Protein AF-0000000079937013 (afdb_homodimer)

Secondary structure (DSSP, 8-state):
--------------------------------------------------------------------TTGGGTBPPP--S---PPP--TTSSEEEEEEGGGS-SSS-EEEEETTEEEEEEE-TTS-EEEEESS-TTT---GGGSEEETTEEE-TTT--EEETTTEEEE-TTS-TTPPPPTT-B--EEEEEEETTEEEEE--SSSPP-GGGS---HHHHSTT-EEEEEEEEESS-HHHHHHHHT-GGGHHHHTTTTSTT--GGG---EEEEEEEEETTEEEEEEEETT-SS--EEEEEETTTEEEEEEEEE-TTS-EEEEEEEEEEEE-STT-EEEEEEEEESSPPTTGGGS-HHHHHHHHHHHHHHHHHHHHHHHHHHHHH-S-GGGT---BTTT-HHHHHHHHHHHHHGGGSSSEE-SS-EE--SSPPTTTT-TT-HHHHHHT---SS-----SB---TTSHHHHTGGG-HHHHHHHHHHHHHHHHHHHHHHHHHHHHHH---HHHHHHHHHHHHHHHHHHHHHHHHHHHHHS----GGG--/--------------------------------------------------------------------TTGGGTB-----S---PPP--TTSSEEEEEEGGGS-SSS-EEEEETTEEEEEEE-TTS-EEEEESS-TTT---GGGSEEETTEEE-TTT--EEETTTEEEE-TTS-TTPPPPTT-B--EEEEEEETTEEEEE--SSSPP-GGGS---HHHHSTT-EEEEEEEEESS-HHHHHHHHT-GGGHHHHTTTTSTT--GGG---EEEEEEEEETTEEEEEEEETT-SS--EEEEEETTTEEEEEEEEE-TTS-EEEEEEEEEEEE-STT-EEEEEEEEESS--TGGGGS-HHHHHHHHHHHHHHHHHHHHHHHHHHHHH-S-GGGT---BTTT-HHHHHHHHHHHHHGGGSSSEE-SS-EE--SS--TTTS-TT-HHHHHHT---SS-----SSPB-TTSHHHHTGGG-HHHHHHHHHHHHHHHHHHHHHHHHHHHHHH---HHHHHHHHHHHHHHHHHHHHHHHHHHHHHS----GGG--

Sequence (1088 aa):
MALLQPFFSDTHFSKSLYFSHSPRRTNLSTKKTTALSLLHPRLEERSWAKCYAVAEVGDGVAVEDGGSGGDRSVLVGPSSERADMAEYDWTEEWYPLYLAQNVPDDAPLGLTVFDKQLVLYRDGQGVFRCYQDRCPHRLAKLSEGQLIDGRLECLYHGWQFEGEGKCVKIPQLPANAKIPQSACLKTYEVRDSQGVVWVWMSQKTPPNPSKLPWFENFARPGFQDISTTHELPYDHSILLENLMDPAHVPISHDRTDWSAKREDAQALLFDVTERTDRGFAGWWGKENDQPLLNFLRFEAPCVLQNNREIVDKSGVKHYFSGLFLCRPSGQGKSMLIVRFGSTKRSLFAKFFPEWYFHQNGSKVFEQDMGFLSSQNEVLLKEKVPTKELYLNLKSSDMWVAEYRKWMDKVGHGMPYHFGHNTISLPKEPAVVEHAPAGLVASISASLPAKGGIGTMHAPNLSNRYFRHVIHCNECKGVVKAFQAWKNALSVIALVSTAFAILVSGRQWKALLMVLTTLCLAGIYACSTAIGLNTTNFVRIHRRLMALLQPFFSDTHFSKSLYFSHSPRRTNLSTKKTTALSLLHPRLEERSWAKCYAVAEVGDGVAVEDGGSGGDRSVLVGPSSERADMAEYDWTEEWYPLYLAQNVPDDAPLGLTVFDKQLVLYRDGQGVFRCYQDRCPHRLAKLSEGQLIDGRLECLYHGWQFEGEGKCVKIPQLPANAKIPQSACLKTYEVRDSQGVVWVWMSQKTPPNPSKLPWFENFARPGFQDISTTHELPYDHSILLENLMDPAHVPISHDRTDWSAKREDAQALLFDVTERTDRGFAGWWGKENDQPLLNFLRFEAPCVLQNNREIVDKSGVKHYFSGLFLCRPSGQGKSMLIVRFGSTKRSLFAKFFPEWYFHQNGSKVFEQDMGFLSSQNEVLLKEKVPTKELYLNLKSSDMWVAEYRKWMDKVGHGMPYHFGHNTISLPKEPAVVEHAPAGLVASISASLPAKGGIGTMHAPNLSNRYFRHVIHCNECKGVVKAFQAWKNALSVIALVSTAFAILVSGRQWKALLMVLTTLCLAGIYACSTAIGLNTTNFVRIHRRL

InterPro domains:
  IPR013626 Pheophorbide a oxygenase [PF08417] (298-383)
  IPR017941 Rieske [2Fe-2S] iron-sulphur domain [PF00355] (93-175)
  IPR017941 Rieske [2Fe-2S] iron-sulphur domain [PS51296] (94-199)
  IPR036922 Rieske [2Fe-2S] iron-sulphur domain superfamily [G3DSA:2.102.10.10] (89-218)
  IPR036922 Rieske [2Fe-2S] iron-sulphur domain superfamily [SSF50022] (87-209)
  IPR050584 Cholesterol 7-desaturase [PTHR21266] (79-492)

Nearest PDB structures (foldseek):
  7v25-assembly1_F  TM=7.768E-01  e=3.827E-15  Comamonas testosteroni KF-1
  7v25-assembly1_E  TM=7.469E-01  e=1.401E-15  Comamonas testosteroni KF-1
  7fhr-assembly1_A  TM=7.708E-01  e=1.545E-14  Cupriavidus metallidurans CH34
  7v28-assembly1_F  TM=7.486E-01  e=3.423E-15  Comamonas testosteroni KF-1
  7v25-assembly1_B  TM=7.082E-01  e=3.237E-15  Comamonas testosteroni KF-1

Solvent-accessible surface area (backbone atoms only — not comparable to full-atom values): 60663 Å² total; per-residue (Å²): 141,84,88,79,87,89,77,88,79,91,80,90,86,74,88,87,82,90,81,90,78,87,84,77,77,73,90,70,88,75,84,82,90,82,80,82,73,82,80,78,83,82,80,82,76,81,76,77,75,76,78,71,79,62,74,68,79,66,85,65,77,76,62,78,69,70,68,58,85,68,56,69,74,48,35,59,70,84,74,81,63,78,64,72,72,45,94,48,54,64,38,77,38,55,42,66,71,43,53,51,89,44,57,47,79,63,30,28,34,67,48,48,53,37,88,45,53,29,22,39,34,44,32,71,86,67,47,74,44,36,29,50,33,44,36,54,49,68,38,31,38,37,30,76,25,39,54,54,95,39,24,47,24,30,41,60,54,45,40,26,30,43,90,83,25,42,53,79,42,55,47,35,50,51,92,90,56,74,78,43,79,76,46,45,44,58,62,40,57,62,46,78,54,96,58,30,30,28,33,34,63,39,87,80,55,78,81,59,73,87,62,50,83,79,61,68,67,77,70,39,85,72,42,45,69,56,72,50,50,37,51,41,75,25,32,28,70,58,51,50,40,56,74,57,32,70,57,50,45,18,58,72,33,48,69,71,45,101,78,26,37,52,86,68,55,64,62,31,38,74,45,80,74,43,80,56,96,49,36,37,29,31,36,29,36,49,59,84,47,81,72,58,55,36,36,41,39,41,39,65,83,41,38,37,35,41,34,34,74,44,67,46,96,86,64,51,77,34,47,37,37,42,37,38,39,39,26,41,40,24,58,49,19,17,36,35,40,39,35,41,32,25,49,65,78,60,76,68,61,70,75,50,61,69,60,60,54,52,41,52,53,48,41,54,53,48,63,44,41,67,60,49,34,51,48,46,51,48,51,64,70,64,72,58,25,42,59,83,74,56,86,48,35,49,42,51,29,50,58,43,52,52,51,21,45,48,32,46,22,34,28,87,30,39,84,44,38,71,7,33,80,35,56,41,73,66,85,62,64,30,61,58,78,48,22,80,29,12,33,63,14,35,54,45,41,58,66,56,47,36,49,53,77,41,49,51,48,47,83,60,67,86,29,41,34,64,20,23,30,52,58,29,60,64,45,42,48,48,44,52,48,34,51,52,49,29,52,51,29,50,52,50,27,52,52,30,48,53,47,32,61,69,52,85,55,66,69,59,31,50,51,27,47,52,49,27,51,52,25,52,51,46,32,50,51,26,51,49,54,41,42,58,54,54,48,68,69,69,59,74,90,73,51,134,144,83,79,86,77,90,73,86,75,84,76,84,81,81,83,76,85,74,89,76,88,81,90,84,83,85,80,77,82,78,80,80,80,77,77,78,77,76,80,76,75,79,75,79,78,74,77,74,75,76,76,70,75,63,69,68,77,66,87,60,75,73,62,74,70,70,62,55,83,65,37,65,77,47,34,59,70,84,74,79,64,78,66,72,71,46,94,46,53,64,38,77,38,56,42,67,73,44,53,51,89,44,57,48,78,69,37,27,35,66,46,49,54,37,87,46,54,29,23,40,34,43,32,70,86,66,47,74,43,36,31,50,33,44,37,75,86,79,59,46,52,38,32,76,25,38,55,55,94,39,21,49,24,28,69,88,72,51,39,25,30,43,90,83,26,42,53,78,41,54,77,85,54,60,91,90,56,78,78,60,81,75,48,43,44,58,63,39,57,62,46,77,54,96,59,31,29,28,35,33,60,39,87,82,55,77,81,59,74,88,63,51,85,78,62,68,67,79,69,38,85,71,43,46,69,56,72,49,48,36,49,41,50,25,31,28,70,59,52,50,40,55,73,58,30,72,53,26,45,16,43,48,34,47,68,68,46,100,79,25,38,51,87,68,40,41,28,31,38,75,45,80,75,44,80,56,97,49,36,38,30,30,35,29,36,50,58,85,48,82,72,58,58,36,35,41,38,40,38,62,84,40,39,38,37,41,37,34,74,45,66,47,96,87,65,51,77,35,47,37,38,42,37,39,38,36,29,41,39,23,51,24,18,17,37,34,40,40,35,41,34,26,49,65,77,59,76,68,58,69,75,50,61,69,59,59,55,51,43,51,53,49,41,54,53,47,63,43,37,37,36,48,16,34,26,42,33,48,52,60,70,68,70,59,26,45,60,81,56,43,55,47,34,49,31,49,30,50,57,41,52,52,51,22,46,48,33,47,22,34,29,86,30,38,86,44,36,70,7,34,82,33,52,39,72,65,82,64,66,15,58,62,39,54,19,92,81,29,55,69,51,29,56,70,71,60,66,59,72,49,77,71,78,90,59,97,59,58,73,20,67,82,15,43,34,64,17,24,28,50,58,30,60,65,46,41,49,48,45,52,49,35,52,50,49,28,54,51,31,50,52,49,26,53,52,30,48,54,48,24,66,68,51,82,53,64,69,57,27,51,52,26,47,51,49,26,51,51,25,51,52,47,32,50,51,26,50,49,54,42,42,60,53,38,39,39,70,70,62,77,72,22,36,111

Organism: Actinidia chinensis var. chinensis (NCBI:txid1590841)

Structure (mmCIF, N/CA/C/O backbone):
data_AF-0000000079937013-model_v1
#
loop_
_entity.id
_entity.type
_entity.pdbx_description
1 polymer 'Protein TIC 55 like'
#
loop_
_atom_site.group_PDB
_atom_site.id
_atom_site.type_symbol
_atom_site.label_atom_id
_atom_site.label_alt_id
_atom_site.label_comp_id
_atom_site.label_asym_id
_atom_site.label_entity_id
_atom_site.label_seq_id
_atom_site.pdbx_PDB_ins_code
_atom_site.Cartn_x
_atom_site.Cartn_y
_atom_site.Cartn_z
_atom_site.occupancy
_atom_site.B_iso_or_equiv
_atom_site.auth_seq_id
_atom_site.auth_comp_id
_atom_site.auth_asym_id
_atom_site.auth_atom_id
_atom_site.pdbx_PDB_model_num
ATOM 1 N N . MET A 1 1 ? 26.062 33.281 -24.359 1 14.19 1 MET A N 1
ATOM 2 C CA . MET A 1 1 ? 25.984 34.688 -23.938 1 14.19 1 MET A CA 1
ATOM 3 C C . MET A 1 1 ? 24.531 35.188 -23.953 1 14.19 1 MET A C 1
ATOM 5 O O . MET A 1 1 ? 23.641 34.5 -24.484 1 14.19 1 MET A O 1
ATOM 9 N N . ALA A 1 2 ? 24.281 36.312 -24.672 1 13.48 2 ALA A N 1
ATOM 10 C CA . ALA A 1 2 ? 23.734 37.594 -24.234 1 13.48 2 ALA A CA 1
ATOM 11 C C . ALA A 1 2 ? 22.203 37.562 -24.281 1 13.48 2 ALA A C 1
ATOM 13 O O . ALA A 1 2 ? 21.547 37.906 -23.297 1 13.48 2 ALA A O 1
ATOM 14 N N . LEU A 1 3 ? 21.688 38.406 -25.172 1 14.04 3 LEU A N 1
ATOM 15 C CA . LEU A 1 3 ? 20.938 39.656 -25.062 1 14.04 3 LEU A CA 1
ATOM 16 C C . LEU A 1 3 ? 19.438 39.375 -25.109 1 14.04 3 LEU A C 1
ATOM 18 O O . LEU A 1 3 ? 19 38.344 -25.641 1 14.04 3 LEU A O 1
ATOM 22 N N . LEU A 1 4 ? 18.594 40.375 -25.219 1 14.43 4 LEU A N 1
ATOM 23 C CA . LEU A 1 4 ? 17.609 41.25 -24.625 1 14.43 4 LEU A CA 1
ATOM 24 C C . LEU A 1 4 ? 16.25 41.094 -25.312 1 14.43 4 LEU A C 1
ATOM 26 O O . LEU A 1 4 ? 15.219 41 -24.656 1 14.43 4 LEU A O 1
ATOM 30 N N . GLN A 1 5 ? 16.031 41.25 -26.641 1 14.53 5 GLN A N 1
ATOM 31 C CA . GLN A 1 5 ? 15.266 42.469 -26.859 1 14.53 5 GLN A CA 1
ATOM 32 C C . GLN A 1 5 ? 13.766 42.219 -26.719 1 14.53 5 GLN A C 1
ATOM 34 O O . GLN A 1 5 ? 13.312 41.094 -26.844 1 14.53 5 GLN A O 1
ATOM 39 N N . PRO A 1 6 ? 12.781 42.969 -27.531 1 15.23 6 PRO A N 1
ATOM 40 C CA . PRO A 1 6 ? 11.906 44.125 -27.344 1 15.23 6 PRO A CA 1
ATOM 41 C C . PRO A 1 6 ? 10.422 43.75 -27.375 1 15.23 6 PRO A C 1
ATOM 43 O O . PRO A 1 6 ? 10.078 42.625 -27.75 1 15.23 6 PRO A O 1
ATOM 46 N N . PHE A 1 7 ? 9.656 44.312 -28.281 1 14.88 7 PHE A N 1
ATOM 47 C CA . PHE A 1 7 ? 8.734 45.469 -28.203 1 14.88 7 PHE A CA 1
ATOM 48 C C . PHE A 1 7 ? 7.289 44.969 -28.281 1 14.88 7 PHE A C 1
ATOM 50 O O . PHE A 1 7 ? 6.473 45.312 -27.422 1 14.88 7 PHE A O 1
ATOM 57 N N . PHE A 1 8 ? 6.664 44.844 -29.469 1 15.23 8 PHE A N 1
ATOM 58 C CA . PHE A 1 8 ? 5.734 45.938 -29.812 1 15.23 8 PHE A CA 1
ATOM 59 C C . PHE A 1 8 ? 4.32 45.594 -29.359 1 15.23 8 PHE A C 1
ATOM 61 O O . PHE A 1 8 ? 4.004 44.406 -29.125 1 15.23 8 PHE A O 1
ATOM 68 N N . SER A 1 9 ? 3.229 46.031 -30.062 1 14.59 9 SER A N 1
ATOM 69 C CA . SER A 1 9 ? 2.271 47.125 -29.938 1 14.59 9 SER A CA 1
ATOM 70 C C . SER A 1 9 ? 0.874 46.594 -29.625 1 14.59 9 SER A C 1
ATOM 72 O O . SER A 1 9 ? 0.224 47.062 -28.688 1 14.59 9 SER A O 1
ATOM 74 N N . ASP A 1 10 ? 0.027 46.219 -30.609 1 15.09 10 ASP A N 1
ATOM 75 C CA . ASP A 1 10 ? -1.077 47.125 -30.906 1 15.09 10 ASP A CA 1
ATOM 76 C C . ASP A 1 10 ? -2.305 46.812 -30.062 1 15.09 10 ASP A C 1
ATOM 78 O O . ASP A 1 10 ? -2.484 45.656 -29.641 1 15.09 10 ASP A O 1
ATOM 82 N N . THR A 1 11 ? -3.428 47.656 -30.016 1 15.39 11 THR A N 1
ATOM 83 C CA . THR A 1 11 ? -4.328 48.5 -29.219 1 15.39 11 THR A CA 1
ATOM 84 C C . THR A 1 11 ? -5.703 47.844 -29.094 1 15.39 11 THR A C 1
ATOM 86 O O . THR A 1 11 ? -6.297 47.844 -28.016 1 15.39 11 THR A O 1
ATOM 89 N N . HIS A 1 12 ? -6.516 47.531 -30.125 1 15.59 12 HIS A N 1
ATOM 90 C CA . HIS A 1 12 ? -7.719 48.344 -30.203 1 15.59 12 HIS A CA 1
ATOM 91 C C . HIS A 1 12 ? -8.797 47.844 -29.25 1 15.59 12 HIS A C 1
ATOM 93 O O . HIS A 1 12 ? -8.797 46.656 -28.875 1 15.59 12 HIS A O 1
ATOM 99 N N . PHE A 1 13 ? -10.039 48.594 -29.156 1 15.21 13 PHE A N 1
ATOM 100 C CA . PHE A 1 13 ? -10.961 49.281 -28.266 1 15.21 13 PHE A CA 1
ATOM 101 C C . PHE A 1 13 ? -12.141 48.406 -27.906 1 15.21 13 PHE A C 1
ATOM 103 O O . PHE A 1 13 ? -12.398 48.156 -26.719 1 15.21 13 PHE A O 1
ATOM 110 N N . SER A 1 14 ? -13.5 48.656 -28.406 1 14.66 14 SER A N 1
ATOM 111 C CA . SER A 1 14 ? -14.562 49.375 -27.719 1 14.66 14 SER A CA 1
ATOM 112 C C . SER A 1 14 ? -15.711 48.438 -27.344 1 14.66 14 SER A C 1
ATOM 114 O O . SER A 1 14 ? -16.719 48.875 -26.812 1 14.66 14 SER A O 1
ATOM 116 N N . LYS A 1 15 ? -15.906 47.281 -27.672 1 15.67 15 LYS A N 1
ATOM 117 C CA . LYS A 1 15 ? -17.297 46.969 -27.969 1 15.67 15 LYS A CA 1
ATOM 118 C C . LYS A 1 15 ? -18.188 47.094 -26.734 1 15.67 15 LYS A C 1
ATOM 120 O O . LYS A 1 15 ? -17.844 46.625 -25.656 1 15.67 15 LYS A O 1
ATOM 125 N N . SER A 1 16 ? -19.359 47.656 -26.891 1 15.1 16 SER A N 1
ATOM 126 C CA . SER A 1 16 ? -20.391 48.375 -26.141 1 15.1 16 SER A CA 1
ATOM 127 C C . SER A 1 16 ? -21.203 47.406 -25.266 1 15.1 16 SER A C 1
ATOM 129 O O . SER A 1 16 ? -21.219 46.188 -25.531 1 15.1 16 SER A O 1
ATOM 131 N N . LEU A 1 17 ? -22.234 47.969 -24.328 1 15.48 17 LEU A N 1
ATOM 132 C CA . LEU A 1 17 ? -22.734 47.938 -22.953 1 15.48 17 LEU A CA 1
ATOM 133 C C . LEU A 1 17 ? -24.031 47.125 -22.844 1 15.48 17 LEU A C 1
ATOM 135 O O . LEU A 1 17 ? -24.234 46.406 -21.891 1 15.48 17 LEU A O 1
ATOM 139 N N . TYR A 1 18 ? -25 46.969 -23.797 1 15.53 18 TYR A N 1
ATOM 140 C CA . TYR A 1 18 ? -26.266 47.469 -23.266 1 15.53 18 TYR A CA 1
ATOM 141 C C . TYR A 1 18 ? -26.922 46.406 -22.375 1 15.53 18 TYR A C 1
ATOM 143 O O . TYR A 1 18 ? -26.688 45.219 -22.547 1 15.53 18 TYR A O 1
ATOM 151 N N . PHE A 1 19 ? -28 46.844 -21.328 1 15.58 19 PHE A N 1
ATOM 152 C CA . PHE A 1 19 ? -28.484 46.656 -19.969 1 15.58 19 PHE A CA 1
ATOM 153 C C . PHE A 1 19 ? -29.688 45.719 -19.938 1 15.58 19 PHE A C 1
ATOM 155 O O . PHE A 1 19 ? -29.844 44.906 -19.031 1 15.58 19 PHE A O 1
ATOM 162 N N . SER A 1 20 ? -30.625 45.5 -20.875 1 15.63 20 SER A N 1
ATOM 163 C CA . SER A 1 20 ? -31.953 45.812 -20.344 1 15.63 20 SER A CA 1
ATOM 164 C C . SER A 1 20 ? -32.5 44.625 -19.562 1 15.63 20 SER A C 1
ATOM 166 O O . SER A 1 20 ? -32.219 43.469 -19.875 1 15.63 20 SER A O 1
ATOM 168 N N . HIS A 1 21 ? -33.438 44.844 -18.375 1 15.42 21 HIS A N 1
ATOM 169 C CA . HIS A 1 21 ? -33.844 44.406 -17.047 1 15.42 21 HIS A CA 1
ATOM 170 C C . HIS A 1 21 ? -35.062 43.469 -17.141 1 15.42 21 HIS A C 1
ATOM 172 O O . HIS A 1 21 ? -35.344 42.719 -16.203 1 15.42 21 HIS A O 1
ATOM 178 N N . SER A 1 22 ? -35.812 43.344 -18.156 1 16.02 22 SER A N 1
ATOM 179 C CA . SER A 1 22 ? -37.188 43.438 -17.688 1 16.02 22 SER A CA 1
ATOM 180 C C . SER A 1 22 ? -37.625 42.188 -16.906 1 16.02 22 SER A C 1
ATOM 182 O O . SER A 1 22 ? -37.094 41.094 -17.141 1 16.02 22 SER A O 1
ATOM 184 N N . PRO A 1 23 ? -38.812 42.312 -16.062 1 15.85 23 PRO A N 1
ATOM 185 C CA . PRO A 1 23 ? -39.406 41.875 -14.797 1 15.85 23 PRO A CA 1
ATOM 186 C C . PRO A 1 23 ? -40.156 40.562 -14.922 1 15.85 23 PRO A C 1
ATOM 188 O O . PRO A 1 23 ? -40.625 40.219 -16 1 15.85 23 PRO A O 1
ATOM 191 N N . ARG A 1 24 ? -40.062 39.688 -13.969 1 15.64 24 ARG A N 1
ATOM 192 C CA . ARG A 1 24 ? -40.219 38.25 -13.719 1 15.64 24 ARG A CA 1
ATOM 193 C C . ARG A 1 24 ? -41.656 37.906 -13.352 1 15.64 24 ARG A C 1
ATOM 195 O O . ARG A 1 24 ? -41.938 36.75 -12.992 1 15.64 24 ARG A O 1
ATOM 202 N N . ARG A 1 25 ? -42.594 38.75 -13.422 1 14.82 25 ARG A N 1
ATOM 203 C CA . ARG A 1 25 ? -43.5 38.531 -12.289 1 14.82 25 ARG A CA 1
ATOM 204 C C . ARG A 1 25 ? -44.062 37.125 -12.297 1 14.82 25 ARG A C 1
ATOM 206 O O . ARG A 1 25 ? -43.75 36.312 -13.188 1 14.82 25 ARG A O 1
ATOM 213 N N . THR A 1 26 ? -45.5 36.969 -12.312 1 15.03 26 THR A N 1
ATOM 214 C CA . THR A 1 26 ? -46.469 36.719 -11.266 1 15.03 26 THR A CA 1
ATOM 215 C C . THR A 1 26 ? -47.125 35.344 -11.469 1 15.03 26 THR A C 1
ATOM 217 O O . THR A 1 26 ? -47.969 34.938 -10.672 1 15.03 26 THR A O 1
ATOM 220 N N . ASN A 1 27 ? -46.531 34.312 -12.078 1 14.98 27 ASN A N 1
ATOM 221 C CA . ASN A 1 27 ? -47.562 33.406 -12.508 1 14.98 27 ASN A CA 1
ATOM 222 C C . ASN A 1 27 ? -48.125 32.625 -11.328 1 14.98 27 ASN A C 1
ATOM 224 O O . ASN A 1 27 ? -47.375 31.984 -10.578 1 14.98 27 ASN A O 1
ATOM 228 N N . LEU A 1 28 ? -49.438 32.844 -10.898 1 15.95 28 LEU A N 1
ATOM 229 C CA . LEU A 1 28 ? -50.312 32.531 -9.773 1 15.95 28 LEU A CA 1
ATOM 230 C C . LEU A 1 28 ? -50.719 31.047 -9.797 1 15.95 28 LEU A C 1
ATOM 232 O O . LEU A 1 28 ? -51.094 30.484 -8.766 1 15.95 28 LEU A O 1
ATOM 236 N N . SER A 1 29 ? -50.75 30.25 -10.859 1 15.79 29 SER A N 1
ATOM 237 C CA . SER A 1 29 ? -52 29.469 -10.844 1 15.79 29 SER A CA 1
ATOM 238 C C . SER A 1 29 ? -51.969 28.406 -9.758 1 15.79 29 SER A C 1
ATOM 240 O O . SER A 1 29 ? -50.875 27.922 -9.383 1 15.79 29 SER A O 1
ATOM 242 N N . THR A 1 30 ? -53.125 27.969 -9.117 1 15.63 30 THR A N 1
ATOM 243 C CA . THR A 1 30 ? -53.844 27.531 -7.926 1 15.63 30 THR A CA 1
ATOM 244 C C . THR A 1 30 ? -53.844 26.016 -7.828 1 15.63 30 THR A C 1
ATOM 246 O O . THR A 1 30 ? -54.094 25.453 -6.758 1 15.63 30 THR A O 1
ATOM 249 N N . LYS A 1 31 ? -53.531 25.219 -8.812 1 15.59 31 LYS A N 1
ATOM 250 C CA . LYS A 1 31 ? -54.406 24.078 -8.789 1 15.59 31 LYS A CA 1
ATOM 251 C C . LYS A 1 31 ? -54.281 23.281 -7.5 1 15.59 31 LYS A C 1
ATOM 253 O O . LYS A 1 31 ? -53.25 23.375 -6.824 1 15.59 31 LYS A O 1
ATOM 258 N N . LYS A 1 32 ? -54.625 21.938 -7.52 1 16.14 32 LYS A N 1
ATOM 259 C CA . LYS A 1 32 ? -55.688 21.109 -6.973 1 16.14 32 LYS A CA 1
ATOM 260 C C . LYS A 1 32 ? -55.156 20.203 -5.867 1 16.14 32 LYS A C 1
ATOM 262 O O . LYS A 1 32 ? -55.75 20.094 -4.797 1 16.14 32 LYS A O 1
ATOM 267 N N . THR A 1 33 ? -54.219 19.219 -6.164 1 17.19 33 THR A N 1
ATOM 268 C CA . THR A 1 33 ? -54.688 17.859 -5.93 1 17.19 33 THR A CA 1
ATOM 269 C C . THR A 1 33 ? -54.438 17.438 -4.488 1 17.19 33 THR A C 1
ATOM 271 O O . THR A 1 33 ? -53.438 17.844 -3.885 1 17.19 33 THR A O 1
ATOM 274 N N . THR A 1 34 ? -55.344 16.578 -3.895 1 17.58 34 THR A N 1
ATOM 275 C CA . THR A 1 34 ? -55.875 16.016 -2.662 1 17.58 34 THR A CA 1
ATOM 276 C C . THR A 1 34 ? -54.938 14.969 -2.092 1 17.58 34 THR A C 1
ATOM 278 O O . THR A 1 34 ? -54.438 14.102 -2.822 1 17.58 34 THR A O 1
ATOM 281 N N . ALA A 1 35 ? -54.438 15.07 -0.896 1 18.2 35 ALA A N 1
ATOM 282 C CA . ALA A 1 35 ? -53.438 14.5 0.003 1 18.2 35 ALA A CA 1
ATOM 283 C C . ALA A 1 35 ? -53.938 13.195 0.615 1 18.2 35 ALA A C 1
ATOM 285 O O . ALA A 1 35 ? -54.812 13.203 1.479 1 18.2 35 ALA A O 1
ATOM 286 N N . LEU A 1 36 ? -54.25 12.203 -0.161 1 18.48 36 LEU A N 1
ATOM 287 C CA . LEU A 1 36 ? -54.812 11.078 0.588 1 18.48 36 LEU A CA 1
ATOM 288 C C . LEU A 1 36 ? -53.812 10.578 1.625 1 18.48 36 LEU A C 1
ATOM 290 O O . LEU A 1 36 ? -52.625 10.43 1.328 1 18.48 36 LEU A O 1
ATOM 294 N N . SER A 1 37 ? -54.094 10.484 2.969 1 17.59 37 SER A N 1
ATOM 295 C CA . SER A 1 37 ? -53.594 10.328 4.324 1 17.59 37 SER A CA 1
ATOM 296 C C . SER A 1 37 ? -53.188 8.883 4.609 1 17.59 37 SER A C 1
ATOM 298 O O . SER A 1 37 ? -52.906 8.531 5.75 1 17.59 37 SER A O 1
ATOM 300 N N . LEU A 1 38 ? -52.656 8.023 3.721 1 19.45 38 LEU A N 1
ATOM 301 C CA . LEU A 1 38 ? -52.75 6.641 4.184 1 19.45 38 LEU A CA 1
ATOM 302 C C . LEU A 1 38 ? -51.906 6.434 5.441 1 19.45 38 LEU A C 1
ATOM 304 O O . LEU A 1 38 ? -50.781 6.941 5.543 1 19.45 38 LEU A O 1
ATOM 308 N N . LEU A 1 39 ? -52.438 5.859 6.559 1 18.84 39 LEU A N 1
ATOM 309 C CA . LEU A 1 39 ? -52.219 5.602 7.977 1 18.84 39 LEU A CA 1
ATOM 310 C C . LEU A 1 39 ? -51.188 4.492 8.18 1 18.84 39 LEU A C 1
ATOM 312 O O . LEU A 1 39 ? -51.438 3.334 7.84 1 18.84 39 LEU A O 1
ATOM 316 N N . HIS A 1 40 ? -50 4.402 7.574 1 20.05 40 HIS A N 1
ATOM 317 C CA . HIS A 1 40 ? -49.312 3.135 7.777 1 20.05 40 HIS A CA 1
ATOM 318 C C . HIS A 1 40 ? -48.906 2.965 9.234 1 20.05 40 HIS A C 1
ATOM 320 O O . HIS A 1 40 ? -48.469 3.926 9.875 1 20.05 40 HIS A O 1
ATOM 326 N N . PRO A 1 41 ? -49.156 1.803 9.953 1 21.19 41 PRO A N 1
ATOM 327 C CA . PRO A 1 41 ? -49.031 1.438 11.359 1 21.19 41 PRO A CA 1
ATOM 328 C C . PRO A 1 41 ? -47.562 1.401 11.805 1 21.19 41 PRO A C 1
ATOM 330 O O . PRO A 1 41 ? -46.656 1.194 10.984 1 21.19 41 PRO A O 1
ATOM 333 N N . ARG A 1 42 ? -47.188 1.807 13.086 1 21.36 42 ARG A N 1
ATOM 334 C CA . ARG A 1 42 ? -46.031 2.146 13.922 1 21.36 42 ARG A CA 1
ATOM 335 C C . ARG A 1 42 ? -45.312 0.89 14.391 1 21.36 42 ARG A C 1
ATOM 337 O O . ARG A 1 42 ? -45.812 0.135 15.219 1 21.36 42 ARG A O 1
ATOM 344 N N . LEU A 1 43 ? -44.75 0.068 13.555 1 21 43 LEU A N 1
ATOM 345 C CA . LEU A 1 43 ? -44.094 -1.073 14.195 1 21 43 LEU A CA 1
ATOM 346 C C . LEU A 1 43 ? -43.031 -0.611 15.156 1 21 43 LEU A C 1
ATOM 348 O O . LEU A 1 43 ? -42.219 0.26 14.828 1 21 43 LEU A O 1
ATOM 352 N N . GLU A 1 44 ? -43.125 -0.901 16.469 1 20.86 44 GLU A N 1
ATOM 353 C CA . GLU A 1 44 ? -42.344 -0.601 17.672 1 20.86 44 GLU A CA 1
ATOM 354 C C . GLU A 1 44 ? -40.938 -1.178 17.594 1 20.86 44 GLU A C 1
ATOM 356 O O . GLU A 1 44 ? -40.75 -2.369 17.328 1 20.86 44 GLU A O 1
ATOM 361 N N . GLU A 1 45 ? -39.938 -0.43 17.172 1 23.14 45 GLU A N 1
ATOM 362 C CA . GLU A 1 45 ? -38.5 -0.709 17.094 1 23.14 45 GLU A CA 1
ATOM 363 C C . GLU A 1 45 ? -37.906 -1.026 18.484 1 23.14 45 GLU A C 1
ATOM 365 O O . GLU A 1 45 ? -38 -0.202 19.391 1 23.14 45 GLU A O 1
ATOM 370 N N . ARG A 1 46 ? -37.812 -2.316 18.891 1 23.73 46 ARG A N 1
ATOM 371 C CA . ARG A 1 46 ? -37.125 -2.727 20.125 1 23.73 46 ARG A CA 1
ATOM 372 C C . ARG A 1 46 ? -35.688 -2.246 20.156 1 23.73 46 ARG A C 1
ATOM 374 O O . ARG A 1 46 ? -34.906 -2.537 19.234 1 23.73 46 ARG A O 1
ATOM 381 N N . SER A 1 47 ? -35.406 -1.062 20.75 1 21.66 47 SER A N 1
ATOM 382 C CA . SER A 1 47 ? -34.156 -0.378 21.031 1 21.66 47 SER A CA 1
ATOM 383 C C . SER A 1 47 ? -33.188 -1.275 21.812 1 21.66 47 SER A C 1
ATOM 385 O O . SER A 1 47 ? -33.469 -1.645 22.953 1 21.66 47 SER A O 1
ATOM 387 N N . TRP A 1 48 ? -32.688 -2.332 21.219 1 22.56 48 TRP A N 1
ATOM 388 C CA . TRP A 1 48 ? -31.672 -3.031 22.016 1 22.56 48 TRP A CA 1
ATOM 389 C C . TRP A 1 48 ? -30.547 -2.092 22.406 1 22.56 48 TRP A C 1
ATOM 391 O O . TRP A 1 48 ? -29.891 -1.489 21.547 1 22.56 48 TRP A O 1
ATOM 401 N N . ALA A 1 49 ? -30.562 -1.463 23.516 1 23.23 49 ALA A N 1
ATOM 402 C CA . ALA A 1 49 ? -29.531 -0.667 24.172 1 23.23 49 ALA A CA 1
ATOM 403 C C . ALA A 1 49 ? -28.234 -1.462 24.328 1 23.23 49 ALA A C 1
ATOM 405 O O . ALA A 1 49 ? -28.219 -2.521 24.953 1 23.23 49 ALA A O 1
ATOM 406 N N . LYS A 1 50 ? -27.406 -1.435 23.375 1 25.72 50 LYS A N 1
ATOM 407 C CA . LYS A 1 50 ? -26.031 -1.886 23.484 1 25.72 50 LYS A CA 1
ATOM 408 C C . LYS A 1 50 ? -25.375 -1.364 24.766 1 25.72 50 LYS A C 1
ATOM 410 O O . LYS A 1 50 ? -25.266 -0.153 24.953 1 25.72 50 LYS A O 1
ATOM 415 N N . CYS A 1 51 ? -25.484 -2.055 25.859 1 24.53 51 CYS A N 1
ATOM 416 C CA . CYS A 1 51 ? -24.844 -1.788 27.141 1 24.53 51 CYS A CA 1
ATOM 417 C C . CYS A 1 51 ? -23.328 -1.623 26.984 1 24.53 51 CYS A C 1
ATOM 419 O O . CYS A 1 51 ? -22.625 -2.59 26.688 1 24.53 51 CYS A O 1
ATOM 421 N N . TYR A 1 52 ? -22.906 -0.577 26.312 1 28.83 52 TYR A N 1
ATOM 422 C CA . TYR A 1 52 ? -21.484 -0.255 26.344 1 28.83 52 TYR A CA 1
ATOM 423 C C . TYR A 1 52 ? -20.984 -0.122 27.781 1 28.83 52 TYR A C 1
ATOM 425 O O . TYR A 1 52 ? -21.578 0.595 28.578 1 28.83 52 TYR A O 1
ATOM 433 N N . ALA A 1 53 ? -20.344 -1.087 28.281 1 27.66 53 ALA A N 1
ATOM 434 C CA . ALA A 1 53 ? -19.734 -1.023 29.594 1 27.66 53 ALA A CA 1
ATOM 435 C C . ALA A 1 53 ? -18.75 0.149 29.688 1 27.66 53 ALA A C 1
ATOM 437 O O . ALA A 1 53 ? -17.719 0.151 29.047 1 27.66 53 ALA A O 1
ATOM 438 N N . VAL A 1 54 ? -19.156 1.328 29.641 1 34.34 54 VAL A N 1
ATOM 439 C CA . VAL A 1 54 ? -18.312 2.408 30.141 1 34.34 54 VAL A CA 1
ATOM 440 C C . VAL A 1 54 ? -17.75 2.025 31.516 1 34.34 54 VAL A C 1
ATOM 442 O O . VAL A 1 54 ? -18.5 1.767 32.438 1 34.34 54 VAL A O 1
ATOM 445 N N . ALA A 1 55 ? -16.656 1.364 31.562 1 34.56 55 ALA A N 1
ATOM 446 C CA . ALA A 1 55 ? -16.094 1.11 32.875 1 34.56 55 ALA A CA 1
ATOM 447 C C . ALA A 1 55 ? -16.047 2.391 33.719 1 34.56 55 ALA A C 1
ATOM 449 O O . ALA A 1 55 ? -15.32 3.328 33.375 1 34.56 55 ALA A O 1
ATOM 450 N N . GLU A 1 56 ? -17.172 2.617 34.281 1 33.78 56 GLU A N 1
ATOM 451 C CA . GLU A 1 56 ? -17.062 3.588 35.375 1 33.78 56 GLU A CA 1
ATOM 452 C C . GLU A 1 56 ? -16.125 3.088 36.469 1 33.78 56 GLU A C 1
ATOM 454 O O . GLU A 1 56 ? -16.359 2.031 37.062 1 33.78 56 GLU A O 1
ATOM 459 N N . VAL A 1 57 ? -14.906 3.131 36.375 1 36.03 57 VAL A N 1
ATOM 460 C CA . VAL A 1 57 ? -14.094 2.809 37.531 1 36.03 57 VAL A CA 1
ATOM 461 C C . VAL A 1 57 ? -14.656 3.516 38.781 1 36.03 57 VAL A C 1
ATOM 463 O O . VAL A 1 57 ? -14.773 4.742 38.781 1 36.03 57 VAL A O 1
ATOM 466 N N . GLY A 1 58 ? -15.57 2.734 39.5 1 31.28 58 GLY A N 1
ATOM 467 C CA . GLY A 1 58 ? -16.109 3.16 40.781 1 31.28 58 GLY A CA 1
ATOM 468 C C . GLY A 1 58 ? -15.133 3.971 41.594 1 31.28 58 GLY A C 1
ATOM 469 O O . GLY A 1 58 ? -13.938 4.008 41.312 1 31.28 58 GLY A O 1
ATOM 470 N N . ASP A 1 59 ? -15.734 4.492 42.719 1 30.66 59 ASP A N 1
ATOM 471 C CA . ASP A 1 59 ? -15.117 5.309 43.781 1 30.66 59 ASP A CA 1
ATOM 472 C C . ASP A 1 59 ? -13.891 4.617 44.344 1 30.66 59 ASP A C 1
ATOM 474 O O . ASP A 1 59 ? -14.016 3.588 45.031 1 30.66 59 ASP A O 1
ATOM 478 N N . GLY A 1 60 ? -12.859 4.438 43.719 1 29.22 60 GLY A N 1
ATOM 479 C CA . GLY A 1 60 ? -11.695 3.996 44.469 1 29.22 60 GLY A CA 1
ATOM 480 C C . GLY A 1 60 ? -11.617 4.59 45.875 1 29.22 60 GLY A C 1
ATOM 481 O O . GLY A 1 60 ? -12.258 5.605 46.156 1 29.22 60 GLY A O 1
ATOM 482 N N . VAL A 1 61 ? -11.219 3.787 46.844 1 30.05 61 VAL A N 1
ATOM 483 C CA . VAL A 1 61 ? -10.891 4.223 48.188 1 30.05 61 VAL A CA 1
ATOM 484 C C . VAL A 1 61 ? -10.062 5.504 48.156 1 30.05 61 VAL A C 1
ATOM 486 O O . VAL A 1 61 ? -9.055 5.566 47.438 1 30.05 61 VAL A O 1
ATOM 489 N N . ALA A 1 62 ? -10.664 6.559 48.562 1 29.14 62 ALA A N 1
ATOM 490 C CA . ALA A 1 62 ? -9.867 7.727 48.906 1 29.14 62 ALA A CA 1
ATOM 491 C C . ALA A 1 62 ? -8.609 7.32 49.688 1 29.14 62 ALA A C 1
ATOM 493 O O . ALA A 1 62 ? -8.68 6.938 50.844 1 29.14 62 ALA A O 1
ATOM 494 N N . VAL A 1 63 ? -7.734 6.598 49.156 1 30.94 63 VAL A N 1
ATOM 495 C CA . VAL A 1 63 ? -6.496 6.715 49.906 1 30.94 63 VAL A CA 1
ATOM 496 C C . VAL A 1 63 ? -6.262 8.18 50.281 1 30.94 63 VAL A C 1
ATOM 498 O O . VAL A 1 63 ? -6.43 9.078 49.469 1 30.94 63 VAL A O 1
ATOM 501 N N . GLU A 1 64 ? -6.398 8.484 51.531 1 31.94 64 GLU A N 1
ATOM 502 C CA . GLU A 1 64 ? -5.828 9.711 52.094 1 31.94 64 GLU A CA 1
ATOM 503 C C . GLU A 1 64 ? -4.531 10.086 51.375 1 31.94 64 GLU A C 1
ATOM 505 O O . GLU A 1 64 ? -3.523 9.391 51.5 1 31.94 64 GLU A O 1
ATOM 510 N N . ASP A 1 65 ? -4.621 10.289 50.094 1 36.12 65 ASP A N 1
ATOM 511 C CA . ASP A 1 65 ? -3.432 10.883 49.5 1 36.12 65 ASP A CA 1
ATOM 512 C C . ASP A 1 65 ? -2.799 11.914 50.438 1 36.12 65 ASP A C 1
ATOM 514 O O . ASP A 1 65 ? -3.404 12.945 50.75 1 36.12 65 ASP A O 1
ATOM 518 N N . GLY A 1 66 ? -2.229 11.484 51.438 1 39 66 GLY A N 1
ATOM 519 C CA . GLY A 1 66 ? -1.277 12.25 52.219 1 39 66 GLY A CA 1
ATOM 520 C C . GLY A 1 66 ? -0.439 13.203 51.406 1 39 66 GLY A C 1
ATOM 521 O O . GLY A 1 66 ? 0.772 13.305 51.594 1 39 66 GLY A O 1
ATOM 522 N N . GLY A 1 67 ? -0.793 13.359 50.125 1 41.56 67 GLY A N 1
ATOM 523 C CA . GLY A 1 67 ? 0.08 14.406 49.594 1 41.56 67 GLY A CA 1
ATOM 524 C C . GLY A 1 67 ? 0.156 15.617 50.5 1 41.56 67 GLY A C 1
ATOM 525 O O . GLY A 1 67 ? -0.864 16.078 51.031 1 41.56 67 GLY A O 1
ATOM 526 N N . SER A 1 68 ? 1.281 15.867 51.031 1 46.66 68 SER A N 1
ATOM 527 C CA . SER A 1 68 ? 1.594 17.016 51.875 1 46.66 68 SER A CA 1
ATOM 528 C C . SER A 1 68 ? 0.986 18.297 51.344 1 46.66 68 SER A C 1
ATOM 530 O O . SER A 1 68 ? 0.69 18.391 50.156 1 46.66 68 SER A O 1
ATOM 532 N N . GLY A 1 69 ? 0.341 19.234 52.062 1 51.81 69 GLY A N 1
ATOM 533 C CA . GLY A 1 69 ? -0.098 20.609 51.875 1 51.81 69 GLY A CA 1
ATOM 534 C C . GLY A 1 69 ? 0.621 21.312 50.75 1 51.81 69 GLY A C 1
ATOM 535 O O . GLY A 1 69 ? 0.052 22.188 50.094 1 51.81 69 GLY A O 1
ATOM 536 N N . GLY A 1 70 ? 1.695 20.938 50.312 1 59.31 70 GLY A N 1
ATOM 537 C CA . GLY A 1 70 ? 2.535 21.625 49.344 1 59.31 70 GLY A CA 1
ATOM 538 C C . GLY A 1 70 ? 2.188 21.281 47.906 1 59.31 70 GLY A C 1
ATOM 539 O O . GLY A 1 70 ? 2.248 22.141 47.031 1 59.31 70 GLY A O 1
ATOM 540 N N . ASP A 1 71 ? 1.762 20.078 47.562 1 68.62 71 ASP A N 1
ATOM 541 C CA . ASP A 1 71 ? 1.503 19.688 46.188 1 68.62 71 ASP A CA 1
ATOM 542 C C . ASP A 1 71 ? 0.213 20.328 45.688 1 68.62 71 ASP A C 1
ATOM 544 O O . ASP A 1 71 ? 0.096 20.625 44.469 1 68.62 71 ASP A O 1
ATOM 548 N N . ARG A 1 72 ? -0.771 20.547 46.469 1 64.31 72 ARG A N 1
ATOM 549 C CA . ARG A 1 72 ? -2.074 21.078 46.094 1 64.31 72 ARG A CA 1
ATOM 550 C C . ARG A 1 72 ? -1.962 22.516 45.594 1 64.31 72 ARG A C 1
ATOM 552 O O . ARG A 1 72 ? -2.791 22.984 44.812 1 64.31 72 ARG A O 1
ATOM 559 N N . SER A 1 73 ? -0.917 23.062 45.969 1 73.56 73 SER A N 1
ATOM 560 C CA . SER A 1 73 ? -0.739 24.453 45.562 1 73.56 73 SER A CA 1
ATOM 561 C C . SER A 1 73 ? -0.185 24.562 44.156 1 73.56 73 SER A C 1
ATOM 563 O O . SER A 1 73 ? -0.388 25.578 43.469 1 73.56 73 SER A O 1
ATOM 565 N N . VAL A 1 74 ? 0.385 23.531 43.625 1 79.88 74 VAL A N 1
ATOM 566 C CA . VAL A 1 74 ? 1.092 23.625 42.344 1 79.88 74 VAL A CA 1
ATOM 567 C C . VAL A 1 74 ? 0.364 22.812 41.281 1 79.88 74 VAL A C 1
ATOM 569 O O . VAL A 1 74 ? 0.423 23.141 40.094 1 79.88 74 VAL A O 1
ATOM 572 N N . LEU A 1 75 ? -0.455 21.891 41.719 1 79.44 75 LEU A N 1
ATOM 573 C CA . LEU A 1 75 ? -1.107 20.984 40.781 1 79.44 75 LEU A CA 1
ATOM 574 C C . LEU A 1 75 ? -2.516 21.469 40.438 1 79.44 75 LEU A C 1
ATOM 576 O O . LEU A 1 75 ? -3.162 22.125 41.25 1 79.44 75 LEU A O 1
ATOM 580 N N . VAL A 1 76 ? -2.957 21.078 39.219 1 81.06 76 VAL A N 1
ATOM 581 C CA . VAL A 1 76 ? -4.344 21.344 38.844 1 81.06 76 VAL A CA 1
ATOM 582 C C . VAL A 1 76 ? -5.273 20.469 39.688 1 81.06 76 VAL A C 1
ATOM 584 O O . VAL A 1 76 ? -5.059 19.25 39.781 1 81.06 76 VAL A O 1
ATOM 587 N N . GLY A 1 77 ? -6.137 20.953 40.531 1 65.69 77 GLY A N 1
ATOM 588 C CA . GLY A 1 77 ? -6.957 20.25 41.5 1 65.69 77 GLY A CA 1
ATOM 589 C C . GLY A 1 77 ? -7.969 19.328 40.844 1 65.69 77 GLY A C 1
ATOM 590 O O . GLY A 1 77 ? -8.258 19.438 39.656 1 65.69 77 GLY A O 1
ATOM 591 N N . PRO A 1 78 ? -8.258 18.203 41.625 1 59.78 78 PRO A N 1
ATOM 592 C CA . PRO A 1 78 ? -9.328 17.328 41.125 1 59.78 78 PRO A CA 1
ATOM 593 C C . PRO A 1 78 ? -10.648 18.062 40.906 1 59.78 78 PRO A C 1
ATOM 595 O O . PRO A 1 78 ? -10.922 19.062 41.594 1 59.78 78 PRO A O 1
ATOM 598 N N . SER A 1 79 ? -11.18 18.141 39.75 1 56.19 79 SER A N 1
ATOM 599 C CA . SER A 1 79 ? -12.547 18.641 39.656 1 56.19 79 SER A CA 1
ATOM 600 C C . SER A 1 79 ? -13.547 17.594 40.125 1 56.19 79 SER A C 1
ATOM 602 O O . SER A 1 79 ? -13.586 16.484 39.594 1 56.19 79 SER A O 1
ATOM 604 N N . SER A 1 80 ? -13.781 17.531 41.375 1 49.91 80 SER A N 1
ATOM 605 C CA . SER A 1 80 ? -14.75 16.609 41.938 1 49.91 80 SER A CA 1
ATOM 606 C C . SER A 1 80 ? -16.031 16.547 41.094 1 49.91 80 SER A C 1
ATOM 608 O O . SER A 1 80 ? -16.906 15.719 41.344 1 49.91 80 SER A O 1
ATOM 610 N N . GLU A 1 81 ? -16.453 17.516 40.438 1 49.16 81 GLU A N 1
ATOM 611 C CA . GLU A 1 81 ? -17.812 17.531 39.906 1 49.16 81 GLU A CA 1
ATOM 612 C C . GLU A 1 81 ? -17.938 16.688 38.656 1 49.16 81 GLU A C 1
ATOM 614 O O . GLU A 1 81 ? -17.156 16.844 37.719 1 49.16 81 GLU A O 1
ATOM 619 N N . ARG A 1 82 ? -18.5 15.617 38.844 1 51.97 82 ARG A N 1
ATOM 620 C CA . ARG A 1 82 ? -18.953 14.867 37.688 1 51.97 82 ARG A CA 1
ATOM 621 C C . ARG A 1 82 ? -19.438 15.805 36.594 1 51.97 82 ARG A C 1
ATOM 623 O O . ARG A 1 82 ? -20.406 16.562 36.781 1 51.97 82 ARG A O 1
ATOM 630 N N . ALA A 1 83 ? -18.547 16.062 35.656 1 63.03 83 ALA A N 1
ATOM 631 C CA . ALA A 1 83 ? -18.906 16.938 34.531 1 63.03 83 ALA A CA 1
ATOM 632 C C . ALA A 1 83 ? -20.281 16.547 33.969 1 63.03 83 ALA A C 1
ATOM 634 O O . ALA A 1 83 ? -20.594 15.367 33.812 1 63.03 83 ALA A O 1
ATOM 635 N N . ASP A 1 84 ? -21.219 17.453 33.969 1 77.88 84 ASP A N 1
ATOM 636 C CA . ASP A 1 84 ? -22.516 17.25 33.312 1 77.88 84 ASP A CA 1
ATOM 637 C C . ASP A 1 84 ? -22.328 16.812 31.859 1 77.88 84 ASP A C 1
ATOM 639 O O . ASP A 1 84 ? -21.656 17.5 31.094 1 77.88 84 ASP A O 1
ATOM 643 N N . MET A 1 85 ? -22.672 15.555 31.625 1 87.75 85 MET A N 1
ATOM 644 C CA . MET A 1 85 ? -22.625 15.016 30.266 1 87.75 85 MET A CA 1
ATOM 645 C C . MET A 1 85 ? -23.438 15.859 29.297 1 87.75 85 MET A C 1
ATOM 647 O O . MET A 1 85 ? -24.531 16.312 29.641 1 87.75 85 MET A O 1
ATOM 651 N N . ALA A 1 86 ? -22.75 16.281 28.25 1 92.31 86 ALA A N 1
ATOM 652 C CA . ALA A 1 86 ? -23.453 17.016 27.188 1 92.31 86 ALA A CA 1
ATOM 653 C C . ALA A 1 86 ? -23.812 16.109 26.031 1 92.31 86 ALA A C 1
ATOM 655 O O . ALA A 1 86 ? -23.094 15.141 25.734 1 92.31 86 ALA A O 1
ATOM 656 N N . GLU A 1 87 ? -24.953 16.406 25.453 1 93.19 87 GLU A N 1
ATOM 657 C CA . GLU A 1 87 ? -25.297 15.68 24.219 1 93.19 87 GLU A CA 1
ATOM 658 C C . GLU A 1 87 ? -24.297 16 23.109 1 93.19 87 GLU A C 1
ATOM 660 O O . GLU A 1 87 ? -24 17.172 22.844 1 93.19 87 GLU A O 1
ATOM 665 N N . TYR A 1 88 ? -23.766 14.938 22.594 1 96.19 88 TYR A N 1
ATOM 666 C CA . TYR A 1 88 ? -22.75 15.117 21.547 1 96.19 88 TYR A CA 1
ATOM 667 C C . TYR A 1 88 ? -22.75 13.938 20.578 1 96.19 88 TYR A C 1
ATOM 669 O O . TYR A 1 88 ? -22.859 12.781 21 1 96.19 88 TYR A O 1
ATOM 677 N N . ASP A 1 89 ? -22.75 14.281 19.266 1 97.44 89 ASP A N 1
ATOM 678 C CA . ASP A 1 89 ? -22.609 13.312 18.188 1 97.44 89 ASP A CA 1
ATOM 679 C C . ASP A 1 89 ? -21.484 13.719 17.234 1 97.44 89 ASP A C 1
ATOM 681 O O . ASP A 1 89 ? -21.594 14.703 16.516 1 97.44 89 ASP A O 1
ATOM 685 N N . TRP A 1 90 ? -20.469 12.906 17.203 1 97.75 90 TRP A N 1
ATOM 686 C CA . TRP A 1 90 ? -19.297 13.242 16.406 1 97.75 90 TRP A CA 1
ATOM 687 C C . TRP A 1 90 ? -19.641 13.375 14.93 1 97.75 90 TRP A C 1
ATOM 689 O O . TRP A 1 90 ? -18.922 14.023 14.164 1 97.75 90 TRP A O 1
ATOM 699 N N . THR A 1 91 ? -20.703 12.75 14.484 1 98 91 THR A N 1
ATOM 700 C CA . THR A 1 91 ? -21.047 12.805 13.062 1 98 91 THR A CA 1
ATOM 701 C C . THR A 1 91 ? -21.719 14.133 12.727 1 98 91 THR A C 1
ATOM 703 O O . THR A 1 91 ? -21.797 14.516 11.555 1 98 91 THR A O 1
ATOM 706 N N . GLU A 1 92 ? -22.25 14.812 13.703 1 98.06 92 GLU A N 1
ATOM 707 C CA . GLU A 1 92 ? -22.906 16.094 13.469 1 98.06 92 GLU A CA 1
ATOM 708 C C . GLU A 1 92 ? -21.938 17.266 13.68 1 98.06 92 GLU A C 1
ATOM 710 O O . GLU A 1 92 ? -22.234 18.203 14.422 1 98.06 92 GLU A O 1
ATOM 715 N N . GLU A 1 93 ? -20.859 17.141 13.039 1 98.38 93 GLU A N 1
ATOM 716 C CA . GLU A 1 93 ? -19.797 18.125 13.07 1 98.38 93 GLU A CA 1
ATOM 717 C C . GLU A 1 93 ? -19.172 18.312 11.688 1 98.38 93 GLU A C 1
ATOM 719 O O . GLU A 1 93 ? -19.312 17.453 10.82 1 98.38 93 GLU A O 1
ATOM 724 N N . TRP A 1 94 ? -18.516 19.5 11.5 1 98.69 94 TRP A N 1
ATOM 725 C CA . TRP A 1 94 ? -17.672 19.75 10.336 1 98.69 94 TRP A CA 1
ATOM 726 C C . TRP A 1 94 ? -16.219 19.391 10.633 1 98.69 94 TRP A C 1
ATOM 728 O O . TRP A 1 94 ? -15.648 19.859 11.625 1 98.69 94 TRP A O 1
ATOM 738 N N . TYR A 1 95 ? -15.641 18.531 9.828 1 98.88 95 TYR A N 1
ATOM 739 C CA . TYR A 1 95 ? -14.242 18.172 9.969 1 98.88 95 TYR A CA 1
ATOM 740 C C . TYR A 1 95 ? -13.406 18.75 8.828 1 98.88 95 TYR A C 1
ATOM 742 O O . TYR A 1 95 ? -13.844 18.75 7.676 1 98.88 95 TYR A O 1
ATOM 750 N N . PRO A 1 96 ? -12.258 19.328 9.133 1 98.88 96 PRO A N 1
ATOM 751 C CA . PRO A 1 96 ? -11.359 19.781 8.062 1 98.88 96 PRO A CA 1
ATOM 752 C C . PRO A 1 96 ? -10.703 18.641 7.316 1 98.88 96 PRO A C 1
ATOM 754 O O . PRO A 1 96 ? -9.969 17.844 7.918 1 98.88 96 PRO A O 1
ATOM 757 N N . LEU A 1 97 ? -10.883 18.578 6.043 1 98.44 97 LEU A N 1
ATOM 758 C CA . LEU A 1 97 ? -10.367 17.453 5.266 1 98.44 97 LEU A CA 1
ATOM 759 C C . LEU A 1 97 ? -9 17.781 4.672 1 98.44 97 LEU A C 1
ATOM 761 O O . LEU A 1 97 ? -8.055 17 4.793 1 98.44 97 LEU A O 1
ATOM 765 N N . TYR A 1 98 ? -8.953 18.875 4.043 1 98.31 98 TYR A N 1
ATOM 766 C CA . TYR A 1 98 ? -7.77 19.156 3.238 1 98.31 98 TYR A CA 1
ATOM 767 C C . TYR A 1 98 ? -7.691 20.641 2.873 1 98.31 98 TYR A C 1
ATOM 769 O O . TYR A 1 98 ? -8.695 21.344 2.902 1 98.31 98 TYR A O 1
ATOM 777 N N . LEU A 1 99 ? -6.434 21.141 2.617 1 98.38 99 LEU A N 1
ATOM 778 C CA . LEU A 1 99 ? -6.312 22.469 2.004 1 98.38 99 LEU A CA 1
ATOM 779 C C . LEU A 1 99 ? -6.84 22.453 0.574 1 98.38 99 LEU A C 1
ATOM 781 O O . LEU A 1 99 ? -6.43 21.609 -0.236 1 98.38 99 LEU A O 1
ATOM 785 N N . ALA A 1 100 ? -7.715 23.344 0.32 1 98.06 100 ALA A N 1
ATOM 786 C CA . ALA A 1 100 ? -8.391 23.375 -0.975 1 98.06 100 ALA A CA 1
ATOM 787 C C . ALA A 1 100 ? -7.379 23.453 -2.117 1 98.06 100 ALA A C 1
ATOM 789 O O . ALA A 1 100 ? -7.535 22.781 -3.137 1 98.06 100 ALA A O 1
ATOM 790 N N . GLN A 1 101 ? -6.312 24.219 -1.978 1 96 101 GLN A N 1
ATOM 791 C CA . GLN A 1 101 ? -5.328 24.453 -3.029 1 96 101 GLN A CA 1
ATOM 792 C C . GLN A 1 101 ? -4.523 23.188 -3.324 1 96 101 GLN A C 1
ATOM 794 O O . GLN A 1 101 ? -3.873 23.078 -4.367 1 96 101 GLN A O 1
ATOM 799 N N . ASN A 1 102 ? -4.547 22.266 -2.4 1 96.88 102 ASN A N 1
ATOM 800 C CA . ASN A 1 102 ? -3.713 21.078 -2.559 1 96.88 102 ASN A CA 1
ATOM 801 C C . ASN A 1 102 ? -4.527 19.891 -3.029 1 96.88 102 ASN A C 1
ATOM 803 O O . ASN A 1 102 ? -3.975 18.812 -3.271 1 96.88 102 ASN A O 1
ATOM 807 N N . VAL A 1 103 ? -5.836 19.953 -3.123 1 96.56 103 VAL A N 1
ATOM 808 C CA . VAL A 1 103 ? -6.629 18.891 -3.721 1 96.56 103 VAL A CA 1
ATOM 809 C C . VAL A 1 103 ? -6.258 18.719 -5.195 1 96.56 103 VAL A C 1
ATOM 811 O O . VAL A 1 103 ? -6.312 19.688 -5.961 1 96.56 103 VAL A O 1
ATOM 814 N N . PRO A 1 104 ? -5.875 17.547 -5.559 1 94.19 104 PRO A N 1
ATOM 815 C CA . PRO A 1 104 ? -5.477 17.375 -6.957 1 94.19 104 PRO A CA 1
ATOM 816 C C . PRO A 1 104 ? -6.625 17.625 -7.934 1 94.19 104 PRO A C 1
ATOM 818 O O . PRO A 1 104 ? -7.77 17.266 -7.648 1 94.19 104 PRO A O 1
ATOM 821 N N . ASP A 1 105 ? -6.285 18.125 -9.086 1 92.25 105 ASP A N 1
ATOM 822 C CA . ASP A 1 105 ? -7.281 18.391 -10.117 1 92.25 105 ASP A CA 1
ATOM 823 C C . ASP A 1 105 ? -7.555 17.141 -10.953 1 92.25 105 ASP A C 1
ATOM 825 O O . ASP A 1 105 ? -8.617 17.016 -11.562 1 92.25 105 ASP A O 1
ATOM 829 N N . ASP A 1 106 ? -6.641 16.234 -10.922 1 92.88 106 ASP A N 1
ATOM 830 C CA . ASP A 1 106 ? -6.738 15.164 -11.898 1 92.88 106 ASP A CA 1
ATOM 831 C C . ASP A 1 106 ? -6.82 13.805 -11.203 1 92.88 106 ASP A C 1
ATOM 833 O O . ASP A 1 106 ? -6.672 12.766 -11.852 1 92.88 106 ASP A O 1
ATOM 837 N N . ALA A 1 107 ? -6.953 13.812 -9.938 1 94.31 107 ALA A N 1
ATOM 838 C CA . ALA A 1 107 ? -7 12.539 -9.219 1 94.31 107 ALA A CA 1
ATOM 839 C C . ALA A 1 107 ? -7.918 12.625 -8 1 94.31 107 ALA A C 1
ATOM 841 O O . ALA A 1 107 ? -8 13.672 -7.352 1 94.31 107 ALA A O 1
ATOM 842 N N . PRO A 1 108 ? -8.617 11.492 -7.73 1 96.31 108 PRO A N 1
ATOM 843 C CA . PRO A 1 108 ? -9.359 11.445 -6.469 1 96.31 108 PRO A CA 1
ATOM 844 C C . PRO A 1 108 ? -8.445 11.266 -5.258 1 96.31 108 PRO A C 1
ATOM 846 O O . PRO A 1 108 ? -7.406 10.609 -5.352 1 96.31 108 PRO A O 1
ATOM 849 N N . LEU A 1 109 ? -8.828 11.883 -4.168 1 96.88 109 LEU A N 1
ATOM 850 C CA . LEU A 1 109 ? -8.031 11.891 -2.945 1 96.88 109 LEU A CA 1
ATOM 851 C C . LEU A 1 109 ? -8.719 11.094 -1.845 1 96.88 109 LEU A C 1
ATOM 853 O O . LEU A 1 109 ? -9.844 11.414 -1.448 1 96.88 109 LEU A O 1
ATOM 857 N N . GLY A 1 110 ? -8.055 9.984 -1.387 1 95.81 110 GLY A N 1
ATOM 858 C CA . GLY A 1 110 ? -8.555 9.219 -0.26 1 95.81 110 GLY A CA 1
ATOM 859 C C . GLY A 1 110 ? -8.211 9.828 1.084 1 95.81 110 GLY A C 1
ATOM 860 O O . GLY A 1 110 ? -7.055 10.172 1.335 1 95.81 110 GLY A O 1
ATOM 861 N N . LEU A 1 111 ? -9.164 9.992 1.94 1 96.25 111 LEU A N 1
ATOM 862 C CA . LEU A 1 111 ? -9.023 10.547 3.283 1 96.25 111 LEU A CA 1
ATOM 863 C C . LEU A 1 111 ? -9.891 9.789 4.281 1 96.25 111 LEU A C 1
ATOM 865 O O . LEU A 1 111 ? -10.656 8.898 3.893 1 96.25 111 LEU A O 1
ATOM 869 N N . THR A 1 112 ? -9.664 10.109 5.582 1 94.62 112 THR A N 1
ATOM 870 C CA . THR A 1 112 ? -10.461 9.445 6.609 1 94.62 112 THR A CA 1
ATOM 871 C C . THR A 1 112 ? -10.875 10.438 7.691 1 94.62 112 THR A C 1
ATOM 873 O O . THR A 1 112 ? -10.203 11.445 7.914 1 94.62 112 THR A O 1
ATOM 876 N N . VAL A 1 113 ? -11.969 10.242 8.258 1 97.44 113 VAL A N 1
ATOM 877 C CA . VAL A 1 113 ? -12.391 10.773 9.547 1 97.44 113 VAL A CA 1
ATOM 878 C C . VAL A 1 113 ? -12.656 9.633 10.523 1 97.44 113 VAL A C 1
ATOM 880 O O . VAL A 1 113 ? -13.57 8.828 10.312 1 97.44 113 VAL A O 1
ATOM 883 N N . PHE A 1 114 ? -11.859 9.586 11.57 1 94.25 114 PHE A N 1
ATOM 884 C CA . PHE A 1 114 ? -11.828 8.367 12.375 1 94.25 114 PHE A CA 1
ATOM 885 C C . PHE A 1 114 ? -11.656 7.141 11.484 1 94.25 114 PHE A C 1
ATOM 887 O O . PHE A 1 114 ? -10.68 7.043 10.734 1 94.25 114 PHE A O 1
ATOM 894 N N . ASP A 1 115 ? -12.57 6.156 11.531 1 88.69 115 ASP A N 1
ATOM 895 C CA . ASP A 1 115 ? -12.414 4.926 10.758 1 88.69 115 ASP A CA 1
ATOM 896 C C . ASP A 1 115 ? -13.211 4.988 9.461 1 88.69 115 ASP A C 1
ATOM 898 O O . ASP A 1 115 ? -13.219 4.027 8.688 1 88.69 115 ASP A O 1
ATOM 902 N N . LYS A 1 116 ? -13.852 6.137 9.18 1 93.38 116 LYS A N 1
ATOM 903 C CA . LYS A 1 116 ? -14.633 6.273 7.957 1 93.38 116 LYS A CA 1
ATOM 904 C C . LYS A 1 116 ? -13.75 6.676 6.781 1 93.38 116 LYS A C 1
ATOM 906 O O . LYS A 1 116 ? -13.008 7.66 6.863 1 93.38 116 LYS A O 1
ATOM 911 N N . GLN A 1 117 ? -13.875 5.902 5.707 1 93.62 117 GLN A N 1
ATOM 912 C CA . GLN A 1 117 ? -13.078 6.172 4.512 1 93.62 117 GLN A CA 1
ATOM 913 C C . GLN A 1 117 ? -13.852 7.043 3.525 1 93.62 117 GLN A C 1
ATOM 915 O O . GLN A 1 117 ? -14.969 6.711 3.137 1 93.62 117 GLN A O 1
ATOM 920 N N . LEU A 1 118 ? -13.188 8.133 3.105 1 97.44 118 LEU A N 1
ATOM 921 C CA . LEU A 1 118 ? -13.805 9.102 2.205 1 97.44 118 LEU A CA 1
ATOM 922 C C . LEU A 1 118 ? -12.961 9.297 0.95 1 97.44 118 LEU A C 1
ATOM 924 O O . LEU A 1 118 ? -11.758 9.031 0.962 1 97.44 118 LEU A O 1
ATOM 928 N N . VAL A 1 119 ? -13.609 9.664 -0.129 1 98 119 VAL A N 1
ATOM 929 C CA . VAL A 1 119 ? -12.922 10.094 -1.341 1 98 119 VAL A CA 1
ATOM 930 C C . VAL A 1 119 ? -13.352 11.508 -1.711 1 98 119 VAL A C 1
ATOM 932 O O . VAL A 1 119 ? -14.547 11.805 -1.764 1 98 119 VAL A O 1
ATOM 935 N N . LEU A 1 120 ? -12.375 12.406 -1.812 1 98.38 120 LEU A N 1
ATOM 936 C CA . LEU A 1 120 ? -12.562 13.805 -2.17 1 98.38 120 LEU A CA 1
ATOM 937 C C . LEU A 1 120 ? -12 14.086 -3.561 1 98.38 120 LEU A C 1
ATOM 939 O O . LEU A 1 120 ? -10.906 13.625 -3.9 1 98.38 120 LEU A O 1
ATOM 943 N N . TYR A 1 121 ? -12.766 14.773 -4.426 1 97.5 121 TYR A N 1
ATOM 944 C CA . TYR A 1 121 ? -12.25 15.18 -5.727 1 97.5 121 TYR A CA 1
ATOM 945 C C . TYR A 1 121 ? -12.945 16.453 -6.219 1 97.5 121 TYR A C 1
ATOM 947 O O . TYR A 1 121 ? -13.922 16.891 -5.621 1 97.5 121 TYR A O 1
ATOM 955 N N . ARG A 1 122 ? -12.359 17.109 -7.184 1 96.44 122 ARG A N 1
ATOM 956 C CA . ARG A 1 122 ? -12.945 18.25 -7.875 1 96.44 122 ARG A CA 1
ATOM 957 C C . ARG A 1 122 ? -13.594 17.828 -9.188 1 96.44 122 ARG A C 1
ATOM 959 O O . ARG A 1 122 ? -12.938 17.25 -10.047 1 96.44 122 ARG A O 1
ATOM 966 N N . ASP A 1 123 ? -14.859 18.156 -9.305 1 95.94 123 ASP A N 1
ATOM 967 C CA . ASP A 1 123 ? -15.539 17.703 -10.516 1 95.94 123 ASP A CA 1
ATOM 968 C C . ASP A 1 123 ? -15.281 18.672 -11.672 1 95.94 123 ASP A C 1
ATOM 970 O O . ASP A 1 123 ? -14.477 19.609 -11.547 1 95.94 123 ASP A O 1
ATOM 974 N N . GLY A 1 124 ? -15.859 18.453 -12.844 1 93.94 124 GLY A N 1
ATOM 975 C CA . GLY A 1 124 ? -15.602 19.203 -14.062 1 93.94 124 GLY A CA 1
ATOM 976 C C . GLY A 1 124 ? -15.953 20.672 -13.945 1 93.94 124 GLY A C 1
ATOM 977 O O . GLY A 1 124 ? -15.445 21.5 -14.703 1 93.94 124 GLY A O 1
ATOM 978 N N . GLN A 1 125 ? -16.781 21 -13.07 1 94.44 125 GLN A N 1
ATOM 979 C CA . GLN A 1 125 ? -17.188 22.391 -12.875 1 94.44 125 GLN A CA 1
ATOM 980 C C . GLN A 1 125 ? -16.375 23.047 -11.758 1 94.44 125 GLN A C 1
ATOM 982 O O . GLN A 1 125 ? -16.672 24.172 -11.352 1 94.44 125 GLN A O 1
ATOM 987 N N . GLY A 1 126 ? -15.484 22.281 -11.219 1 94.75 126 GLY A N 1
ATOM 988 C CA . GLY A 1 126 ? -14.633 22.828 -10.172 1 94.75 126 GLY A CA 1
ATOM 989 C C . GLY A 1 126 ? -15.242 22.688 -8.789 1 94.75 126 GLY A C 1
ATOM 990 O O . GLY A 1 126 ? -14.727 23.266 -7.824 1 94.75 126 GLY A O 1
ATOM 991 N N . VAL A 1 127 ? -16.297 21.953 -8.68 1 96.19 127 VAL A N 1
ATOM 992 C CA . VAL A 1 127 ? -16.984 21.781 -7.402 1 96.19 127 VAL A CA 1
ATOM 993 C C . VAL A 1 127 ? -16.391 20.578 -6.66 1 96.19 127 VAL A C 1
ATOM 995 O O . VAL A 1 127 ? -16.172 19.516 -7.25 1 96.19 127 VAL A O 1
ATOM 998 N N . PHE A 1 128 ? -16.156 20.75 -5.355 1 97.88 128 PHE A N 1
ATOM 999 C CA . PHE A 1 128 ? -15.664 19.641 -4.531 1 97.88 128 PHE A CA 1
ATOM 1000 C C . PHE A 1 128 ? -16.781 18.641 -4.258 1 97.88 128 PHE A C 1
ATOM 1002 O O . PHE A 1 128 ? -17.891 19.031 -3.902 1 97.88 128 PHE A O 1
ATOM 1009 N N . ARG A 1 129 ? -16.484 17.359 -4.473 1 98 129 ARG A N 1
ATOM 1010 C CA . ARG A 1 129 ? -17.375 16.25 -4.16 1 98 129 ARG A CA 1
ATOM 1011 C C . ARG A 1 129 ? -16.719 15.289 -3.176 1 98 129 ARG A C 1
ATOM 1013 O O . ARG A 1 129 ? -15.508 15.047 -3.246 1 98 129 ARG A O 1
ATOM 1020 N N . CYS A 1 130 ? -17.516 14.773 -2.275 1 98.56 130 CYS A N 1
ATOM 1021 C CA . CYS A 1 130 ? -17.016 13.828 -1.282 1 98.56 130 CYS A CA 1
ATOM 1022 C C . CYS A 1 130 ? -17.984 12.664 -1.117 1 98.56 130 CYS A C 1
ATOM 1024 O O . CYS A 1 130 ? -19.188 12.867 -0.918 1 98.56 130 CYS A O 1
ATOM 1026 N N . TYR A 1 131 ? -17.453 11.43 -1.273 1 98.44 131 TYR A N 1
ATOM 1027 C CA . TYR A 1 131 ? -18.234 10.203 -1.139 1 98.44 131 TYR A CA 1
ATOM 1028 C C . TYR A 1 131 ? -17.562 9.234 -0.176 1 98.44 131 TYR A C 1
ATOM 1030 O O . TYR A 1 131 ? -16.422 9.445 0.222 1 98.44 131 TYR A O 1
ATOM 1038 N N . GLN A 1 132 ? -18.406 8.258 0.254 1 97.62 132 GLN A N 1
ATOM 1039 C CA . GLN A 1 132 ? -17.75 7.078 0.815 1 97.62 132 GLN A CA 1
ATOM 1040 C C . GLN A 1 132 ? -16.797 6.441 -0.195 1 97.62 132 GLN A C 1
ATOM 1042 O O . GLN A 1 132 ? -17.141 6.309 -1.374 1 97.62 132 GLN A O 1
ATOM 1047 N N . ASP A 1 133 ? -15.617 6.066 0.266 1 96.94 133 ASP A N 1
ATOM 1048 C CA . ASP A 1 133 ? -14.555 5.625 -0.63 1 96.94 133 ASP A CA 1
ATOM 1049 C C . ASP A 1 133 ? -14.703 4.145 -0.978 1 96.94 133 ASP A C 1
ATOM 1051 O O . ASP A 1 133 ? -13.758 3.369 -0.831 1 96.94 133 ASP A O 1
ATOM 1055 N N . ARG A 1 134 ? -15.836 3.791 -1.481 1 96.19 134 ARG A N 1
ATOM 1056 C CA . ARG A 1 134 ? -16.125 2.402 -1.831 1 96.19 134 ARG A CA 1
ATOM 1057 C C . ARG A 1 134 ? -17.094 2.318 -3.002 1 96.19 134 ARG A C 1
ATOM 1059 O O . ARG A 1 134 ? -18.172 2.918 -2.965 1 96.19 134 ARG A O 1
ATOM 1066 N N . CYS A 1 135 ? -16.703 1.627 -4.016 1 96.5 135 CYS A N 1
ATOM 1067 C CA . CYS A 1 135 ? -17.609 1.386 -5.133 1 96.5 135 CYS A CA 1
ATOM 1068 C C . CYS A 1 135 ? -18.688 0.38 -4.75 1 96.5 135 CYS A C 1
ATOM 1070 O O . CYS A 1 135 ? -18.391 -0.684 -4.203 1 96.5 135 CYS A O 1
ATOM 1072 N N . PRO A 1 136 ? -19.922 0.659 -4.98 1 94.88 136 PRO A N 1
ATOM 1073 C CA . PRO A 1 136 ? -21 -0.238 -4.586 1 94.88 136 PRO A CA 1
ATOM 1074 C C . PRO A 1 136 ? -20.984 -1.561 -5.352 1 94.88 136 PRO A C 1
ATOM 1076 O O . PRO A 1 136 ? -21.625 -2.527 -4.934 1 94.88 136 PRO A O 1
ATOM 1079 N N . HIS A 1 137 ? -20.266 -1.638 -6.508 1 95.38 137 HIS A N 1
ATOM 1080 C CA . HIS A 1 137 ? -20.25 -2.844 -7.328 1 95.38 137 HIS A CA 1
ATOM 1081 C C . HIS A 1 137 ? -19.562 -3.992 -6.594 1 95.38 137 HIS A C 1
ATOM 1083 O O . HIS A 1 137 ? -20.219 -4.969 -6.215 1 95.38 137 HIS A O 1
ATOM 1089 N N . ARG A 1 138 ? -18.344 -3.828 -6.242 1 94.75 138 ARG A N 1
ATOM 1090 C CA . ARG A 1 138 ? -17.578 -4.891 -5.602 1 94.75 138 ARG A CA 1
ATOM 1091 C C . ARG A 1 138 ? -16.547 -4.312 -4.648 1 94.75 138 ARG A C 1
ATOM 1093 O O . ARG A 1 138 ? -15.438 -4.848 -4.523 1 94.75 138 ARG A O 1
ATOM 1100 N N . LEU A 1 139 ? -16.75 -3.158 -4.086 1 93.31 139 LEU A N 1
ATOM 1101 C CA . LEU A 1 139 ? -16.109 -2.609 -2.898 1 93.31 139 LEU A CA 1
ATOM 1102 C C . LEU A 1 139 ? -14.727 -2.055 -3.234 1 93.31 139 LEU A C 1
ATOM 1104 O O . LEU A 1 139 ? -13.938 -1.757 -2.334 1 93.31 139 LEU A O 1
ATOM 1108 N N . ALA A 1 140 ? -14.406 -1.946 -4.508 1 93.38 140 ALA A N 1
ATOM 1109 C CA . ALA A 1 140 ? -13.125 -1.324 -4.848 1 93.38 140 ALA A CA 1
ATOM 1110 C C . ALA A 1 140 ? -13.047 0.097 -4.297 1 93.38 140 ALA A C 1
ATOM 1112 O O . ALA A 1 140 ? -14.047 0.819 -4.273 1 93.38 140 ALA A O 1
ATOM 1113 N N . LYS A 1 141 ? -11.875 0.455 -3.846 1 93.75 141 LYS A N 1
ATOM 1114 C CA . LYS A 1 141 ? -11.656 1.823 -3.387 1 93.75 141 LYS A CA 1
ATOM 1115 C C . LYS A 1 141 ? -11.742 2.812 -4.547 1 93.75 141 LYS A C 1
ATOM 1117 O O . LYS A 1 141 ? -10.992 2.693 -5.52 1 93.75 141 LYS A O 1
ATOM 1122 N N . LEU A 1 142 ? -12.539 3.742 -4.391 1 96.19 142 LEU A N 1
ATOM 1123 C CA . LEU A 1 142 ? -12.75 4.73 -5.441 1 96.19 142 LEU A CA 1
ATOM 1124 C C . LEU A 1 142 ? -11.547 5.668 -5.555 1 96.19 142 LEU A C 1
ATOM 1126 O O . LEU A 1 142 ? -11.234 6.152 -6.645 1 96.19 142 LEU A O 1
ATOM 1130 N N . SER A 1 143 ? -10.852 5.91 -4.441 1 95.81 143 SER A N 1
ATOM 1131 C CA . SER A 1 143 ? -9.688 6.793 -4.438 1 95.81 143 SER A CA 1
ATOM 1132 C C . SER A 1 143 ? -8.539 6.199 -5.25 1 95.81 143 SER A C 1
ATOM 1134 O O . SER A 1 143 ? -7.586 6.898 -5.586 1 95.81 143 SER A O 1
ATOM 1136 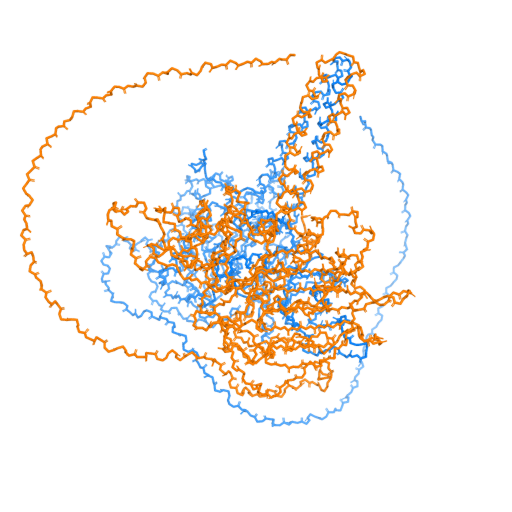N N . GLU A 1 144 ? -8.586 4.914 -5.547 1 92.25 144 GLU A N 1
ATOM 1137 C CA . GLU A 1 144 ? -7.625 4.266 -6.43 1 92.25 144 GLU A CA 1
ATOM 1138 C C . GLU A 1 144 ? -7.988 4.48 -7.895 1 92.25 144 GLU A C 1
ATOM 1140 O O . GLU A 1 144 ? -7.234 4.094 -8.789 1 92.25 144 GLU A O 1
ATOM 1145 N N . GLY A 1 145 ? -9.109 5.125 -8.141 1 94.75 145 GLY A N 1
ATOM 1146 C CA . GLY A 1 145 ? -9.594 5.352 -9.5 1 94.75 145 GLY A CA 1
ATOM 1147 C C . GLY A 1 145 ? -9.016 6.598 -10.141 1 94.75 145 GLY A C 1
ATOM 1148 O O . GLY A 1 145 ? -7.848 6.93 -9.922 1 94.75 145 GLY A O 1
ATOM 1149 N N . GLN A 1 146 ? -9.781 7.125 -11.039 1 95.19 146 GLN A N 1
ATOM 1150 C CA . GLN A 1 146 ? -9.344 8.312 -11.773 1 95.19 146 GLN A CA 1
ATOM 1151 C C . GLN A 1 146 ? -10.516 9.242 -12.062 1 95.19 146 GLN A C 1
ATOM 1153 O O . GLN A 1 146 ? -11.664 8.922 -11.734 1 95.19 146 GLN A O 1
ATOM 1158 N N . LEU A 1 147 ? -10.18 10.375 -12.523 1 95.69 147 LEU A N 1
ATOM 1159 C CA . LEU A 1 147 ? -11.18 11.336 -12.977 1 95.69 147 LEU A CA 1
ATOM 1160 C C . LEU A 1 147 ? -11.234 11.383 -14.5 1 95.69 147 LEU A C 1
ATOM 1162 O O . LEU A 1 147 ? -10.195 11.477 -15.164 1 95.69 147 LEU A O 1
ATOM 1166 N N . ILE A 1 148 ? -12.383 11.234 -15.031 1 93.56 148 ILE A N 1
ATOM 1167 C CA . ILE A 1 148 ? -12.594 11.336 -16.469 1 93.56 148 ILE A CA 1
ATOM 1168 C C . ILE A 1 148 ? -13.734 12.305 -16.75 1 93.56 148 ILE A C 1
ATOM 1170 O O . ILE A 1 148 ? -14.867 12.086 -16.312 1 93.56 148 ILE A O 1
ATOM 1174 N N . ASP A 1 149 ? -13.5 13.312 -17.484 1 92.19 149 ASP A N 1
ATOM 1175 C CA . ASP A 1 149 ? -14.492 14.312 -17.875 1 92.19 149 ASP A CA 1
ATOM 1176 C C . ASP A 1 149 ? -15.25 14.828 -16.641 1 92.19 149 ASP A C 1
ATOM 1178 O O . ASP A 1 149 ? -16.484 14.883 -16.641 1 92.19 149 ASP A O 1
ATOM 1182 N N . GLY A 1 150 ? -14.578 15.008 -15.648 1 93.12 150 GLY A N 1
ATOM 1183 C CA . GLY A 1 150 ? -15.148 15.578 -14.438 1 93.12 150 GLY A CA 1
ATOM 1184 C C . GLY A 1 150 ? -15.875 14.562 -13.586 1 93.12 150 GLY A C 1
ATOM 1185 O O . GLY A 1 150 ? -16.484 14.914 -12.57 1 93.12 150 GLY A O 1
ATOM 1186 N N . ARG A 1 151 ? -15.844 13.289 -13.969 1 96.25 151 ARG A N 1
ATOM 1187 C CA . ARG A 1 151 ? -16.516 12.227 -13.234 1 96.25 151 ARG A CA 1
ATOM 1188 C C . ARG A 1 151 ? -15.508 11.344 -12.508 1 96.25 151 ARG A C 1
ATOM 1190 O O . ARG A 1 151 ? -14.367 11.195 -12.953 1 96.25 151 ARG A O 1
ATOM 1197 N N . LEU A 1 152 ? -16 10.836 -11.359 1 97.75 152 LEU A N 1
ATOM 1198 C CA . LEU A 1 152 ? -15.211 9.844 -10.633 1 97.75 152 LEU A CA 1
ATOM 1199 C C . LEU A 1 152 ? -15.406 8.453 -11.227 1 97.75 152 LEU A C 1
ATOM 1201 O O . LEU A 1 152 ? -16.531 7.969 -11.328 1 97.75 152 LEU A O 1
ATOM 1205 N N . GLU A 1 153 ? -14.32 7.836 -11.648 1 97.69 153 GLU A N 1
ATOM 1206 C CA . GLU A 1 153 ? -14.406 6.516 -12.258 1 97.69 153 GLU A CA 1
ATOM 1207 C C . GLU A 1 153 ? -13.68 5.469 -11.422 1 97.69 153 GLU A C 1
ATOM 1209 O O . GLU A 1 153 ? -12.516 5.66 -11.062 1 97.69 153 GLU A O 1
ATOM 1214 N N . CYS A 1 154 ? -14.398 4.441 -11.086 1 96.62 154 CYS A N 1
ATOM 1215 C CA . CYS A 1 154 ? -13.742 3.262 -10.523 1 96.62 154 CYS A CA 1
ATOM 1216 C C . CYS A 1 154 ? -12.953 2.516 -11.586 1 96.62 154 CYS A C 1
ATOM 1218 O O . CYS A 1 154 ? -13.523 2.025 -12.562 1 96.62 154 CYS A O 1
ATOM 1220 N N . LEU A 1 155 ? -11.688 2.332 -11.406 1 94.44 155 LEU A N 1
ATOM 1221 C CA . LEU A 1 155 ? -10.812 1.784 -12.445 1 94.44 155 LEU A CA 1
ATOM 1222 C C . LEU A 1 155 ? -10.891 0.262 -12.469 1 94.44 155 LEU A C 1
ATOM 1224 O O . LEU A 1 155 ? -10.273 -0.381 -13.32 1 94.44 155 LEU A O 1
ATOM 1228 N N . TYR A 1 156 ? -11.609 -0.316 -11.547 1 94.56 156 TYR A N 1
ATOM 1229 C CA . TYR A 1 156 ? -11.797 -1.76 -11.609 1 94.56 156 TYR A CA 1
ATOM 1230 C C . TYR A 1 156 ? -12.648 -2.146 -12.812 1 94.56 156 TYR A C 1
ATOM 1232 O O . TYR A 1 156 ? -12.188 -2.873 -13.695 1 94.56 156 TYR A O 1
ATOM 1240 N N . HIS A 1 157 ? -13.953 -1.507 -12.961 1 96.69 157 HIS A N 1
ATOM 1241 C CA . HIS A 1 157 ? -14.844 -1.866 -14.055 1 96.69 157 HIS A CA 1
ATOM 1242 C C . HIS A 1 157 ? -15.281 -0.633 -14.836 1 96.69 157 HIS A C 1
ATOM 1244 O O . HIS A 1 157 ? -16.109 -0.73 -15.742 1 96.69 157 HIS A O 1
ATOM 1250 N N . GLY A 1 158 ? -14.867 0.479 -14.453 1 96.88 158 GLY A N 1
ATOM 1251 C CA . GLY A 1 158 ? -15.133 1.678 -15.234 1 96.88 158 GLY A CA 1
ATOM 1252 C C . GLY A 1 158 ? -16.438 2.352 -14.859 1 96.88 158 GLY A C 1
ATOM 1253 O O . GLY A 1 158 ? -16.953 3.182 -15.609 1 96.88 158 GLY A O 1
ATOM 1254 N N . TRP A 1 159 ? -17.031 1.96 -13.719 1 97.56 159 TRP A N 1
ATOM 1255 C CA . TRP A 1 159 ? -18.234 2.656 -13.281 1 97.56 159 TRP A CA 1
ATOM 1256 C C . TRP A 1 159 ? -17.938 4.121 -12.977 1 97.56 159 TRP A C 1
ATOM 1258 O O . TRP A 1 159 ? -16.953 4.438 -12.32 1 97.56 159 TRP A O 1
ATOM 1268 N N . GLN A 1 160 ? -18.812 5.004 -13.5 1 97.94 160 GLN A N 1
ATOM 1269 C CA . GLN A 1 160 ? -18.594 6.434 -13.312 1 97.94 160 GLN A CA 1
ATOM 1270 C C . GLN A 1 160 ? -19.703 7.051 -12.469 1 97.94 160 GLN A C 1
ATOM 1272 O O . GLN A 1 160 ? -20.875 6.699 -12.625 1 97.94 160 GLN A O 1
ATOM 1277 N N . PHE A 1 161 ? -19.297 7.934 -11.617 1 98.12 161 PHE A N 1
ATOM 1278 C CA . PHE A 1 161 ? -20.219 8.578 -10.688 1 98.12 161 PHE A CA 1
ATOM 1279 C C . PHE A 1 161 ? -20.109 10.094 -10.773 1 98.12 161 PHE A C 1
ATOM 1281 O O . PHE A 1 161 ? -19.031 10.625 -11.047 1 98.12 161 PHE A O 1
ATOM 1288 N N . GLU A 1 162 ? -21.25 10.82 -10.539 1 96.12 162 GLU A N 1
ATOM 1289 C CA . GLU A 1 162 ? -21.234 12.281 -10.539 1 96.12 162 GLU A CA 1
ATOM 1290 C C . GLU A 1 162 ? -22.297 12.844 -9.609 1 96.12 162 GLU A C 1
ATOM 1292 O O . GLU A 1 162 ? -23.109 12.094 -9.055 1 96.12 162 GLU A O 1
ATOM 1297 N N . GLY A 1 163 ? -22.219 14.117 -9.305 1 93.75 163 GLY A N 1
ATOM 1298 C CA . GLY A 1 163 ? -23.234 14.82 -8.547 1 93.75 163 GLY A CA 1
ATOM 1299 C C . GLY A 1 163 ? -23.453 14.258 -7.16 1 93.75 163 GLY A C 1
ATOM 1300 O O . GLY A 1 163 ? -22.5 14.117 -6.387 1 93.75 163 GLY A O 1
ATOM 1301 N N . GLU A 1 164 ? -24.672 13.828 -6.977 1 93.12 164 GLU A N 1
ATOM 1302 C CA . GLU A 1 164 ? -25.047 13.328 -5.656 1 93.12 164 GLU A CA 1
ATOM 1303 C C . GLU A 1 164 ? -24.781 11.828 -5.547 1 93.12 164 GLU A C 1
ATOM 1305 O O . GLU A 1 164 ? -25.547 11.109 -4.895 1 93.12 164 GLU A O 1
ATOM 1310 N N . GLY A 1 165 ? -23.781 11.359 -6.25 1 95.75 165 GLY A N 1
ATOM 1311 C CA . GLY A 1 165 ? -23.344 9.984 -6.094 1 95.75 165 GLY A CA 1
ATOM 1312 C C . GLY A 1 165 ? -23.984 9.031 -7.086 1 95.75 165 GLY A C 1
ATOM 1313 O O . GLY A 1 165 ? -23.812 7.816 -7 1 95.75 165 GLY A O 1
ATOM 1314 N N . LYS A 1 166 ? -24.719 9.531 -8.016 1 95.5 166 LYS A N 1
ATOM 1315 C CA . LYS A 1 166 ? -25.406 8.688 -8.992 1 95.5 166 LYS A CA 1
ATOM 1316 C C . LYS A 1 166 ? -24.422 8.039 -9.953 1 95.5 166 LYS A C 1
ATOM 1318 O O . LYS A 1 166 ? -23.469 8.688 -10.406 1 95.5 166 LYS A O 1
ATOM 1323 N N . CYS A 1 167 ? -24.656 6.777 -10.234 1 97.25 167 CYS A N 1
ATOM 1324 C CA . CYS A 1 167 ? -23.891 6.117 -11.289 1 97.25 167 CYS A CA 1
ATOM 1325 C C . CYS A 1 167 ? -24.422 6.492 -12.664 1 97.25 167 CYS A C 1
ATOM 1327 O O . CYS A 1 167 ? -25.625 6.391 -12.914 1 97.25 167 CYS A O 1
ATOM 1329 N N . VAL A 1 168 ? -23.562 6.898 -13.555 1 96.56 168 VAL A N 1
ATOM 1330 C CA . VAL A 1 168 ? -24.062 7.422 -14.828 1 96.56 168 VAL A CA 1
ATOM 1331 C C . VAL A 1 168 ? -23.547 6.562 -15.977 1 96.56 168 VAL A C 1
ATOM 1333 O O . VAL A 1 168 ? -24 6.703 -17.109 1 96.56 168 VAL A O 1
ATOM 1336 N N . LYS A 1 169 ? -22.609 5.723 -15.664 1 95.88 169 LYS A N 1
ATOM 1337 C CA . LYS A 1 169 ? -22.078 4.867 -16.719 1 95.88 169 LYS A CA 1
ATOM 1338 C C . LYS A 1 169 ? -21.641 3.512 -16.156 1 95.88 169 LYS A C 1
ATOM 1340 O O . LYS A 1 169 ? -20.969 3.447 -15.125 1 95.88 169 LYS A O 1
ATOM 1345 N N . ILE A 1 170 ? -22.062 2.521 -16.719 1 96.56 170 ILE A N 1
ATOM 1346 C CA . ILE A 1 170 ? -21.609 1.146 -16.547 1 96.56 170 ILE A CA 1
ATOM 1347 C C . ILE A 1 170 ? -21.297 0.531 -17.906 1 96.56 170 ILE A C 1
ATOM 1349 O O . ILE A 1 170 ? -22.203 0.152 -18.641 1 96.56 170 ILE A O 1
ATOM 1353 N N . PRO A 1 171 ? -19.984 0.416 -18.203 1 95.44 171 PRO A N 1
ATOM 1354 C CA . PRO A 1 171 ? -19.609 -0.042 -19.547 1 95.44 171 PRO A CA 1
ATOM 1355 C C . PRO A 1 171 ? -20.188 -1.422 -19.875 1 95.44 171 PRO A C 1
ATOM 1357 O O . PRO A 1 171 ? -20.453 -1.723 -21.031 1 95.44 171 PRO A O 1
ATOM 1360 N N . GLN A 1 172 ? -20.406 -2.24 -18.891 1 94.88 172 GLN A N 1
ATOM 1361 C CA . GLN A 1 172 ? -20.781 -3.637 -19.094 1 94.88 172 GLN A CA 1
ATOM 1362 C C . GLN A 1 172 ? -22.297 -3.814 -19.094 1 94.88 172 GLN A C 1
ATOM 1364 O O . GLN A 1 172 ? -22.781 -4.941 -19.078 1 94.88 172 GLN A O 1
ATOM 1369 N N . LEU A 1 173 ? -22.984 -2.783 -19.016 1 93.75 173 LEU A N 1
ATOM 1370 C CA . LEU A 1 173 ? -24.438 -2.854 -19.062 1 93.75 173 LEU A CA 1
ATOM 1371 C C . LEU A 1 173 ? -24.922 -2.98 -20.516 1 93.75 173 LEU A C 1
ATOM 1373 O O . LEU A 1 173 ? -24.422 -2.287 -21.406 1 93.75 173 LEU A O 1
ATOM 1377 N N . PRO A 1 174 ? -25.875 -3.857 -20.719 1 91.88 174 PRO A N 1
ATOM 1378 C CA . PRO A 1 174 ? -26.453 -3.941 -22.062 1 91.88 174 PRO A CA 1
ATOM 1379 C C . PRO A 1 174 ? -27.047 -2.617 -22.531 1 91.88 174 PRO A C 1
ATOM 1381 O O . PRO A 1 174 ? -27.484 -1.811 -21.719 1 91.88 174 PRO A O 1
ATOM 1384 N N . ALA A 1 175 ? -27 -2.352 -23.875 1 85.62 175 ALA A N 1
ATOM 1385 C CA . ALA A 1 175 ? -27.391 -1.076 -24.469 1 85.62 175 ALA A CA 1
ATOM 1386 C C . ALA A 1 175 ? -28.797 -0.668 -24.016 1 85.62 175 ALA A C 1
ATOM 1388 O O . ALA A 1 175 ? -29.047 0.509 -23.734 1 85.62 175 ALA A O 1
ATOM 1389 N N . ASN A 1 176 ? -29.766 -1.511 -23.812 1 86 176 ASN A N 1
ATOM 1390 C CA . ASN A 1 176 ? -31.125 -1.134 -23.484 1 86 176 ASN A CA 1
ATOM 1391 C C . ASN A 1 176 ? -31.438 -1.344 -22.016 1 86 176 ASN A C 1
ATOM 1393 O O . ASN A 1 176 ? -32.562 -1.182 -21.578 1 86 176 ASN A O 1
ATOM 1397 N N . ALA A 1 177 ? -30.406 -1.485 -21.25 1 91 177 ALA A N 1
ATOM 1398 C CA . ALA A 1 177 ? -30.641 -1.72 -19.828 1 91 177 ALA A CA 1
ATOM 1399 C C . ALA A 1 177 ? -30.438 -0.438 -19.031 1 91 177 ALA A C 1
ATOM 1401 O O . ALA A 1 177 ? -29.625 0.416 -19.391 1 91 177 ALA A O 1
ATOM 1402 N N . LYS A 1 178 ? -31.203 -0.311 -18 1 92.06 178 LYS A N 1
ATOM 1403 C CA . LYS A 1 178 ? -31.094 0.84 -17.109 1 92.06 178 LYS A CA 1
ATOM 1404 C C . LYS A 1 178 ? -30.109 0.563 -15.984 1 92.06 178 LYS A C 1
ATOM 1406 O O . LYS A 1 178 ? -30.016 -0.565 -15.492 1 92.06 178 LYS A O 1
ATOM 1411 N N . ILE A 1 179 ? -29.438 1.551 -15.578 1 94.62 179 ILE A N 1
ATOM 1412 C CA . ILE A 1 179 ? -28.547 1.464 -14.43 1 94.62 179 ILE A CA 1
ATOM 1413 C C . ILE A 1 179 ? -29.359 1.228 -13.156 1 94.62 179 ILE A C 1
ATOM 1415 O O . ILE A 1 179 ? -30.328 1.937 -12.898 1 94.62 179 ILE A O 1
ATOM 1419 N N . PRO A 1 180 ? -28.922 0.295 -12.398 1 92.38 180 PRO A N 1
ATOM 1420 C CA . PRO A 1 180 ? -29.656 0.029 -11.156 1 92.38 180 PRO A CA 1
ATOM 1421 C C . PRO A 1 180 ? -29.656 1.223 -10.203 1 92.38 180 PRO A C 1
ATOM 1423 O O . PRO A 1 180 ? -28.656 1.933 -10.094 1 92.38 180 PRO A O 1
ATOM 1426 N N . GLN A 1 181 ? -30.719 1.388 -9.477 1 90.25 181 GLN A N 1
ATOM 1427 C CA . GLN A 1 181 ? -30.844 2.482 -8.516 1 90.25 181 GLN A CA 1
ATOM 1428 C C . GLN A 1 181 ? -29.875 2.295 -7.352 1 90.25 181 GLN A C 1
ATOM 1430 O O . GLN A 1 181 ? -29.406 3.273 -6.766 1 90.25 181 GLN A O 1
ATOM 1435 N N . SER A 1 182 ? -29.594 1.068 -7.062 1 91.56 182 SER A N 1
ATOM 1436 C CA . SER A 1 182 ? -28.703 0.755 -5.953 1 91.56 182 SER A CA 1
ATOM 1437 C C . SER A 1 182 ? -27.25 1.126 -6.277 1 91.56 182 SER A C 1
ATOM 1439 O O . SER A 1 182 ? -26.406 1.16 -5.387 1 91.56 182 SER A O 1
ATOM 1441 N N . ALA A 1 183 ? -27.109 1.335 -7.543 1 93.94 183 ALA A N 1
ATOM 1442 C CA . ALA A 1 183 ? -25.781 1.792 -7.941 1 93.94 183 ALA A CA 1
ATOM 1443 C C . ALA A 1 183 ? -25.594 3.277 -7.641 1 93.94 183 ALA A C 1
ATOM 1445 O O . ALA A 1 183 ? -25.562 4.102 -8.555 1 93.94 183 ALA A O 1
ATOM 1446 N N . CYS A 1 184 ? -25.5 3.586 -6.383 1 95.12 184 CYS A N 1
ATOM 1447 C CA . CYS A 1 184 ? -25.391 4.965 -5.914 1 95.12 184 CYS A CA 1
ATOM 1448 C C . CYS A 1 184 ? -24.438 5.059 -4.73 1 95.12 184 CYS A C 1
ATOM 1450 O O . CYS A 1 184 ? -24.438 4.195 -3.852 1 95.12 184 CYS A O 1
ATOM 1452 N N . LEU A 1 185 ? -23.688 6.094 -4.746 1 96.88 185 LEU A N 1
ATOM 1453 C CA . LEU A 1 185 ? -22.703 6.285 -3.686 1 96.88 185 LEU A CA 1
ATOM 1454 C C . LEU A 1 185 ? -23.312 7.047 -2.514 1 96.88 185 LEU A C 1
ATOM 1456 O O . LEU A 1 185 ? -24.219 7.867 -2.703 1 96.88 185 LEU A O 1
ATOM 1460 N N . LYS A 1 186 ? -22.797 6.73 -1.309 1 95.81 186 LYS A N 1
ATOM 1461 C CA . LYS A 1 186 ? -23.094 7.578 -0.155 1 95.81 186 LYS A CA 1
ATOM 1462 C C . LYS A 1 186 ? -22.328 8.898 -0.234 1 95.81 186 LYS A C 1
ATOM 1464 O O . LYS A 1 186 ? -21.094 8.906 -0.363 1 95.81 186 LYS A O 1
ATOM 1469 N N . THR A 1 187 ? -23.062 9.977 -0.101 1 97.31 187 THR A N 1
ATOM 1470 C CA . THR A 1 187 ? -22.453 11.281 -0.302 1 97.31 187 THR A CA 1
ATOM 1471 C C . THR A 1 187 ? -22.328 12.031 1.022 1 97.31 187 THR A C 1
ATOM 1473 O O . THR A 1 187 ? -23.156 11.859 1.92 1 97.31 187 THR A O 1
ATOM 1476 N N . TYR A 1 188 ? -21.328 12.844 1.14 1 98.31 188 TYR A N 1
ATOM 1477 C CA . TYR A 1 188 ? -21.125 13.766 2.254 1 98.31 188 TYR A CA 1
ATOM 1478 C C . TYR A 1 188 ? -21.078 15.203 1.771 1 98.31 188 TYR A C 1
ATOM 1480 O O . TYR A 1 188 ? -20.5 15.5 0.725 1 98.31 188 TYR A O 1
ATOM 1488 N N . GLU A 1 189 ? -21.672 16.109 2.549 1 97.88 189 GLU A N 1
ATOM 1489 C CA . GLU A 1 189 ? -21.625 17.516 2.217 1 97.88 189 GLU A CA 1
ATOM 1490 C C . GLU A 1 189 ? -20.234 18.109 2.512 1 97.88 189 GLU A C 1
ATOM 1492 O O . GLU A 1 189 ? -19.672 17.844 3.574 1 97.88 189 GLU A O 1
ATOM 1497 N N . VAL A 1 190 ? -19.734 18.828 1.526 1 98.19 190 VAL A N 1
ATOM 1498 C CA . VAL A 1 190 ? -18.453 19.484 1.728 1 98.19 190 VAL A CA 1
ATOM 1499 C C . VAL A 1 190 ? -18.594 20.984 1.451 1 98.19 190 VAL A C 1
ATOM 1501 O O . VAL A 1 190 ? -19.469 21.391 0.677 1 98.19 190 VAL A O 1
ATOM 1504 N N . ARG A 1 191 ? -17.781 21.797 2.105 1 98.12 191 ARG A N 1
ATOM 1505 C CA . ARG A 1 191 ? -17.734 23.25 1.914 1 98.12 191 ARG A CA 1
ATOM 1506 C C . ARG A 1 191 ? -16.297 23.75 1.95 1 98.12 191 ARG A C 1
ATOM 1508 O O . ARG A 1 191 ? -15.492 23.312 2.775 1 98.12 191 ARG A O 1
ATOM 1515 N N . ASP A 1 192 ? -15.992 24.562 0.985 1 97.94 192 ASP A N 1
ATOM 1516 C CA . ASP A 1 192 ? -14.734 25.297 1.037 1 97.94 192 ASP A CA 1
ATOM 1517 C C . ASP A 1 192 ? -14.883 26.578 1.846 1 97.94 192 ASP A C 1
ATOM 1519 O O . ASP A 1 192 ? -15.539 27.531 1.404 1 97.94 192 ASP A O 1
ATOM 1523 N N . SER A 1 193 ? -14.398 26.562 2.982 1 98.19 193 SER A N 1
ATOM 1524 C CA . SER A 1 193 ? -14.43 27.75 3.84 1 98.19 193 SER A CA 1
ATOM 1525 C C . SER A 1 193 ? -13.023 28.25 4.137 1 98.19 193 SER A C 1
ATOM 1527 O O . SER A 1 193 ? -12.234 27.562 4.781 1 98.19 193 SER A O 1
ATOM 1529 N N . GLN A 1 194 ? -12.727 29.438 3.615 1 97.81 194 GLN A N 1
ATOM 1530 C CA . GLN A 1 194 ? -11.469 30.141 3.848 1 97.81 194 GLN A CA 1
ATOM 1531 C C . GLN A 1 194 ? -10.273 29.266 3.463 1 97.81 194 GLN A C 1
ATOM 1533 O O . GLN A 1 194 ? -9.281 29.219 4.188 1 97.81 194 GLN A O 1
ATOM 1538 N N . GLY A 1 195 ? -10.398 28.469 2.422 1 97.88 195 GLY A N 1
ATOM 1539 C CA . GLY A 1 195 ? -9.281 27.734 1.85 1 97.88 195 GLY A CA 1
ATOM 1540 C C . GLY A 1 195 ? -9.164 26.328 2.391 1 97.88 195 GLY A C 1
ATOM 1541 O O . GLY A 1 195 ? -8.211 25.609 2.062 1 97.88 195 GLY A O 1
ATOM 1542 N N . VAL A 1 196 ? -10.07 25.906 3.23 1 98.69 196 VAL A N 1
ATOM 1543 C CA . VAL A 1 196 ? -10.094 24.562 3.77 1 98.69 196 VAL A CA 1
ATOM 1544 C C . VAL A 1 196 ? -11.398 23.859 3.367 1 98.69 196 VAL A C 1
ATOM 1546 O O . VAL A 1 196 ? -12.477 24.453 3.459 1 98.69 196 VAL A O 1
ATOM 1549 N N . VAL A 1 197 ? -11.25 22.641 2.85 1 98.75 197 VAL A N 1
ATOM 1550 C CA . VAL A 1 197 ? -12.422 21.828 2.549 1 98.75 197 VAL A CA 1
ATOM 1551 C C . VAL A 1 197 ? -12.898 21.109 3.812 1 98.75 197 VAL A C 1
ATOM 1553 O O . VAL A 1 197 ? -12.133 20.375 4.441 1 98.75 197 VAL A O 1
ATOM 1556 N N . TRP A 1 198 ? -14.125 21.391 4.184 1 98.88 198 TRP A N 1
ATOM 1557 C CA . TRP A 1 198 ? -14.75 20.797 5.359 1 98.88 198 TRP A CA 1
ATOM 1558 C C . TRP A 1 198 ? -15.805 19.766 4.949 1 98.88 198 TRP A C 1
ATOM 1560 O O . TRP A 1 198 ? -16.484 19.953 3.939 1 98.88 198 TRP A O 1
ATOM 1570 N N . VAL A 1 199 ? -15.969 18.719 5.793 1 98.81 199 VAL A N 1
ATOM 1571 C CA . VAL A 1 199 ? -16.984 17.719 5.492 1 98.81 199 VAL A CA 1
ATOM 1572 C C . VAL A 1 199 ? -17.922 17.562 6.684 1 98.81 199 VAL A C 1
ATOM 1574 O O . VAL A 1 199 ? -17.5 17.578 7.836 1 98.81 199 VAL A O 1
ATOM 1577 N N . TRP A 1 200 ? -19.203 17.547 6.438 1 98.81 200 TRP A N 1
ATOM 1578 C CA . TRP A 1 200 ? -20.219 17.156 7.406 1 98.81 200 TRP A CA 1
ATOM 1579 C C . TRP A 1 200 ? -20.406 15.641 7.43 1 98.81 200 TRP A C 1
ATOM 1581 O O . TRP A 1 200 ? -20.719 15.031 6.402 1 98.81 200 TRP A O 1
ATOM 1591 N N . MET A 1 201 ? -20.359 14.984 8.594 1 98.31 201 MET A N 1
ATOM 1592 C CA . MET A 1 201 ? -20.203 13.531 8.602 1 98.31 201 MET A CA 1
ATOM 1593 C C . MET A 1 201 ? -21.547 12.836 8.781 1 98.31 201 MET A C 1
ATOM 1595 O O . MET A 1 201 ? -21.672 11.633 8.547 1 98.31 201 MET A O 1
ATOM 1599 N N . SER A 1 202 ? -22.578 13.555 9.164 1 98.06 202 SER A N 1
ATOM 1600 C CA . SER A 1 202 ? -23.859 12.875 9.414 1 98.06 202 SER A CA 1
ATOM 1601 C C . SER A 1 202 ? -24.578 12.547 8.109 1 98.06 202 SER A C 1
ATOM 1603 O O . SER A 1 202 ? -24.625 13.375 7.195 1 98.06 202 SER A O 1
ATOM 1605 N N . GLN A 1 203 ? -25.047 11.344 8.055 1 94.31 203 GLN A N 1
ATOM 1606 C CA . GLN A 1 203 ? -25.891 10.906 6.941 1 94.31 203 GLN A CA 1
ATOM 1607 C C . GLN A 1 203 ? -27.359 11.062 7.277 1 94.31 203 GLN A C 1
ATOM 1609 O O . GLN A 1 203 ? -28.219 10.906 6.406 1 94.31 203 GLN A O 1
ATOM 1614 N N . LYS A 1 204 ? -27.609 11.414 8.43 1 95.38 204 LYS A N 1
ATOM 1615 C CA . LYS A 1 204 ? -28.984 11.43 8.922 1 95.38 204 LYS A CA 1
ATOM 1616 C C . LYS A 1 204 ? -29.5 12.867 9.078 1 95.38 204 LYS A C 1
ATOM 1618 O O . LYS A 1 204 ? -30.641 13.172 8.727 1 95.38 204 LYS A O 1
ATOM 1623 N N . THR A 1 205 ? -28.641 13.688 9.633 1 96.94 205 THR A N 1
ATOM 1624 C CA . THR A 1 205 ? -29.016 15.078 9.875 1 96.94 205 THR A CA 1
ATOM 1625 C C . THR A 1 205 ? -28.391 16 8.828 1 96.94 205 THR A C 1
ATOM 1627 O O . THR A 1 205 ? -27.234 15.805 8.43 1 96.94 205 THR A O 1
ATOM 1630 N N . PRO A 1 206 ? -29.141 16.938 8.422 1 96.5 206 PRO A N 1
ATOM 1631 C CA . PRO A 1 206 ? -28.594 17.891 7.445 1 96.5 206 PRO A CA 1
ATOM 1632 C C . PRO A 1 206 ? -27.438 18.719 8.008 1 96.5 206 PRO A C 1
ATOM 1634 O O . PRO A 1 206 ? -27.344 18.906 9.227 1 96.5 206 PRO A O 1
ATOM 1637 N N . PRO A 1 207 ? -26.656 19.172 7.098 1 97.44 207 PRO A N 1
ATOM 1638 C CA . PRO A 1 207 ? -25.547 20 7.559 1 97.44 207 PRO A CA 1
ATOM 1639 C C . PRO A 1 207 ? -26.016 21.25 8.305 1 97.44 207 PRO A C 1
ATOM 1641 O O . PRO A 1 207 ? -27 21.875 7.91 1 97.44 207 PRO A O 1
ATOM 1644 N N . ASN A 1 208 ? -25.312 21.547 9.312 1 97.25 208 ASN A N 1
ATOM 1645 C CA . ASN A 1 208 ? -25.578 22.75 10.102 1 97.25 208 ASN A CA 1
ATOM 1646 C C . ASN A 1 208 ? -24.547 23.844 9.82 1 97.25 208 ASN A C 1
ATOM 1648 O O . ASN A 1 208 ? -23.406 23.766 10.297 1 97.25 208 ASN A O 1
ATOM 1652 N N . PRO A 1 209 ? -24.891 24.859 9.109 1 96.12 209 PRO A N 1
ATOM 1653 C CA . PRO A 1 209 ? -23.922 25.891 8.742 1 96.12 209 PRO A CA 1
ATOM 1654 C C . PRO A 1 209 ? -23.391 26.656 9.953 1 96.12 209 PRO A C 1
ATOM 1656 O O . PRO A 1 209 ? -22.281 27.203 9.914 1 96.12 209 PRO A O 1
ATOM 1659 N N . SER A 1 210 ? -24.141 26.719 10.969 1 95.75 210 SER A N 1
ATOM 1660 C CA . SER A 1 210 ? -23.719 27.484 12.148 1 95.75 210 SER A CA 1
ATOM 1661 C C . SER A 1 210 ? -22.531 26.828 12.844 1 95.75 210 SER A C 1
ATOM 1663 O O . SER A 1 210 ? -21.828 27.469 13.617 1 95.75 210 SER A O 1
ATOM 1665 N N . LYS A 1 211 ? -22.328 25.547 12.578 1 96.88 211 LYS A N 1
ATOM 1666 C CA . LYS A 1 211 ? -21.234 24.828 13.203 1 96.88 211 LYS A CA 1
ATOM 1667 C C . LYS A 1 211 ? -19.953 24.922 12.359 1 96.88 211 LYS A C 1
ATOM 1669 O O . LYS A 1 211 ? -18.891 24.484 12.789 1 96.88 211 LYS A O 1
ATOM 1674 N N . LEU A 1 212 ? -20.078 25.438 11.164 1 97.94 212 LEU A N 1
ATOM 1675 C CA . LEU A 1 212 ? -18.891 25.625 10.32 1 97.94 212 LEU A CA 1
ATOM 1676 C C . LEU A 1 212 ? -18 26.734 10.859 1 97.94 212 LEU A C 1
ATOM 1678 O O . LEU A 1 212 ? -18.438 27.891 10.961 1 97.94 212 LEU A O 1
ATOM 1682 N N . PRO A 1 213 ? -16.812 26.422 11.203 1 97.5 213 PRO A N 1
ATOM 1683 C CA . PRO A 1 213 ? -15.945 27.438 11.812 1 97.5 213 PRO A CA 1
ATOM 1684 C C . PRO A 1 213 ? -15.641 28.594 10.875 1 97.5 213 PRO A C 1
ATOM 1686 O O . PRO A 1 213 ? -15.531 28.406 9.664 1 97.5 213 PRO A O 1
ATOM 1689 N N . TRP A 1 214 ? -15.578 29.75 11.469 1 97.25 214 TRP A N 1
ATOM 1690 C CA . TRP A 1 214 ? -15.148 30.969 10.789 1 97.25 214 TRP A CA 1
ATOM 1691 C C . TRP A 1 214 ? -14.039 31.672 11.57 1 97.25 214 TRP A C 1
ATOM 1693 O O . TRP A 1 214 ? -14.172 31.906 12.773 1 97.25 214 TRP A O 1
ATOM 1703 N N . PHE A 1 215 ? -13 31.984 10.875 1 98.12 215 PHE A N 1
ATOM 1704 C CA . PHE A 1 215 ? -11.844 32.594 11.531 1 98.12 215 PHE A CA 1
ATOM 1705 C C . PHE A 1 215 ? -11.688 34.031 11.109 1 98.12 215 PHE A C 1
ATOM 1707 O O . PHE A 1 215 ? -11.164 34.312 10.023 1 98.12 215 PHE A O 1
ATOM 1714 N N . GLU A 1 216 ? -11.961 34.906 11.953 1 96.81 216 GLU A N 1
ATOM 1715 C CA . GLU A 1 216 ? -12.039 36.344 11.656 1 96.81 216 GLU A CA 1
ATOM 1716 C C . GLU A 1 216 ? -10.719 36.875 11.102 1 96.81 216 GLU A C 1
ATOM 1718 O O . GLU A 1 216 ? -10.711 37.625 10.133 1 96.81 216 GLU A O 1
ATOM 1723 N N . ASN A 1 217 ? -9.664 36.469 11.703 1 96.94 217 ASN A N 1
ATOM 1724 C CA . ASN A 1 217 ? -8.375 37 11.266 1 96.94 217 ASN A CA 1
ATOM 1725 C C . ASN A 1 217 ? -8.078 36.625 9.82 1 96.94 217 ASN A C 1
ATOM 1727 O O . ASN A 1 217 ? -7.484 37.406 9.078 1 96.94 217 ASN A O 1
ATOM 1731 N N . PHE A 1 218 ? -8.445 35.469 9.422 1 96.88 218 PHE A N 1
ATOM 1732 C CA . PHE A 1 218 ? -8.172 35 8.07 1 96.88 218 PHE A CA 1
ATOM 1733 C C . PHE A 1 218 ? -9.031 35.719 7.047 1 96.88 218 PHE A C 1
ATOM 1735 O O . PHE A 1 218 ? -8.781 35.656 5.844 1 96.88 218 PHE A O 1
ATOM 1742 N N . ALA A 1 219 ? -10 36.438 7.512 1 96.44 219 ALA A N 1
ATOM 1743 C CA . ALA A 1 219 ? -10.859 37.219 6.633 1 96.44 219 ALA A CA 1
ATOM 1744 C C . ALA A 1 219 ? -10.406 38.688 6.598 1 96.44 219 ALA A C 1
ATOM 1746 O O . ALA A 1 219 ? -10.906 39.469 5.789 1 96.44 219 ALA A O 1
ATOM 1747 N N . ARG A 1 220 ? -9.508 39.062 7.387 1 95.44 220 ARG A N 1
ATOM 1748 C CA . ARG A 1 220 ? -9.055 40.438 7.469 1 95.44 220 ARG A CA 1
ATOM 1749 C C . ARG A 1 220 ? -8.266 40.844 6.223 1 95.44 220 ARG A C 1
ATOM 1751 O O . ARG A 1 220 ? -7.484 40.031 5.699 1 95.44 220 ARG A O 1
ATOM 1758 N N . PRO A 1 221 ? -8.453 42.094 5.816 1 93.44 221 PRO A N 1
ATOM 1759 C CA . PRO A 1 221 ? -7.652 42.562 4.684 1 93.44 221 PRO A CA 1
ATOM 1760 C C . PRO A 1 221 ? -6.152 42.562 4.969 1 93.44 221 PRO A C 1
ATOM 1762 O O . PRO A 1 221 ? -5.723 42.969 6.047 1 93.44 221 PRO A O 1
ATOM 1765 N N . GLY A 1 222 ? -5.469 42.062 4 1 91.69 222 GLY A N 1
ATOM 1766 C CA . GLY A 1 222 ? -4.02 42.062 4.113 1 91.69 222 GLY A CA 1
ATOM 1767 C C . GLY A 1 222 ? -3.475 40.875 4.883 1 91.69 222 GLY A C 1
ATOM 1768 O O . GLY A 1 222 ? -2.26 40.688 4.988 1 91.69 222 GLY A O 1
ATOM 1769 N N . PHE A 1 223 ? -4.309 40.062 5.441 1 94.5 223 PHE A N 1
ATOM 1770 C CA . PHE A 1 223 ? -3.877 38.875 6.191 1 94.5 223 PHE A CA 1
ATOM 1771 C C . PHE A 1 223 ? -3.303 37.812 5.258 1 94.5 223 PHE A C 1
ATOM 1773 O O . PHE A 1 223 ? -3.947 37.438 4.281 1 94.5 223 PHE A O 1
ATOM 1780 N N . GLN A 1 224 ? -2.041 37.469 5.508 1 92.12 224 GLN A N 1
ATOM 1781 C CA . GLN A 1 224 ? -1.373 36.438 4.73 1 92.12 224 GLN A CA 1
ATOM 1782 C C . GLN A 1 224 ? -0.969 35.25 5.617 1 92.12 224 GLN A C 1
ATOM 1784 O O . GLN A 1 224 ? -0.553 35.438 6.762 1 92.12 224 GLN A O 1
ATOM 1789 N N . ASP A 1 225 ? -1.125 34.094 5.062 1 93 225 ASP A N 1
ATOM 1790 C CA . ASP A 1 225 ? -0.813 32.938 5.898 1 93 225 ASP A CA 1
ATOM 1791 C C . ASP A 1 225 ? 0.044 31.922 5.137 1 93 225 ASP A C 1
ATOM 1793 O O . ASP A 1 225 ? 0.079 31.938 3.902 1 93 225 ASP A O 1
ATOM 1797 N N . ILE A 1 226 ? 0.816 31.109 5.848 1 92.5 226 ILE A N 1
ATOM 1798 C CA . ILE A 1 226 ? 1.498 29.891 5.398 1 92.5 226 ILE A CA 1
ATOM 1799 C C . ILE A 1 226 ? 0.792 28.656 5.961 1 92.5 226 ILE A C 1
ATOM 1801 O O . ILE A 1 226 ? 0.668 28.516 7.18 1 92.5 226 ILE A O 1
ATOM 1805 N N . SER A 1 227 ? 0.285 27.875 5.039 1 96.44 227 SER A N 1
ATOM 1806 C CA . SER A 1 227 ? -0.512 26.719 5.434 1 96.44 227 SER A CA 1
ATOM 1807 C C . SER A 1 227 ? 0.148 25.422 4.992 1 96.44 227 SER A C 1
ATOM 1809 O O . SER A 1 227 ? 0.709 25.344 3.896 1 96.44 227 SER A O 1
ATOM 1811 N N . THR A 1 228 ? 0.115 24.422 5.867 1 96.5 228 THR A N 1
ATOM 1812 C CA . THR A 1 228 ? 0.687 23.109 5.566 1 96.5 228 THR A CA 1
ATOM 1813 C C . THR A 1 228 ? -0.225 21.984 6.062 1 96.5 228 THR A C 1
ATOM 1815 O O . THR A 1 228 ? -1.081 22.219 6.922 1 96.5 228 THR A O 1
ATOM 1818 N N . THR A 1 229 ? -0.103 20.859 5.445 1 97.25 229 THR A N 1
ATOM 1819 C CA . THR A 1 229 ? -0.775 19.641 5.867 1 97.25 229 THR A CA 1
ATOM 1820 C C . THR A 1 229 ? 0.241 18.594 6.301 1 97.25 229 THR A C 1
ATOM 1822 O O . THR A 1 229 ? 1.258 18.391 5.633 1 97.25 229 THR A O 1
ATOM 1825 N N . HIS A 1 230 ? -0.028 17.938 7.473 1 97.12 230 HIS A N 1
ATOM 1826 C CA . HIS A 1 230 ? 0.831 16.875 7.988 1 97.12 230 HIS A CA 1
ATOM 1827 C C . HIS A 1 230 ? 0.008 15.68 8.445 1 97.12 230 HIS A C 1
ATOM 1829 O O . HIS A 1 230 ? -0.947 15.836 9.211 1 97.12 230 HIS A O 1
ATOM 1835 N N . GLU A 1 231 ? 0.371 14.492 7.941 1 94.44 231 GLU A N 1
ATOM 1836 C CA . GLU A 1 231 ? -0.074 13.258 8.586 1 94.44 231 GLU A CA 1
ATOM 1837 C C . GLU A 1 231 ? 0.836 12.883 9.75 1 94.44 231 GLU A C 1
ATOM 1839 O O . GLU A 1 231 ? 2.061 12.859 9.602 1 94.44 231 GLU A O 1
ATOM 1844 N N . LEU A 1 232 ? 0.244 12.641 10.891 1 95.62 232 LEU A N 1
ATOM 1845 C CA . LEU A 1 232 ? 1.045 12.383 12.086 1 95.62 232 LEU A CA 1
ATOM 1846 C C . LEU A 1 232 ? 0.657 11.055 12.719 1 95.62 232 LEU A C 1
ATOM 1848 O O . LEU A 1 232 ? -0.525 10.703 12.766 1 95.62 232 LEU A O 1
ATOM 1852 N N . PRO A 1 233 ? 1.642 10.234 13.25 1 92.06 233 PRO A N 1
ATOM 1853 C CA . PRO A 1 233 ? 1.433 8.867 13.734 1 92.06 233 PRO A CA 1
ATOM 1854 C C . PRO A 1 233 ? 1.002 8.82 15.195 1 92.06 233 PRO A C 1
ATOM 1856 O O . PRO A 1 233 ? 1.527 8.016 15.969 1 92.06 233 PRO A O 1
ATOM 1859 N N . TYR A 1 234 ? 0.129 9.609 15.68 1 92.56 234 TYR A N 1
ATOM 1860 C CA . TYR A 1 234 ? -0.5 9.594 17 1 92.56 234 TYR A CA 1
ATOM 1861 C C . TYR A 1 234 ? -1.887 10.219 16.938 1 92.56 234 TYR A C 1
ATOM 1863 O O . TYR A 1 234 ? -2.219 10.93 15.992 1 92.56 234 TYR A O 1
ATOM 1871 N N . ASP A 1 235 ? -2.68 9.938 17.938 1 94.25 235 ASP A N 1
ATOM 1872 C CA . ASP A 1 235 ? -4.094 10.297 18 1 94.25 235 ASP A CA 1
ATOM 1873 C C . ASP A 1 235 ? -4.273 11.812 18.016 1 94.25 235 ASP A C 1
ATOM 1875 O O . ASP A 1 235 ? -3.459 12.531 18.594 1 94.25 235 ASP A O 1
ATOM 1879 N N . HIS A 1 236 ? -5.371 12.258 17.438 1 96.69 236 HIS A N 1
ATOM 1880 C CA . HIS A 1 236 ? -5.68 13.68 17.344 1 96.69 236 HIS A CA 1
ATOM 1881 C C . HIS A 1 236 ? -5.73 14.328 18.734 1 96.69 236 HIS A C 1
ATOM 1883 O O . HIS A 1 236 ? -5.383 15.5 18.891 1 96.69 236 HIS A O 1
ATOM 1889 N N . SER A 1 237 ? -6.207 13.586 19.75 1 97.06 237 SER A N 1
ATOM 1890 C CA . SER A 1 237 ? -6.324 14.172 21.078 1 97.06 237 SER A CA 1
ATOM 1891 C C . SER A 1 237 ? -4.949 14.484 21.672 1 97.06 237 SER A C 1
ATOM 1893 O O . SER A 1 237 ? -4.789 15.477 22.391 1 97.06 237 SER A O 1
ATOM 1895 N N . ILE A 1 238 ? -4 13.664 21.328 1 96.88 238 ILE A N 1
ATOM 1896 C CA . ILE A 1 238 ? -2.637 13.883 21.797 1 96.88 238 ILE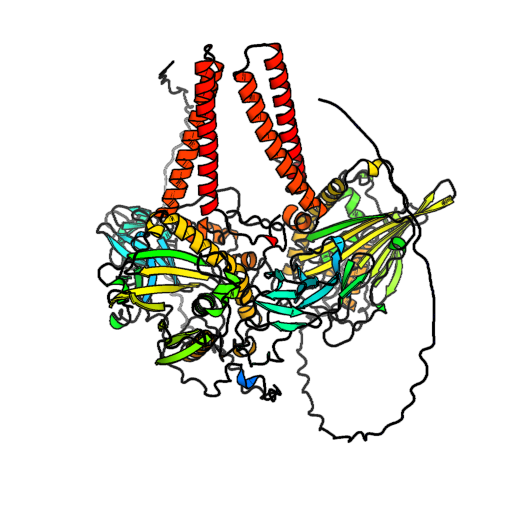 A CA 1
ATOM 1897 C C . ILE A 1 238 ? -2.021 15.062 21.047 1 96.88 238 ILE A C 1
ATOM 1899 O O . ILE A 1 238 ? -1.299 15.875 21.641 1 96.88 238 ILE A O 1
ATOM 1903 N N . LEU A 1 239 ? -2.326 15.133 19.797 1 97.94 239 LEU A N 1
ATOM 1904 C CA . LEU A 1 239 ? -1.892 16.266 18.984 1 97.94 239 LEU A CA 1
ATOM 1905 C C . LEU A 1 239 ? -2.439 17.578 19.547 1 97.94 239 LEU A C 1
ATOM 1907 O O . LEU A 1 239 ? -1.689 18.547 19.734 1 97.94 239 LEU A O 1
ATOM 1911 N N . LEU A 1 240 ? -3.678 17.594 19.859 1 98.31 240 LEU A N 1
ATOM 1912 C CA . LEU A 1 240 ? -4.324 18.781 20.391 1 98.31 240 LEU A CA 1
ATOM 1913 C C . LEU A 1 240 ? -3.709 19.188 21.734 1 98.31 240 LEU A C 1
ATOM 1915 O O . LEU A 1 240 ? -3.428 20.359 21.953 1 98.31 240 LEU A O 1
ATOM 1919 N N . GLU A 1 241 ? -3.498 18.219 22.516 1 97.12 241 GLU A N 1
ATOM 1920 C CA . GLU A 1 241 ? -2.859 18.484 23.812 1 97.12 241 GLU A CA 1
ATOM 1921 C C . GLU A 1 241 ? -1.497 19.141 23.625 1 97.12 241 GLU A C 1
ATOM 1923 O O . GLU A 1 241 ? -1.172 20.109 24.328 1 97.12 241 GLU A O 1
ATOM 1928 N N . ASN A 1 242 ? -0.799 18.578 22.734 1 97.31 242 ASN A N 1
ATOM 1929 C CA . ASN A 1 242 ? 0.534 19.094 22.453 1 97.31 242 ASN A CA 1
ATOM 1930 C C . ASN A 1 242 ? 0.477 20.531 21.953 1 97.31 242 ASN A C 1
ATOM 1932 O O . ASN A 1 242 ? 1.271 21.375 22.391 1 97.31 242 ASN A O 1
ATOM 1936 N N . LEU A 1 243 ? -0.468 20.828 21.109 1 97.75 243 LEU A N 1
ATOM 1937 C CA . LEU A 1 243 ? -0.552 22.141 20.453 1 97.75 243 LEU A CA 1
ATOM 1938 C C . LEU A 1 243 ? -1.117 23.188 21.422 1 97.75 243 LEU A C 1
ATOM 1940 O O . LEU A 1 243 ? -0.915 24.391 21.219 1 97.75 243 LEU A O 1
ATOM 1944 N N . MET A 1 244 ? -1.804 22.812 22.453 1 97.38 244 MET A N 1
ATOM 1945 C CA . MET A 1 244 ? -2.352 23.766 23.422 1 97.38 244 MET A CA 1
ATOM 1946 C C . MET A 1 244 ? -1.404 23.938 24.609 1 97.38 244 MET A C 1
ATOM 1948 O O . MET A 1 244 ? -1.731 24.641 25.562 1 97.38 244 MET A O 1
ATOM 1952 N N . ASP A 1 245 ? -0.216 23.359 24.562 1 96.44 245 ASP A N 1
ATOM 1953 C CA . ASP A 1 245 ? 0.794 23.422 25.625 1 96.44 245 ASP A CA 1
ATOM 1954 C C . ASP A 1 245 ? 1.973 24.297 25.188 1 96.44 245 ASP A C 1
ATOM 1956 O O . ASP A 1 245 ? 3.004 23.781 24.75 1 96.44 245 ASP A O 1
ATOM 1960 N N . PRO A 1 246 ? 1.872 25.547 25.422 1 94.62 246 PRO A N 1
ATOM 1961 C CA . PRO A 1 246 ? 2.979 26.422 25.016 1 94.62 246 PRO A CA 1
ATOM 1962 C C . PRO A 1 246 ? 4.234 26.203 25.875 1 94.62 246 PRO A C 1
ATOM 1964 O O . PRO A 1 246 ? 5.328 26.609 25.469 1 94.62 246 PRO A O 1
ATOM 1967 N N . ALA A 1 247 ? 4.129 25.562 26.969 1 94.69 247 ALA A N 1
ATOM 1968 C CA . ALA A 1 247 ? 5.242 25.438 27.906 1 94.69 247 ALA A CA 1
ATOM 1969 C C . ALA A 1 247 ? 6.355 24.578 27.312 1 94.69 247 ALA A C 1
ATOM 1971 O O . ALA A 1 247 ? 7.531 24.75 27.656 1 94.69 247 ALA A O 1
ATOM 1972 N N . HIS A 1 248 ? 6.02 23.641 26.422 1 95.38 248 HIS A N 1
ATOM 1973 C CA . HIS A 1 248 ? 7.051 22.734 25.922 1 95.38 248 HIS A CA 1
ATOM 1974 C C . HIS A 1 248 ? 7.855 23.359 24.797 1 95.38 248 HIS A C 1
ATOM 1976 O O . HIS A 1 248 ? 8.938 22.891 24.453 1 95.38 248 HIS A O 1
ATOM 1982 N N . VAL A 1 249 ? 7.41 24.438 24.188 1 94.31 249 VAL A N 1
ATOM 1983 C CA . VAL A 1 249 ? 7.926 24.984 22.922 1 94.31 249 VAL A CA 1
ATOM 1984 C C . VAL A 1 249 ? 9.367 25.453 23.125 1 94.31 249 VAL A C 1
ATOM 1986 O O . VAL A 1 249 ? 10.25 25.062 22.344 1 94.31 249 VAL A O 1
ATOM 1989 N N . PRO A 1 250 ? 9.664 26.219 24.188 1 94.44 250 PRO A N 1
ATOM 1990 C CA . PRO A 1 250 ? 11.047 26.688 24.328 1 94.44 250 PRO A CA 1
ATOM 1991 C C . PRO A 1 250 ? 12.031 25.531 24.516 1 94.44 250 PRO A C 1
ATOM 1993 O O . PRO A 1 250 ? 13.203 25.656 24.141 1 94.44 250 PRO A O 1
ATOM 1996 N N . ILE A 1 251 ? 11.602 24.391 24.969 1 94.5 251 ILE A N 1
ATOM 1997 C CA . ILE A 1 251 ? 12.492 23.281 25.297 1 94.5 251 ILE A CA 1
ATOM 1998 C C . ILE A 1 251 ? 12.586 22.328 24.109 1 94.5 251 ILE A C 1
ATOM 2000 O O . ILE A 1 251 ? 13.664 22.125 23.547 1 94.5 251 ILE A O 1
ATOM 2004 N N . SER A 1 252 ? 11.445 21.797 23.656 1 93.5 252 SER A N 1
ATOM 2005 C CA . SER A 1 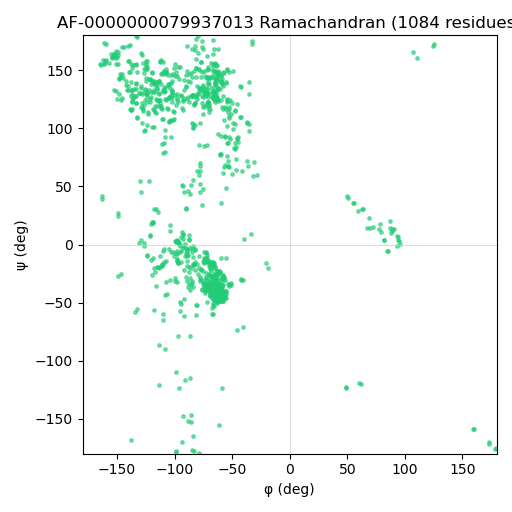252 ? 11.406 20.781 22.625 1 93.5 252 SER A CA 1
ATOM 2006 C C . SER A 1 252 ? 11.914 21.328 21.297 1 93.5 252 SER A C 1
ATOM 2008 O O . SER A 1 252 ? 12.453 20.578 20.469 1 93.5 252 SER A O 1
ATOM 2010 N N . HIS A 1 253 ? 11.711 22.625 21.125 1 94.31 253 HIS A N 1
ATOM 2011 C CA . HIS A 1 253 ? 12.023 23.219 19.828 1 94.31 253 HIS A CA 1
ATOM 2012 C C . HIS A 1 253 ? 13.125 24.266 19.969 1 94.31 253 HIS A C 1
ATOM 2014 O O . HIS A 1 253 ? 13.164 25.234 19.203 1 94.31 253 HIS A O 1
ATOM 2020 N N . ASP A 1 254 ? 13.969 24.047 20.906 1 92.81 254 ASP A N 1
ATOM 2021 C CA . ASP A 1 254 ? 15.078 24.969 21.156 1 92.81 254 ASP A CA 1
ATOM 2022 C C . ASP A 1 254 ? 15.875 25.219 19.875 1 92.81 254 ASP A C 1
ATOM 2024 O O . ASP A 1 254 ? 16.391 24.281 19.266 1 92.81 254 ASP A O 1
ATOM 2028 N N . ARG A 1 255 ? 15.875 26.516 19.469 1 88.12 255 ARG A N 1
ATOM 2029 C CA . ARG A 1 255 ? 16.688 27.031 18.359 1 88.12 255 ARG A CA 1
ATOM 2030 C C . ARG A 1 255 ? 16.219 26.453 17.031 1 88.12 255 ARG A C 1
ATOM 2032 O O . ARG A 1 255 ? 16.984 26.406 16.062 1 88.12 255 ARG A O 1
ATOM 2039 N N . THR A 1 256 ? 15.055 25.844 16.969 1 86.31 256 THR A N 1
ATOM 2040 C CA . THR A 1 256 ? 14.516 25.375 15.695 1 86.31 256 THR A CA 1
ATOM 2041 C C . THR A 1 256 ? 13.852 26.531 14.938 1 86.31 256 THR A C 1
ATOM 2043 O O . THR A 1 256 ? 14.102 26.719 13.75 1 86.31 256 THR A O 1
ATOM 2046 N N . ASP A 1 257 ? 12.953 27.188 15.68 1 74.38 257 ASP A N 1
ATOM 2047 C CA . ASP A 1 257 ? 12.484 28.453 15.117 1 74.38 257 ASP A CA 1
ATOM 2048 C C . ASP A 1 257 ? 13.211 29.641 15.75 1 74.38 257 ASP A C 1
ATOM 2050 O O . ASP A 1 257 ? 13.844 29.5 16.797 1 74.38 257 ASP A O 1
ATOM 2054 N N . TRP A 1 258 ? 13.297 30.781 15.047 1 72.5 258 TRP A N 1
ATOM 2055 C CA . TRP A 1 258 ? 14.07 31.938 15.492 1 72.5 258 TRP A CA 1
ATOM 2056 C C . TRP A 1 258 ? 13.562 32.438 16.828 1 72.5 258 TRP A C 1
ATOM 2058 O O . TRP A 1 258 ? 14.328 33.031 17.609 1 72.5 258 TRP A O 1
ATOM 2068 N N . SER A 1 259 ? 12.398 31.906 17.188 1 75.94 259 SER A N 1
ATOM 2069 C CA . SER A 1 259 ? 11.797 32.5 18.375 1 75.94 259 SER A CA 1
ATOM 2070 C C . SER A 1 259 ? 11.875 31.578 19.578 1 75.94 259 SER A C 1
ATOM 2072 O O . SER A 1 259 ? 11.711 32 20.719 1 75.94 259 SER A O 1
ATOM 2074 N N . ALA A 1 260 ? 12.172 30.344 19.422 1 85.5 260 ALA A N 1
ATOM 2075 C CA . ALA A 1 260 ? 12.172 29.391 20.516 1 85.5 260 ALA A CA 1
ATOM 2076 C C . ALA A 1 260 ? 13.562 29.25 21.141 1 85.5 260 ALA A C 1
ATOM 2078 O O . ALA A 1 260 ? 14.5 28.828 20.469 1 85.5 260 ALA A O 1
ATOM 2079 N N . LYS A 1 261 ? 13.648 29.625 22.453 1 91.88 261 LYS A N 1
ATOM 2080 C CA . LYS A 1 261 ? 14.883 29.516 23.219 1 91.88 261 LYS A CA 1
ATOM 2081 C C . LYS A 1 261 ? 14.633 28.828 24.562 1 91.88 261 LYS A C 1
ATOM 2083 O O . LYS A 1 261 ? 13.703 29.188 25.297 1 91.88 261 LYS A O 1
ATOM 2088 N N . ARG A 1 262 ? 15.445 27.875 24.828 1 93.31 262 ARG A N 1
ATOM 2089 C CA . ARG A 1 262 ? 15.289 27.078 26.047 1 93.31 262 ARG A CA 1
ATOM 2090 C C . ARG A 1 262 ? 15.305 27.969 27.281 1 93.31 262 ARG A C 1
ATOM 2092 O O . ARG A 1 262 ? 14.648 27.672 28.281 1 93.31 262 ARG A O 1
ATOM 2099 N N . GLU A 1 263 ? 16.062 29.125 27.188 1 92.81 263 GLU A N 1
ATOM 2100 C CA . GLU A 1 263 ? 16.172 30.062 28.297 1 92.81 263 GLU A CA 1
ATOM 2101 C C . GLU A 1 263 ? 14.844 30.75 28.578 1 92.81 263 GLU A C 1
ATOM 2103 O O . GLU A 1 263 ? 14.648 31.312 29.656 1 92.81 263 GLU A O 1
ATOM 2108 N N . ASP A 1 264 ? 13.945 30.656 27.672 1 91.75 264 ASP A N 1
ATOM 2109 C CA . ASP A 1 264 ? 12.664 31.344 27.812 1 91.75 264 ASP A CA 1
ATOM 2110 C C . ASP A 1 264 ? 11.648 30.453 28.547 1 91.75 264 ASP A C 1
ATOM 2112 O O . ASP A 1 264 ? 10.531 30.891 28.844 1 91.75 264 ASP A O 1
ATOM 2116 N N . ALA A 1 265 ? 11.992 29.234 28.875 1 94.69 265 ALA A N 1
ATOM 2117 C CA . ALA A 1 265 ? 11.094 28.359 29.641 1 94.69 265 ALA A CA 1
ATOM 2118 C C . ALA A 1 265 ? 10.852 28.922 31.031 1 94.69 265 ALA A C 1
ATOM 2120 O O . ALA A 1 265 ? 11.797 29.234 31.766 1 94.69 265 ALA A O 1
ATOM 2121 N N . GLN A 1 266 ? 9.633 29.125 31.391 1 94.94 266 GLN A N 1
ATOM 2122 C CA . GLN A 1 266 ? 9.25 29.703 32.656 1 94.94 266 GLN A CA 1
ATOM 2123 C C . GLN A 1 266 ? 7.793 29.406 33 1 94.94 266 GLN A C 1
ATOM 2125 O O . GLN A 1 266 ? 7.066 28.859 32.156 1 94.94 266 GLN A O 1
ATOM 2130 N N . ALA A 1 267 ? 7.441 29.797 34.219 1 95.5 267 ALA A N 1
ATOM 2131 C CA . ALA A 1 267 ? 6.047 29.641 34.625 1 95.5 267 ALA A CA 1
ATOM 2132 C C . ALA A 1 267 ? 5.133 30.516 33.781 1 95.5 267 ALA A C 1
ATOM 2134 O O . ALA A 1 267 ? 5.477 31.672 33.469 1 95.5 267 ALA A O 1
ATOM 2135 N N . LEU A 1 268 ? 4.023 29.953 33.438 1 96.19 268 LEU A N 1
ATOM 2136 C CA . LEU A 1 268 ? 3.025 30.672 32.656 1 96.19 268 LEU A CA 1
ATOM 2137 C C . LEU A 1 268 ? 1.766 30.922 33.5 1 96.19 268 LEU A C 1
ATOM 2139 O O . LEU A 1 268 ? 1.582 30.312 34.531 1 96.19 268 LEU A O 1
ATOM 2143 N N . LEU A 1 269 ? 1.053 31.922 33.062 1 95.88 269 LEU A N 1
ATOM 2144 C CA . LEU A 1 269 ? -0.248 32.219 33.656 1 95.88 269 LEU A CA 1
ATOM 2145 C C . LEU A 1 269 ? -1.369 31.969 32.625 1 95.88 269 LEU A C 1
ATOM 2147 O O . LEU A 1 269 ? -1.221 32.281 31.453 1 95.88 269 LEU A O 1
ATOM 2151 N N . PHE A 1 270 ? -2.453 31.406 33.156 1 95.88 270 PHE A N 1
ATOM 2152 C CA . PHE A 1 270 ? -3.623 31.109 32.312 1 95.88 270 PHE A CA 1
ATOM 2153 C C . PHE A 1 270 ? -4.887 31.672 32.969 1 95.88 270 PHE A C 1
ATOM 2155 O O . PHE A 1 270 ? -5.062 31.609 34.188 1 95.88 270 PHE A O 1
ATOM 2162 N N . ASP A 1 271 ? -5.695 32.281 32.125 1 96.5 271 ASP A N 1
ATOM 2163 C CA . ASP A 1 271 ? -7.004 32.781 32.531 1 96.5 271 ASP A CA 1
ATOM 2164 C C . ASP A 1 271 ? -8.109 32.219 31.625 1 96.5 271 ASP A C 1
ATOM 2166 O O . ASP A 1 271 ? -8.359 32.781 30.562 1 96.5 271 ASP A O 1
ATOM 2170 N N . VAL A 1 272 ? -8.773 31.156 32.125 1 96.75 272 VAL A N 1
ATOM 2171 C CA . VAL A 1 272 ? -9.859 30.562 31.359 1 96.75 272 VAL A CA 1
ATOM 2172 C C . VAL A 1 272 ? -11.102 31.438 31.438 1 96.75 272 VAL A C 1
ATOM 2174 O O . VAL A 1 272 ? -11.711 31.562 32.5 1 96.75 272 VAL A O 1
ATOM 2177 N N . THR A 1 273 ? -11.586 31.953 30.344 1 97.56 273 THR A N 1
ATOM 2178 C CA . THR A 1 273 ? -12.648 32.938 30.359 1 97.56 273 THR A CA 1
ATOM 2179 C C . THR A 1 273 ? -13.945 32.344 29.797 1 97.56 273 THR A C 1
ATOM 2181 O O . THR A 1 273 ? -15.023 32.938 29.984 1 97.56 273 THR A O 1
ATOM 2184 N N . GLU A 1 274 ? -13.812 31.281 29.094 1 96.62 274 GLU A N 1
ATOM 2185 C CA . GLU A 1 274 ? -14.984 30.656 28.484 1 96.62 274 GLU A CA 1
ATOM 2186 C C . GLU A 1 274 ? -14.938 29.141 28.609 1 96.62 274 GLU A C 1
ATOM 2188 O O . GLU A 1 274 ? -13.891 28.531 28.438 1 96.62 274 GLU A O 1
ATOM 2193 N N . ARG A 1 275 ? -16.062 28.484 29.031 1 96.12 275 ARG A N 1
ATOM 2194 C CA . ARG A 1 275 ? -16.297 27.047 28.984 1 96.12 275 ARG A CA 1
ATOM 2195 C C . ARG A 1 275 ? -17.672 26.734 28.422 1 96.12 275 ARG A C 1
ATOM 2197 O O . ARG A 1 275 ? -18.688 27.25 28.906 1 96.12 275 ARG A O 1
ATOM 2204 N N . THR A 1 276 ? -17.719 26.016 27.406 1 95.31 276 THR A N 1
ATOM 2205 C CA . THR A 1 276 ? -18.969 25.609 26.781 1 95.31 276 THR A CA 1
ATOM 2206 C C . THR A 1 276 ? -18.969 24.109 26.484 1 95.31 276 THR A C 1
ATOM 2208 O O . THR A 1 276 ? -17.969 23.438 26.719 1 95.31 276 THR A O 1
ATOM 2211 N N . ASP A 1 277 ? -20.078 23.656 25.938 1 95.19 277 ASP A N 1
ATOM 2212 C CA . ASP A 1 277 ? -20.156 22.266 25.531 1 95.19 277 ASP A CA 1
ATOM 2213 C C . ASP A 1 277 ? -19.328 22 24.266 1 95.19 277 ASP A C 1
ATOM 2215 O O . ASP A 1 277 ? -19.062 20.859 23.922 1 95.19 277 ASP A O 1
ATOM 2219 N N . ARG A 1 278 ? -18.938 23.047 23.672 1 96.44 278 ARG A N 1
ATOM 2220 C CA . ARG A 1 278 ? -18.219 22.875 22.422 1 96.44 278 ARG A CA 1
ATOM 2221 C C . ARG A 1 278 ? -16.75 23.234 22.562 1 96.44 278 ARG A C 1
ATOM 2223 O O . ARG A 1 278 ? -15.992 23.203 21.594 1 96.44 278 ARG A O 1
ATOM 2230 N N . GLY A 1 279 ? -16.406 23.734 23.734 1 97.38 279 GLY A N 1
ATOM 2231 C CA . GLY A 1 279 ? -14.992 24.047 23.906 1 97.38 279 GLY A CA 1
ATOM 2232 C C . GLY A 1 279 ? -14.727 25.031 25.031 1 97.38 279 GLY A C 1
ATOM 2233 O O . GLY A 1 279 ? -15.445 25.062 26.031 1 97.38 279 GLY A O 1
ATOM 2234 N N . PHE A 1 280 ? -13.578 25.688 24.969 1 98.12 280 PHE A N 1
ATOM 2235 C CA . PHE A 1 280 ? -13.141 26.656 25.969 1 98.12 280 PHE A CA 1
ATOM 2236 C C . PHE A 1 280 ? -12.188 27.672 25.359 1 98.12 280 PHE A C 1
ATOM 2238 O O . PHE A 1 280 ? -11.719 27.484 24.234 1 98.12 280 PHE A O 1
ATOM 2245 N N . ALA A 1 281 ? -12.023 28.797 26.047 1 98.44 281 ALA A N 1
ATOM 2246 C CA . ALA A 1 281 ? -11.117 29.844 25.578 1 98.44 281 ALA A CA 1
ATOM 2247 C C . ALA A 1 281 ? -10.617 30.688 26.734 1 98.44 281 ALA A C 1
ATOM 2249 O O . ALA A 1 281 ? -11.188 30.656 27.828 1 98.44 281 ALA A O 1
ATOM 2250 N N . GLY A 1 282 ? -9.523 31.391 26.469 1 98.19 282 GLY A N 1
ATOM 2251 C CA . GLY A 1 282 ? -8.984 32.281 27.484 1 98.19 282 GLY A CA 1
ATOM 2252 C C . GLY A 1 282 ? -7.641 32.875 27.094 1 98.19 282 GLY A C 1
ATOM 2253 O O . GLY A 1 282 ? -7.223 32.781 25.938 1 98.19 282 GLY A O 1
ATOM 2254 N N . TRP A 1 283 ? -7.09 33.531 28.062 1 97.5 283 TRP A N 1
ATOM 2255 C CA . TRP A 1 283 ? -5.836 34.25 27.859 1 97.5 283 TRP A CA 1
ATOM 2256 C C . TRP A 1 283 ? -4.68 33.531 28.547 1 97.5 283 TRP A C 1
ATOM 2258 O O . TRP A 1 283 ? -4.875 32.844 29.547 1 97.5 283 TRP A O 1
ATOM 2268 N N . TRP A 1 284 ? -3.496 33.688 27.984 1 96.75 284 TRP A N 1
ATOM 2269 C CA . TRP A 1 284 ? -2.318 33.125 28.625 1 96.75 284 TRP A CA 1
ATOM 2270 C C . TRP A 1 284 ? -1.072 33.938 28.297 1 96.75 284 TRP A C 1
ATOM 2272 O O . TRP A 1 284 ? -1.087 34.781 27.391 1 96.75 284 TRP A O 1
ATOM 2282 N N . GLY A 1 285 ? -0.05 33.812 29.078 1 95.31 285 GLY A N 1
ATOM 2283 C CA . GLY A 1 285 ? 1.237 34.469 28.922 1 95.31 285 GLY A CA 1
ATOM 2284 C C . GLY A 1 285 ? 2.219 34.125 30.016 1 95.31 285 GLY A C 1
ATOM 2285 O O . GLY A 1 285 ? 1.984 33.188 30.812 1 95.31 285 GLY A O 1
ATOM 2286 N N . LYS A 1 286 ? 3.355 34.844 29.875 1 93.5 286 LYS A N 1
ATOM 2287 C CA . LYS A 1 286 ? 4.328 34.688 30.953 1 93.5 286 LYS A CA 1
ATOM 2288 C C . LYS A 1 286 ? 3.758 35.156 32.281 1 93.5 286 LYS A C 1
ATOM 2290 O O . LYS A 1 286 ? 2.943 36.094 32.312 1 93.5 286 LYS A O 1
ATOM 2295 N N . GLU A 1 287 ? 4.18 34.531 33.25 1 90.81 287 GLU A N 1
ATOM 2296 C CA . GLU A 1 287 ? 3.646 34.781 34.594 1 90.81 287 GLU A CA 1
ATOM 2297 C C . GLU A 1 287 ? 3.74 36.281 34.938 1 90.81 287 GLU A C 1
ATOM 2299 O O . GLU A 1 287 ? 2.846 36.844 35.594 1 90.81 287 GLU A O 1
ATOM 2304 N N . ASN A 1 288 ? 4.801 36.906 34.438 1 88.88 288 ASN A N 1
ATOM 2305 C CA . ASN A 1 288 ? 5.027 38.281 34.781 1 88.88 288 ASN A CA 1
ATOM 2306 C C . ASN A 1 288 ? 4.492 39.25 33.719 1 88.88 288 ASN A C 1
ATOM 2308 O O . ASN A 1 288 ? 4.605 40.469 33.875 1 88.88 288 ASN A O 1
ATOM 2312 N N . ASP A 1 289 ? 3.957 38.625 32.781 1 86.38 289 ASP A N 1
ATOM 2313 C CA . ASP A 1 289 ? 3.391 39.469 31.719 1 86.38 289 ASP A CA 1
ATOM 2314 C C . ASP A 1 289 ? 2.025 40 32.125 1 86.38 289 ASP A C 1
ATOM 2316 O O . ASP A 1 289 ? 1.165 39.25 32.594 1 86.38 289 ASP A O 1
ATOM 2320 N N . GLN A 1 290 ? 1.87 41.406 32.062 1 83 290 GLN A N 1
ATOM 2321 C CA . GLN A 1 290 ? 0.585 42.062 32.25 1 83 290 GLN A CA 1
ATOM 2322 C C . GLN A 1 290 ? 0.393 43.188 31.234 1 83 290 GLN A C 1
ATOM 2324 O O . GLN A 1 290 ? 1.159 44.156 31.203 1 83 290 GLN A O 1
ATOM 2329 N N . PRO A 1 291 ? -0.562 43 30.422 1 86.5 291 PRO A N 1
ATOM 2330 C CA . PRO A 1 291 ? -1.612 41.969 30.312 1 86.5 291 PRO A CA 1
ATOM 2331 C C . PRO A 1 291 ? -1.148 40.719 29.562 1 86.5 291 PRO A C 1
ATOM 2333 O O . PRO A 1 291 ? -0.084 40.719 28.953 1 86.5 291 PRO A O 1
ATOM 2336 N N . LEU A 1 292 ? -2.021 39.688 29.688 1 87.19 292 LEU A N 1
ATOM 2337 C CA . LEU A 1 292 ? -1.802 38.5 28.891 1 87.19 292 LEU A CA 1
ATOM 2338 C C . LEU A 1 292 ? -2.141 38.75 27.422 1 87.19 292 LEU A C 1
ATOM 2340 O O . LEU A 1 292 ? -3.217 39.25 27.109 1 87.19 292 LEU A O 1
ATOM 2344 N N . LEU A 1 293 ? -1.283 38.312 26.562 1 90.19 293 LEU A N 1
ATOM 2345 C CA . LEU A 1 293 ? -1.392 38.812 25.188 1 90.19 293 LEU A CA 1
ATOM 2346 C C . LEU A 1 293 ? -1.849 37.688 24.25 1 90.19 293 LEU A C 1
ATOM 2348 O O . LEU A 1 293 ? -2.266 37.938 23.125 1 90.19 293 LEU A O 1
ATOM 2352 N N . ASN A 1 294 ? -1.755 36.5 24.641 1 95.88 294 ASN A N 1
ATOM 2353 C CA . ASN A 1 294 ? -2.15 35.375 23.781 1 95.88 294 ASN A CA 1
ATOM 2354 C C . ASN A 1 294 ? -3.555 34.875 24.109 1 95.88 294 ASN A C 1
ATOM 2356 O O . ASN A 1 294 ? -3.885 34.688 25.281 1 95.88 294 ASN A O 1
ATOM 2360 N N . PHE A 1 295 ? -4.348 34.75 23.172 1 97.75 295 PHE A N 1
ATOM 2361 C CA . PHE A 1 295 ? -5.703 34.219 23.359 1 97.75 295 PHE A CA 1
ATOM 2362 C C . PHE A 1 295 ? -5.863 32.875 22.672 1 97.75 295 PHE A C 1
ATOM 2364 O O . PHE A 1 295 ? -5.73 32.75 21.453 1 97.75 295 PHE A O 1
ATOM 2371 N N . LEU A 1 296 ? -6.168 31.859 23.453 1 98.44 296 LEU A N 1
ATOM 2372 C CA . LEU A 1 296 ? -6.359 30.5 22.938 1 98.44 296 LEU A CA 1
ATOM 2373 C C . LEU A 1 296 ? -7.84 30.141 22.922 1 98.44 296 LEU A C 1
ATOM 2375 O O . LEU A 1 296 ? -8.57 30.438 23.875 1 98.44 296 LEU A O 1
ATOM 2379 N N . ARG A 1 297 ? -8.281 29.5 21.875 1 98.38 297 ARG A N 1
ATOM 2380 C CA . ARG A 1 297 ? -9.641 28.984 21.766 1 98.38 297 ARG A CA 1
ATOM 2381 C C . ARG A 1 297 ? -9.656 27.578 21.172 1 98.38 297 ARG A C 1
ATOM 2383 O O . ARG A 1 297 ? -9.062 27.344 20.109 1 98.38 297 ARG A O 1
ATOM 2390 N N . PHE A 1 298 ? -10.219 26.688 21.922 1 98.62 298 PHE A N 1
ATOM 2391 C CA . PHE A 1 298 ? -10.547 25.359 21.391 1 98.62 298 PHE A CA 1
ATOM 2392 C C . PHE A 1 298 ? -12.039 25.266 21.078 1 98.62 298 PHE A C 1
ATOM 2394 O O . PHE A 1 298 ? -12.875 25.609 21.922 1 98.62 298 PHE A O 1
ATOM 2401 N N . GLU A 1 299 ? -12.312 24.734 19.875 1 98.25 299 GLU A N 1
ATOM 2402 C CA . GLU A 1 299 ? -13.688 24.5 19.453 1 98.25 299 GLU A CA 1
ATOM 2403 C C . GLU A 1 299 ? -13.852 23.109 18.844 1 98.25 299 GLU A C 1
ATOM 2405 O O . GLU A 1 299 ? -13.023 22.688 18.031 1 98.25 299 GLU A O 1
ATOM 2410 N N . ALA A 1 300 ? -14.93 22.406 19.281 1 97.69 300 ALA A N 1
ATOM 2411 C CA . ALA A 1 300 ? -15.242 21.109 18.719 1 97.69 300 ALA A CA 1
ATOM 2412 C C . ALA A 1 300 ? -15.367 21.188 17.203 1 97.69 300 ALA A C 1
ATOM 2414 O O . ALA A 1 300 ? -15.82 22.188 16.656 1 97.69 300 ALA A O 1
ATOM 2415 N N . PRO A 1 301 ? -15.062 20.156 16.453 1 97.94 301 PRO A N 1
ATOM 2416 C CA . PRO A 1 301 ? -14.586 18.891 17.016 1 97.94 301 PRO A CA 1
ATOM 2417 C C . PRO A 1 301 ? -13.062 18.844 17.172 1 97.94 301 PRO A C 1
ATOM 2419 O O . PRO A 1 301 ? -12.539 18.047 17.953 1 97.94 301 PRO A O 1
ATOM 2422 N N . CYS A 1 302 ? -12.32 19.703 16.484 1 98.5 302 CYS A N 1
ATOM 2423 C CA . CYS A 1 302 ? -10.875 19.547 16.469 1 98.5 302 CYS A CA 1
ATOM 2424 C C . CYS A 1 302 ? -10.18 20.828 16 1 98.5 302 CYS A C 1
ATOM 2426 O O . CYS A 1 302 ? -9.219 20.766 15.234 1 98.5 302 CYS A O 1
ATOM 2428 N N . VAL A 1 303 ? -10.625 21.984 16.438 1 98.69 303 VAL A N 1
ATOM 2429 C CA . VAL A 1 303 ? -10.125 23.297 16 1 98.69 303 VAL A CA 1
ATOM 2430 C C . VAL A 1 303 ? -9.445 24 17.172 1 98.69 303 VAL A C 1
ATOM 2432 O O . VAL A 1 303 ? -10.047 24.172 18.234 1 98.69 303 VAL A O 1
ATOM 2435 N N . LEU A 1 304 ? -8.227 24.359 16.984 1 98.75 304 LEU A N 1
ATOM 2436 C CA . LEU A 1 304 ? -7.465 25.125 17.969 1 98.75 304 LEU A CA 1
ATOM 2437 C C . LEU A 1 304 ? -6.867 26.375 17.328 1 98.75 304 LEU A C 1
ATOM 2439 O O . LEU A 1 304 ? -6.301 26.312 16.234 1 98.75 304 LEU A O 1
ATOM 2443 N N . GLN A 1 305 ? -7.062 27.516 17.984 1 98.06 305 GLN A N 1
ATOM 2444 C CA . GLN A 1 305 ? -6.449 28.734 17.484 1 98.06 305 GLN A CA 1
ATOM 2445 C C . GLN A 1 305 ? -5.762 29.516 18.609 1 98.06 305 GLN A C 1
ATOM 2447 O O . GLN A 1 305 ? -6.254 29.547 19.734 1 98.06 305 GLN A O 1
ATOM 2452 N N . ASN A 1 306 ? -4.703 30.016 18.359 1 97.62 306 ASN A N 1
ATOM 2453 C CA . ASN A 1 306 ? -3.982 30.984 19.188 1 97.62 306 ASN A CA 1
ATOM 2454 C C . ASN A 1 306 ? -3.818 32.312 18.469 1 97.62 306 ASN A C 1
ATOM 2456 O O . ASN A 1 306 ? -3.184 32.406 17.406 1 97.62 306 ASN A O 1
ATOM 2460 N N . ASN A 1 307 ? -4.371 33.375 19.047 1 97.25 307 ASN A N 1
ATOM 2461 C CA . ASN A 1 307 ? -4.371 34.688 18.422 1 97.25 307 ASN A CA 1
ATOM 2462 C C . ASN A 1 307 ? -3.639 35.719 19.297 1 97.25 307 ASN A C 1
ATOM 2464 O O . ASN A 1 307 ? -3.619 35.594 20.516 1 97.25 307 ASN A O 1
ATOM 2468 N N . ARG A 1 308 ? -3.07 36.625 18.594 1 95.44 308 ARG A N 1
ATOM 2469 C CA . ARG A 1 308 ? -2.4 37.719 19.266 1 95.44 308 ARG A CA 1
ATOM 2470 C C . ARG A 1 308 ? -2.615 39.031 18.5 1 95.44 308 ARG A C 1
ATOM 2472 O O . ARG A 1 308 ? -2.602 39.062 17.266 1 95.44 308 ARG A O 1
ATOM 2479 N N . GLU A 1 309 ? -2.891 40.062 19.281 1 93.19 309 GLU A N 1
ATOM 2480 C CA . GLU A 1 309 ? -2.965 41.406 18.75 1 93.19 309 GLU A CA 1
ATOM 2481 C C . GLU A 1 309 ? -1.765 42.25 19.188 1 93.19 309 GLU A C 1
ATOM 2483 O O . GLU A 1 309 ? -1.409 42.25 20.359 1 93.19 309 GLU A O 1
ATOM 2488 N N . ILE A 1 310 ? -1.146 42.781 18.156 1 89.81 310 ILE A N 1
ATOM 2489 C CA . ILE A 1 310 ? 0.033 43.594 18.438 1 89.81 310 ILE A CA 1
ATOM 2490 C C . ILE A 1 310 ? -0.18 45.031 17.891 1 89.81 310 ILE A C 1
ATOM 2492 O O . ILE A 1 310 ? -0.512 45.188 16.719 1 89.81 310 ILE A O 1
ATOM 2496 N N . VAL A 1 311 ? -0.013 45.969 18.766 1 90.5 311 VAL A N 1
ATOM 2497 C CA . VAL A 1 311 ? -0.111 47.344 18.328 1 90.5 311 VAL A CA 1
ATOM 2498 C C . VAL A 1 311 ? 1.285 47.906 18.062 1 90.5 311 VAL A C 1
ATOM 2500 O O . VAL A 1 311 ? 2.148 47.875 18.953 1 90.5 311 VAL A O 1
ATOM 2503 N N . ASP A 1 312 ? 1.464 48.344 16.922 1 87.69 312 ASP A N 1
ATOM 2504 C CA . ASP A 1 312 ? 2.787 48.875 16.578 1 87.69 312 ASP A CA 1
ATOM 2505 C C . ASP A 1 312 ? 2.977 50.281 17.109 1 87.69 312 ASP A C 1
ATOM 2507 O O . ASP A 1 312 ? 2.094 50.844 17.781 1 87.69 312 ASP A O 1
ATOM 2511 N N . LYS A 1 313 ? 4.203 50.875 16.844 1 88.94 313 LYS A N 1
ATOM 2512 C CA . LYS A 1 313 ? 4.582 52.188 17.359 1 88.94 313 LYS A CA 1
ATOM 2513 C C . LYS A 1 313 ? 3.684 53.281 16.797 1 88.94 313 LYS A C 1
ATOM 2515 O O . LYS A 1 313 ? 3.475 54.312 17.438 1 88.94 313 LYS A O 1
ATOM 2520 N N . SER A 1 314 ? 3.178 53.062 15.648 1 91.38 314 SER A N 1
ATOM 2521 C CA . SER A 1 314 ? 2.322 54.031 15.008 1 91.38 314 SER A CA 1
ATOM 2522 C C . SER A 1 314 ? 0.871 53.906 15.453 1 91.38 314 SER A C 1
ATOM 2524 O O . SER A 1 314 ? -0.001 54.656 15 1 91.38 314 SER A O 1
ATOM 2526 N N . GLY A 1 315 ? 0.583 52.875 16.234 1 90.69 315 GLY A N 1
ATOM 2527 C CA . GLY A 1 315 ? -0.757 52.688 16.766 1 90.69 315 GLY A CA 1
ATOM 2528 C C . GLY A 1 315 ? -1.596 51.75 15.922 1 90.69 315 GLY A C 1
ATOM 2529 O O . GLY A 1 315 ? -2.768 51.5 16.219 1 90.69 315 GLY A O 1
ATOM 2530 N N . VAL A 1 316 ? -0.969 51.312 14.922 1 91.44 316 VAL A N 1
ATOM 2531 C CA . VAL A 1 316 ? -1.694 50.375 14.055 1 91.44 316 VAL A CA 1
ATOM 2532 C C . VAL A 1 316 ? -1.729 49 14.695 1 91.44 316 VAL A C 1
ATOM 2534 O O . VAL A 1 316 ? -0.7 48.5 15.141 1 91.44 316 VAL A O 1
ATOM 2537 N N . LYS A 1 317 ? -2.926 48.406 14.664 1 92.81 317 LYS A N 1
ATOM 2538 C CA . LYS A 1 317 ? -3.109 47.094 15.234 1 92.81 317 LYS A CA 1
ATOM 2539 C C . LYS A 1 317 ? -2.832 46 14.203 1 92.81 317 LYS A C 1
ATOM 2541 O O . LYS A 1 317 ? -3.387 46.031 13.102 1 92.81 317 LYS A O 1
ATOM 2546 N N . HIS A 1 318 ? -1.951 45.125 14.578 1 93.12 318 HIS A N 1
ATOM 2547 C CA . HIS A 1 318 ? -1.646 43.969 13.75 1 93.12 318 HIS A CA 1
ATOM 2548 C C . HIS A 1 318 ? -2.137 42.688 14.398 1 93.12 318 HIS A C 1
ATOM 2550 O O . HIS A 1 318 ? -2.174 42.562 15.625 1 93.12 318 HIS A O 1
ATOM 2556 N N . TYR A 1 319 ? -2.529 41.75 13.539 1 95.38 319 TYR A N 1
ATOM 2557 C CA . TYR A 1 319 ? -3.131 40.5 14.008 1 95.38 319 TYR A CA 1
ATOM 2558 C C . TYR A 1 319 ? -2.285 39.312 13.602 1 95.38 319 TYR A C 1
ATOM 2560 O O . TYR A 1 319 ? -1.821 39.219 12.461 1 95.38 319 TYR A O 1
ATOM 2568 N N . PHE A 1 320 ? -2.057 38.438 14.562 1 94.75 320 PHE A N 1
ATOM 2569 C CA . PHE A 1 320 ? -1.385 37.156 14.328 1 94.75 320 PHE A CA 1
ATOM 2570 C C . PHE A 1 320 ? -2.279 36 14.727 1 94.75 320 PHE A C 1
ATOM 2572 O O . PHE A 1 320 ? -3.004 36.062 15.727 1 94.75 320 PHE A O 1
ATOM 2579 N N . SER A 1 321 ? -2.285 34.938 13.891 1 97.06 321 SER A N 1
ATOM 2580 C CA . SER A 1 321 ? -3.057 33.75 14.227 1 97.06 321 SER A CA 1
ATOM 2581 C C . SER A 1 321 ? -2.266 32.469 13.938 1 97.06 321 SER A C 1
ATOM 2583 O O . SER A 1 321 ? -1.642 32.344 12.883 1 97.06 321 SER A O 1
ATOM 2585 N N . GLY A 1 322 ? -2.189 31.562 14.922 1 97.31 322 GLY A N 1
ATOM 2586 C CA . GLY A 1 322 ? -1.887 30.156 14.703 1 97.31 322 GLY A CA 1
ATOM 2587 C C . GLY A 1 322 ? -3.115 29.266 14.75 1 97.31 322 GLY A C 1
ATOM 2588 O O . GLY A 1 322 ? -3.74 29.109 15.797 1 97.31 322 GLY A O 1
ATOM 2589 N N . LEU A 1 323 ? -3.49 28.812 13.594 1 98.56 323 LEU A N 1
ATOM 2590 C CA . LEU A 1 323 ? -4.672 27.969 13.461 1 98.56 323 LEU A CA 1
ATOM 2591 C C . LEU A 1 323 ? -4.277 26.5 13.242 1 98.56 323 LEU A C 1
ATOM 2593 O O . LEU A 1 323 ? -3.49 26.203 12.336 1 98.56 323 LEU A O 1
ATOM 2597 N N . PHE A 1 324 ? -4.797 25.609 14.078 1 98.75 324 PHE A N 1
ATOM 2598 C CA . PHE A 1 324 ? -4.5 24.188 14.023 1 98.75 324 PHE A CA 1
ATOM 2599 C C . PHE A 1 324 ? -5.781 23.375 13.859 1 98.75 324 PHE A C 1
ATOM 2601 O O . PHE A 1 324 ? -6.629 23.359 14.75 1 98.75 324 PHE A O 1
ATOM 2608 N N . LEU A 1 325 ? -5.922 22.766 12.75 1 98.81 325 LEU A N 1
ATOM 2609 C CA . LEU A 1 325 ? -7.039 21.875 12.453 1 98.81 325 LEU A CA 1
ATOM 2610 C C . LEU A 1 325 ? -6.613 20.422 12.547 1 98.81 325 LEU A C 1
ATOM 2612 O O . LEU A 1 325 ? -5.922 19.922 11.656 1 98.81 325 LEU A O 1
ATOM 2616 N N . CYS A 1 326 ? -7.043 19.719 13.578 1 98.69 326 CYS A N 1
ATOM 2617 C CA . CYS A 1 326 ? -6.5 18.422 13.961 1 98.69 326 CYS A CA 1
ATOM 2618 C C . CYS A 1 326 ? -7.508 17.297 13.695 1 98.69 326 CYS A C 1
ATOM 2620 O O . CYS A 1 326 ? -8.031 16.703 14.633 1 98.69 326 CYS A O 1
ATOM 2622 N N . ARG A 1 327 ? -7.625 16.891 12.531 1 98.5 327 ARG A N 1
ATOM 2623 C CA . ARG A 1 327 ? -8.641 15.914 12.156 1 98.5 327 ARG A CA 1
ATOM 2624 C C . ARG A 1 327 ? -8.25 14.516 12.625 1 98.5 327 ARG A C 1
ATOM 2626 O O . ARG A 1 327 ? -7.145 14.047 12.352 1 98.5 327 ARG A O 1
ATOM 2633 N N . PRO A 1 328 ? -9.203 13.852 13.383 1 97.06 328 PRO A N 1
ATOM 2634 C CA . PRO A 1 328 ? -8.977 12.422 13.617 1 97.06 328 PRO A CA 1
ATOM 2635 C C . PRO A 1 328 ? -9 11.602 12.336 1 97.06 328 PRO A C 1
ATOM 2637 O O . PRO A 1 328 ? -9.977 11.656 11.578 1 97.06 328 PRO A O 1
ATOM 2640 N N . SER A 1 329 ? -7.973 10.867 12.086 1 93.69 329 SER A N 1
ATOM 2641 C CA . SER A 1 329 ? -7.891 10.102 10.852 1 93.69 329 SER A CA 1
ATOM 2642 C C . SER A 1 329 ? -7.789 8.602 11.133 1 93.69 329 SER A C 1
ATOM 2644 O O . SER A 1 329 ? -7.363 7.828 10.273 1 93.69 329 SER A O 1
ATOM 2646 N N . GLY A 1 330 ? -8.164 8.18 12.273 1 88.81 330 GLY A N 1
ATOM 2647 C CA . GLY A 1 330 ? -8.086 6.801 12.734 1 88.81 330 GLY A CA 1
ATOM 2648 C C . GLY A 1 330 ? -7.32 6.648 14.039 1 88.81 330 GLY A C 1
ATOM 2649 O O . GLY A 1 330 ? -6.68 7.594 14.5 1 88.81 330 GLY A O 1
ATOM 2650 N N . GLN A 1 331 ? -7.402 5.422 14.586 1 85.75 331 GLN A N 1
ATOM 2651 C CA . GLN A 1 331 ? -6.668 5.172 15.82 1 85.75 331 GLN A CA 1
ATOM 2652 C C . GLN A 1 331 ? -5.164 5.312 15.609 1 85.75 331 GLN A C 1
ATOM 2654 O O . GLN A 1 331 ? -4.609 4.75 14.664 1 85.75 331 GLN A O 1
ATOM 2659 N N . GLY A 1 332 ? -4.551 6.184 16.438 1 87.31 332 GLY A N 1
ATOM 2660 C CA . GLY A 1 332 ? -3.107 6.367 16.391 1 87.31 332 GLY A CA 1
ATOM 2661 C C . GLY A 1 332 ? -2.65 7.227 15.227 1 87.31 332 GLY A C 1
ATOM 2662 O O . GLY A 1 332 ? -1.475 7.211 14.859 1 87.31 332 GLY A O 1
ATOM 2663 N N . LYS A 1 333 ? -3.508 7.875 14.625 1 91.69 333 LYS A N 1
ATOM 2664 C CA . LYS A 1 333 ? -3.188 8.695 13.461 1 91.69 333 LYS A CA 1
ATOM 2665 C C . LYS A 1 333 ? -4.051 9.953 13.414 1 91.69 333 LYS A C 1
ATOM 2667 O O . LYS A 1 333 ? -5.215 9.922 13.812 1 91.69 333 LYS A O 1
ATOM 2672 N N . SER A 1 334 ? -3.492 11.031 12.914 1 95.75 334 SER A N 1
ATOM 2673 C CA . SER A 1 334 ? -4.219 12.273 12.711 1 95.75 334 SER A CA 1
ATOM 2674 C C . SER A 1 334 ? -3.66 13.055 11.523 1 95.75 334 SER A C 1
ATOM 2676 O O . SER A 1 334 ? -2.543 12.797 11.07 1 95.75 334 SER A O 1
ATOM 2678 N N . MET A 1 335 ? -4.484 13.852 10.977 1 97.31 335 MET A N 1
ATOM 2679 C CA . MET A 1 335 ? -4.027 14.805 9.977 1 97.31 335 MET A CA 1
ATOM 2680 C C . MET A 1 335 ? -4.156 16.234 10.484 1 97.31 335 MET A C 1
ATOM 2682 O O . MET A 1 335 ? -5.211 16.625 10.992 1 97.31 335 MET A O 1
ATOM 2686 N N . LEU A 1 336 ? -3.1 16.984 10.344 1 98.5 336 LEU A N 1
ATOM 2687 C CA . LEU A 1 336 ? -3.041 18.359 10.828 1 98.5 336 LEU A CA 1
ATOM 2688 C C . LEU A 1 336 ? -2.939 19.344 9.664 1 98.5 336 LEU A C 1
ATOM 2690 O O . LEU A 1 336 ? -2.09 19.188 8.789 1 98.5 336 LEU A O 1
ATOM 2694 N N . ILE A 1 337 ? -3.838 20.25 9.617 1 98.5 337 ILE A N 1
ATOM 2695 C CA . ILE A 1 337 ? -3.666 21.453 8.812 1 98.5 337 ILE A CA 1
ATOM 2696 C C . ILE A 1 337 ? -3.256 22.625 9.711 1 98.5 337 ILE A C 1
ATOM 2698 O O . ILE A 1 337 ? -3.994 23 10.625 1 98.5 337 ILE A O 1
ATOM 2702 N N . VAL A 1 338 ? -2.092 23.078 9.492 1 97.88 338 VAL A N 1
ATOM 2703 C CA . VAL A 1 338 ? -1.575 24.203 10.281 1 97.88 338 VAL A CA 1
ATOM 2704 C C . VAL A 1 338 ? -1.502 25.453 9.414 1 97.88 338 VAL A C 1
ATOM 2706 O O . VAL A 1 338 ? -0.992 25.406 8.289 1 97.88 338 VAL A O 1
ATOM 2709 N N . ARG A 1 339 ? -2.029 26.562 9.945 1 97.31 339 ARG A N 1
ATOM 2710 C CA . ARG A 1 339 ? -2.031 27.828 9.234 1 97.31 339 ARG A CA 1
ATOM 2711 C C . ARG A 1 339 ? -1.546 28.969 10.133 1 97.31 339 ARG A C 1
ATOM 2713 O O . ARG A 1 339 ? -2.205 29.312 11.117 1 97.31 339 ARG A O 1
ATOM 2720 N N . PHE A 1 340 ? -0.412 29.469 9.859 1 94.38 340 PHE A N 1
ATOM 2721 C CA . PHE A 1 340 ? 0.115 30.656 10.539 1 94.38 340 PHE A CA 1
ATOM 2722 C C . PHE A 1 340 ? -0.024 31.891 9.664 1 94.38 340 PHE A C 1
ATOM 2724 O O . PHE A 1 340 ? 0.31 31.859 8.477 1 94.38 340 PHE A O 1
ATOM 2731 N N . GLY A 1 341 ? -0.564 32.938 10.266 1 94.19 341 GLY A N 1
ATOM 2732 C CA . GLY A 1 341 ? -0.734 34.125 9.461 1 94.19 341 GLY A CA 1
ATOM 2733 C C . GLY A 1 341 ? -0.627 35.406 10.273 1 94.19 341 GLY A C 1
ATOM 2734 O O . GLY A 1 341 ? -0.585 35.375 11.5 1 94.19 341 GLY A O 1
ATOM 2735 N N . SER A 1 342 ? -0.485 36.5 9.539 1 93.88 342 SER A N 1
ATOM 2736 C CA . SER A 1 342 ? -0.386 37.812 10.148 1 93.88 342 SER A CA 1
ATOM 2737 C C . SER A 1 342 ? -0.714 38.906 9.133 1 93.88 342 SER A C 1
ATOM 2739 O O . SER A 1 342 ? -0.708 38.656 7.926 1 93.88 342 SER A O 1
ATOM 2741 N N . THR A 1 343 ? -1.09 40.031 9.664 1 93.31 343 THR A N 1
ATOM 2742 C CA . THR A 1 343 ? -1.285 41.219 8.812 1 93.31 343 THR A CA 1
ATOM 2743 C C . THR A 1 343 ? 0.038 41.938 8.57 1 93.31 343 THR A C 1
ATOM 2745 O O . THR A 1 343 ? 0.145 42.75 7.664 1 93.31 343 THR A O 1
ATOM 2748 N N . LYS A 1 344 ? 0.984 41.656 9.359 1 86.06 344 LYS A N 1
ATOM 2749 C CA . LYS A 1 344 ? 2.309 42.25 9.195 1 86.06 344 LYS A CA 1
ATOM 2750 C C . LYS A 1 344 ? 3.287 41.25 8.586 1 86.06 344 LYS A C 1
ATOM 2752 O O . LYS A 1 344 ? 3.326 40.094 8.984 1 86.06 344 LYS A O 1
ATOM 2757 N N . ARG A 1 345 ? 3.971 41.594 7.496 1 75.06 345 ARG A N 1
ATOM 2758 C CA . ARG A 1 345 ? 4.953 40.719 6.895 1 75.06 345 ARG A CA 1
ATOM 2759 C C . ARG A 1 345 ? 6.375 41.156 7.242 1 75.06 345 ARG A C 1
ATOM 2761 O O . ARG A 1 345 ? 6.699 42.312 7.172 1 75.06 345 ARG A O 1
ATOM 2768 N N . SER A 1 346 ? 6.977 40.156 7.816 1 73.88 346 SER A N 1
ATOM 2769 C CA . SER A 1 346 ? 8.391 40.438 8.016 1 73.88 346 SER A CA 1
ATOM 2770 C C . SER A 1 346 ? 9.133 40.531 6.688 1 73.88 346 SER A C 1
ATOM 2772 O O . SER A 1 346 ? 8.906 39.719 5.785 1 73.88 346 SER A O 1
ATOM 2774 N N . LEU A 1 347 ? 9.914 41.562 6.508 1 72.75 347 LEU A N 1
ATOM 2775 C CA . LEU A 1 347 ? 10.727 41.75 5.316 1 72.75 347 LEU A CA 1
ATOM 2776 C C . LEU A 1 347 ? 11.672 40.562 5.105 1 72.75 347 LEU A C 1
ATOM 2778 O O . LEU A 1 347 ? 11.945 40.188 3.967 1 72.75 347 LEU A O 1
ATOM 2782 N N . PHE A 1 348 ? 12.031 39.969 6.199 1 74.06 348 PHE A N 1
ATOM 2783 C CA . PHE A 1 348 ? 12.992 38.875 6.102 1 74.06 348 PHE A CA 1
ATOM 2784 C C . PHE A 1 348 ? 12.328 37.594 5.555 1 74.06 348 PHE A C 1
ATOM 2786 O O . PHE A 1 348 ? 12.945 36.844 4.789 1 74.06 348 PHE A O 1
ATOM 2793 N N . ALA A 1 349 ? 11.102 37.438 5.906 1 76.31 349 ALA A N 1
ATOM 2794 C CA . ALA A 1 349 ? 10.383 36.25 5.457 1 76.31 349 ALA A CA 1
ATOM 2795 C C . ALA A 1 349 ? 10.227 36.25 3.938 1 76.31 349 ALA A C 1
ATOM 2797 O O . ALA A 1 349 ? 10.125 35.188 3.32 1 76.31 349 ALA A O 1
ATOM 2798 N N . LYS A 1 350 ? 10.367 37.344 3.428 1 77.88 350 LYS A N 1
ATOM 2799 C CA . LYS A 1 350 ? 10.18 37.469 1.984 1 77.88 350 LYS A CA 1
ATOM 2800 C C . LYS A 1 350 ? 11.367 36.875 1.226 1 77.88 350 LYS A C 1
ATOM 2802 O O . LYS A 1 350 ? 11.258 36.562 0.04 1 77.88 350 LYS A O 1
ATOM 2807 N N . PHE A 1 351 ? 12.422 36.688 1.975 1 83.81 351 PHE A N 1
ATOM 2808 C CA . PHE A 1 351 ? 13.641 36.219 1.312 1 83.81 351 PHE A CA 1
ATOM 2809 C C . PHE A 1 351 ? 13.695 34.719 1.246 1 83.81 351 PHE A C 1
ATOM 2811 O O . PHE A 1 351 ? 14.531 34.125 0.539 1 83.81 351 PHE A O 1
ATOM 2818 N N . PHE A 1 352 ? 12.82 34.062 1.903 1 86 352 PHE A N 1
ATOM 2819 C CA . PHE A 1 352 ? 12.844 32.594 1.898 1 86 352 PHE A CA 1
ATOM 2820 C C . PHE A 1 352 ? 11.633 32.062 1.157 1 86 352 PHE A C 1
ATOM 2822 O O . PHE A 1 352 ? 10.523 32.562 1.303 1 86 352 PHE A O 1
ATOM 2829 N N . PRO A 1 353 ? 11.961 31.047 0.37 1 90 353 PRO A N 1
ATOM 2830 C CA . PRO A 1 353 ? 10.812 30.422 -0.295 1 90 353 PRO A CA 1
ATOM 2831 C C . PRO A 1 353 ? 9.875 29.719 0.682 1 90 353 PRO A C 1
ATOM 2833 O O . PRO A 1 353 ? 10.305 29.297 1.763 1 90 353 PRO A O 1
ATOM 2836 N N . GLU A 1 354 ? 8.664 29.609 0.327 1 90.75 354 GLU A N 1
ATOM 2837 C CA . GLU A 1 354 ? 7.629 29.062 1.188 1 90.75 354 GLU A CA 1
ATOM 2838 C C . GLU A 1 354 ? 7.965 27.625 1.606 1 90.75 354 GLU A C 1
ATOM 2840 O O . GLU A 1 354 ? 7.676 27.219 2.734 1 90.75 354 GLU A O 1
ATOM 2845 N N . TRP A 1 355 ? 8.555 26.844 0.672 1 93 355 TRP A N 1
ATOM 2846 C CA . TRP A 1 355 ? 8.859 25.453 0.979 1 93 355 TRP A CA 1
ATOM 2847 C C . TRP A 1 355 ? 9.867 25.359 2.115 1 93 355 TRP A C 1
ATOM 2849 O O . TRP A 1 355 ? 9.914 24.344 2.83 1 93 355 TRP A O 1
ATOM 2859 N N . TYR A 1 356 ? 10.703 26.344 2.283 1 91 356 TYR A N 1
ATOM 2860 C CA . TYR A 1 356 ? 11.648 26.359 3.396 1 91 356 TYR A CA 1
ATOM 2861 C C . TYR A 1 356 ? 10.914 26.391 4.73 1 91 356 TYR A C 1
ATOM 2863 O O . TYR A 1 356 ? 11.281 25.688 5.676 1 91 356 TYR A O 1
ATOM 2871 N N . PHE A 1 357 ? 9.875 27.188 4.797 1 89.81 357 PHE A N 1
ATOM 2872 C CA . PHE A 1 357 ? 9.07 27.281 6.012 1 89.81 357 PHE A CA 1
ATOM 2873 C C . PHE A 1 357 ? 8.32 25.984 6.27 1 89.81 357 PHE A C 1
ATOM 2875 O O . PHE A 1 357 ? 8.125 25.578 7.422 1 89.81 357 PHE A O 1
ATOM 2882 N N . HIS A 1 358 ? 7.922 25.312 5.203 1 94.69 358 HIS A N 1
ATOM 2883 C CA . HIS A 1 358 ? 7.266 24.031 5.352 1 94.69 358 HIS A CA 1
ATOM 2884 C C . HIS A 1 358 ? 8.188 23 6.004 1 94.69 358 HIS A C 1
ATOM 2886 O O . HIS A 1 358 ? 7.766 22.25 6.879 1 94.69 358 HIS A O 1
ATOM 2892 N N . GLN A 1 359 ? 9.43 23.062 5.59 1 92.31 359 GLN A N 1
ATOM 2893 C CA . GLN A 1 359 ? 10.383 22.094 6.117 1 92.31 359 GLN A CA 1
ATOM 2894 C C . GLN A 1 359 ? 10.703 22.375 7.582 1 92.31 359 GLN A C 1
ATOM 2896 O O . GLN A 1 359 ? 10.914 21.453 8.367 1 92.31 359 GLN A O 1
ATOM 2901 N N . ASN A 1 360 ? 10.734 23.609 7.883 1 89.94 360 ASN A N 1
ATOM 2902 C CA . ASN A 1 360 ? 10.93 23.953 9.289 1 89.94 360 ASN A CA 1
ATOM 2903 C C . ASN A 1 360 ? 9.758 23.484 10.148 1 89.94 360 ASN A C 1
ATOM 2905 O O . ASN A 1 360 ? 9.953 23.016 11.273 1 89.94 360 ASN A O 1
ATOM 2909 N N . GLY A 1 361 ? 8.609 23.703 9.625 1 91.56 361 GLY A N 1
ATOM 2910 C CA . GLY A 1 361 ? 7.441 23.156 10.297 1 91.56 361 GLY A CA 1
ATOM 2911 C C . GLY A 1 361 ? 7.504 21.641 10.477 1 91.56 361 GLY A C 1
ATOM 2912 O O . GLY A 1 361 ? 7.16 21.125 11.539 1 91.56 361 GLY A O 1
ATOM 2913 N N . SER A 1 362 ? 7.949 20.984 9.469 1 94.88 362 SER A N 1
ATOM 2914 C CA . SER A 1 362 ? 8.109 19.547 9.555 1 94.88 362 SER A CA 1
ATOM 2915 C C . SER A 1 362 ? 9.086 19.156 10.656 1 94.88 362 SER A C 1
ATOM 2917 O O . SER A 1 362 ? 8.859 18.188 11.383 1 94.88 362 SER A O 1
ATOM 2919 N N . LYS A 1 363 ? 10.148 19.906 10.758 1 93.5 363 LYS A N 1
ATOM 2920 C CA . LYS A 1 363 ? 11.156 19.656 11.781 1 93.5 363 LYS A CA 1
ATOM 2921 C C . LYS A 1 363 ? 10.555 19.734 13.18 1 93.5 363 LYS A C 1
ATOM 2923 O O . LYS A 1 363 ? 10.852 18.891 14.039 1 93.5 363 LYS A O 1
ATOM 2928 N N . VAL A 1 364 ? 9.75 20.656 13.383 1 93.5 364 VAL A N 1
ATOM 2929 C CA . VAL A 1 364 ? 9.102 20.844 14.68 1 93.5 364 VAL A CA 1
ATOM 2930 C C . VAL A 1 364 ? 8.281 19.609 15.039 1 93.5 364 VAL A C 1
ATOM 2932 O O . VAL A 1 364 ? 8.398 19.078 16.141 1 93.5 364 VAL A O 1
ATOM 2935 N N . PHE A 1 365 ? 7.523 19.125 14.117 1 94.56 365 PHE A N 1
ATOM 2936 C CA . PHE A 1 365 ? 6.676 17.969 14.383 1 94.56 365 PHE A CA 1
ATOM 2937 C C . PHE A 1 365 ? 7.516 16.719 14.547 1 94.56 365 PHE A C 1
ATOM 2939 O O . PHE A 1 365 ? 7.156 15.82 15.32 1 94.56 365 PHE A O 1
ATOM 2946 N N . GLU A 1 366 ? 8.609 16.641 13.859 1 94.19 366 GLU A N 1
ATOM 2947 C CA . GLU A 1 366 ? 9.516 15.508 13.992 1 94.19 366 GLU A CA 1
ATOM 2948 C C . GLU A 1 366 ? 10.172 15.484 15.375 1 94.19 366 GLU A C 1
ATOM 2950 O O . GLU A 1 366 ? 10.422 14.422 15.93 1 94.19 366 GLU A O 1
ATOM 2955 N N . GLN A 1 367 ? 10.43 16.641 15.93 1 92.5 367 GLN A N 1
ATOM 2956 C CA . GLN A 1 367 ? 11.031 16.75 17.25 1 92.5 367 GLN A CA 1
ATOM 2957 C C . GLN A 1 367 ? 10.086 16.219 18.328 1 92.5 367 GLN A C 1
ATOM 2959 O O . GLN A 1 367 ? 10.539 15.688 19.344 1 92.5 367 GLN A O 1
ATOM 2964 N N . ASP A 1 368 ? 8.836 16.312 18.094 1 94.31 368 ASP A N 1
ATOM 2965 C CA . ASP A 1 368 ? 7.855 15.906 19.094 1 94.31 368 ASP A CA 1
ATOM 2966 C C . ASP A 1 368 ? 7.359 14.492 18.828 1 94.31 368 ASP A C 1
ATOM 2968 O O . ASP A 1 368 ? 6.727 13.875 19.688 1 94.31 368 ASP A O 1
ATOM 2972 N N . MET A 1 369 ? 7.598 13.977 17.703 1 93.88 369 MET A N 1
ATOM 2973 C CA . MET A 1 369 ? 6.938 12.773 17.203 1 93.88 369 MET A CA 1
ATOM 2974 C C . MET A 1 369 ? 7.203 11.586 18.141 1 93.88 369 MET A C 1
ATOM 2976 O O . MET A 1 369 ? 6.285 10.836 18.469 1 93.88 369 MET A O 1
ATOM 2980 N N . GLY A 1 370 ? 8.484 11.414 18.578 1 88.38 370 GLY A N 1
ATOM 2981 C CA . GLY A 1 370 ? 8.82 10.312 19.469 1 88.38 370 GLY A CA 1
ATOM 2982 C C . GLY A 1 370 ? 8.109 10.383 20.797 1 88.38 370 GLY A C 1
ATOM 2983 O O . GLY A 1 370 ? 7.637 9.367 21.312 1 88.38 370 GLY A O 1
ATOM 2984 N N . PHE A 1 371 ? 7.957 11.602 21.328 1 90.81 371 PHE A N 1
ATOM 2985 C CA . PHE A 1 371 ? 7.273 11.805 22.609 1 90.81 371 PHE A CA 1
ATOM 2986 C C . PHE A 1 371 ? 5.789 11.477 22.469 1 90.81 371 PHE A C 1
ATOM 2988 O O . PHE A 1 371 ? 5.25 10.695 23.266 1 90.81 371 PHE A O 1
ATOM 2995 N N . LEU A 1 372 ? 5.195 11.961 21.453 1 95.12 372 LEU A N 1
ATOM 2996 C CA . LEU A 1 372 ? 3.744 11.898 21.328 1 95.12 372 LEU A CA 1
ATOM 2997 C C . LEU A 1 372 ? 3.289 10.5 20.938 1 95.12 372 LEU A C 1
ATOM 2999 O O . LEU A 1 372 ? 2.275 10.008 21.438 1 95.12 372 LEU A O 1
ATOM 3003 N N . SER A 1 373 ? 4.031 9.867 20.094 1 92.25 373 SER A N 1
ATOM 3004 C CA . SER A 1 373 ? 3.701 8.492 19.734 1 92.25 373 SER A CA 1
ATOM 3005 C C . SER A 1 373 ? 3.84 7.559 20.922 1 92.25 373 SER A C 1
ATOM 3007 O O . SER A 1 373 ? 3.023 6.652 21.109 1 92.25 373 SER A O 1
ATOM 3009 N N . SER A 1 374 ? 4.879 7.777 21.734 1 88.88 374 SER A N 1
ATOM 3010 C CA . SER A 1 374 ? 5.078 6.949 22.922 1 88.88 374 SER A CA 1
ATOM 3011 C C . SER A 1 374 ? 4 7.211 23.969 1 88.88 374 SER A C 1
ATOM 3013 O O . SER A 1 374 ? 3.559 6.289 24.656 1 88.88 374 SER A O 1
ATOM 3015 N N . GLN A 1 375 ? 3.635 8.43 24.047 1 91.81 375 GLN A N 1
ATOM 3016 C CA . GLN A 1 375 ? 2.518 8.773 24.922 1 91.81 375 GLN A CA 1
ATOM 3017 C C . GLN A 1 375 ? 1.242 8.055 24.484 1 91.81 375 GLN A C 1
ATOM 3019 O O . GLN A 1 375 ? 0.514 7.512 25.312 1 91.81 375 GLN A O 1
ATOM 3024 N N . ASN A 1 376 ? 0.983 8.094 23.234 1 91.94 376 ASN A N 1
ATOM 3025 C CA . ASN A 1 376 ? -0.168 7.391 22.688 1 91.94 376 ASN A CA 1
ATOM 3026 C C . ASN A 1 376 ? -0.154 5.91 23.047 1 91.94 376 ASN A C 1
ATOM 3028 O O . ASN A 1 376 ? -1.176 5.359 23.469 1 91.94 376 ASN A O 1
ATOM 3032 N N . GLU A 1 377 ? 0.995 5.32 22.984 1 85.5 377 GLU A N 1
ATOM 3033 C CA . GLU A 1 377 ? 1.157 3.908 23.312 1 85.5 377 GLU A CA 1
ATOM 3034 C C . GLU A 1 377 ? 0.78 3.639 24.766 1 85.5 377 GLU A C 1
ATOM 3036 O O . GLU A 1 377 ? 0.042 2.695 25.062 1 85.5 377 GLU A O 1
ATOM 3041 N N . VAL A 1 378 ? 1.217 4.445 25.625 1 88.25 378 VAL A N 1
ATOM 3042 C CA . VAL A 1 378 ? 1.002 4.242 27.047 1 88.25 378 VAL A CA 1
ATOM 3043 C C . VAL A 1 378 ? -0.47 4.469 27.391 1 88.25 378 VAL A C 1
ATOM 3045 O O . VAL A 1 378 ? -1.051 3.727 28.188 1 88.25 378 VAL A O 1
ATOM 3048 N N . LEU A 1 379 ? -1.066 5.477 26.781 1 90.94 379 LEU A N 1
ATOM 3049 C CA . LEU A 1 379 ? -2.479 5.738 27.031 1 90.94 379 LEU A CA 1
ATOM 3050 C C . LEU A 1 379 ? -3.334 4.539 26.641 1 90.94 379 LEU A C 1
ATOM 3052 O O . LEU A 1 379 ? -4.305 4.211 27.328 1 90.94 379 LEU A O 1
ATOM 3056 N N . LEU A 1 380 ? -2.984 3.881 25.547 1 89.19 380 LEU A N 1
ATOM 3057 C CA . LEU A 1 380 ? -3.723 2.709 25.094 1 89.19 380 LEU A CA 1
ATOM 3058 C C . LEU A 1 380 ? -3.449 1.508 25.984 1 89.19 380 LEU A C 1
ATOM 3060 O O . LEU A 1 380 ? -4.359 0.736 26.297 1 89.19 380 LEU A O 1
ATOM 3064 N N . LYS A 1 381 ? -2.242 1.381 26.438 1 87.62 381 LYS A N 1
ATOM 3065 C CA . LYS A 1 381 ? -1.812 0.193 27.172 1 87.62 381 LYS A CA 1
ATOM 3066 C C . LYS A 1 381 ? -2.348 0.205 28.594 1 87.62 381 LYS A C 1
ATOM 3068 O O . LYS A 1 381 ? -2.752 -0.834 29.125 1 87.62 381 LYS A O 1
ATOM 3073 N N . GLU A 1 382 ? -2.361 1.387 29.219 1 90.75 382 GLU A N 1
ATOM 3074 C CA . GLU A 1 382 ? -2.711 1.485 30.641 1 90.75 382 GLU A CA 1
ATOM 3075 C C . GLU A 1 382 ? -4.219 1.386 30.844 1 90.75 382 GLU A C 1
ATOM 3077 O O . GLU A 1 382 ? -4.68 0.935 31.891 1 90.75 382 GLU A O 1
ATOM 3082 N N . LYS A 1 383 ? -5.004 1.79 29.875 1 92.69 383 LYS A N 1
ATOM 3083 C CA . LYS A 1 383 ? -6.457 1.65 29.844 1 92.69 383 LYS A CA 1
ATOM 3084 C C . LYS A 1 383 ? -7.102 2.359 31.031 1 92.69 383 LYS A C 1
ATOM 3086 O O . LYS A 1 383 ? -8.055 1.851 31.625 1 92.69 383 LYS A O 1
ATOM 3091 N N . VAL A 1 384 ? -6.484 3.422 31.547 1 94.06 384 VAL A N 1
ATOM 3092 C CA . VAL A 1 384 ? -7.047 4.273 32.594 1 94.06 384 VAL A CA 1
ATOM 3093 C C . VAL A 1 384 ? -7.062 5.727 32.125 1 94.06 384 VAL A C 1
ATOM 3095 O O . VAL A 1 384 ? -6.312 6.098 31.203 1 94.06 384 VAL A O 1
ATOM 3098 N N . PRO A 1 385 ? -7.988 6.555 32.656 1 95.06 385 PRO A N 1
ATOM 3099 C CA . PRO A 1 385 ? -8.062 7.961 32.25 1 95.06 385 PRO A CA 1
ATOM 3100 C C . PRO A 1 385 ? -6.797 8.742 32.594 1 95.06 385 PRO A C 1
ATOM 3102 O O . PRO A 1 385 ? -5.949 8.25 33.344 1 95.06 385 PRO A O 1
ATOM 3105 N N . THR A 1 386 ? -6.695 9.922 32.062 1 95.06 386 THR A N 1
ATOM 3106 C CA . THR A 1 386 ? -5.449 10.68 32.156 1 95.06 386 THR A CA 1
ATOM 3107 C C . THR A 1 386 ? -5.203 11.164 33.594 1 95.06 386 THR A C 1
ATOM 3109 O O . THR A 1 386 ? -4.059 11.398 33.969 1 95.06 386 THR A O 1
ATOM 3112 N N . LYS A 1 387 ? -6.227 11.336 34.344 1 94.19 387 LYS A N 1
ATOM 3113 C CA . LYS A 1 387 ? -6.066 11.805 35.719 1 94.19 387 LYS A CA 1
ATOM 3114 C C . LYS A 1 387 ? -5.152 10.875 36.531 1 94.19 387 LYS A C 1
ATOM 3116 O O . LYS A 1 387 ? -4.434 11.32 37.406 1 94.19 387 LYS A O 1
ATOM 3121 N N . GLU A 1 388 ? -5.145 9.617 36.125 1 93.62 388 GLU A N 1
ATOM 3122 C CA . GLU A 1 388 ? -4.348 8.617 36.844 1 93.62 388 GLU A CA 1
ATOM 3123 C C . GLU A 1 388 ? -2.928 8.547 36.281 1 93.62 388 GLU A C 1
ATOM 3125 O O . GLU A 1 388 ? -2.059 7.902 36.875 1 93.62 388 GLU A O 1
ATOM 3130 N N . LEU A 1 389 ? -2.744 9.211 35.219 1 92.75 389 LEU A N 1
ATOM 3131 C CA . LEU A 1 389 ? -1.475 9.023 34.531 1 92.75 389 LEU A CA 1
ATOM 3132 C C . LEU A 1 389 ? -0.667 10.32 34.5 1 92.75 389 LEU A C 1
ATOM 3134 O O . LEU A 1 389 ? 0.563 10.289 34.438 1 92.75 389 LEU A O 1
ATOM 3138 N N . TYR A 1 390 ? -1.402 11.492 34.625 1 93.44 390 TYR A N 1
ATOM 3139 C CA . TYR A 1 390 ? -0.756 12.781 34.438 1 93.44 390 TYR A CA 1
ATOM 3140 C C . TYR A 1 390 ? -0.548 13.492 35.75 1 93.44 390 TYR A C 1
ATOM 3142 O O . TYR A 1 390 ? -1.338 13.312 36.688 1 93.44 390 TYR A O 1
ATOM 3150 N N . LEU A 1 391 ? 0.547 14.219 35.812 1 92.75 391 LEU A N 1
ATOM 3151 C CA . LEU A 1 391 ? 0.753 15.281 36.812 1 92.75 391 LEU A CA 1
ATOM 3152 C C . LEU A 1 391 ? 0.679 16.656 36.156 1 92.75 391 LEU A C 1
ATOM 3154 O O . LEU A 1 391 ? 1.663 17.125 35.562 1 92.75 391 LEU A O 1
ATOM 3158 N N . ASN A 1 392 ? -0.503 17.297 36.281 1 93.12 392 ASN A N 1
ATOM 3159 C CA . ASN A 1 392 ? -0.75 18.578 35.625 1 93.12 392 ASN A CA 1
ATOM 3160 C C . ASN A 1 392 ? -0.407 19.75 36.531 1 93.12 392 ASN A C 1
ATOM 3162 O O . ASN A 1 392 ? -0.968 19.891 37.625 1 93.12 392 ASN A O 1
ATOM 3166 N N . LEU A 1 393 ? 0.44 20.625 36 1 93.44 393 LEU A N 1
ATOM 3167 C CA . LEU A 1 393 ? 0.802 21.844 36.719 1 93.44 393 LEU A CA 1
ATOM 3168 C C . LEU A 1 393 ? -0.108 23 36.344 1 93.44 393 LEU A C 1
ATOM 3170 O O . LEU A 1 393 ? -0.416 23.188 35.156 1 93.44 393 LEU A O 1
ATOM 3174 N N . LYS A 1 394 ? -0.454 23.812 37.281 1 92.69 394 LYS A N 1
ATOM 3175 C CA . LYS A 1 394 ? -1.279 24.984 37.031 1 92.69 394 LYS A CA 1
ATOM 3176 C C . LYS A 1 394 ? -0.539 25.984 36.156 1 92.69 394 LYS A C 1
ATOM 3178 O O . LYS A 1 394 ? -1.153 26.688 35.344 1 92.69 394 LYS A O 1
ATOM 3183 N N . SER A 1 395 ? 0.711 26.016 36.281 1 94.38 395 SER A N 1
ATOM 3184 C CA . SER A 1 395 ? 1.536 27.016 35.625 1 94.38 395 SER A CA 1
ATOM 3185 C C . SER A 1 395 ? 1.923 26.547 34.219 1 94.38 395 SER A C 1
ATOM 3187 O O . SER A 1 395 ? 2.674 27.234 33.531 1 94.38 395 SER A O 1
ATOM 3189 N N . SER A 1 396 ? 1.423 25.422 33.75 1 93.94 396 SER A N 1
ATOM 3190 C CA . SER A 1 396 ? 1.848 25 32.438 1 93.94 396 SER A CA 1
ATOM 3191 C C . SER A 1 396 ? 0.751 24.219 31.734 1 93.94 396 SER A C 1
ATOM 3193 O O . SER A 1 396 ? 0.666 24.234 30.5 1 93.94 396 SER A O 1
ATOM 3195 N N . ASP A 1 397 ? -0.147 23.562 32.5 1 95.56 397 ASP A N 1
ATOM 3196 C CA . ASP A 1 397 ? -0.947 22.5 31.891 1 95.56 397 ASP A CA 1
ATOM 3197 C C . ASP A 1 397 ? -2.436 22.828 31.953 1 95.56 397 ASP A C 1
ATOM 3199 O O . ASP A 1 397 ? -3.281 21.953 31.812 1 95.56 397 ASP A O 1
ATOM 3203 N N . MET A 1 398 ? -2.736 24.031 32.156 1 95.62 398 MET A N 1
ATOM 3204 C CA . MET A 1 398 ? -4.133 24.406 32.344 1 95.62 398 MET A CA 1
ATOM 3205 C C . MET A 1 398 ? -4.973 24.031 31.125 1 95.62 398 MET A C 1
ATOM 3207 O O . MET A 1 398 ? -6.055 23.469 31.25 1 95.62 398 MET A O 1
ATOM 3211 N N . TRP A 1 399 ? -4.531 24.375 29.953 1 97.5 399 TRP A N 1
ATOM 3212 C CA . TRP A 1 399 ? -5.289 24.094 28.734 1 97.5 399 TRP A CA 1
ATOM 3213 C C . TRP A 1 399 ? -5.441 22.594 28.531 1 97.5 399 TRP A C 1
ATOM 3215 O O . TRP A 1 399 ? -6.488 22.109 28.078 1 97.5 399 TRP A O 1
ATOM 3225 N N . VAL A 1 400 ? -4.422 21.797 28.812 1 97 400 VAL A N 1
ATOM 3226 C CA . VAL A 1 400 ? -4.457 20.344 28.688 1 97 400 VAL A CA 1
ATOM 3227 C C . VAL A 1 400 ? -5.535 19.781 29.609 1 97 400 VAL A C 1
ATOM 3229 O O . VAL A 1 400 ? -6.332 18.922 29.188 1 97 400 VAL A O 1
ATOM 3232 N N . ALA A 1 401 ? -5.547 20.266 30.812 1 95.62 401 ALA A N 1
ATOM 3233 C CA . ALA A 1 401 ? -6.555 19.812 31.781 1 95.62 401 ALA A CA 1
ATOM 3234 C C . ALA A 1 401 ? -7.961 20.141 31.281 1 95.62 401 ALA A C 1
ATOM 3236 O O . ALA A 1 401 ? -8.867 19.312 31.359 1 95.62 401 ALA A O 1
ATOM 3237 N N . GLU A 1 402 ? -8.148 21.375 30.797 1 97.06 402 GLU A N 1
ATOM 3238 C CA . GLU A 1 402 ? -9.445 21.781 30.281 1 97.06 402 GLU A CA 1
ATOM 3239 C C . GLU A 1 402 ? -9.898 20.875 29.141 1 97.06 402 GLU A C 1
ATOM 3241 O O . GLU A 1 402 ? -11.07 20.516 29.062 1 97.06 402 GLU A O 1
ATOM 3246 N N . TYR A 1 403 ? -9.047 20.547 28.281 1 97.69 403 TYR A N 1
ATOM 3247 C CA . TYR A 1 403 ? -9.367 19.703 27.125 1 97.69 403 TYR A CA 1
ATOM 3248 C C . TYR A 1 403 ? -9.812 18.328 27.562 1 97.69 403 TYR A C 1
ATOM 3250 O O . TYR A 1 403 ? -10.805 17.797 27.047 1 97.69 403 TYR A O 1
ATOM 3258 N N . ARG A 1 404 ? -9.016 17.703 28.453 1 97.38 404 ARG A N 1
ATOM 3259 C CA . ARG A 1 404 ? -9.352 16.359 28.922 1 97.38 404 ARG A CA 1
ATOM 3260 C C . ARG A 1 404 ? -10.68 16.359 29.672 1 97.38 404 ARG A C 1
ATOM 3262 O O . ARG A 1 404 ? -11.461 15.414 29.578 1 97.38 404 ARG A O 1
ATOM 3269 N N . LYS A 1 405 ? -10.945 17.406 30.406 1 96 405 LYS A N 1
ATOM 3270 C CA . LYS A 1 405 ? -12.234 17.547 31.078 1 96 405 LYS A CA 1
ATOM 3271 C C . LYS A 1 405 ? -13.359 17.719 30.062 1 96 405 LYS A C 1
ATOM 3273 O O . LYS A 1 405 ? -14.469 17.219 30.266 1 96 405 LYS A O 1
ATOM 3278 N N . TRP A 1 406 ? -13.062 18.469 29.031 1 97.31 406 TRP A N 1
ATOM 3279 C CA . TRP A 1 406 ? -14.055 18.609 27.969 1 97.31 406 TRP A CA 1
ATOM 3280 C C . TRP A 1 406 ? -14.383 17.25 27.359 1 97.31 406 TRP A C 1
ATOM 3282 O O . TRP A 1 406 ? -15.547 16.953 27.062 1 97.31 406 TRP A O 1
ATOM 3292 N N . MET A 1 407 ? -13.406 16.438 27.188 1 96.94 407 MET A N 1
ATOM 3293 C CA . MET A 1 407 ? -13.609 15.086 26.641 1 96.94 407 MET A CA 1
ATOM 3294 C C . MET A 1 407 ? -14.508 14.266 27.562 1 96.94 407 MET A C 1
ATOM 3296 O O . MET A 1 407 ? -15.281 13.422 27.094 1 96.94 407 MET A O 1
ATOM 3300 N N . ASP A 1 408 ? -14.43 14.5 28.859 1 96.25 408 ASP A N 1
ATOM 3301 C CA . ASP A 1 408 ? -15.328 13.828 29.797 1 96.25 408 ASP A CA 1
ATOM 3302 C C . ASP A 1 408 ? -16.781 14.18 29.5 1 96.25 408 ASP A C 1
ATOM 3304 O O . ASP A 1 408 ? -17.672 13.344 29.656 1 96.25 408 ASP A O 1
ATOM 3308 N N . LYS A 1 409 ? -16.891 15.383 29.109 1 95.69 409 LYS A N 1
ATOM 3309 C CA . LYS A 1 409 ? -18.234 15.906 28.891 1 95.69 409 LYS A CA 1
ATOM 3310 C C . LYS A 1 409 ? -18.844 15.336 27.625 1 95.69 409 LYS A C 1
ATOM 3312 O O . LYS A 1 409 ? -20.047 15.062 27.578 1 95.69 409 LYS A O 1
ATOM 3317 N N . VAL A 1 410 ? -18.062 15.094 26.641 1 96.88 410 VAL A N 1
ATOM 3318 C CA . VAL A 1 410 ? -18.641 14.844 25.328 1 96.88 410 VAL A CA 1
ATOM 3319 C C . VAL A 1 410 ? -18.172 13.492 24.797 1 96.88 410 VAL A C 1
ATOM 3321 O O . VAL A 1 410 ? -18.672 13.008 23.781 1 96.88 410 VAL A O 1
ATOM 3324 N N . GLY A 1 411 ? -17.281 12.844 25.375 1 95.94 411 GLY A N 1
ATOM 3325 C CA . GLY A 1 411 ? -16.594 11.68 24.859 1 95.94 411 GLY A CA 1
ATOM 3326 C C . GLY A 1 411 ? -17.531 10.531 24.531 1 95.94 411 GLY A C 1
ATOM 3327 O O . GLY A 1 411 ? -17.25 9.734 23.625 1 95.94 411 GLY A O 1
ATOM 3328 N N . HIS A 1 412 ? -18.609 10.422 25.219 1 95 412 HIS A N 1
ATOM 3329 C CA . HIS A 1 412 ? -19.578 9.359 25 1 95 412 HIS A CA 1
ATOM 3330 C C . HIS A 1 412 ? -20.156 9.414 23.594 1 95 412 HIS A C 1
ATOM 3332 O O . HIS A 1 412 ? -20.688 8.414 23.078 1 95 412 HIS A O 1
ATOM 3338 N N . GLY A 1 413 ? -20.078 10.586 23.031 1 96.62 413 GLY A N 1
ATOM 3339 C CA . GLY A 1 413 ? -20.578 10.758 21.672 1 96.62 413 GLY A CA 1
ATOM 3340 C C . GLY A 1 413 ? -19.516 10.586 20.609 1 96.62 413 GLY A C 1
ATOM 3341 O O . GLY A 1 413 ? -19.75 10.891 19.438 1 96.62 413 GLY A O 1
ATOM 3342 N N . MET A 1 414 ? -18.359 10.102 20.984 1 96.19 414 MET A N 1
ATOM 3343 C CA . MET A 1 414 ? -17.234 9.898 20.078 1 96.19 414 MET A CA 1
ATOM 3344 C C . MET A 1 414 ? -16.938 8.414 19.906 1 96.19 414 MET A C 1
ATOM 3346 O O . MET A 1 414 ? -17.297 7.602 20.75 1 96.19 414 MET A O 1
ATOM 3350 N N . PRO A 1 415 ? -16.234 8.047 18.75 1 94.75 415 PRO A N 1
ATOM 3351 C CA . PRO A 1 415 ? -15.867 6.641 18.578 1 94.75 415 PRO A CA 1
ATOM 3352 C C . PRO A 1 415 ? -14.953 6.137 19.703 1 94.75 415 PRO A C 1
ATOM 3354 O O . PRO A 1 415 ? -15.008 4.957 20.047 1 94.75 415 PRO A O 1
ATOM 3357 N N . TYR A 1 416 ? -14.141 6.906 20.172 1 95.19 416 TYR A N 1
ATOM 3358 C CA . TYR A 1 416 ? -13.258 6.68 21.312 1 95.19 416 TYR A CA 1
ATOM 3359 C C . TYR A 1 416 ? -12.758 7.996 21.891 1 95.19 416 TYR A C 1
ATOM 3361 O O . TYR A 1 416 ? -12.836 9.039 21.234 1 95.19 416 TYR A O 1
ATOM 3369 N N . HIS A 1 417 ? -12.32 7.961 23.188 1 96.19 417 HIS A N 1
ATOM 3370 C CA . HIS A 1 417 ? -11.797 9.188 23.797 1 96.19 417 HIS A CA 1
ATOM 3371 C C . HIS A 1 417 ? -10.945 8.875 25.016 1 96.19 417 HIS A C 1
ATOM 3373 O O . HIS A 1 417 ? -11.062 7.793 25.609 1 96.19 417 HIS A O 1
ATOM 3379 N N . PHE A 1 418 ? -10.086 9.773 25.328 1 95.69 418 PHE A N 1
ATOM 3380 C CA . PHE A 1 418 ? -9.281 9.789 26.547 1 95.69 418 PHE A CA 1
ATOM 3381 C C . PHE A 1 418 ? -9.57 11.039 27.359 1 95.69 418 PHE A C 1
ATOM 3383 O O . PHE A 1 418 ? -9 12.102 27.109 1 95.69 418 PHE A O 1
ATOM 3390 N N . GLY A 1 419 ? -10.359 10.93 28.375 1 96.12 419 GLY A N 1
ATOM 3391 C CA . GLY A 1 419 ? -10.727 12.062 29.219 1 96.12 419 GLY A CA 1
ATOM 3392 C C . GLY A 1 419 ? -9.914 12.141 30.484 1 96.12 419 GLY A C 1
ATOM 3393 O O . GLY A 1 419 ? -8.93 11.414 30.656 1 96.12 419 GLY A O 1
ATOM 3394 N N . HIS A 1 420 ? -10.289 13.172 31.266 1 95.94 420 HIS A N 1
ATOM 3395 C CA . HIS A 1 420 ? -9.672 13.328 32.562 1 95.94 420 HIS A CA 1
ATOM 3396 C C . HIS A 1 420 ? -10.125 12.227 33.531 1 95.94 420 HIS A C 1
ATOM 3398 O O . HIS A 1 420 ? -9.305 11.625 34.219 1 95.94 420 HIS A O 1
ATOM 3404 N N . ASN A 1 421 ? -11.406 11.93 33.438 1 95.25 421 ASN A N 1
ATOM 3405 C CA . ASN A 1 421 ? -11.984 10.953 34.344 1 95.25 421 ASN A CA 1
ATOM 3406 C C . ASN A 1 421 ? -12.469 9.711 33.594 1 95.25 421 ASN A C 1
ATOM 3408 O O . ASN A 1 421 ? -12.711 8.664 34.219 1 95.25 421 ASN A O 1
ATOM 3412 N N . THR A 1 422 ? -12.664 9.891 32.312 1 95.44 422 THR A N 1
ATOM 3413 C CA . THR A 1 422 ? -13.289 8.812 31.562 1 95.44 422 THR A CA 1
ATOM 3414 C C . THR A 1 422 ? -12.398 8.391 30.391 1 95.44 422 THR A C 1
ATOM 3416 O O . THR A 1 422 ? -11.547 9.156 29.953 1 95.44 422 THR A O 1
ATOM 3419 N N . ILE A 1 423 ? -12.641 7.148 29.938 1 95.5 423 ILE A N 1
ATOM 3420 C CA . ILE A 1 423 ? -11.914 6.621 28.781 1 95.5 423 ILE A CA 1
ATOM 3421 C C . ILE A 1 423 ? -12.805 5.66 28 1 95.5 423 ILE A C 1
ATOM 3423 O O . ILE A 1 423 ? -13.648 4.977 28.594 1 95.5 423 ILE A O 1
ATOM 3427 N N . SER A 1 424 ? -12.68 5.703 26.781 1 95.56 424 SER A N 1
ATOM 3428 C CA . SER A 1 424 ? -13.273 4.723 25.875 1 95.56 424 SER A CA 1
ATOM 3429 C C . SER A 1 424 ? -12.305 4.34 24.766 1 95.56 424 SER A C 1
ATOM 3431 O O . SER A 1 424 ? -11.93 5.184 23.938 1 95.56 424 SER A O 1
ATOM 3433 N N . LEU A 1 425 ? -11.922 3.09 24.734 1 92.25 425 LEU A N 1
ATOM 3434 C CA . LEU A 1 425 ? -10.93 2.619 23.766 1 92.25 425 LEU A CA 1
ATOM 3435 C C . LEU A 1 425 ? -11.578 2.35 22.422 1 92.25 425 LEU A C 1
ATOM 3437 O O . LEU A 1 425 ? -12.773 2.037 22.344 1 92.25 425 LEU A O 1
ATOM 3441 N N . PRO A 1 426 ? -10.766 2.496 21.391 1 86.69 426 PRO A N 1
ATOM 3442 C CA . PRO A 1 426 ? -11.312 2.219 20.047 1 86.69 426 PRO A CA 1
ATOM 3443 C C . PRO A 1 426 ? -11.695 0.752 19.875 1 86.69 426 PRO A C 1
ATOM 3445 O O . PRO A 1 426 ? -10.992 -0.14 20.359 1 86.69 426 PRO A O 1
ATOM 3448 N N . LYS A 1 427 ? -12.773 0.576 19.172 1 81.5 427 LYS A N 1
ATOM 3449 C CA . LYS A 1 427 ? -13.211 -0.778 18.844 1 81.5 427 LYS A CA 1
ATOM 3450 C C . LYS A 1 427 ? -12.508 -1.295 17.594 1 81.5 427 LYS A C 1
ATOM 3452 O O . LYS A 1 427 ? -12.25 -2.494 17.469 1 81.5 427 LYS A O 1
ATOM 3457 N N . GLU A 1 428 ? -12.25 -0.33 16.734 1 76.81 428 GLU A N 1
ATOM 3458 C CA . GLU A 1 428 ? -11.562 -0.674 15.492 1 76.81 428 GLU A CA 1
ATOM 3459 C C . GLU A 1 428 ? -10.047 -0.532 15.641 1 76.81 428 GLU A C 1
ATOM 3461 O O . GLU A 1 428 ? -9.57 0.411 16.281 1 76.81 428 GLU A O 1
ATOM 3466 N N . PRO A 1 429 ? -9.406 -1.608 15.141 1 70.88 429 PRO A N 1
ATOM 3467 C CA . PRO A 1 429 ? -7.945 -1.506 15.227 1 70.88 429 PRO A CA 1
ATOM 3468 C C . PRO A 1 429 ? -7.375 -0.4 14.344 1 70.88 429 PRO A C 1
ATOM 3470 O O . PRO A 1 429 ? -8.078 0.133 13.484 1 70.88 429 PRO A O 1
ATOM 3473 N N . ALA A 1 430 ? -6.105 -0.108 14.695 1 65.38 430 ALA A N 1
ATOM 3474 C CA . ALA A 1 430 ? -5.398 0.911 13.93 1 65.38 430 ALA A CA 1
ATOM 3475 C C . ALA A 1 430 ? -5.285 0.511 12.461 1 65.38 430 ALA A C 1
ATOM 3477 O O . ALA A 1 430 ? -5.113 -0.668 12.141 1 65.38 430 ALA A O 1
ATOM 3478 N N . VAL A 1 431 ? -5.562 1.391 11.578 1 55.16 431 VAL A N 1
ATOM 3479 C CA . VAL A 1 431 ? -5.742 1.225 10.141 1 55.16 431 VAL A CA 1
ATOM 3480 C C . VAL A 1 431 ? -4.477 0.628 9.531 1 55.16 431 VAL A C 1
ATOM 3482 O O . VAL A 1 431 ? -4.555 -0.25 8.664 1 55.16 431 VAL A O 1
ATOM 3485 N N . VAL A 1 432 ? -3.324 1.132 9.875 1 55.28 432 VAL A N 1
ATOM 3486 C CA . VAL A 1 432 ? -2.158 0.733 9.094 1 55.28 432 VAL A CA 1
ATOM 3487 C C . VAL A 1 432 ? -1.5 -0.487 9.734 1 55.28 432 VAL A C 1
ATOM 3489 O O . VAL A 1 432 ? -1.292 -1.507 9.07 1 55.28 432 VAL A O 1
ATOM 3492 N N . GLU A 1 433 ? -1.298 -0.442 11.047 1 56.88 433 GLU A N 1
ATOM 3493 C CA . GLU A 1 433 ? -0.429 -1.469 11.617 1 56.88 433 GLU A CA 1
ATOM 3494 C C . GLU A 1 433 ? -1.222 -2.719 11.984 1 56.88 433 GLU A C 1
ATOM 3496 O O . GLU A 1 433 ? -0.686 -3.828 11.969 1 56.88 433 GLU A O 1
ATOM 3501 N N . HIS A 1 434 ? -2.539 -2.34 12.172 1 62.06 434 HIS A N 1
ATOM 3502 C CA . HIS A 1 434 ? -3.354 -3.486 12.562 1 62.06 434 HIS A CA 1
ATOM 3503 C C . HIS A 1 434 ? -4.5 -3.705 11.586 1 62.06 434 HIS A C 1
ATOM 3505 O O . HIS A 1 434 ? -5.664 -3.736 11.984 1 62.06 434 HIS A O 1
ATOM 3511 N N . ALA A 1 435 ? -4.012 -3.812 10.297 1 69.06 435 ALA A N 1
ATOM 3512 C CA . ALA A 1 435 ? -5.016 -3.973 9.25 1 69.06 435 ALA A CA 1
ATOM 3513 C C . ALA A 1 435 ? -5.586 -5.391 9.242 1 69.06 435 ALA A C 1
ATOM 3515 O O . ALA A 1 435 ? -4.867 -6.355 9.523 1 69.06 435 ALA A O 1
ATOM 3516 N N . PRO A 1 436 ? -6.879 -5.461 9.117 1 68.75 436 PRO A N 1
ATOM 3517 C CA . PRO A 1 436 ? -7.535 -6.77 9.188 1 68.75 436 PRO A CA 1
ATOM 3518 C C . PRO A 1 436 ? -6.906 -7.793 8.25 1 68.75 436 PRO A C 1
ATOM 3520 O O . PRO A 1 436 ? -6.816 -8.977 8.586 1 68.75 436 PRO A O 1
ATOM 3523 N N . ALA A 1 437 ? -6.43 -7.309 7.125 1 74.31 437 ALA A N 1
ATOM 3524 C CA . ALA A 1 437 ? -5.891 -8.242 6.145 1 74.31 437 ALA A CA 1
ATOM 3525 C C . ALA A 1 437 ? -4.371 -8.32 6.234 1 74.31 437 ALA A C 1
ATOM 3527 O O . ALA A 1 437 ? -3.727 -8.992 5.422 1 74.31 437 ALA A O 1
ATOM 3528 N N . GLY A 1 438 ? -3.785 -7.574 7.191 1 74.94 438 GLY A N 1
ATOM 3529 C CA . GLY A 1 438 ? -2.34 -7.598 7.344 1 74.94 438 GLY A CA 1
ATOM 3530 C C . GLY A 1 438 ? -1.667 -6.328 6.859 1 74.94 438 GLY A C 1
ATOM 3531 O O . GLY A 1 438 ? -2.268 -5.543 6.121 1 74.94 438 GLY A O 1
ATOM 3532 N N . LEU A 1 439 ? -0.438 -6.156 7.211 1 76.69 439 LEU A N 1
ATOM 3533 C CA . LEU A 1 439 ? 0.309 -4.93 6.957 1 76.69 439 LEU A CA 1
ATOM 3534 C C . LEU A 1 439 ? 0.592 -4.762 5.469 1 76.69 439 LEU A C 1
ATOM 3536 O O . LEU A 1 439 ? 0.455 -3.664 4.926 1 76.69 439 LEU A O 1
ATOM 3540 N N . VAL A 1 440 ? 1.003 -5.836 4.801 1 76.5 440 VAL A N 1
ATOM 3541 C CA . VAL A 1 440 ? 1.36 -5.75 3.389 1 76.5 440 VAL A CA 1
ATOM 3542 C C . VAL A 1 440 ? 0.124 -5.402 2.562 1 76.5 440 VAL A C 1
ATOM 3544 O O . VAL A 1 440 ? 0.185 -4.555 1.668 1 76.5 440 VAL A O 1
ATOM 3547 N N . ALA A 1 441 ? -0.932 -6.016 2.93 1 78 441 ALA A N 1
ATOM 3548 C CA . ALA A 1 441 ? -2.191 -5.703 2.262 1 78 441 ALA A CA 1
ATOM 3549 C C . ALA A 1 441 ? -2.596 -4.25 2.502 1 78 441 ALA A C 1
ATOM 3551 O O . ALA A 1 441 ? -3.078 -3.574 1.59 1 78 441 ALA A O 1
ATOM 3552 N N . SER A 1 442 ? -2.389 -3.795 3.666 1 79.19 442 SER A N 1
ATOM 3553 C CA . SER A 1 442 ? -2.746 -2.426 4.016 1 79.19 442 SER A CA 1
ATOM 3554 C C . SER A 1 442 ? -1.924 -1.417 3.223 1 79.19 442 SER A C 1
ATOM 3556 O O . SER A 1 442 ? -2.459 -0.422 2.729 1 79.19 442 SER A O 1
ATOM 3558 N N . ILE A 1 443 ? -0.684 -1.665 3.092 1 79.12 443 ILE A N 1
ATOM 3559 C CA . ILE A 1 443 ? 0.2 -0.789 2.33 1 79.12 443 ILE A CA 1
ATOM 3560 C C . ILE A 1 443 ? -0.238 -0.759 0.868 1 79.12 443 ILE A C 1
ATOM 3562 O O . ILE A 1 443 ? -0.309 0.31 0.256 1 79.12 443 ILE A O 1
ATOM 3566 N N . SER A 1 444 ? -0.567 -1.879 0.412 1 79.06 444 SER A N 1
ATOM 3567 C CA . SER A 1 444 ? -0.978 -1.982 -0.985 1 79.06 444 SER A CA 1
ATOM 3568 C C . SER A 1 444 ? -2.312 -1.282 -1.223 1 79.06 444 SER A C 1
ATOM 3570 O O . SER A 1 444 ? -2.576 -0.797 -2.324 1 79.06 444 SER A O 1
ATOM 3572 N N . ALA A 1 445 ? -3.086 -1.223 -0.196 1 75.5 445 ALA A N 1
ATOM 3573 C CA . ALA A 1 445 ? -4.422 -0.643 -0.294 1 75.5 445 ALA A CA 1
ATOM 3574 C C . ALA A 1 445 ? -4.383 0.867 -0.081 1 75.5 445 ALA A C 1
ATOM 3576 O O . ALA A 1 445 ? -5.414 1.538 -0.155 1 75.5 445 ALA A O 1
ATOM 3577 N N . SER A 1 446 ? -3.211 1.395 0.217 1 78.5 446 SER A N 1
ATOM 3578 C CA . SER A 1 446 ? -3.146 2.795 0.624 1 78.5 446 SER A CA 1
ATOM 3579 C C . SER A 1 446 ? -2.078 3.549 -0.159 1 78.5 446 SER A C 1
ATOM 3581 O O . SER A 1 446 ? -1.254 4.254 0.427 1 78.5 446 SER A O 1
ATOM 3583 N N . LEU A 1 447 ? -2.215 3.467 -1.406 1 78.19 447 LEU A N 1
ATOM 3584 C CA . LEU A 1 447 ? -1.285 4.234 -2.229 1 78.19 447 LEU A CA 1
ATOM 3585 C C . LEU A 1 447 ? -1.661 5.711 -2.242 1 78.19 447 LEU A C 1
ATOM 3587 O O . LEU A 1 447 ? -2.846 6.055 -2.238 1 78.19 447 LEU A O 1
ATOM 3591 N N . PRO A 1 448 ? -0.689 6.531 -2.275 1 86 448 PRO A N 1
ATOM 3592 C CA . PRO A 1 448 ? -1.01 7.961 -2.268 1 86 448 PRO A CA 1
ATOM 3593 C C . PRO A 1 448 ? -1.636 8.43 -3.578 1 86 448 PRO A C 1
ATOM 3595 O O . PRO A 1 448 ? -1.383 7.844 -4.633 1 86 448 PRO A O 1
ATOM 3598 N N . ALA A 1 449 ? -2.408 9.438 -3.482 1 87.94 449 ALA A N 1
ATOM 3599 C CA . ALA A 1 449 ? -3.029 10.031 -4.664 1 87.94 449 ALA A CA 1
ATOM 3600 C C . ALA A 1 449 ? -1.975 10.602 -5.605 1 87.94 449 ALA A C 1
ATOM 3602 O O . ALA A 1 449 ? -2.154 10.594 -6.828 1 87.94 449 ALA A O 1
ATOM 3603 N N . LYS A 1 450 ? -0.927 11.156 -5.074 1 87.25 450 LYS A N 1
ATOM 3604 C CA . LYS A 1 450 ? 0.23 11.68 -5.801 1 87.25 450 LYS A CA 1
ATOM 3605 C C . LYS A 1 450 ? 1.533 11.281 -5.109 1 87.25 450 LYS A C 1
ATOM 3607 O O . LYS A 1 450 ? 1.568 11.109 -3.889 1 87.25 450 LYS A O 1
ATOM 3612 N N . GLY A 1 451 ? 2.619 11.172 -5.914 1 88.81 451 GLY A N 1
ATOM 3613 C CA . GLY A 1 451 ? 3.943 10.977 -5.34 1 88.81 451 GLY A CA 1
ATOM 3614 C C . GLY A 1 451 ? 4.281 9.523 -5.086 1 88.81 451 GLY A C 1
ATOM 3615 O O . GLY A 1 451 ? 5.152 9.219 -4.27 1 88.81 451 GLY A O 1
ATOM 3616 N N . GLY A 1 452 ? 3.658 8.617 -5.691 1 88.12 452 GLY A N 1
ATOM 3617 C CA . GLY A 1 452 ? 3.99 7.207 -5.562 1 88.12 452 GLY A CA 1
ATOM 3618 C C . GLY A 1 452 ? 5.383 6.871 -6.059 1 88.12 452 GLY A C 1
ATOM 3619 O O . GLY A 1 452 ? 5.844 7.438 -7.055 1 88.12 452 GLY A O 1
ATOM 3620 N N . ILE A 1 453 ? 6.203 5.961 -5.402 1 83.62 453 ILE A N 1
ATOM 3621 C CA . ILE A 1 453 ? 7.59 5.699 -5.762 1 83.62 453 ILE A CA 1
ATOM 3622 C C . ILE A 1 453 ? 7.738 4.254 -6.23 1 83.62 453 ILE A C 1
ATOM 3624 O O . ILE A 1 453 ? 8.609 3.945 -7.047 1 83.62 453 ILE A O 1
ATOM 3628 N N . GLY A 1 454 ? 7.066 3.24 -5.727 1 85 454 GLY A N 1
ATOM 3629 C CA . GLY A 1 454 ? 7.074 1.849 -6.148 1 85 454 GLY A CA 1
ATOM 3630 C C . GLY A 1 454 ? 8.391 1.146 -5.852 1 85 454 GLY A C 1
ATOM 3631 O O . GLY A 1 454 ? 8.734 0.167 -6.516 1 85 454 GLY A O 1
ATOM 3632 N N . THR A 1 455 ? 9.25 1.525 -4.949 1 89.31 455 THR A N 1
ATOM 3633 C CA . THR A 1 455 ? 10.594 1.026 -4.672 1 89.31 455 THR A CA 1
ATOM 3634 C C . THR A 1 455 ? 10.531 -0.31 -3.938 1 89.31 455 THR A C 1
ATOM 3636 O O . THR A 1 455 ? 9.461 -0.742 -3.51 1 89.31 455 THR A O 1
ATOM 3639 N N . MET A 1 456 ? 11.68 -0.995 -3.805 1 90.5 456 MET A N 1
ATOM 3640 C CA . MET A 1 456 ? 11.812 -2.293 -3.15 1 90.5 456 MET A CA 1
ATOM 3641 C C . MET A 1 456 ? 11.719 -2.15 -1.635 1 90.5 456 MET A C 1
ATOM 3643 O O . MET A 1 456 ? 11.562 -3.145 -0.922 1 90.5 456 MET A O 1
ATOM 3647 N N . HIS A 1 457 ? 11.773 -0.958 -1.183 1 90.12 457 HIS A N 1
ATOM 3648 C CA . HIS A 1 457 ? 11.742 -0.722 0.256 1 90.12 457 HIS A CA 1
ATOM 3649 C C . HIS A 1 457 ? 10.383 -0.176 0.692 1 90.12 457 HIS A C 1
ATOM 3651 O O . HIS A 1 457 ? 9.805 0.668 0.007 1 90.12 457 HIS A O 1
ATOM 3657 N N . ALA A 1 458 ? 9.93 -0.732 1.786 1 87.19 458 ALA A N 1
ATOM 3658 C CA . ALA A 1 458 ? 8.656 -0.28 2.336 1 87.19 458 ALA A CA 1
ATOM 3659 C C . ALA A 1 458 ? 8.703 1.206 2.682 1 87.19 458 ALA A C 1
ATOM 3661 O O . ALA A 1 458 ? 9.703 1.695 3.209 1 87.19 458 ALA A O 1
ATOM 3662 N N . PRO A 1 459 ? 7.605 1.89 2.395 1 87.75 459 PRO A N 1
ATOM 3663 C CA . PRO A 1 459 ? 7.586 3.305 2.773 1 87.75 459 PRO A CA 1
ATOM 3664 C C . PRO A 1 459 ? 7.609 3.512 4.285 1 87.75 459 PRO A C 1
ATOM 3666 O O . PRO A 1 459 ? 6.988 2.748 5.027 1 87.75 459 PRO A O 1
ATOM 3669 N N . ASN A 1 460 ? 8.445 4.461 4.742 1 87.88 460 ASN A N 1
ATOM 3670 C CA . ASN A 1 460 ? 8.359 4.965 6.109 1 87.88 460 ASN A CA 1
ATOM 3671 C C . ASN A 1 460 ? 7.309 6.066 6.234 1 87.88 460 ASN A C 1
ATOM 3673 O O . ASN A 1 460 ? 7.594 7.234 5.973 1 87.88 460 ASN A O 1
ATOM 3677 N N . LEU A 1 461 ? 6.184 5.75 6.719 1 86.88 461 LEU A N 1
ATOM 3678 C CA . LEU A 1 461 ? 5.043 6.66 6.719 1 86.88 461 LEU A CA 1
ATOM 3679 C C . LEU A 1 461 ? 5.242 7.781 7.73 1 86.88 461 LEU A C 1
ATOM 3681 O O . LEU A 1 461 ? 4.512 8.773 7.715 1 86.88 461 LEU A O 1
ATOM 3685 N N . SER A 1 462 ? 6.312 7.688 8.555 1 90 462 SER A N 1
ATOM 3686 C CA . SER A 1 462 ? 6.633 8.758 9.492 1 90 462 SER A CA 1
ATOM 3687 C C . SER A 1 462 ? 7.625 9.75 8.883 1 90 462 SER A C 1
ATOM 3689 O O . SER A 1 462 ? 7.98 10.742 9.508 1 90 462 SER A O 1
ATOM 3691 N N . ASN A 1 463 ? 8.047 9.406 7.664 1 93.62 463 ASN A N 1
ATOM 3692 C CA . ASN A 1 463 ? 8.953 10.32 6.973 1 93.62 463 ASN A CA 1
ATOM 3693 C C . ASN A 1 463 ? 8.203 11.531 6.414 1 93.62 463 ASN A C 1
ATOM 3695 O O . ASN A 1 463 ? 7.074 11.406 5.945 1 93.62 463 ASN A O 1
ATOM 3699 N N . ARG A 1 464 ? 8.93 12.703 6.371 1 95.5 464 ARG A N 1
ATOM 3700 C CA . ARG A 1 464 ? 8.297 13.953 5.969 1 95.5 464 ARG A CA 1
ATOM 3701 C C . ARG A 1 464 ? 7.82 13.891 4.52 1 95.5 464 ARG A C 1
ATOM 3703 O O . ARG A 1 464 ? 6.887 14.602 4.137 1 95.5 464 ARG A O 1
ATOM 3710 N N . TYR A 1 465 ? 8.461 13.117 3.684 1 95.12 465 TYR A N 1
ATOM 3711 C CA . TYR A 1 465 ? 7.977 12.953 2.316 1 95.12 465 TYR A CA 1
ATOM 3712 C C . TYR A 1 465 ? 6.527 12.484 2.307 1 95.12 465 TYR A C 1
ATOM 3714 O O . TYR A 1 465 ? 5.684 13.078 1.62 1 95.12 465 TYR A O 1
ATOM 3722 N N . PHE A 1 466 ? 6.156 11.523 3.078 1 92.94 466 PHE A N 1
ATOM 3723 C CA . PHE A 1 466 ? 4.828 10.93 3.082 1 92.94 466 PHE A CA 1
ATOM 3724 C C . PHE A 1 466 ? 3.887 11.711 3.994 1 92.94 466 PHE A C 1
ATOM 3726 O O . PHE A 1 466 ? 2.678 11.75 3.762 1 92.94 466 PHE A O 1
ATOM 3733 N N . ARG A 1 467 ? 4.395 12.344 5.02 1 94.5 467 ARG A N 1
ATOM 3734 C CA . ARG A 1 467 ? 3.559 13.07 5.969 1 94.5 467 ARG A CA 1
ATOM 3735 C C . ARG A 1 467 ? 3.123 14.414 5.395 1 94.5 467 ARG A C 1
ATOM 3737 O O . ARG A 1 467 ? 2.047 14.922 5.73 1 94.5 467 ARG A O 1
ATOM 3744 N N . HIS A 1 468 ? 4.027 14.891 4.543 1 96.31 468 HIS A N 1
ATOM 3745 C CA . HIS A 1 468 ? 3.76 16.266 4.129 1 96.31 468 HIS A CA 1
ATOM 3746 C C . HIS A 1 468 ? 3.926 16.422 2.623 1 96.31 468 HIS A C 1
ATOM 3748 O O . HIS A 1 468 ? 2.996 16.859 1.936 1 96.31 468 HIS A O 1
ATOM 3754 N N . VAL A 1 469 ? 5.051 16.141 2.006 1 95.75 469 VAL A N 1
ATOM 3755 C CA . VAL A 1 469 ? 5.414 16.516 0.644 1 95.75 469 VAL A CA 1
ATOM 3756 C C . VAL A 1 469 ? 4.348 16.016 -0.333 1 95.75 469 VAL A C 1
ATOM 3758 O O . VAL A 1 469 ? 3.902 16.766 -1.207 1 95.75 469 VAL A O 1
ATOM 3761 N N . ILE A 1 470 ? 3.861 14.828 -0.172 1 94.06 470 ILE A N 1
ATOM 3762 C CA . ILE A 1 470 ? 2.908 14.281 -1.131 1 94.06 470 ILE A CA 1
ATOM 3763 C C . ILE A 1 470 ? 1.562 14.984 -0.979 1 94.06 470 ILE A C 1
ATOM 3765 O O . ILE A 1 470 ? 0.69 14.867 -1.844 1 94.06 470 ILE A O 1
ATOM 3769 N N . HIS A 1 471 ? 1.356 15.703 0.096 1 95.31 471 HIS A N 1
ATOM 3770 C CA . HIS A 1 471 ? 0.104 16.406 0.363 1 95.31 471 HIS A CA 1
ATOM 3771 C C . HIS A 1 471 ? 0.211 17.875 0.004 1 95.31 471 HIS A C 1
ATOM 3773 O O . HIS A 1 471 ? -0.703 18.656 0.285 1 95.31 471 HIS A O 1
ATOM 3779 N N . CYS A 1 472 ? 1.314 18.328 -0.529 1 95.88 472 CYS A N 1
ATOM 3780 C CA . CYS A 1 472 ? 1.571 19.734 -0.819 1 95.88 472 CYS A CA 1
ATOM 3781 C C . CYS A 1 472 ? 2.031 19.906 -2.26 1 95.88 472 CYS A C 1
ATOM 3783 O O . CYS A 1 472 ? 3.115 19.469 -2.633 1 95.88 472 CYS A O 1
ATOM 3785 N N . ASN A 1 473 ? 1.269 20.625 -3.029 1 93.88 473 ASN A N 1
ATOM 3786 C CA . ASN A 1 473 ? 1.595 20.859 -4.43 1 93.88 473 ASN A CA 1
ATOM 3787 C C . ASN A 1 473 ? 2.922 21.594 -4.582 1 93.88 473 ASN A C 1
ATOM 3789 O O . ASN A 1 473 ? 3.723 21.266 -5.461 1 93.88 473 ASN A O 1
ATOM 3793 N N . GLU A 1 474 ? 3.125 22.5 -3.727 1 94.31 474 GLU A N 1
ATOM 3794 C CA . GLU A 1 474 ? 4.344 23.297 -3.797 1 94.31 474 GLU A CA 1
ATOM 3795 C C . GLU A 1 474 ? 5.578 22.453 -3.535 1 94.31 474 GLU A C 1
ATOM 3797 O O . GLU A 1 474 ? 6.512 22.438 -4.344 1 94.31 474 GLU A O 1
ATOM 3802 N N . CYS A 1 475 ? 5.57 21.766 -2.48 1 96 475 CYS A N 1
ATOM 3803 C CA . CYS A 1 475 ? 6.754 21 -2.1 1 96 475 CYS A CA 1
ATOM 3804 C C . CYS A 1 475 ? 6.984 19.828 -3.061 1 96 475 CYS A C 1
ATOM 3806 O O . CYS A 1 475 ? 8.133 19.469 -3.344 1 96 475 CYS A O 1
ATOM 3808 N N . LYS A 1 476 ? 5.895 19.188 -3.564 1 94.81 476 LYS A N 1
ATOM 3809 C CA . LYS A 1 476 ? 6.055 18.188 -4.617 1 94.81 476 LYS A CA 1
ATOM 3810 C C . LYS A 1 476 ? 6.746 18.781 -5.84 1 94.81 476 LYS A C 1
ATOM 3812 O O . LYS A 1 476 ? 7.656 18.172 -6.402 1 94.81 476 LYS A O 1
ATOM 3817 N N . GLY A 1 477 ? 6.285 19.984 -6.176 1 95 477 GLY A N 1
ATOM 3818 C CA . GLY A 1 477 ? 6.895 20.672 -7.301 1 95 477 GLY A CA 1
ATOM 3819 C C . GLY A 1 477 ? 8.367 20.984 -7.09 1 95 477 GLY A C 1
ATOM 3820 O O . GLY A 1 477 ? 9.164 20.875 -8.016 1 95 477 GLY A O 1
ATOM 3821 N N . VAL A 1 478 ? 8.68 21.328 -5.902 1 95.31 478 VAL A N 1
ATOM 3822 C CA . VAL A 1 478 ? 10.055 21.656 -5.551 1 95.31 478 VAL A CA 1
ATOM 3823 C C . VAL A 1 478 ? 10.945 20.438 -5.691 1 95.31 478 VAL A C 1
ATOM 3825 O O . VAL A 1 478 ? 12.016 20.5 -6.297 1 95.31 478 VAL A O 1
ATOM 3828 N N . VAL A 1 479 ? 10.531 19.312 -5.172 1 96 479 VAL A N 1
ATOM 3829 C CA . VAL A 1 479 ? 11.312 18.094 -5.27 1 96 479 VAL A CA 1
ATOM 3830 C C . VAL A 1 479 ? 11.492 17.703 -6.738 1 96 479 VAL A C 1
ATOM 3832 O O . VAL A 1 479 ? 12.594 17.375 -7.172 1 96 479 VAL A O 1
ATOM 3835 N N . LYS A 1 480 ? 10.414 17.797 -7.512 1 95 480 LYS A N 1
ATOM 3836 C CA . LYS A 1 480 ? 10.469 17.469 -8.938 1 95 480 LYS A CA 1
ATOM 3837 C C . LYS A 1 480 ? 11.43 18.391 -9.672 1 95 480 LYS A C 1
ATOM 3839 O O . LYS A 1 480 ? 12.242 17.938 -10.484 1 95 480 LYS A O 1
ATOM 3844 N N . ALA A 1 481 ? 11.367 19.656 -9.367 1 96.31 481 ALA A N 1
ATOM 3845 C CA . ALA A 1 481 ? 12.211 20.641 -10.031 1 96.31 481 ALA A CA 1
ATOM 3846 C C . ALA A 1 481 ? 13.688 20.406 -9.719 1 96.31 481 ALA A C 1
ATOM 3848 O O . ALA A 1 481 ? 14.523 20.406 -10.625 1 96.31 481 ALA A O 1
ATOM 3849 N N . PHE A 1 482 ? 13.984 20.219 -8.461 1 96.94 482 PHE A N 1
ATOM 3850 C CA . PHE A 1 482 ? 15.383 20.031 -8.086 1 96.94 482 PHE A CA 1
ATOM 3851 C C . PHE A 1 482 ? 15.93 18.734 -8.656 1 96.94 482 PHE A C 1
ATOM 3853 O O . PHE A 1 482 ? 17.109 18.641 -9 1 96.94 482 PHE A O 1
ATOM 3860 N N . GLN A 1 483 ? 15.086 17.719 -8.742 1 96.12 483 GLN A N 1
ATOM 3861 C CA . GLN A 1 483 ? 15.5 16.484 -9.398 1 96.12 483 GLN A CA 1
ATOM 3862 C C . GLN A 1 483 ? 15.82 16.734 -10.875 1 96.12 483 GLN A C 1
ATOM 3864 O O . GLN A 1 483 ? 16.828 16.234 -11.391 1 96.12 483 GLN A O 1
ATOM 3869 N N . ALA A 1 484 ? 15 17.484 -11.57 1 96.44 484 ALA A N 1
ATOM 3870 C CA . ALA A 1 484 ? 15.219 17.812 -12.977 1 96.44 484 ALA A CA 1
ATOM 3871 C C . ALA A 1 484 ? 16.5 18.625 -13.156 1 96.44 484 ALA A C 1
ATOM 3873 O O . ALA A 1 484 ? 17.281 18.344 -14.062 1 96.44 484 ALA A O 1
ATOM 3874 N N . TRP A 1 485 ? 16.703 19.578 -12.25 1 97.44 485 TRP A N 1
ATOM 3875 C CA . TRP A 1 485 ? 17.906 20.391 -12.305 1 97.44 485 TRP A CA 1
ATOM 3876 C C . TRP A 1 485 ? 19.156 19.547 -12.055 1 97.44 485 TRP A C 1
ATOM 3878 O O . TRP A 1 485 ? 20.172 19.719 -12.719 1 97.44 485 TRP A O 1
ATOM 3888 N N . LYS A 1 486 ? 19.031 18.719 -11.094 1 97.5 486 LYS A N 1
ATOM 3889 C CA . LYS A 1 486 ? 20.141 17.828 -10.797 1 97.5 486 LYS A CA 1
ATOM 3890 C C . LYS A 1 486 ? 20.531 17 -12.016 1 97.5 486 LYS A C 1
ATOM 3892 O O . LYS A 1 486 ? 21.703 16.891 -12.352 1 97.5 486 LYS A O 1
ATOM 3897 N N . ASN A 1 487 ? 19.547 16.484 -12.688 1 96.19 487 ASN A N 1
ATOM 3898 C CA . ASN A 1 487 ? 19.781 15.68 -13.875 1 96.19 487 ASN A CA 1
ATOM 3899 C C . ASN A 1 487 ? 20.391 16.516 -15.008 1 96.19 487 ASN A C 1
ATOM 3901 O O . ASN A 1 487 ? 21.344 16.078 -15.656 1 96.19 487 ASN A O 1
ATOM 3905 N N . ALA A 1 488 ? 19.859 17.672 -15.219 1 97.38 488 ALA A N 1
ATOM 3906 C CA . ALA A 1 488 ? 20.359 18.547 -16.266 1 97.38 488 ALA A CA 1
ATOM 3907 C C . ALA A 1 488 ? 21.812 18.953 -16.016 1 97.38 488 ALA A C 1
ATOM 3909 O O . ALA A 1 488 ? 22.641 18.891 -16.906 1 97.38 488 ALA A O 1
ATOM 3910 N N . LEU A 1 489 ? 22.047 19.266 -14.766 1 97.81 489 LEU A N 1
ATOM 3911 C CA . LEU A 1 489 ? 23.406 19.672 -14.398 1 97.81 489 LEU A CA 1
ATOM 3912 C C . LEU A 1 489 ? 24.375 18.516 -14.531 1 97.81 489 LEU A C 1
ATOM 3914 O O . LEU A 1 489 ? 25.531 18.703 -14.891 1 97.81 489 LEU A O 1
ATOM 3918 N N . SER A 1 490 ? 23.906 17.359 -14.266 1 96.69 490 SER A N 1
ATOM 3919 C CA . SER A 1 490 ? 24.734 16.172 -14.422 1 96.69 490 SER A CA 1
ATOM 3920 C C . SER A 1 490 ? 25.109 15.945 -15.883 1 96.69 490 SER A C 1
ATOM 3922 O O . SER A 1 490 ? 26.266 15.648 -16.188 1 96.69 490 SER A O 1
ATOM 3924 N N . VAL A 1 491 ? 24.219 16.172 -16.797 1 96.06 491 VAL A N 1
ATOM 3925 C CA . VAL A 1 491 ? 24.484 16.016 -18.219 1 96.06 491 VAL A CA 1
ATOM 3926 C C . VAL A 1 491 ? 25.453 17.094 -18.688 1 96.06 491 VAL A C 1
ATOM 3928 O O . VAL A 1 491 ? 26.391 16.812 -19.422 1 96.06 491 VAL A O 1
ATOM 3931 N N . ILE A 1 492 ? 25.297 18.266 -18.203 1 97.12 492 ILE A N 1
ATOM 3932 C CA . ILE A 1 492 ? 26.172 19.359 -18.609 1 97.12 492 ILE A CA 1
ATOM 3933 C C . ILE A 1 492 ? 27.578 19.125 -18.078 1 97.12 492 ILE A C 1
ATOM 3935 O O . ILE A 1 492 ? 28.562 19.375 -18.781 1 97.12 492 ILE A O 1
ATOM 3939 N N . ALA A 1 493 ? 27.609 18.625 -16.875 1 96.62 493 ALA A N 1
ATOM 3940 C CA . ALA A 1 493 ? 28.922 18.312 -16.312 1 96.62 493 ALA A CA 1
ATOM 3941 C C . ALA A 1 493 ? 29.641 17.25 -17.156 1 96.62 493 ALA A C 1
ATOM 3943 O O . ALA A 1 493 ? 30.844 17.375 -17.406 1 96.62 493 ALA A O 1
ATOM 3944 N N . LEU A 1 494 ? 28.922 16.281 -17.578 1 94.62 494 LEU A N 1
ATOM 3945 C CA . LEU A 1 494 ? 29.5 15.211 -18.375 1 94.62 494 LEU A CA 1
ATOM 3946 C C . LEU A 1 494 ? 29.969 15.742 -19.734 1 94.62 494 LEU A C 1
ATOM 3948 O O . LEU A 1 494 ? 31.078 15.43 -20.172 1 94.62 494 LEU A O 1
ATOM 3952 N N . VAL A 1 495 ? 29.234 16.578 -20.359 1 95.56 495 VAL A N 1
ATOM 3953 C CA . VAL A 1 495 ? 29.531 17.141 -21.672 1 95.56 495 VAL A CA 1
ATOM 3954 C C . VAL A 1 495 ? 30.734 18.078 -21.562 1 95.56 495 VAL A C 1
ATOM 3956 O O . VAL A 1 495 ? 31.641 18.047 -22.391 1 95.56 495 VAL A O 1
ATOM 3959 N N . SER A 1 496 ? 30.688 18.859 -20.5 1 96.06 496 SER A N 1
ATOM 3960 C CA . SER A 1 496 ? 31.781 19.797 -20.312 1 96.06 496 SER A CA 1
ATOM 3961 C C . SER A 1 496 ? 33.094 19.078 -20.047 1 96.06 496 SER A C 1
ATOM 3963 O O . SER A 1 496 ? 34.156 19.484 -20.547 1 96.06 496 SER A O 1
ATOM 3965 N N . THR A 1 497 ? 33.031 18.031 -19.312 1 94.19 497 THR A N 1
ATOM 3966 C CA . THR A 1 497 ? 34.219 17.234 -19.062 1 94.19 497 THR A CA 1
ATOM 3967 C C . THR A 1 497 ? 34.719 16.609 -20.359 1 94.19 497 THR A C 1
ATOM 3969 O O . THR A 1 497 ? 35.938 16.609 -20.625 1 94.19 497 THR A O 1
ATOM 3972 N N . ALA A 1 498 ? 33.812 16.109 -21.141 1 93.38 498 ALA A N 1
ATOM 3973 C CA . ALA A 1 498 ? 34.188 15.492 -22.422 1 93.38 498 ALA A CA 1
ATOM 3974 C C . ALA A 1 498 ? 34.875 16.5 -23.344 1 93.38 498 ALA A C 1
ATOM 3976 O O . ALA A 1 498 ? 35.906 16.219 -23.938 1 93.38 498 ALA A O 1
ATOM 3977 N N . PHE A 1 499 ? 34.438 17.703 -23.359 1 94.44 499 PHE A N 1
ATOM 3978 C CA . PHE A 1 499 ? 35 18.75 -24.203 1 94.44 499 PHE A CA 1
ATOM 3979 C C . PHE A 1 499 ? 36.344 19.188 -23.672 1 94.44 499 PHE A C 1
ATOM 3981 O O . PHE A 1 499 ? 37.25 19.516 -24.453 1 94.44 499 PHE A O 1
ATOM 3988 N N . ALA A 1 500 ? 36.438 19.188 -22.359 1 94.19 500 ALA A N 1
ATOM 3989 C CA . ALA A 1 500 ? 37.719 19.562 -21.781 1 94.19 500 ALA A CA 1
ATOM 3990 C C . ALA A 1 500 ? 38.812 18.578 -22.172 1 94.19 500 ALA A C 1
ATOM 3992 O O . ALA A 1 500 ? 39.969 18.953 -22.328 1 94.19 500 ALA A O 1
ATOM 3993 N N . ILE A 1 501 ? 38.406 17.359 -22.266 1 92.25 501 ILE A N 1
ATOM 3994 C CA . ILE A 1 501 ? 39.375 16.328 -22.641 1 92.25 501 ILE A CA 1
ATOM 3995 C C . ILE A 1 501 ? 39.75 16.469 -24.109 1 92.25 501 ILE A C 1
ATOM 3997 O O . ILE A 1 501 ? 40.906 16.281 -24.5 1 92.25 501 ILE A O 1
ATOM 4001 N N . LEU A 1 502 ? 38.844 16.875 -24.953 1 91.06 502 LEU A N 1
ATOM 4002 C CA . LEU A 1 502 ? 39 16.875 -26.406 1 91.06 502 LEU A CA 1
ATOM 4003 C C . LEU A 1 502 ? 39.719 18.141 -26.875 1 91.06 502 LEU A C 1
ATOM 4005 O O . LEU A 1 502 ? 40.469 18.109 -27.875 1 91.06 502 LEU A O 1
ATOM 4009 N N . VAL A 1 503 ? 39.5 19.25 -26.125 1 89.62 503 VAL A N 1
ATOM 4010 C CA . VAL A 1 503 ? 40.031 20.516 -26.594 1 89.62 503 VAL A CA 1
ATOM 4011 C C . VAL A 1 503 ? 41.531 20.594 -26.281 1 89.62 503 VAL A C 1
ATOM 4013 O O . VAL A 1 503 ? 42 19.953 -25.328 1 89.62 503 VAL A O 1
ATOM 4016 N N . SER A 1 504 ? 42.312 21.328 -27.078 1 86.44 504 SER A N 1
ATOM 4017 C CA . SER A 1 504 ? 43.781 21.422 -26.922 1 86.44 504 SER A CA 1
ATOM 4018 C C . SER A 1 504 ? 44.156 22.703 -26.188 1 86.44 504 SER A C 1
ATOM 4020 O O . SER A 1 504 ? 45.156 22.734 -25.453 1 86.44 504 SER A O 1
ATOM 4022 N N . GLY A 1 505 ? 43.438 23.875 -26.266 1 89.88 505 GLY A N 1
ATOM 4023 C CA . GLY A 1 505 ? 43.812 25.141 -25.641 1 89.88 505 GLY A CA 1
ATOM 4024 C C . GLY A 1 505 ? 43.656 25.141 -24.141 1 89.88 505 GLY A C 1
ATOM 4025 O O . GLY A 1 505 ? 42.594 24.75 -23.625 1 89.88 505 GLY A O 1
ATOM 4026 N N . ARG A 1 506 ? 44.625 25.531 -23.422 1 91.69 506 ARG A N 1
ATOM 4027 C CA . ARG A 1 506 ? 44.656 25.516 -21.953 1 91.69 506 ARG A CA 1
ATOM 4028 C C . ARG A 1 506 ? 43.562 26.422 -21.391 1 91.69 506 ARG A C 1
ATOM 4030 O O . ARG A 1 506 ? 42.938 26.094 -20.375 1 91.69 506 ARG A O 1
ATOM 4037 N N . GLN A 1 507 ? 43.375 27.531 -22.094 1 95.19 507 GLN A N 1
ATOM 4038 C CA . GLN A 1 507 ? 42.344 28.453 -21.609 1 95.19 507 GLN A CA 1
ATOM 4039 C C . GLN A 1 507 ? 40.969 27.844 -21.703 1 95.19 507 GLN A C 1
ATOM 4041 O O . GLN A 1 507 ? 40.125 28.016 -20.797 1 95.19 507 GLN A O 1
ATOM 4046 N N . TRP A 1 508 ? 40.75 27.172 -22.766 1 94.19 508 TRP A N 1
ATOM 4047 C CA . TRP A 1 508 ? 39.438 26.547 -22.969 1 94.19 508 TRP A CA 1
ATOM 4048 C C . TRP A 1 508 ? 39.25 25.375 -22 1 94.19 508 TRP A C 1
ATOM 4050 O O . TRP A 1 508 ? 38.156 25.172 -21.469 1 94.19 508 TRP A O 1
ATOM 4060 N N . LYS A 1 509 ? 40.312 24.672 -21.703 1 94.12 509 LYS A N 1
ATOM 4061 C CA . LYS A 1 509 ? 40.25 23.578 -20.734 1 94.12 509 LYS A CA 1
ATOM 4062 C C . LYS A 1 509 ? 39.906 24.094 -19.344 1 94.12 509 LYS A C 1
ATOM 4064 O O . LYS A 1 509 ? 39.062 23.516 -18.641 1 94.12 509 LYS A O 1
ATOM 4069 N N . ALA A 1 510 ? 40.531 25.172 -19.047 1 96.12 510 ALA A N 1
ATOM 4070 C CA . ALA A 1 510 ? 40.312 25.766 -17.719 1 96.12 510 ALA A CA 1
ATOM 4071 C C . ALA A 1 510 ? 38.875 26.234 -17.578 1 96.12 510 ALA A C 1
ATOM 4073 O O . ALA A 1 510 ? 38.25 26.016 -16.547 1 96.12 510 ALA A O 1
ATOM 4074 N N . LEU A 1 511 ? 38.406 26.844 -18.625 1 96.88 511 LEU A N 1
ATOM 4075 C CA . LEU A 1 511 ? 37.062 27.344 -18.594 1 96.88 511 LEU A CA 1
ATOM 4076 C C . LEU A 1 511 ? 36.031 26.203 -18.469 1 96.88 511 LEU A C 1
ATOM 4078 O O . LEU A 1 511 ? 35.062 26.312 -17.719 1 96.88 511 LEU A O 1
ATOM 4082 N N . LEU A 1 512 ? 36.281 25.172 -19.188 1 96.94 512 LEU A N 1
ATOM 4083 C CA . LEU A 1 512 ? 35.406 24.031 -19.156 1 96.94 512 LEU A CA 1
ATOM 4084 C C . LEU A 1 512 ? 35.469 23.328 -17.797 1 96.94 512 LEU A C 1
ATOM 4086 O O . LEU A 1 512 ? 34.438 22.828 -17.312 1 96.94 512 LEU A O 1
ATOM 4090 N N . MET A 1 513 ? 36.562 23.359 -17.203 1 96.06 513 MET A N 1
ATOM 4091 C CA . MET A 1 513 ? 36.688 22.734 -15.891 1 96.06 513 MET A CA 1
ATOM 4092 C C . MET A 1 513 ? 35.969 23.578 -14.828 1 96.06 513 MET A C 1
ATOM 4094 O O . MET A 1 513 ? 35.438 23.031 -13.867 1 96.06 513 MET A O 1
ATOM 4098 N N . VAL A 1 514 ? 36.094 24.844 -14.992 1 97.25 514 VAL A N 1
ATOM 4099 C CA . VAL A 1 514 ? 35.344 25.719 -14.078 1 97.25 514 VAL A CA 1
ATOM 4100 C C . VAL A 1 514 ? 33.844 25.469 -14.219 1 97.25 514 VAL A C 1
ATOM 4102 O O . VAL A 1 514 ? 33.156 25.391 -13.219 1 97.25 514 VAL A O 1
ATOM 4105 N N . LEU A 1 515 ? 33.438 25.266 -15.422 1 96.94 515 LEU A N 1
ATOM 4106 C CA . LEU A 1 515 ? 32.031 24.953 -15.664 1 96.94 515 LEU A CA 1
ATOM 4107 C C . LEU A 1 515 ? 31.641 23.625 -15.016 1 96.94 515 LEU A C 1
ATOM 4109 O O . LEU A 1 515 ? 30.578 23.531 -14.398 1 96.94 515 LEU A O 1
ATOM 4113 N N . THR A 1 516 ? 32.469 22.766 -15.141 1 97.19 516 THR A N 1
ATOM 4114 C CA . THR A 1 516 ? 32.219 21.469 -14.523 1 97.19 516 THR A CA 1
ATOM 4115 C C . THR A 1 516 ? 32.125 21.594 -13 1 97.19 516 THR A C 1
ATOM 4117 O O . THR A 1 516 ? 31.219 21.016 -12.383 1 97.19 516 THR A O 1
ATOM 4120 N N . THR A 1 517 ? 32.969 22.344 -12.445 1 97.62 517 THR A N 1
ATOM 4121 C CA . THR A 1 517 ? 32.969 22.531 -11 1 97.62 517 THR A CA 1
ATOM 4122 C C . THR A 1 517 ? 31.703 23.219 -10.531 1 97.62 517 THR A C 1
ATOM 4124 O O . THR A 1 517 ? 31.125 22.859 -9.5 1 97.62 517 THR A O 1
ATOM 4127 N N . LEU A 1 518 ? 31.281 24.141 -11.289 1 97.75 518 LEU A N 1
ATOM 4128 C CA . LEU A 1 518 ? 30.047 24.844 -10.953 1 97.75 518 LEU A CA 1
ATOM 4129 C C . LEU A 1 518 ? 28.844 23.906 -11.047 1 97.75 518 LEU A C 1
ATOM 4131 O O . LEU A 1 518 ? 27.953 23.953 -10.203 1 97.75 518 LEU A O 1
ATOM 4135 N N . CYS A 1 519 ? 28.859 23.062 -12.008 1 98 519 CYS A N 1
ATOM 4136 C CA . CYS A 1 519 ? 27.797 22.094 -12.148 1 98 519 CYS A CA 1
ATOM 4137 C C . CYS A 1 519 ? 27.781 21.109 -10.992 1 98 519 CYS A C 1
ATOM 4139 O O . CYS A 1 519 ? 26.734 20.75 -10.477 1 98 519 CYS A O 1
ATOM 4141 N N . LEU A 1 520 ? 28.938 20.719 -10.586 1 97.5 520 LEU A N 1
ATOM 4142 C CA . LEU A 1 520 ? 29.031 19.812 -9.453 1 97.5 520 LEU A CA 1
ATOM 4143 C C . LEU A 1 520 ? 28.516 20.469 -8.18 1 97.5 520 LEU A C 1
ATOM 4145 O O . LEU A 1 520 ? 27.844 19.828 -7.363 1 97.5 520 LEU A O 1
ATOM 4149 N N . ALA A 1 521 ? 28.859 21.672 -8.008 1 97.75 521 ALA A N 1
ATOM 4150 C CA . ALA A 1 521 ? 28.328 22.422 -6.871 1 97.75 521 ALA A CA 1
ATOM 4151 C C . ALA A 1 521 ? 26.812 22.531 -6.938 1 97.75 521 ALA A C 1
ATOM 4153 O O . ALA A 1 521 ? 26.125 22.406 -5.914 1 97.75 521 ALA A O 1
ATOM 4154 N N . GLY A 1 522 ? 26.344 22.734 -8.117 1 98.06 522 GLY A N 1
ATOM 4155 C CA . GLY A 1 522 ? 24.906 22.781 -8.312 1 98.06 522 GLY A CA 1
ATOM 4156 C C . GLY A 1 522 ? 24.219 21.469 -8.016 1 98.06 522 GLY A C 1
ATOM 4157 O O . GLY A 1 522 ? 23.141 21.438 -7.418 1 98.06 522 GLY A O 1
ATOM 4158 N N . ILE A 1 523 ? 24.828 20.453 -8.461 1 97.88 523 ILE A N 1
ATOM 4159 C CA . ILE A 1 523 ? 24.312 19.125 -8.18 1 97.88 523 ILE A CA 1
ATOM 4160 C C . ILE A 1 523 ? 24.234 18.906 -6.672 1 97.88 523 ILE A C 1
ATOM 4162 O O . ILE A 1 523 ? 23.219 18.406 -6.164 1 97.88 523 ILE A O 1
ATOM 4166 N N . TYR A 1 524 ? 25.188 19.25 -6.012 1 97.25 524 TYR A N 1
ATOM 4167 C CA . TYR A 1 524 ? 25.219 19.125 -4.559 1 97.25 524 TYR A CA 1
ATOM 4168 C C . TYR A 1 524 ? 24.109 19.953 -3.918 1 97.25 524 TYR A C 1
ATOM 4170 O O . TYR A 1 524 ? 23.438 19.484 -3.004 1 97.25 524 TYR A O 1
ATOM 4178 N N . ALA A 1 525 ? 23.984 21.141 -4.391 1 97.19 525 ALA A N 1
ATOM 4179 C CA . ALA A 1 525 ? 22.938 22.016 -3.875 1 97.19 525 ALA A CA 1
ATOM 4180 C C . ALA A 1 525 ? 21.547 21.406 -4.105 1 97.19 525 ALA A C 1
ATOM 4182 O O . ALA A 1 525 ? 20.703 21.422 -3.213 1 97.19 525 ALA A O 1
ATOM 4183 N N . CYS A 1 526 ? 21.359 20.844 -5.305 1 97.69 526 CYS A N 1
ATOM 4184 C CA . CYS A 1 526 ? 20.094 20.203 -5.617 1 97.69 526 CYS A CA 1
ATOM 4185 C C . CYS A 1 526 ? 19.859 18.984 -4.719 1 97.69 526 CYS A C 1
ATOM 4187 O O . CYS A 1 526 ? 18.75 18.812 -4.195 1 97.69 526 CYS A O 1
ATOM 4189 N N . SER A 1 527 ? 20.844 18.25 -4.492 1 97.31 527 SER A N 1
ATOM 4190 C CA . SER A 1 527 ? 20.734 17.078 -3.623 1 97.31 527 SER A CA 1
ATOM 4191 C C . SER A 1 527 ? 20.406 17.484 -2.191 1 97.31 527 SER A C 1
ATOM 4193 O O . SER A 1 527 ? 19.609 16.812 -1.521 1 97.31 527 SER A O 1
ATOM 4195 N N . THR A 1 528 ? 21 18.531 -1.786 1 95.5 528 THR A N 1
ATOM 4196 C CA . THR A 1 528 ? 20.75 19.031 -0.442 1 95.5 528 THR A CA 1
ATOM 4197 C C . THR A 1 528 ? 19.312 19.5 -0.305 1 95.5 528 THR A C 1
ATOM 4199 O O . THR A 1 528 ? 18.641 19.203 0.689 1 95.5 528 THR A O 1
ATOM 4202 N N . ALA A 1 529 ? 18.859 20.203 -1.279 1 95.44 529 ALA A N 1
ATOM 4203 C CA . ALA A 1 529 ? 17.469 20.672 -1.263 1 95.44 529 ALA A CA 1
ATOM 4204 C C . ALA A 1 529 ? 16.484 19.516 -1.267 1 95.44 529 ALA A C 1
ATOM 4206 O O . ALA A 1 529 ? 15.5 19.516 -0.532 1 95.44 529 ALA A O 1
ATOM 4207 N N . ILE A 1 530 ? 16.781 18.531 -2.096 1 96.38 530 ILE A N 1
ATOM 4208 C CA . ILE A 1 530 ? 15.961 17.328 -2.117 1 96.38 530 ILE A CA 1
ATOM 4209 C C . ILE A 1 530 ? 15.984 16.656 -0.745 1 96.38 530 ILE A C 1
ATOM 4211 O O . ILE A 1 530 ? 14.938 16.281 -0.214 1 96.38 530 ILE A O 1
ATOM 4215 N N . GLY A 1 531 ? 17.125 16.562 -0.164 1 94.88 531 GLY A N 1
ATOM 4216 C CA . GLY A 1 531 ? 17.281 15.969 1.156 1 94.88 531 GLY A CA 1
ATOM 4217 C C . GLY A 1 531 ? 16.516 16.719 2.232 1 94.88 531 GLY A C 1
ATOM 4218 O O . GLY A 1 531 ? 15.906 16.094 3.115 1 94.88 531 GLY A O 1
ATOM 4219 N N . LEU A 1 532 ? 16.531 18 2.131 1 93.81 532 LEU A N 1
ATOM 4220 C CA . LEU A 1 532 ? 15.805 18.812 3.098 1 93.81 532 LEU A CA 1
ATOM 4221 C C . LEU A 1 532 ? 14.312 18.516 3.053 1 93.81 532 LEU A C 1
ATOM 4223 O O . LEU A 1 532 ? 13.617 18.625 4.066 1 93.81 532 LEU A O 1
ATOM 4227 N N . ASN A 1 533 ? 13.859 18.047 1.922 1 95.12 533 ASN A N 1
ATOM 4228 C CA . ASN A 1 533 ? 12.43 17.812 1.743 1 95.12 533 ASN A CA 1
ATOM 4229 C C . ASN A 1 533 ? 12.078 16.344 1.977 1 95.12 533 ASN A C 1
ATOM 4231 O O . ASN A 1 533 ? 10.906 16 2.125 1 95.12 533 ASN A O 1
ATOM 4235 N N . THR A 1 534 ? 13.07 15.484 2.035 1 94.81 534 THR A N 1
ATOM 4236 C CA . THR A 1 534 ? 12.727 14.062 2.016 1 94.81 534 THR A CA 1
ATOM 4237 C C . THR A 1 534 ? 13.359 13.336 3.199 1 94.81 534 THR A C 1
ATOM 4239 O O . THR A 1 534 ? 13.195 12.125 3.344 1 94.81 534 THR A O 1
ATOM 4242 N N . THR A 1 535 ? 14.07 14.055 4.055 1 94.06 535 THR A N 1
ATOM 4243 C CA . THR A 1 535 ? 14.758 13.414 5.172 1 94.06 535 THR A CA 1
ATOM 4244 C C . THR A 1 535 ? 14.297 14 6.5 1 94.06 535 THR A C 1
ATOM 4246 O O . THR A 1 535 ? 14.242 15.227 6.656 1 94.06 535 THR A O 1
ATOM 4249 N N . ASN A 1 536 ? 13.992 13.172 7.453 1 93.44 536 ASN A N 1
ATOM 4250 C CA . ASN A 1 536 ? 13.555 13.617 8.773 1 93.44 536 ASN A CA 1
ATOM 4251 C C . ASN A 1 536 ? 14.688 14.289 9.539 1 93.44 536 ASN A C 1
ATOM 4253 O O . ASN A 1 536 ? 15.859 13.969 9.344 1 93.44 536 ASN A O 1
ATOM 4257 N N . PHE A 1 537 ? 14.305 15.094 10.445 1 91.75 537 PHE A N 1
ATOM 4258 C CA . PHE A 1 537 ? 15.219 15.672 11.43 1 91.75 537 PHE A CA 1
ATOM 4259 C C . PHE A 1 537 ? 15.594 14.633 12.484 1 91.75 537 PHE A C 1
ATOM 4261 O O . PHE A 1 537 ? 14.75 13.852 12.922 1 91.75 537 PHE A O 1
ATOM 4268 N N . VAL A 1 538 ? 16.859 14.602 12.844 1 89.31 538 VAL A N 1
ATOM 4269 C CA . VAL A 1 538 ? 17.391 13.812 13.953 1 89.31 538 VAL A CA 1
ATOM 4270 C C . VAL A 1 538 ? 18.172 14.711 14.906 1 89.31 538 VAL A C 1
ATOM 4272 O O . VAL A 1 538 ? 19.016 15.5 14.469 1 89.31 538 VAL A O 1
ATOM 4275 N N . ARG A 1 539 ? 17.766 14.656 16.125 1 89.69 539 ARG A N 1
ATOM 4276 C CA . ARG A 1 539 ? 18.5 15.453 17.094 1 89.69 539 ARG A CA 1
ATOM 4277 C C . ARG A 1 539 ? 20 15.234 16.984 1 89.69 539 ARG A C 1
ATOM 4279 O O . ARG A 1 539 ? 20.453 14.117 16.703 1 89.69 539 ARG A O 1
ATOM 4286 N N . ILE A 1 540 ? 20.734 16.281 17.312 1 82.69 540 ILE A N 1
ATOM 4287 C CA . ILE A 1 540 ? 22.156 16.312 17.047 1 82.69 540 ILE A CA 1
ATOM 4288 C C . ILE A 1 540 ? 22.859 15.18 17.812 1 82.69 540 ILE A C 1
ATOM 4290 O O . ILE A 1 540 ? 23.703 14.477 17.25 1 82.69 540 ILE A O 1
ATOM 4294 N N . HIS A 1 541 ? 22.484 15.039 19.094 1 86.12 541 HIS A N 1
ATOM 4295 C CA . HIS A 1 541 ? 23.188 14.07 19.922 1 86.12 541 HIS A CA 1
ATOM 4296 C C . HIS A 1 541 ? 22.828 12.641 19.531 1 86.12 541 HIS A C 1
ATOM 4298 O O . HIS A 1 541 ? 23.453 11.688 19.984 1 86.12 541 HIS A O 1
ATOM 4304 N N . ARG A 1 542 ? 21.828 12.43 18.672 1 86.88 542 ARG A N 1
ATOM 4305 C CA . ARG A 1 542 ? 21.406 11.094 18.234 1 86.88 542 ARG A CA 1
ATOM 4306 C C . ARG A 1 542 ? 22.016 10.734 16.891 1 86.88 542 ARG A C 1
ATOM 4308 O O . ARG A 1 542 ? 21.812 9.625 16.391 1 86.88 542 ARG A O 1
ATOM 4315 N N . ARG A 1 543 ? 22.703 11.641 16.281 1 86.38 543 ARG A N 1
ATOM 4316 C CA . ARG A 1 543 ? 23.312 11.414 14.977 1 86.38 543 ARG A CA 1
ATOM 4317 C C . ARG A 1 543 ? 24.578 10.57 15.094 1 86.38 543 ARG A C 1
ATOM 4319 O O . ARG A 1 543 ? 25.125 10.422 16.188 1 86.38 543 ARG A O 1
ATOM 4326 N N . LEU A 1 544 ? 24.922 9.922 13.984 1 83.5 544 LEU A N 1
ATOM 4327 C CA . LEU A 1 544 ? 26.156 9.156 13.938 1 83.5 544 LEU A CA 1
ATOM 4328 C C . LEU A 1 544 ? 27.359 10.047 14.234 1 83.5 544 LEU A C 1
ATOM 4330 O O . LEU A 1 544 ? 27.422 11.188 13.773 1 83.5 544 LEU A O 1
ATOM 4334 N N . MET B 1 1 ? 51.125 -1.361 -18.938 1 16.81 1 MET B N 1
ATOM 4335 C CA . MET B 1 1 ? 51.219 -0.651 -17.672 1 16.81 1 MET B CA 1
ATOM 4336 C C . MET B 1 1 ? 50.25 -1.233 -16.641 1 16.81 1 MET B C 1
ATOM 4338 O O . MET B 1 1 ? 49.031 -1.178 -16.828 1 16.81 1 MET B O 1
ATOM 4342 N N . ALA B 1 2 ? 50.594 -2.014 -15.664 1 16.78 2 ALA B N 1
ATOM 4343 C CA . ALA B 1 2 ? 51.031 -3.402 -15.508 1 16.78 2 ALA B CA 1
ATOM 4344 C C . ALA B 1 2 ? 50.344 -4.055 -14.305 1 16.78 2 ALA B C 1
ATOM 4346 O O . ALA B 1 2 ? 49.844 -3.363 -13.422 1 16.78 2 ALA B O 1
ATOM 4347 N N . LEU B 1 3 ? 50.844 -5.176 -13.953 1 17.48 3 LEU B N 1
ATOM 4348 C CA . LEU B 1 3 ? 50.688 -6.523 -13.414 1 17.48 3 LEU B CA 1
ATOM 4349 C C . LEU B 1 3 ? 50.812 -6.512 -11.891 1 17.48 3 LEU B C 1
ATOM 4351 O O . LEU B 1 3 ? 50.594 -7.539 -11.242 1 17.48 3 LEU B O 1
ATOM 4355 N N . LEU B 1 4 ? 51.344 -5.348 -11.266 1 17.69 4 LEU B N 1
ATOM 4356 C CA . LEU B 1 4 ? 52.281 -5.766 -10.219 1 17.69 4 LEU B CA 1
ATOM 4357 C C . LEU B 1 4 ? 51.531 -6.422 -9.062 1 17.69 4 LEU B C 1
ATOM 4359 O O . LEU B 1 4 ? 50.406 -6.02 -8.734 1 17.69 4 LEU B O 1
ATOM 4363 N N . GLN B 1 5 ? 52.094 -7.477 -8.422 1 18.73 5 GLN B N 1
ATOM 4364 C CA . GLN B 1 5 ? 51.969 -8.766 -7.758 1 18.73 5 GLN B CA 1
ATOM 4365 C C . GLN B 1 5 ? 51.656 -8.602 -6.273 1 18.73 5 GLN B C 1
ATOM 4367 O O . GLN B 1 5 ? 50.906 -9.383 -5.703 1 18.73 5 GLN B O 1
ATOM 4372 N N . PRO B 1 6 ? 52.219 -7.609 -5.422 1 19.42 6 PRO B N 1
ATOM 4373 C CA . PRO B 1 6 ? 53.062 -8.078 -4.301 1 19.42 6 PRO B CA 1
ATOM 4374 C C . PRO B 1 6 ? 52.219 -8.531 -3.107 1 19.42 6 PRO B C 1
ATOM 4376 O O . PRO B 1 6 ? 51.062 -8.094 -2.947 1 19.42 6 PRO B O 1
ATOM 4379 N N . PHE B 1 7 ? 52.625 -9.609 -2.33 1 19.73 7 PHE B N 1
ATOM 4380 C CA . PHE B 1 7 ? 52.438 -10.703 -1.377 1 19.73 7 PHE B CA 1
ATOM 4381 C C . PHE B 1 7 ? 52.219 -10.156 0.029 1 19.73 7 PHE B C 1
ATOM 4383 O O . PHE B 1 7 ? 51.406 -10.695 0.782 1 19.73 7 PHE B O 1
ATOM 4390 N N . PHE B 1 8 ? 53.062 -9.242 0.516 1 19.53 8 PHE B N 1
ATOM 4391 C CA . PHE B 1 8 ? 53.688 -9.594 1.772 1 19.53 8 PHE B CA 1
ATOM 4392 C C . PHE B 1 8 ? 52.75 -9.375 2.949 1 19.53 8 PHE B C 1
ATOM 4394 O O . PHE B 1 8 ? 52.344 -8.242 3.215 1 19.53 8 PHE B O 1
ATOM 4401 N N . SER B 1 9 ? 51.969 -10.461 3.119 1 19.16 9 SER B N 1
ATOM 4402 C CA . SER B 1 9 ? 51.062 -10.617 4.242 1 19.16 9 SER B CA 1
ATOM 4403 C C . SER B 1 9 ? 51.75 -10.352 5.57 1 19.16 9 SER B C 1
ATOM 4405 O O . SER B 1 9 ? 52.906 -10.766 5.77 1 19.16 9 SER B O 1
ATOM 4407 N N . ASP B 1 10 ? 51.25 -9.43 6.281 1 17.89 10 ASP B N 1
ATOM 4408 C CA . ASP B 1 10 ? 51.625 -8.719 7.5 1 17.89 10 ASP B CA 1
ATOM 4409 C C . ASP B 1 10 ? 51.688 -9.672 8.695 1 17.89 10 ASP B C 1
ATOM 4411 O O . ASP B 1 10 ? 50.875 -10.57 8.82 1 17.89 10 ASP B O 1
ATOM 4415 N N . THR B 1 11 ? 52.812 -9.734 9.477 1 17.7 11 THR B N 1
ATOM 4416 C CA . THR B 1 11 ? 53.625 -10.336 10.539 1 17.7 11 THR B CA 1
ATOM 4417 C C . THR B 1 11 ? 52.844 -10.344 11.859 1 17.7 11 THR B C 1
ATOM 4419 O O . THR B 1 11 ? 52.969 -11.297 12.641 1 17.7 11 THR B O 1
ATOM 4422 N N . HIS B 1 12 ? 52.219 -9.312 12.344 1 18.73 12 HIS B N 1
ATOM 4423 C CA . HIS B 1 12 ? 52.75 -9.047 13.68 1 18.73 12 HIS B CA 1
ATOM 4424 C C . HIS B 1 12 ? 52.188 -10.047 14.695 1 18.73 12 HIS B C 1
ATOM 4426 O O . HIS B 1 12 ? 51.125 -10.641 14.477 1 18.73 12 HIS B O 1
ATOM 4432 N N . PHE B 1 13 ? 52.938 -10.234 15.852 1 18.28 13 PHE B N 1
ATOM 4433 C CA . PHE B 1 13 ? 53.375 -11.016 17 1 18.28 13 PHE B CA 1
ATOM 4434 C C . PHE B 1 13 ? 52.344 -10.945 18.125 1 18.28 13 PHE B C 1
ATOM 4436 O O . PHE B 1 13 ? 52.188 -9.914 18.781 1 18.28 13 PHE B O 1
ATOM 4443 N N . SER B 1 14 ? 51.156 -11.469 17.828 1 16.62 14 SER B N 1
ATOM 4444 C CA . SER B 1 14 ? 50.25 -11.406 18.953 1 16.62 14 SER B CA 1
ATOM 4445 C C . SER B 1 14 ? 50.812 -12.062 20.203 1 16.62 14 SER B C 1
ATOM 4447 O O . SER B 1 14 ? 51.562 -13.039 20.094 1 16.62 14 SER B O 1
ATOM 4449 N N . LYS B 1 15 ? 50.562 -11.414 21.422 1 17.41 15 LYS B N 1
ATOM 4450 C CA . LYS B 1 15 ? 50.969 -11.406 22.812 1 17.41 15 LYS B CA 1
ATOM 4451 C C . LYS B 1 15 ? 50.562 -12.711 23.516 1 17.41 15 LYS B C 1
ATOM 4453 O O . LYS B 1 15 ? 49.5 -13.273 23.219 1 17.41 15 LYS B O 1
ATOM 4458 N N . SER B 1 16 ? 51.312 -13.258 24.469 1 16.58 16 SER B N 1
ATOM 4459 C CA . SER B 1 16 ? 51.719 -14.469 25.172 1 16.58 16 SER B CA 1
ATOM 4460 C C . SER B 1 16 ? 50.75 -14.828 26.281 1 16.58 16 SER B C 1
ATOM 4462 O O . SER B 1 16 ? 50.781 -15.945 26.797 1 16.58 16 SER B O 1
ATOM 4464 N N . LEU B 1 17 ? 49.781 -13.938 26.672 1 17.78 17 LEU B N 1
ATOM 4465 C CA . LEU B 1 17 ? 49.781 -14.055 28.125 1 17.78 17 LEU B CA 1
ATOM 4466 C C . LEU B 1 17 ? 49.344 -15.445 28.562 1 17.78 17 LEU B C 1
ATOM 4468 O O . LEU B 1 17 ? 48.531 -16.078 27.875 1 17.78 17 LEU B O 1
ATOM 4472 N N . TYR B 1 18 ? 49.812 -15.891 29.812 1 16.28 18 TYR B N 1
ATOM 4473 C CA . TYR B 1 18 ? 50.25 -17.094 30.516 1 16.28 18 TYR B CA 1
ATOM 4474 C C . TYR B 1 18 ? 49.094 -17.766 31.219 1 16.28 18 TYR B C 1
ATOM 4476 O O . TYR B 1 18 ? 49.125 -18.984 31.453 1 16.28 18 TYR B O 1
ATOM 4484 N N . PHE B 1 19 ? 47.969 -17.109 31.547 1 18.2 19 PHE B N 1
ATOM 4485 C CA . PHE B 1 19 ? 47.719 -17.422 32.938 1 18.2 19 PHE B CA 1
ATOM 4486 C C . PHE B 1 19 ? 47.25 -18.875 33.094 1 18.2 19 PHE B C 1
ATOM 4488 O O . PHE B 1 19 ? 46.531 -19.391 32.281 1 18.2 19 PHE B O 1
ATOM 4495 N N . SER B 1 20 ? 47.719 -19.516 34.219 1 15.76 20 SER B N 1
ATOM 4496 C CA . SER B 1 20 ? 48.031 -20.875 34.656 1 15.76 20 SER B CA 1
ATOM 4497 C C . SER B 1 20 ? 46.781 -21.625 35.094 1 15.76 20 SER B C 1
ATOM 4499 O O . SER B 1 20 ? 46.594 -22.781 34.719 1 15.76 20 SER B O 1
ATOM 4501 N N . HIS B 1 21 ? 46.031 -21.172 36.125 1 17.83 21 HIS B N 1
ATOM 4502 C CA . HIS B 1 21 ? 46.031 -22.016 37.312 1 17.83 21 HIS B CA 1
ATOM 4503 C C . HIS B 1 21 ? 45.094 -23.203 37.156 1 17.83 21 HIS B C 1
ATOM 4505 O O . HIS B 1 21 ? 44.156 -23.156 36.406 1 17.83 21 HIS B O 1
ATOM 4511 N N . SER B 1 22 ? 45.312 -24.188 38.094 1 15.88 22 SER B N 1
ATOM 4512 C CA . SER B 1 22 ? 45.281 -25.656 38.156 1 15.88 22 SER B CA 1
ATOM 4513 C C . SER B 1 22 ? 43.875 -26.172 38.469 1 15.88 22 SER B C 1
ATOM 4515 O O . SER B 1 22 ? 43.375 -27.047 37.75 1 15.88 22 SER B O 1
ATOM 4517 N N . PRO B 1 23 ? 43.438 -26.125 39.812 1 17.16 23 PRO B N 1
ATOM 4518 C CA . PRO B 1 23 ? 43.375 -27.422 40.5 1 17.16 23 PRO B CA 1
ATOM 4519 C C . PRO B 1 23 ? 42.062 -28.172 40.219 1 17.16 23 PRO B C 1
ATOM 4521 O O . PRO B 1 23 ? 41.094 -27.578 39.719 1 17.16 23 PRO B O 1
ATOM 4524 N N . ARG B 1 24 ? 41.812 -29.312 41.188 1 16.83 24 ARG B N 1
ATOM 4525 C CA . ARG B 1 24 ? 41.469 -30.719 41.125 1 16.83 24 ARG B CA 1
ATOM 4526 C C . ARG B 1 24 ? 39.969 -30.938 41.312 1 16.83 24 ARG B C 1
ATOM 4528 O O . ARG B 1 24 ? 39.344 -31.641 40.5 1 16.83 24 ARG B O 1
ATOM 4535 N N . ARG B 1 25 ? 39.438 -30.891 42.625 1 16.06 25 ARG B N 1
ATOM 4536 C CA . ARG B 1 25 ? 39.125 -32.188 43.219 1 16.06 25 ARG B CA 1
ATOM 4537 C C . ARG B 1 25 ? 37.656 -32.562 42.906 1 16.06 25 ARG B C 1
ATOM 4539 O O . ARG B 1 25 ? 36.969 -31.875 42.156 1 16.06 25 ARG B O 1
ATOM 4546 N N . THR B 1 26 ? 36.844 -32.656 44.062 1 16.2 26 THR B N 1
ATOM 4547 C CA . THR B 1 26 ? 36.344 -33.844 44.719 1 16.2 26 THR B CA 1
ATOM 4548 C C . THR B 1 26 ? 34.938 -34.188 44.281 1 16.2 26 THR B C 1
ATOM 4550 O O . THR B 1 26 ? 34.469 -33.688 43.281 1 16.2 26 THR B O 1
ATOM 4553 N N . ASN B 1 27 ? 34 -34.281 45.281 1 16.64 27 ASN B N 1
ATOM 4554 C CA . ASN B 1 27 ? 33.25 -35.375 45.875 1 16.64 27 ASN B CA 1
ATOM 4555 C C . ASN B 1 27 ? 31.812 -35.406 45.375 1 16.64 27 ASN B C 1
ATOM 4557 O O . ASN B 1 27 ? 31.062 -34.469 45.594 1 16.64 27 ASN B O 1
ATOM 4561 N N . LEU B 1 28 ? 31.484 -36.062 44.438 1 17.56 28 LEU B N 1
ATOM 4562 C CA . LEU B 1 28 ? 30.203 -36.062 43.719 1 17.56 28 LEU B CA 1
ATOM 4563 C C . LEU B 1 28 ? 29.156 -36.844 44.531 1 17.56 28 LEU B C 1
ATOM 4565 O O . LEU B 1 28 ? 28.953 -38.031 44.344 1 17.56 28 LEU B O 1
ATOM 4569 N N . SER B 1 29 ? 29.016 -36.469 45.812 1 17.45 29 SER B N 1
ATOM 4570 C CA . SER B 1 29 ? 28.188 -37.5 46.438 1 17.45 29 SER B CA 1
ATOM 4571 C C . SER B 1 29 ? 26.828 -37.625 45.781 1 17.45 29 SER B C 1
ATOM 4573 O O . SER B 1 29 ? 26.328 -36.656 45.188 1 17.45 29 SER B O 1
ATOM 4575 N N . THR B 1 30 ? 26.266 -38.906 45.719 1 17.12 30 THR B N 1
ATOM 4576 C CA . THR B 1 30 ? 25.359 -39.719 44.938 1 17.12 30 THR B CA 1
ATOM 4577 C C . THR B 1 30 ? 23.906 -39.406 45.281 1 17.12 30 THR B C 1
ATOM 4579 O O . THR B 1 30 ? 23.016 -39.562 44.438 1 17.12 30 THR B O 1
ATOM 4582 N N . LYS B 1 31 ? 23.578 -38.875 46.562 1 18.05 31 LYS B N 1
ATOM 4583 C CA . LYS B 1 31 ? 22.516 -39.688 47.125 1 18.05 31 LYS B CA 1
ATOM 4584 C C . LYS B 1 31 ? 21.219 -39.531 46.312 1 18.05 31 LYS B C 1
ATOM 4586 O O . LYS B 1 31 ? 21.047 -38.531 45.625 1 18.05 31 LYS B O 1
ATOM 4591 N N . LYS B 1 32 ? 20.219 -40.344 46.75 1 19.17 32 LYS B N 1
ATOM 4592 C CA . LYS B 1 32 ? 19.125 -41.25 46.438 1 19.17 32 LYS B CA 1
ATOM 4593 C C . LYS B 1 32 ? 17.797 -40.469 46.344 1 19.17 32 LYS B C 1
ATOM 4595 O O . LYS B 1 32 ? 17.188 -40.156 47.375 1 19.17 32 LYS B O 1
ATOM 4600 N N . THR B 1 33 ? 17.812 -39.312 45.656 1 17.53 33 THR B N 1
ATOM 4601 C CA . THR B 1 33 ? 16.578 -38.562 45.875 1 17.53 33 THR B CA 1
ATOM 4602 C C . THR B 1 33 ? 15.359 -39.438 45.562 1 17.53 33 THR B C 1
ATOM 4604 O O . THR B 1 33 ? 15.32 -40.156 44.562 1 17.53 33 THR B O 1
ATOM 4607 N N . THR B 1 34 ? 14.516 -39.531 46.625 1 18.61 34 THR B N 1
ATOM 4608 C CA . THR B 1 34 ? 13.25 -40.188 46.938 1 18.61 34 THR B CA 1
ATOM 4609 C C . THR B 1 34 ? 12.188 -39.812 45.906 1 18.61 34 THR B C 1
ATOM 4611 O O . THR B 1 34 ? 12.125 -38.656 45.438 1 18.61 34 THR B O 1
ATOM 4614 N N . ALA B 1 35 ? 11.602 -40.781 45.25 1 19.02 35 ALA B N 1
ATOM 4615 C CA . ALA B 1 35 ? 10.664 -41.062 44.156 1 19.02 35 ALA B CA 1
ATOM 4616 C C . ALA B 1 35 ? 9.297 -40.438 44.438 1 19.02 35 ALA B C 1
ATOM 4618 O O . ALA B 1 35 ? 8.367 -41.156 44.875 1 19.02 35 ALA B O 1
ATOM 4619 N N . LEU B 1 36 ? 9.266 -39.219 45.094 1 18.77 36 LEU B N 1
ATOM 4620 C CA . LEU B 1 36 ? 7.898 -38.969 45.531 1 18.77 36 LEU B CA 1
ATOM 4621 C C . LEU B 1 36 ? 6.918 -39.094 44.375 1 18.77 36 LEU B C 1
ATOM 4623 O O . LEU B 1 36 ? 7.137 -38.5 43.281 1 18.77 36 LEU B O 1
ATOM 4627 N N . SER B 1 37 ? 6.094 -40.156 44.344 1 19.11 37 SER B N 1
ATOM 4628 C CA . SER B 1 37 ? 5.043 -40.719 43.5 1 19.11 37 SER B CA 1
ATOM 4629 C C . SER B 1 37 ? 3.932 -39.688 43.281 1 19.11 37 SER B C 1
ATOM 4631 O O . SER B 1 37 ? 3.152 -39.406 44.188 1 19.11 37 SER B O 1
ATOM 4633 N N . LEU B 1 38 ? 4.242 -38.406 42.906 1 19.03 38 LEU B N 1
ATOM 4634 C CA . LEU B 1 38 ? 3.115 -37.5 42.938 1 19.03 38 LEU B CA 1
ATOM 4635 C C . LEU B 1 38 ? 1.982 -38 42.031 1 19.03 38 LEU B C 1
ATOM 4637 O O . LEU B 1 38 ? 2.223 -38.438 40.906 1 19.03 38 LEU B O 1
ATOM 4641 N N . LEU B 1 39 ? 0.823 -38.312 42.656 1 20.06 39 LEU B N 1
ATOM 4642 C CA . LEU B 1 39 ? -0.516 -38.75 42.281 1 20.06 39 LEU B CA 1
ATOM 4643 C C . LEU B 1 39 ? -1.116 -37.812 41.219 1 20.06 39 LEU B C 1
ATOM 4645 O O . LEU B 1 39 ? -1.154 -36.594 41.406 1 20.06 39 LEU B O 1
ATOM 4649 N N . HIS B 1 40 ? -0.958 -38.125 39.906 1 20.8 40 HIS B N 1
ATOM 4650 C CA . HIS B 1 40 ? -1.443 -37.438 38.719 1 20.8 40 HIS B CA 1
ATOM 4651 C C . HIS B 1 40 ? -2.965 -37.344 38.719 1 20.8 40 HIS B C 1
ATOM 4653 O O . HIS B 1 40 ? -3.658 -38.344 38.719 1 20.8 40 HIS B O 1
ATOM 4659 N N . PRO B 1 41 ? -3.564 -36.406 39.5 1 22 41 PRO B N 1
ATOM 4660 C CA . PRO B 1 41 ? -5.023 -36.438 39.375 1 22 41 PRO B CA 1
ATOM 4661 C C . PRO B 1 41 ? -5.5 -36.312 37.938 1 22 41 PRO B C 1
ATOM 4663 O O . PRO B 1 41 ? -4.828 -35.688 37.125 1 22 41 PRO B O 1
ATOM 4666 N N . ARG B 1 42 ? -6.301 -37.25 37.406 1 22.58 42 ARG B N 1
ATOM 4667 C CA . ARG B 1 42 ? -6.953 -37.438 36.125 1 22.58 42 ARG B CA 1
ATOM 4668 C C . ARG B 1 42 ? -7.871 -36.25 35.812 1 22.58 42 ARG B C 1
ATOM 4670 O O . ARG B 1 42 ? -8.898 -36.062 36.469 1 22.58 42 ARG B O 1
ATOM 4677 N N . LEU B 1 43 ? -7.359 -35.031 35.688 1 21.75 43 LEU B N 1
ATOM 4678 C CA . LEU B 1 43 ? -8.344 -34 35.406 1 21.75 43 LEU B CA 1
ATOM 4679 C C . LEU B 1 43 ? -9.133 -34.344 34.125 1 21.75 43 LEU B C 1
ATOM 4681 O O . LEU B 1 43 ? -8.547 -34.719 33.125 1 21.75 43 LEU B O 1
ATOM 4685 N N . GLU B 1 44 ? -10.414 -34.75 34.25 1 22.3 44 GLU B N 1
ATOM 4686 C CA . GLU B 1 44 ? -11.461 -35.031 33.281 1 22.3 44 GLU B CA 1
ATOM 4687 C C . GLU B 1 44 ? -11.562 -33.906 32.25 1 22.3 44 GLU B C 1
ATOM 4689 O O . GLU B 1 44 ? -11.602 -32.719 32.594 1 22.3 44 GLU B O 1
ATOM 4694 N N . GLU B 1 45 ? -11.047 -34.156 31.062 1 23.08 45 GLU B N 1
ATOM 4695 C CA . GLU B 1 45 ? -11.047 -33.312 29.875 1 23.08 45 GLU B CA 1
ATOM 4696 C C . GLU B 1 45 ? -12.461 -32.875 29.5 1 23.08 45 GLU B C 1
ATOM 4698 O O . GLU B 1 45 ? -13.297 -33.688 29.141 1 23.08 45 GLU B O 1
ATOM 4703 N N . ARG B 1 46 ? -13.094 -31.875 30.234 1 25.97 46 ARG B N 1
ATOM 4704 C CA . ARG B 1 46 ? -14.352 -31.312 29.734 1 25.97 46 ARG B CA 1
ATOM 4705 C C . ARG B 1 46 ? -14.227 -30.922 28.266 1 25.97 46 ARG B C 1
ATOM 4707 O O . ARG B 1 46 ? -13.281 -30.234 27.875 1 25.97 46 ARG B O 1
ATOM 4714 N N . SER B 1 47 ? -14.719 -31.781 27.391 1 21.69 47 SER B N 1
ATOM 4715 C CA . SER B 1 47 ? -14.875 -31.641 25.953 1 21.69 47 SER B CA 1
ATOM 4716 C C . SER B 1 47 ? -15.492 -30.281 25.594 1 21.69 47 SER B C 1
ATOM 4718 O O . SER B 1 47 ? -16.641 -30.016 25.953 1 21.69 47 SER B O 1
ATOM 4720 N N . TRP B 1 48 ? -14.82 -29.172 25.875 1 22.56 48 TRP B N 1
ATOM 4721 C CA . TRP B 1 48 ? -15.43 -27.938 25.406 1 22.56 48 TRP B CA 1
ATOM 4722 C C . TRP B 1 48 ? -15.727 -28 23.922 1 22.56 48 TRP B C 1
ATOM 4724 O O . TRP B 1 48 ? -14.82 -28.203 23.109 1 22.56 48 TRP B O 1
ATOM 4734 N N . ALA B 1 49 ? -16.875 -28.5 23.5 1 25.11 49 ALA B N 1
ATOM 4735 C CA . ALA B 1 49 ? -17.438 -28.391 22.156 1 25.11 49 ALA B CA 1
ATOM 4736 C C . ALA B 1 49 ? -17.328 -26.969 21.625 1 25.11 49 ALA B C 1
ATOM 4738 O O . ALA B 1 49 ? -17.797 -26.016 22.266 1 25.11 49 ALA B O 1
ATOM 4739 N N . LYS B 1 50 ? -16.281 -26.719 20.953 1 27.8 50 LYS B N 1
ATOM 4740 C CA . LYS B 1 50 ? -16.016 -25.484 20.234 1 27.8 50 LYS B CA 1
ATOM 4741 C C . LYS B 1 50 ? -17.219 -25.047 19.406 1 27.8 50 LYS B C 1
ATOM 4743 O O . LYS B 1 50 ? -17.562 -25.703 18.422 1 27.8 50 LYS B O 1
ATOM 4748 N N . CYS B 1 51 ? -18.281 -24.547 20.016 1 25.78 51 CYS B N 1
ATOM 4749 C CA . CYS B 1 51 ? -19.422 -23.969 19.312 1 25.78 51 CYS B CA 1
ATOM 4750 C C . CYS B 1 51 ? -18.984 -22.891 18.344 1 25.78 51 CYS B C 1
ATOM 4752 O O . CYS B 1 51 ? -18.469 -21.844 18.766 1 25.78 51 CYS B O 1
ATOM 4754 N N . TYR B 1 52 ? -18.375 -23.328 17.297 1 29.09 52 TYR B N 1
ATOM 4755 C CA . TYR B 1 52 ? -18.109 -22.406 16.203 1 29.09 52 TYR B CA 1
ATOM 4756 C C . TYR B 1 52 ? -19.375 -21.672 15.781 1 29.09 52 TYR B C 1
ATOM 4758 O O . TYR B 1 52 ? -20.391 -22.312 15.469 1 29.09 52 TYR B O 1
ATOM 4766 N N . ALA B 1 53 ? -19.672 -20.594 16.297 1 28.53 53 ALA B N 1
ATOM 4767 C CA . ALA B 1 53 ? -20.828 -19.797 15.883 1 28.53 53 ALA B CA 1
ATOM 4768 C C . ALA B 1 53 ? -20.766 -19.484 14.391 1 28.53 53 ALA B C 1
ATOM 4770 O O . ALA B 1 53 ? -19.891 -18.75 13.938 1 28.53 53 ALA B O 1
ATOM 4771 N N . VAL B 1 54 ? -20.906 -20.375 13.562 1 34.81 54 VAL B N 1
ATOM 4772 C CA . VAL B 1 54 ? -21.297 -20 12.203 1 34.81 54 VAL B CA 1
ATOM 4773 C C . VAL B 1 54 ? -22.453 -19 12.258 1 34.81 54 VAL B C 1
ATOM 4775 O O . VAL B 1 54 ? -23.516 -19.312 12.789 1 34.81 54 VAL B O 1
ATOM 4778 N N . ALA B 1 55 ? -22.234 -17.797 12.414 1 36.25 55 ALA B N 1
ATOM 4779 C CA . ALA B 1 55 ? -23.359 -16.875 12.367 1 36.25 55 ALA B CA 1
ATOM 4780 C C . ALA B 1 55 ? -24.25 -17.156 11.156 1 36.25 55 ALA B C 1
ATOM 4782 O O . ALA B 1 55 ? -23.812 -16.984 10.008 1 36.25 55 ALA B O 1
ATOM 4783 N N . GLU B 1 56 ? -25.078 -18.094 11.328 1 34.03 56 GLU B N 1
ATOM 4784 C CA . GLU B 1 56 ? -26.188 -18.109 10.367 1 34.03 56 GLU B CA 1
ATOM 4785 C C . GLU B 1 56 ? -27 -16.828 10.461 1 34.03 56 GLU B C 1
ATOM 4787 O O . GLU B 1 56 ? -27.562 -16.5 11.516 1 34.03 56 GLU B O 1
ATOM 4792 N N . VAL B 1 57 ? -26.656 -15.773 10 1 35.28 57 VAL B N 1
ATOM 4793 C CA . VAL B 1 57 ? -27.594 -14.656 9.984 1 35.28 57 VAL B CA 1
ATOM 4794 C C . VAL B 1 57 ? -28.953 -15.125 9.477 1 35.28 57 VAL B C 1
ATOM 4796 O O . VAL B 1 57 ? -29.062 -15.633 8.352 1 35.28 57 VAL B O 1
ATOM 4799 N N . GLY B 1 58 ? -29.844 -15.562 10.484 1 30.33 58 GLY B N 1
ATOM 4800 C CA . GLY B 1 58 ? -31.25 -15.883 10.219 1 30.33 58 GLY B CA 1
ATOM 4801 C C . GLY B 1 58 ? -31.844 -15.031 9.117 1 30.33 58 GLY B C 1
ATOM 4802 O O . GLY B 1 58 ? -31.25 -14.031 8.695 1 30.33 58 GLY B O 1
ATOM 4803 N N . ASP B 1 59 ? -33.156 -15.461 8.844 1 29.53 59 ASP B N 1
ATOM 4804 C CA . ASP B 1 59 ? -34.062 -14.875 7.852 1 29.53 59 ASP B CA 1
ATOM 4805 C C . ASP B 1 59 ? -34.125 -13.359 8.016 1 29.53 59 ASP B C 1
ATOM 4807 O O . ASP B 1 59 ? -34.719 -12.867 8.992 1 29.53 59 ASP B O 1
ATOM 4811 N N . GLY B 1 60 ? -33.188 -12.703 7.906 1 28.39 60 GLY B N 1
ATOM 4812 C CA . GLY B 1 60 ? -33.438 -11.266 7.891 1 28.39 60 GLY B CA 1
ATOM 4813 C C . GLY B 1 60 ? -34.719 -10.867 7.195 1 28.39 60 GLY B C 1
ATOM 4814 O O . GLY B 1 60 ? -35.25 -11.633 6.391 1 28.39 60 GLY B O 1
ATOM 4815 N N . VAL B 1 61 ? -35.531 -10.055 7.852 1 28.36 61 VAL B N 1
ATOM 4816 C CA . VAL B 1 61 ? -36.719 -9.477 7.223 1 28.36 61 VAL B CA 1
ATOM 4817 C C . VAL B 1 61 ? -36.406 -9.133 5.766 1 28.36 61 VAL B C 1
ATOM 4819 O O . VAL B 1 61 ? -35.438 -8.43 5.477 1 28.36 61 VAL B O 1
ATOM 4822 N N . ALA B 1 62 ? -36.875 -9.883 4.922 1 26.86 62 ALA B N 1
ATOM 4823 C CA . ALA B 1 62 ? -36.969 -9.406 3.545 1 26.86 62 ALA B CA 1
ATOM 4824 C C . ALA B 1 62 ? -37.312 -7.922 3.5 1 26.86 62 ALA B C 1
ATOM 4826 O O . ALA B 1 62 ? -38.438 -7.52 3.83 1 26.86 62 ALA B O 1
ATOM 4827 N N . VAL B 1 63 ? -36.5 -7.094 3.896 1 29.53 63 VAL B N 1
ATOM 4828 C CA . VAL B 1 63 ? -36.844 -5.785 3.361 1 29.53 63 VAL B CA 1
ATOM 4829 C C . VAL B 1 63 ? -37.375 -5.934 1.938 1 29.53 63 VAL B C 1
ATOM 4831 O O . VAL B 1 63 ? -36.781 -6.625 1.113 1 29.53 63 VAL B O 1
ATOM 4834 N N . GLU B 1 64 ? -38.562 -5.832 1.765 1 29.89 64 GLU B N 1
ATOM 4835 C CA . GLU B 1 64 ? -39.125 -5.609 0.436 1 29.89 64 GLU B CA 1
ATOM 4836 C C . GLU B 1 64 ? -38.188 -4.805 -0.441 1 29.89 64 GLU B C 1
ATOM 4838 O O . GLU B 1 64 ? -37.844 -3.668 -0.111 1 29.89 64 GLU B O 1
ATOM 4843 N N . ASP B 1 65 ? -37.062 -5.445 -0.858 1 36.53 65 ASP B N 1
ATOM 4844 C CA . ASP B 1 65 ? -36.281 -4.859 -1.948 1 36.53 65 ASP B CA 1
ATOM 4845 C C . ASP B 1 65 ? -37.188 -4.035 -2.875 1 36.53 65 ASP B C 1
ATOM 4847 O O . ASP B 1 65 ? -37.969 -4.594 -3.639 1 36.53 65 ASP B O 1
ATOM 4851 N N . GLY B 1 66 ? -37.75 -3.133 -2.322 1 36.88 66 GLY B N 1
ATOM 4852 C CA . GLY B 1 66 ? -38.406 -2.156 -3.182 1 36.88 66 GLY B CA 1
ATOM 4853 C C . GLY B 1 66 ? -37.594 -1.828 -4.426 1 36.88 66 GLY B C 1
ATOM 4854 O O . GLY B 1 66 ? -37.625 -0.691 -4.902 1 36.88 66 GLY B O 1
ATOM 4855 N N . GLY B 1 67 ? -36.469 -2.553 -4.59 1 41.84 67 GLY B N 1
ATOM 4856 C CA . GLY B 1 67 ? -35.969 -2.207 -5.914 1 41.84 67 GLY B CA 1
ATOM 4857 C C . GLY B 1 67 ? -37.031 -2.238 -6.977 1 41.84 67 GLY B C 1
ATOM 4858 O O . GLY B 1 67 ? -37.875 -3.139 -6.992 1 41.84 67 GLY B O 1
ATOM 4859 N N . SER B 1 68 ? -37.25 -1.188 -7.465 1 47.56 68 SER B N 1
ATOM 4860 C CA . SER B 1 68 ? -38.188 -1.122 -8.586 1 47.56 68 SER B CA 1
ATOM 4861 C C . SER B 1 68 ? -37.938 -2.256 -9.57 1 47.56 68 SER B C 1
ATOM 4863 O O . SER B 1 68 ? -36.844 -2.816 -9.625 1 47.56 68 SER B O 1
ATOM 4865 N N . GLY B 1 69 ? -38.969 -2.955 -10.102 1 53 69 GLY B N 1
ATOM 4866 C CA . GLY B 1 69 ? -39.031 -3.906 -11.203 1 53 69 GLY B CA 1
ATOM 4867 C C . GLY B 1 69 ? -37.875 -3.793 -12.164 1 53 69 GLY B C 1
ATOM 4868 O O . GLY B 1 69 ? -37.438 -4.793 -12.742 1 53 69 GLY B O 1
ATOM 4869 N N . GLY B 1 70 ? -37.156 -2.754 -12.148 1 61.91 70 GLY B N 1
ATOM 4870 C CA . GLY B 1 70 ? -36.125 -2.5 -13.125 1 61.91 70 GLY B CA 1
ATOM 4871 C C . GLY B 1 70 ? -34.781 -3.072 -12.727 1 61.91 70 GLY B C 1
ATOM 4872 O O . GLY B 1 70 ? -34.031 -3.564 -13.578 1 61.91 70 GLY B O 1
ATOM 4873 N N . ASP B 1 71 ? -34.375 -3.178 -11.43 1 74.81 71 ASP B N 1
ATOM 4874 C CA . ASP B 1 71 ? -33.062 -3.701 -11.016 1 74.81 71 ASP B CA 1
ATOM 4875 C C . ASP B 1 71 ? -33 -5.215 -11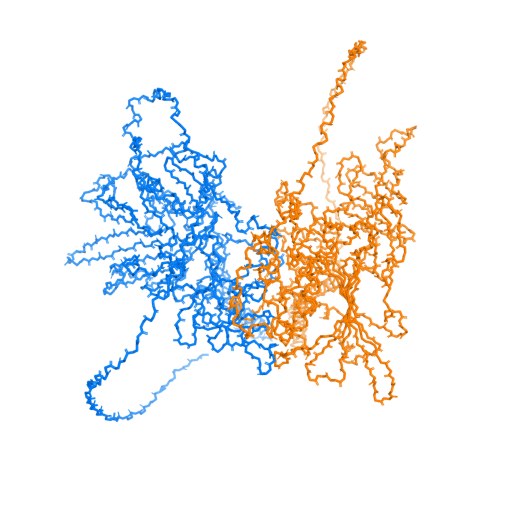.211 1 74.81 71 ASP B C 1
ATOM 4877 O O . ASP B 1 71 ? -31.938 -5.758 -11.539 1 74.81 71 ASP B O 1
ATOM 4881 N N . ARG B 1 72 ? -34.062 -5.93 -11.148 1 73.38 72 ARG B N 1
ATOM 4882 C CA . ARG B 1 72 ? -34.125 -7.387 -11.219 1 73.38 72 ARG B CA 1
ATOM 4883 C C . ARG B 1 72 ? -33.75 -7.883 -12.617 1 73.38 72 ARG B C 1
ATOM 4885 O O . ARG B 1 72 ? -33.281 -9 -12.781 1 73.38 72 ARG B O 1
ATOM 4892 N N . SER B 1 73 ? -33.906 -7.031 -13.531 1 80.12 73 SER B N 1
ATOM 4893 C CA . SER B 1 73 ? -33.656 -7.457 -14.906 1 80.12 73 SER B CA 1
ATOM 4894 C C . SER B 1 73 ? -32.156 -7.449 -15.203 1 80.12 73 SER B C 1
ATOM 4896 O O . SER B 1 73 ? -31.688 -8.203 -16.062 1 80.12 73 SER B O 1
ATOM 4898 N N . VAL B 1 74 ? -31.406 -6.75 -14.352 1 86.81 74 VAL B N 1
ATOM 4899 C CA . VAL B 1 74 ? -30.016 -6.559 -14.734 1 86.81 74 VAL B CA 1
ATOM 4900 C C . VAL B 1 74 ? -29.094 -7.223 -13.695 1 86.81 74 VAL B C 1
ATOM 4902 O O . VAL B 1 74 ? -27.969 -7.598 -14.008 1 86.81 74 VAL B O 1
ATOM 4905 N N . LEU B 1 75 ? -29.594 -7.438 -12.555 1 87.06 75 LEU B N 1
ATOM 4906 C CA . LEU B 1 75 ? -28.797 -7.984 -11.469 1 87.06 75 LEU B CA 1
ATOM 4907 C C . LEU B 1 75 ? -28.953 -9.5 -11.391 1 87.06 75 LEU B C 1
ATOM 4909 O O . LEU B 1 75 ? -29.984 -10.047 -11.781 1 87.06 75 LEU B O 1
ATOM 4913 N N . VAL B 1 76 ? -27.875 -10.109 -10.867 1 85.38 76 VAL B N 1
ATOM 4914 C CA . VAL B 1 76 ? -27.938 -11.547 -10.617 1 85.38 76 VAL B CA 1
ATOM 4915 C C . VAL B 1 76 ? -28.891 -11.828 -9.461 1 85.38 76 VAL B C 1
ATOM 4917 O O . VAL B 1 76 ? -28.797 -11.211 -8.391 1 85.38 76 VAL B O 1
ATOM 4920 N N . GLY B 1 77 ? -30.031 -12.477 -9.617 1 68.88 77 GLY B N 1
ATOM 4921 C CA . GLY B 1 77 ? -31.109 -12.688 -8.656 1 68.88 77 GLY B CA 1
ATOM 4922 C C . GLY B 1 77 ? -30.688 -13.477 -7.441 1 68.88 77 GLY B C 1
ATOM 4923 O O . GLY B 1 77 ? -29.641 -14.117 -7.445 1 68.88 77 GLY B O 1
ATOM 4924 N N . PRO B 1 78 ? -31.406 -13.109 -6.32 1 61.59 78 PRO B N 1
ATOM 4925 C CA . PRO B 1 78 ? -31.141 -13.922 -5.125 1 61.59 78 PRO B CA 1
ATOM 4926 C C . PRO B 1 78 ? -31.359 -15.414 -5.367 1 61.59 78 PRO B C 1
ATOM 4928 O O . PRO B 1 78 ? -32.188 -15.789 -6.203 1 61.59 78 PRO B O 1
ATOM 4931 N N . SER B 1 79 ? -30.359 -16.234 -5.27 1 57.34 79 SER B N 1
ATOM 4932 C CA . SER B 1 79 ? -30.672 -17.656 -5.297 1 57.34 79 SER B CA 1
ATOM 4933 C C . SER B 1 79 ? -31.344 -18.094 -3.996 1 57.34 79 SER B C 1
ATOM 4935 O O . SER B 1 79 ? -30.797 -17.922 -2.912 1 57.34 79 SER B O 1
ATOM 4937 N N . SER B 1 80 ? -32.625 -17.953 -3.891 1 50.53 80 SER B N 1
ATOM 4938 C CA . SER B 1 80 ? -33.406 -18.375 -2.723 1 50.53 80 SER B CA 1
ATOM 4939 C C . SER B 1 80 ? -32.938 -19.734 -2.227 1 50.53 80 SER B C 1
ATOM 4941 O O . SER B 1 80 ? -33.312 -20.172 -1.135 1 50.53 80 SER B O 1
ATOM 4943 N N . GLU B 1 81 ? -32.438 -20.625 -2.992 1 51.41 81 GLU B N 1
ATOM 4944 C CA . GLU B 1 81 ? -32.312 -22 -2.545 1 51.41 81 GLU B CA 1
ATOM 4945 C C . GLU B 1 81 ? -31.062 -22.188 -1.692 1 51.41 81 GLU B C 1
ATOM 4947 O O . GLU B 1 81 ? -29.969 -21.828 -2.111 1 51.41 81 GLU B O 1
ATOM 4952 N N . ARG B 1 82 ? -31.281 -22.25 -0.437 1 53.47 82 ARG B N 1
ATOM 4953 C CA . ARG B 1 82 ? -30.203 -22.734 0.409 1 53.47 82 ARG B CA 1
ATOM 4954 C C . ARG B 1 82 ? -29.406 -23.828 -0.292 1 53.47 82 ARG B C 1
ATOM 4956 O O . ARG B 1 82 ? -29.969 -24.875 -0.648 1 53.47 82 ARG B O 1
ATOM 4963 N N . ALA B 1 83 ? -28.188 -23.453 -0.788 1 63.84 83 ALA B N 1
ATOM 4964 C CA . ALA B 1 83 ? -27.344 -24.422 -1.465 1 63.84 83 ALA B CA 1
ATOM 4965 C C . ALA B 1 83 ? -27.156 -25.688 -0.617 1 63.84 83 ALA B C 1
ATOM 4967 O O . ALA B 1 83 ? -26.984 -25.594 0.602 1 63.84 83 ALA B O 1
ATOM 4968 N N . ASP B 1 84 ? -27.469 -26.859 -1.113 1 78.25 84 ASP B N 1
ATOM 4969 C CA . ASP B 1 84 ? -27.172 -28.125 -0.443 1 78.25 84 ASP B CA 1
ATOM 4970 C C . ASP B 1 84 ? -25.688 -28.219 -0.094 1 78.25 84 ASP B C 1
ATOM 4972 O O . ASP B 1 84 ? -24.828 -28.078 -0.967 1 78.25 84 ASP B O 1
ATOM 4976 N N . MET B 1 85 ? -25.406 -28.219 1.22 1 88.44 85 MET B N 1
ATOM 4977 C CA . MET B 1 85 ? -24.047 -28.359 1.716 1 88.44 85 MET B CA 1
ATOM 4978 C C . MET B 1 85 ? -23.422 -29.656 1.221 1 88.44 85 MET B C 1
ATOM 4980 O O . MET B 1 85 ? -24.078 -30.703 1.186 1 88.44 85 MET B O 1
ATOM 4984 N N . ALA B 1 86 ? -22.25 -29.516 0.631 1 92.44 86 ALA B N 1
ATOM 4985 C CA . ALA B 1 86 ? -21.484 -30.688 0.193 1 92.44 86 ALA B CA 1
ATOM 4986 C C . ALA B 1 86 ? -20.391 -31.031 1.188 1 92.44 86 ALA B C 1
ATOM 4988 O O . ALA B 1 86 ? -19.812 -30.156 1.819 1 92.44 86 ALA B O 1
ATOM 4989 N N . GLU B 1 87 ? -20.172 -32.312 1.304 1 93.19 87 GLU B N 1
ATOM 4990 C CA . GLU B 1 87 ? -19.016 -32.719 2.104 1 93.19 87 GLU B CA 1
ATOM 4991 C C . GLU B 1 87 ? -17.703 -32.25 1.46 1 93.19 87 GLU B C 1
ATOM 4993 O O . GLU B 1 87 ? -17.5 -32.469 0.265 1 93.19 87 GLU B O 1
ATOM 4998 N N . TYR B 1 88 ? -16.938 -31.578 2.285 1 95.94 88 TYR B N 1
ATOM 4999 C CA . TYR B 1 88 ? -15.695 -31.031 1.77 1 95.94 88 TYR B CA 1
ATOM 5000 C C . TYR B 1 88 ? -14.656 -30.906 2.877 1 95.94 88 TYR B C 1
ATOM 5002 O O . TYR B 1 88 ? -14.977 -30.484 3.996 1 95.94 88 TYR B O 1
ATOM 5010 N N . ASP B 1 89 ? -13.453 -31.375 2.566 1 97.25 89 ASP B N 1
ATOM 5011 C CA . ASP B 1 89 ? -12.289 -31.219 3.432 1 97.25 89 ASP B CA 1
ATOM 5012 C C . ASP B 1 89 ? -11.109 -30.609 2.668 1 97.25 89 ASP B C 1
ATOM 5014 O O . ASP B 1 89 ? -10.539 -31.266 1.791 1 97.25 89 ASP B O 1
ATOM 5018 N N . TRP B 1 90 ? -10.711 -29.453 3.074 1 97.62 90 TRP B N 1
ATOM 5019 C CA . TRP B 1 90 ? -9.672 -28.734 2.344 1 97.62 90 TRP B CA 1
ATOM 5020 C C . TRP B 1 90 ? -8.359 -29.5 2.365 1 97.62 90 TRP B C 1
ATOM 5022 O O . TRP B 1 90 ? -7.496 -29.281 1.508 1 97.62 90 TRP B O 1
ATOM 5032 N N . THR B 1 91 ? -8.156 -30.359 3.32 1 97.94 91 THR B N 1
ATOM 5033 C CA . THR B 1 91 ? -6.898 -31.094 3.402 1 97.94 91 THR B CA 1
ATOM 5034 C C . THR B 1 91 ? -6.863 -32.219 2.393 1 97.94 91 THR B C 1
ATOM 5036 O O . THR B 1 91 ? -5.793 -32.75 2.07 1 97.94 91 THR B O 1
ATOM 5039 N N . GLU B 1 92 ? -7.988 -32.688 1.928 1 98 92 GLU B N 1
ATOM 5040 C CA . GLU B 1 92 ? -8.055 -33.781 0.963 1 98 92 GLU B CA 1
ATOM 5041 C C . GLU B 1 92 ? -8.094 -33.25 -0.468 1 98 92 GLU B C 1
ATOM 5043 O O . GLU B 1 92 ? -8.969 -33.625 -1.25 1 98 92 GLU B O 1
ATOM 5048 N N . GLU B 1 93 ? -7.188 -32.406 -0.711 1 98.31 93 GLU B N 1
ATOM 5049 C CA . GLU B 1 93 ? -7.023 -31.781 -2.018 1 98.31 93 GLU B CA 1
ATOM 5050 C C . GLU B 1 93 ? -5.547 -31.672 -2.395 1 98.31 93 GLU B C 1
ATOM 5052 O O . GLU B 1 93 ? -4.672 -31.75 -1.529 1 98.31 93 GLU B O 1
ATOM 5057 N N . TRP B 1 94 ? -5.285 -31.547 -3.715 1 98.69 94 TRP B N 1
ATOM 5058 C CA . TRP B 1 94 ? -3.969 -31.203 -4.238 1 98.69 94 TRP B CA 1
ATOM 5059 C C . TRP B 1 94 ? -3.838 -29.688 -4.426 1 98.69 94 TRP B C 1
ATOM 5061 O O . TRP B 1 94 ? -4.68 -29.062 -5.074 1 98.69 94 TRP B O 1
ATOM 5071 N N . TYR B 1 95 ? -2.85 -29.094 -3.809 1 98.88 95 TYR B N 1
ATOM 5072 C CA . TYR B 1 95 ? -2.584 -27.672 -3.965 1 98.88 95 TYR B CA 1
ATOM 5073 C C . TYR B 1 95 ? -1.322 -27.438 -4.785 1 98.88 95 TYR B C 1
ATOM 5075 O O . TYR B 1 95 ? -0.326 -28.141 -4.621 1 98.88 95 TYR B O 1
ATOM 5083 N N . PRO B 1 96 ? -1.343 -26.516 -5.738 1 98.88 96 PRO B N 1
ATOM 5084 C CA . PRO B 1 96 ? -0.123 -26.172 -6.465 1 98.88 96 PRO B CA 1
ATOM 5085 C C . PRO B 1 96 ? 0.87 -25.391 -5.605 1 98.88 96 PRO B C 1
ATOM 5087 O O . PRO B 1 96 ? 0.552 -24.297 -5.125 1 98.88 96 PRO B O 1
ATOM 5090 N N . LEU B 1 97 ? 2.043 -25.875 -5.465 1 98.44 97 LEU B N 1
ATOM 5091 C CA . LEU B 1 97 ? 3.02 -25.234 -4.582 1 98.44 97 LEU B CA 1
ATOM 5092 C C . LEU B 1 97 ? 3.928 -24.297 -5.363 1 98.44 97 LEU B C 1
ATOM 5094 O O . LEU B 1 97 ? 4.125 -23.141 -4.961 1 98.44 97 LEU B O 1
ATOM 5098 N N . TYR B 1 98 ? 4.453 -24.812 -6.43 1 98.25 98 TYR B N 1
ATOM 5099 C CA . TYR B 1 98 ? 5.508 -24.047 -7.102 1 98.25 98 TYR B CA 1
ATOM 5100 C C . TYR B 1 98 ? 5.746 -24.594 -8.508 1 98.25 98 TYR B C 1
ATOM 5102 O O . TYR B 1 98 ? 5.379 -25.719 -8.82 1 98.25 98 TYR B O 1
ATOM 5110 N N . LEU B 1 99 ? 6.277 -23.719 -9.422 1 98.31 99 LEU B N 1
ATOM 5111 C CA . LEU B 1 99 ? 6.777 -24.234 -10.695 1 98.31 99 LEU B CA 1
ATOM 5112 C C . LEU B 1 99 ? 8.016 -25.109 -10.477 1 98.31 99 LEU B C 1
ATOM 5114 O O . LEU B 1 99 ? 8.969 -24.688 -9.828 1 98.31 99 LEU B O 1
ATOM 5118 N N . ALA B 1 100 ? 7.953 -26.281 -11.023 1 98.06 100 ALA B N 1
ATOM 5119 C CA . ALA B 1 100 ? 9.023 -27.266 -10.812 1 98.06 100 ALA B CA 1
ATOM 5120 C C . ALA B 1 100 ? 10.375 -26.688 -11.234 1 98.06 100 ALA B C 1
ATOM 5122 O O . ALA B 1 100 ? 11.375 -26.875 -10.539 1 98.06 100 ALA B O 1
ATOM 5123 N N . GLN B 1 101 ? 10.422 -25.953 -12.336 1 96.12 101 GLN B N 1
ATOM 5124 C CA . GLN B 1 101 ? 11.664 -25.438 -12.898 1 96.12 101 GLN B CA 1
ATOM 5125 C C . GLN B 1 101 ? 12.266 -24.359 -12 1 96.12 101 GLN B C 1
ATOM 5127 O O . GLN B 1 101 ? 13.445 -24.031 -12.133 1 96.12 101 GLN B O 1
ATOM 5132 N N . ASN B 1 102 ? 11.477 -23.812 -11.109 1 97 102 ASN B N 1
ATOM 5133 C CA . ASN B 1 102 ? 11.961 -22.703 -10.297 1 97 102 ASN B CA 1
ATOM 5134 C C . ASN B 1 102 ? 12.305 -23.156 -8.883 1 97 102 ASN B C 1
ATOM 5136 O O . ASN B 1 102 ? 12.781 -22.359 -8.07 1 97 102 ASN B O 1
ATOM 5140 N N . VAL B 1 103 ? 12.039 -24.375 -8.469 1 96.62 103 VAL B N 1
ATOM 5141 C CA . VAL B 1 103 ? 12.5 -24.891 -7.18 1 96.62 103 VAL B CA 1
ATOM 5142 C C . VAL B 1 103 ? 14.023 -24.906 -7.152 1 96.62 103 VAL B C 1
ATOM 5144 O O . VAL B 1 103 ? 14.664 -25.484 -8.031 1 96.62 103 VAL B O 1
ATOM 5147 N N . PRO B 1 104 ? 14.578 -24.266 -6.188 1 94.19 104 PRO B N 1
ATOM 5148 C CA . PRO B 1 104 ? 16.047 -24.234 -6.141 1 94.19 104 PRO B CA 1
ATOM 5149 C C . PRO B 1 104 ? 16.656 -25.625 -5.965 1 94.19 104 PRO B C 1
ATOM 5151 O O . PRO B 1 104 ? 16.125 -26.453 -5.238 1 94.19 104 PRO B O 1
ATOM 5154 N N . ASP B 1 105 ? 17.797 -25.828 -6.566 1 92.94 105 ASP B N 1
ATOM 5155 C CA . ASP B 1 105 ? 18.516 -27.109 -6.453 1 92.94 105 ASP B CA 1
ATOM 5156 C C . ASP B 1 105 ? 19.328 -27.156 -5.168 1 92.94 105 ASP B C 1
ATOM 5158 O O . ASP B 1 105 ? 19.656 -28.25 -4.676 1 92.94 105 ASP B O 1
ATOM 5162 N N . ASP B 1 106 ? 19.625 -26.031 -4.656 1 93.19 106 ASP B N 1
ATOM 5163 C CA . ASP B 1 106 ? 20.641 -26.031 -3.604 1 93.19 106 ASP B CA 1
ATOM 5164 C C . ASP B 1 106 ? 20.078 -25.438 -2.311 1 93.19 106 ASP B C 1
ATOM 5166 O O . ASP B 1 106 ? 20.828 -25.125 -1.385 1 93.19 106 ASP B O 1
ATOM 5170 N N . ALA B 1 107 ? 18.797 -25.172 -2.262 1 94.38 107 ALA B N 1
ATOM 5171 C CA . ALA B 1 107 ? 18.219 -24.578 -1.055 1 94.38 107 ALA B CA 1
ATOM 5172 C C . ALA B 1 107 ? 16.812 -25.094 -0.814 1 94.38 107 ALA B C 1
ATOM 5174 O O . ALA B 1 107 ? 16.062 -25.344 -1.764 1 94.38 107 ALA B O 1
ATOM 5175 N N . PRO B 1 108 ? 16.484 -25.281 0.52 1 96 108 PRO B N 1
ATOM 5176 C CA . PRO B 1 108 ? 15.078 -25.562 0.828 1 96 108 PRO B CA 1
ATOM 5177 C C . PRO B 1 108 ? 14.18 -24.344 0.661 1 96 108 PRO B C 1
ATOM 5179 O O . PRO B 1 108 ? 14.609 -23.219 0.915 1 96 108 PRO B O 1
ATOM 5182 N N . LEU B 1 109 ? 13.016 -24.562 0.208 1 96.5 109 LEU B N 1
ATOM 5183 C CA . LEU B 1 109 ? 12.047 -23.516 -0.094 1 96.5 109 LEU B CA 1
ATOM 5184 C C . LEU B 1 109 ? 10.875 -23.562 0.881 1 96.5 109 LEU B C 1
ATOM 5186 O O . LEU B 1 109 ? 10.164 -24.562 0.959 1 96.5 109 LEU B O 1
ATOM 5190 N N . GLY B 1 110 ? 10.695 -22.484 1.687 1 95.31 110 GLY B N 1
ATOM 5191 C CA . GLY B 1 110 ? 9.547 -22.359 2.57 1 95.31 110 GLY B CA 1
ATOM 5192 C C . GLY B 1 110 ? 8.297 -21.875 1.859 1 95.31 110 GLY B C 1
ATOM 5193 O O . GLY B 1 110 ? 8.336 -20.875 1.137 1 95.31 110 GLY B O 1
ATOM 5194 N N . LEU B 1 111 ? 7.219 -22.562 2.014 1 95.88 111 LEU B N 1
ATOM 5195 C CA . LEU B 1 111 ? 5.922 -22.234 1.43 1 95.88 111 LEU B CA 1
ATOM 5196 C C . LEU B 1 111 ? 4.801 -22.484 2.432 1 95.88 111 LEU B C 1
ATOM 5198 O O . LEU B 1 111 ? 5.043 -23 3.527 1 95.88 111 LEU B O 1
ATOM 5202 N N . THR B 1 112 ? 3.572 -22.031 2.029 1 94.25 112 THR B N 1
ATOM 5203 C CA . THR B 1 112 ? 2.432 -22.234 2.916 1 94.25 112 THR B CA 1
ATOM 5204 C C . THR B 1 112 ? 1.195 -22.641 2.123 1 94.25 112 THR B C 1
ATOM 5206 O O . THR B 1 112 ? 1.075 -22.312 0.939 1 94.25 112 THR B O 1
ATOM 5209 N N . VAL B 1 113 ? 0.368 -23.406 2.68 1 96.81 113 VAL B N 1
ATOM 5210 C CA . VAL B 1 113 ? -1.027 -23.609 2.309 1 96.81 113 VAL B CA 1
ATOM 5211 C C . VAL B 1 113 ? -1.937 -23.203 3.461 1 96.81 113 VAL B C 1
ATOM 5213 O O . VAL B 1 113 ? -1.91 -23.797 4.535 1 96.81 113 VAL B O 1
ATOM 5216 N N . PHE B 1 114 ? -2.732 -22.203 3.201 1 93.81 114 PHE B N 1
ATOM 5217 C CA . PHE B 1 114 ? -3.391 -21.531 4.316 1 93.81 114 PHE B CA 1
ATOM 5218 C C . PHE B 1 114 ? -2.389 -21.188 5.414 1 93.81 114 PHE B C 1
ATOM 5220 O O . PHE B 1 114 ? -1.405 -20.484 5.168 1 93.81 114 PHE B O 1
ATOM 5227 N N . ASP B 1 115 ? -2.588 -21.641 6.664 1 87.94 115 ASP B N 1
ATOM 5228 C CA . ASP B 1 115 ? -1.69 -21.297 7.762 1 87.94 115 ASP B CA 1
ATOM 5229 C C . ASP B 1 115 ? -0.657 -22.391 8 1 87.94 115 ASP B C 1
ATOM 5231 O O . ASP B 1 115 ? 0.187 -22.281 8.891 1 87.94 115 ASP B O 1
ATOM 5235 N N . LYS B 1 116 ? -0.673 -23.438 7.18 1 93.19 116 LYS B N 1
ATOM 5236 C CA . LYS B 1 116 ? 0.281 -24.531 7.348 1 93.19 116 LYS B CA 1
ATOM 5237 C C . LYS B 1 116 ? 1.611 -24.219 6.676 1 93.19 116 LYS B C 1
ATOM 5239 O O . LYS B 1 116 ? 1.647 -23.875 5.492 1 93.19 116 LYS B O 1
ATOM 5244 N N . GLN B 1 117 ? 2.666 -24.359 7.445 1 93.56 117 GLN B N 1
ATOM 5245 C CA . GLN B 1 117 ? 4.004 -24.062 6.941 1 93.56 117 GLN B CA 1
ATOM 5246 C C . GLN B 1 117 ? 4.676 -25.328 6.41 1 93.56 117 GLN B C 1
ATOM 5248 O O . GLN B 1 117 ? 4.773 -26.328 7.121 1 93.56 117 GLN B O 1
ATOM 5253 N N . LEU B 1 118 ? 5.168 -25.234 5.164 1 97.25 118 LEU B N 1
ATOM 5254 C CA . LEU B 1 118 ? 5.793 -26.375 4.492 1 97.25 118 LEU B CA 1
ATOM 5255 C C . LEU B 1 118 ? 7.203 -26.016 4.031 1 97.25 118 LEU B C 1
ATOM 5257 O O . LEU B 1 118 ? 7.527 -24.844 3.855 1 97.25 118 LEU B O 1
ATOM 5261 N N . VAL B 1 119 ? 8.047 -27 3.873 1 97.56 119 VAL B N 1
ATOM 5262 C CA . VAL B 1 119 ? 9.352 -26.859 3.248 1 97.56 119 VAL B CA 1
ATOM 5263 C C . VAL B 1 119 ? 9.477 -27.828 2.076 1 97.56 119 VAL B C 1
ATOM 5265 O O . VAL B 1 119 ? 9.203 -29.031 2.221 1 97.56 119 VAL B O 1
ATOM 5268 N N . LEU B 1 120 ? 9.75 -27.297 0.896 1 98.31 120 LEU B N 1
ATOM 5269 C CA . LEU B 1 120 ? 9.922 -28.047 -0.347 1 98.31 120 LEU B CA 1
ATOM 5270 C C . LEU B 1 120 ? 11.383 -28.016 -0.793 1 98.31 120 LEU B C 1
ATOM 5272 O O . LEU B 1 120 ? 12.031 -26.969 -0.739 1 98.31 120 LEU B O 1
ATOM 5276 N N . TYR B 1 121 ? 11.93 -29.203 -1.165 1 97.19 121 TYR B N 1
ATOM 5277 C CA . TYR B 1 121 ? 13.281 -29.234 -1.713 1 97.19 121 TYR B CA 1
ATOM 5278 C C . TYR B 1 121 ? 13.469 -30.422 -2.646 1 97.19 121 TYR B C 1
ATOM 5280 O O . TYR B 1 121 ? 12.602 -31.297 -2.723 1 97.19 121 TYR B O 1
ATOM 5288 N N . ARG B 1 122 ? 14.492 -30.375 -3.432 1 96.38 122 ARG B N 1
ATOM 5289 C CA . ARG B 1 122 ? 14.914 -31.484 -4.285 1 96.38 122 ARG B CA 1
ATOM 5290 C C . ARG B 1 122 ? 16.047 -32.281 -3.637 1 96.38 122 ARG B C 1
ATOM 5292 O O . ARG B 1 122 ? 17.094 -31.719 -3.307 1 96.38 122 ARG B O 1
ATOM 5299 N N . ASP B 1 123 ? 15.828 -33.562 -3.533 1 95.81 123 ASP B N 1
ATOM 5300 C CA . ASP B 1 123 ? 16.844 -34.344 -2.865 1 95.81 123 ASP B CA 1
ATOM 5301 C C . ASP B 1 123 ? 17.953 -34.75 -3.842 1 95.81 123 ASP B C 1
ATOM 5303 O O . ASP B 1 123 ? 17.953 -34.344 -4.996 1 95.81 123 ASP B O 1
ATOM 5307 N N . GLY B 1 124 ? 18.922 -35.531 -3.363 1 93.81 124 GLY B N 1
ATOM 5308 C CA . GLY B 1 124 ? 20.094 -35.875 -4.137 1 93.81 124 GLY B CA 1
ATOM 5309 C C . GLY B 1 124 ? 19.781 -36.656 -5.395 1 93.81 124 GLY B C 1
ATOM 5310 O O . GLY B 1 124 ? 20.578 -36.688 -6.332 1 93.81 124 GLY B O 1
ATOM 5311 N N . GLN B 1 125 ? 18.703 -37.281 -5.441 1 94.56 125 GLN B N 1
ATOM 5312 C CA . GLN B 1 125 ? 18.297 -38.062 -6.605 1 94.56 125 GLN B CA 1
ATOM 5313 C C . GLN B 1 125 ? 17.375 -37.25 -7.52 1 94.56 125 GLN B C 1
ATOM 5315 O O . GLN B 1 125 ? 16.828 -37.812 -8.484 1 94.56 125 GLN B O 1
ATOM 5320 N N . GLY B 1 126 ? 17.109 -36.062 -7.148 1 94.81 126 GLY B N 1
ATOM 5321 C CA . GLY B 1 126 ? 16.281 -35.188 -7.965 1 94.81 126 GLY B CA 1
ATOM 5322 C C . GLY B 1 126 ? 14.797 -35.312 -7.648 1 94.81 126 GLY B C 1
ATOM 5323 O O . GLY B 1 126 ? 13.961 -34.781 -8.383 1 94.81 126 GLY B O 1
ATOM 5324 N N . VAL B 1 127 ? 14.492 -35.969 -6.574 1 96.19 127 VAL B N 1
ATOM 5325 C CA . VAL B 1 127 ? 13.102 -36.188 -6.184 1 96.19 127 VAL B CA 1
ATOM 5326 C C . VAL B 1 127 ? 12.641 -35.031 -5.281 1 96.19 127 VAL B C 1
ATOM 5328 O O . VAL B 1 127 ? 13.359 -34.625 -4.363 1 96.19 127 VAL B O 1
ATOM 5331 N N . PHE B 1 128 ? 11.445 -34.531 -5.539 1 97.88 128 PHE B N 1
ATOM 5332 C CA . PHE B 1 128 ? 10.875 -33.5 -4.691 1 97.88 128 PHE B CA 1
ATOM 5333 C C . PHE B 1 128 ? 10.398 -34.062 -3.367 1 97.88 128 PHE B C 1
ATOM 5335 O O . PHE B 1 128 ? 9.727 -35.094 -3.346 1 97.88 128 PHE B O 1
ATOM 5342 N N . ARG B 1 129 ? 10.781 -33.406 -2.271 1 97.88 129 ARG B N 1
ATOM 5343 C CA . ARG B 1 129 ? 10.336 -33.75 -0.923 1 97.88 129 ARG B CA 1
ATOM 5344 C C . ARG B 1 129 ? 9.648 -32.562 -0.261 1 97.88 129 ARG B C 1
ATOM 5346 O O . ARG B 1 129 ? 10.047 -31.422 -0.465 1 97.88 129 ARG B O 1
ATOM 5353 N N . CYS B 1 130 ? 8.617 -32.844 0.481 1 98.56 130 CYS B N 1
ATOM 5354 C CA . CYS B 1 130 ? 7.871 -31.812 1.187 1 98.56 130 CYS B CA 1
ATOM 5355 C C . CYS B 1 130 ? 7.551 -32.25 2.611 1 98.56 130 CYS B C 1
ATOM 5357 O O . CYS B 1 130 ? 7.023 -33.344 2.828 1 98.56 130 CYS B O 1
ATOM 5359 N N . TYR B 1 131 ? 7.941 -31.391 3.604 1 98.38 131 TYR B N 1
ATOM 5360 C CA . TYR B 1 131 ? 7.707 -31.641 5.02 1 98.38 131 TYR B CA 1
ATOM 5361 C C . TYR B 1 131 ? 7.047 -30.453 5.691 1 98.38 131 TYR B C 1
ATOM 5363 O O . TYR B 1 131 ? 6.945 -29.375 5.094 1 98.38 131 TYR B O 1
ATOM 5371 N N . GLN B 1 132 ? 6.516 -30.75 6.906 1 97.75 132 GLN B N 1
ATOM 5372 C CA . GLN B 1 132 ? 6.242 -29.609 7.773 1 97.75 132 GLN B CA 1
ATOM 5373 C C . GLN B 1 132 ? 7.516 -28.812 8.055 1 97.75 132 GLN B C 1
ATOM 5375 O O . GLN B 1 132 ? 8.57 -29.391 8.32 1 97.75 132 GLN B O 1
ATOM 5380 N N . ASP B 1 133 ? 7.457 -27.5 8.031 1 97 133 ASP B N 1
ATOM 5381 C CA . ASP B 1 133 ? 8.633 -26.641 8.086 1 97 133 ASP B CA 1
ATOM 5382 C C . ASP B 1 133 ? 9.055 -26.375 9.531 1 97 133 ASP B C 1
ATOM 5384 O O . ASP B 1 133 ? 9.242 -25.219 9.93 1 97 133 ASP B O 1
ATOM 5388 N N . ARG B 1 134 ? 9.188 -27.422 10.289 1 95.25 134 ARG B N 1
ATOM 5389 C CA . ARG B 1 134 ? 9.594 -27.328 11.688 1 95.25 134 ARG B CA 1
ATOM 5390 C C . ARG B 1 134 ? 10.445 -28.516 12.102 1 95.25 134 ARG B C 1
ATOM 5392 O O . ARG B 1 134 ? 10.039 -29.672 11.906 1 95.25 134 ARG B O 1
ATOM 5399 N N . CYS B 1 135 ? 11.555 -28.234 12.617 1 95.56 135 CYS B N 1
ATOM 5400 C CA . CYS B 1 135 ? 12.406 -29.297 13.164 1 95.56 135 CYS B CA 1
ATOM 5401 C C . CYS B 1 135 ? 11.836 -29.828 14.469 1 95.56 135 CYS B C 1
ATOM 5403 O O . CYS B 1 135 ? 11.469 -29.062 15.359 1 95.56 135 CYS B O 1
ATOM 5405 N N . PRO B 1 136 ? 11.719 -31.078 14.578 1 94.31 136 PRO B N 1
ATOM 5406 C CA . PRO B 1 136 ? 11.125 -31.656 15.781 1 94.31 136 PRO B CA 1
ATOM 5407 C C . PRO B 1 136 ? 11.969 -31.422 17.031 1 94.31 136 PRO B C 1
ATOM 5409 O O . PRO B 1 136 ? 11.477 -31.562 18.156 1 94.31 136 PRO B O 1
ATOM 5412 N N . HIS B 1 137 ? 13.227 -31.047 16.875 1 92.06 137 HIS B N 1
ATOM 5413 C CA . HIS B 1 137 ? 14.109 -30.844 18.016 1 92.06 137 HIS B CA 1
ATOM 5414 C C . HIS B 1 137 ? 13.672 -29.656 18.844 1 92.06 137 HIS B C 1
ATOM 5416 O O . HIS B 1 137 ? 13.359 -29.797 20.031 1 92.06 137 HIS B O 1
ATOM 5422 N N . ARG B 1 138 ? 13.609 -28.406 18.266 1 92.69 138 ARG B N 1
ATOM 5423 C CA . ARG B 1 138 ? 13.281 -27.188 18.984 1 92.69 138 ARG B CA 1
ATOM 5424 C C . ARG B 1 138 ? 12.57 -26.188 18.078 1 92.69 138 ARG B C 1
ATOM 5426 O O . ARG B 1 138 ? 12.75 -24.984 18.219 1 92.69 138 ARG B O 1
ATOM 5433 N N . LEU B 1 139 ? 11.953 -26.625 17.094 1 91.44 139 LEU B N 1
ATOM 5434 C CA . LEU B 1 139 ? 10.93 -25.922 16.328 1 91.44 139 LEU B CA 1
ATOM 5435 C C . LEU B 1 139 ? 11.562 -24.922 15.367 1 91.44 139 LEU B C 1
ATOM 5437 O O . LEU B 1 139 ? 10.883 -24.047 14.844 1 91.44 139 LEU B O 1
ATOM 5441 N N . ALA B 1 140 ? 12.875 -25.062 15.086 1 90.19 140 ALA B N 1
ATOM 5442 C CA . ALA B 1 140 ? 13.492 -24.203 14.078 1 90.19 140 ALA B CA 1
ATOM 5443 C C . ALA B 1 140 ? 12.883 -24.469 12.703 1 90.19 140 ALA B C 1
ATOM 5445 O O . ALA B 1 140 ? 12.57 -25.609 12.352 1 90.19 140 ALA B O 1
ATOM 5446 N N . LYS B 1 141 ? 12.742 -23.344 11.977 1 92.75 141 LYS B N 1
ATOM 5447 C CA . LYS B 1 141 ? 12.281 -23.5 10.602 1 92.75 141 LYS B CA 1
ATOM 5448 C C . LYS B 1 141 ? 13.32 -24.219 9.75 1 92.75 141 LYS B C 1
ATOM 5450 O O . LYS B 1 141 ? 14.461 -23.781 9.633 1 92.75 141 LYS B O 1
ATOM 5455 N N . LEU B 1 142 ? 12.867 -25.234 9.141 1 95.38 142 LEU B N 1
ATOM 5456 C CA . LEU B 1 142 ? 13.766 -26.031 8.312 1 95.38 142 LEU B CA 1
ATOM 5457 C C . LEU B 1 142 ? 14.117 -25.297 7.023 1 95.38 142 LEU B C 1
ATOM 5459 O O . LEU B 1 142 ? 15.203 -25.469 6.477 1 95.38 142 LEU B O 1
ATOM 5463 N N . SER B 1 143 ? 13.258 -24.453 6.539 1 95.38 143 SER B N 1
ATOM 5464 C CA . SER B 1 143 ? 13.484 -23.672 5.32 1 95.38 143 SER B CA 1
ATOM 5465 C C . SER B 1 143 ? 14.625 -22.672 5.5 1 95.38 143 SER B C 1
ATOM 5467 O O . SER B 1 143 ? 15.148 -22.156 4.52 1 95.38 143 SER B O 1
ATOM 5469 N N . GLU B 1 144 ? 14.984 -22.391 6.711 1 91.19 144 GLU B N 1
ATOM 5470 C CA . GLU B 1 144 ? 16.141 -21.547 7.004 1 91.19 144 GLU B CA 1
ATOM 5471 C C . GLU B 1 144 ? 17.438 -22.359 6.98 1 91.19 144 GLU B C 1
ATOM 5473 O O . GLU B 1 144 ? 18.531 -21.797 7.109 1 91.19 144 GLU B O 1
ATOM 5478 N N . GLY B 1 145 ? 17.297 -23.641 6.742 1 94.31 145 GLY B N 1
ATOM 5479 C CA . GLY B 1 145 ? 18.453 -24.516 6.715 1 94.31 145 GLY B CA 1
ATOM 5480 C C . GLY B 1 145 ? 19.109 -24.609 5.344 1 94.31 145 GLY B C 1
ATOM 5481 O O . GLY B 1 145 ? 19.125 -23.625 4.602 1 94.31 145 GLY B O 1
ATOM 5482 N N . GLN B 1 146 ? 19.719 -25.719 5.113 1 95 146 GLN B N 1
ATOM 5483 C CA . GLN B 1 146 ? 20.422 -25.922 3.855 1 95 146 GLN B CA 1
ATOM 5484 C C . GLN B 1 146 ? 20.344 -27.375 3.402 1 95 146 GLN B C 1
ATOM 5486 O O . GLN B 1 146 ? 19.766 -28.219 4.098 1 95 146 GLN B O 1
ATOM 5491 N N . LEU B 1 147 ? 20.766 -27.609 2.191 1 96 147 LEU B N 1
ATOM 5492 C CA . LEU B 1 147 ? 20.875 -28.969 1.648 1 96 147 LEU B CA 1
ATOM 5493 C C . LEU B 1 147 ? 22.328 -29.438 1.656 1 96 147 LEU B C 1
ATOM 5495 O O . LEU B 1 147 ? 23.219 -28.719 1.211 1 96 147 LEU B O 1
ATOM 5499 N N . ILE B 1 148 ? 22.531 -30.547 2.24 1 93.81 148 ILE B N 1
ATOM 5500 C CA . ILE B 1 148 ? 23.844 -31.172 2.262 1 93.81 148 ILE B CA 1
ATOM 5501 C C . ILE B 1 148 ? 23.75 -32.594 1.747 1 93.81 148 ILE B C 1
ATOM 5503 O O . ILE B 1 148 ? 23.062 -33.438 2.338 1 93.81 148 ILE B O 1
ATOM 5507 N N . ASP B 1 149 ? 24.438 -32.938 0.708 1 92.56 149 ASP B N 1
ATOM 5508 C CA . ASP B 1 149 ? 24.469 -34.25 0.121 1 92.56 149 ASP B CA 1
ATOM 5509 C C . ASP B 1 149 ? 23.062 -34.781 -0.113 1 92.56 149 ASP B C 1
ATOM 5511 O O . ASP B 1 149 ? 22.75 -35.906 0.27 1 92.56 149 ASP B O 1
ATOM 5515 N N . GLY B 1 150 ? 22.281 -33.969 -0.542 1 93.25 150 GLY B N 1
ATOM 5516 C CA . GLY B 1 150 ? 20.922 -34.344 -0.899 1 93.25 150 GLY B CA 1
ATOM 5517 C C . GLY B 1 150 ? 20 -34.406 0.296 1 93.25 150 GLY B C 1
ATOM 5518 O O . GLY B 1 150 ? 18.828 -34.781 0.156 1 93.25 150 GLY B O 1
ATOM 5519 N N . ARG B 1 151 ? 20.453 -34.062 1.463 1 96.25 151 ARG B N 1
ATOM 5520 C CA . ARG B 1 151 ? 19.672 -34.094 2.688 1 96.25 151 ARG B CA 1
ATOM 5521 C C . ARG B 1 151 ? 19.312 -32.688 3.166 1 96.25 151 ARG B C 1
ATOM 5523 O O . ARG B 1 151 ? 20.062 -31.75 2.934 1 96.25 151 ARG B O 1
ATOM 5530 N N . LEU B 1 152 ? 18.125 -32.625 3.789 1 97.69 152 LEU B N 1
ATOM 5531 C CA . LEU B 1 152 ? 17.703 -31.375 4.422 1 97.69 152 LEU B CA 1
ATOM 5532 C C . LEU B 1 152 ? 18.328 -31.234 5.812 1 97.69 152 LEU B C 1
ATOM 5534 O O . LEU B 1 152 ? 18.141 -32.125 6.664 1 97.69 152 LEU B O 1
ATOM 5538 N N . GLU B 1 153 ? 19.078 -30.156 6.027 1 97.44 153 GLU B N 1
ATOM 5539 C CA . GLU B 1 153 ? 19.75 -29.953 7.312 1 97.44 153 GLU B CA 1
ATOM 5540 C C . GLU B 1 153 ? 19.203 -28.719 8.031 1 97.44 153 GLU B C 1
ATOM 5542 O O . GLU B 1 153 ? 19.125 -27.641 7.441 1 97.44 153 GLU B O 1
ATOM 5547 N N . CYS B 1 154 ? 18.766 -28.969 9.227 1 96 154 CYS B N 1
ATOM 5548 C CA . CYS B 1 154 ? 18.469 -27.844 10.094 1 96 154 CYS B CA 1
ATOM 5549 C C . CYS B 1 154 ? 19.75 -27.156 10.555 1 96 154 CYS B C 1
ATOM 5551 O O . CYS B 1 154 ? 20.547 -27.75 11.289 1 96 154 CYS B O 1
ATOM 5553 N N . LEU B 1 155 ? 19.969 -25.906 10.281 1 93.38 155 LEU B N 1
ATOM 5554 C CA . LEU B 1 155 ? 21.219 -25.203 10.516 1 93.38 155 LEU B CA 1
ATOM 5555 C C . LEU B 1 155 ? 21.359 -24.812 11.984 1 93.38 155 LEU B C 1
ATOM 5557 O O . LEU B 1 155 ? 22.422 -24.359 12.406 1 93.38 155 LEU B O 1
ATOM 5561 N N . TYR B 1 156 ? 20.266 -24.984 12.75 1 92.19 156 TYR B N 1
ATOM 5562 C CA . TYR B 1 156 ? 20.359 -24.672 14.172 1 92.19 156 TYR B CA 1
ATOM 5563 C C . TYR B 1 156 ? 21.297 -25.641 14.883 1 92.19 156 TYR B C 1
ATOM 5565 O O . TYR B 1 156 ? 22.266 -25.203 15.539 1 92.19 156 TYR B O 1
ATOM 5573 N N . HIS B 1 157 ? 21.141 -27.031 14.719 1 93.25 157 HIS B N 1
ATOM 5574 C CA . HIS B 1 157 ? 21.984 -28 15.406 1 93.25 157 HIS B CA 1
ATOM 5575 C C . HIS B 1 157 ? 22.531 -29.047 14.445 1 93.25 157 HIS B C 1
ATOM 5577 O O . HIS B 1 157 ? 23.172 -30.016 14.867 1 93.25 157 HIS B O 1
ATOM 5583 N N . GLY B 1 158 ? 22.188 -28.922 13.133 1 96.06 158 GLY B N 1
ATOM 5584 C CA . GLY B 1 158 ? 22.797 -29.797 12.133 1 96.06 158 GLY B CA 1
ATOM 5585 C C . GLY B 1 158 ? 22.062 -31.109 11.953 1 96.06 158 GLY B C 1
ATOM 5586 O O . GLY B 1 158 ? 22.594 -32.062 11.375 1 96.06 158 GLY B O 1
ATOM 5587 N N . TRP B 1 159 ? 20.781 -31.234 12.477 1 96.69 159 TRP B N 1
ATOM 5588 C CA . TRP B 1 159 ? 20 -32.438 12.234 1 96.69 159 TRP B CA 1
ATOM 5589 C C . TRP B 1 159 ? 19.672 -32.594 10.75 1 96.69 159 TRP B C 1
ATOM 5591 O O . TRP B 1 159 ? 19.266 -31.641 10.094 1 96.69 159 TRP B O 1
ATOM 5601 N N . GLN B 1 160 ? 19.906 -33.812 10.242 1 97.75 160 GLN B N 1
ATOM 5602 C CA . GLN B 1 160 ? 19.672 -34.031 8.82 1 97.75 160 GLN B CA 1
ATOM 5603 C C . GLN B 1 160 ? 18.531 -35.031 8.617 1 97.75 160 GLN B C 1
ATOM 5605 O O . GLN B 1 160 ? 18.406 -36 9.359 1 97.75 160 GLN B O 1
ATOM 5610 N N . PHE B 1 161 ? 17.734 -34.719 7.629 1 97.94 161 PHE B N 1
ATOM 5611 C CA . PHE B 1 161 ? 16.562 -35.531 7.336 1 97.94 161 PHE B CA 1
ATOM 5612 C C . PHE B 1 161 ? 16.547 -35.969 5.875 1 97.94 161 PHE B C 1
ATOM 5614 O O . PHE B 1 161 ? 17.047 -35.25 5.004 1 97.94 161 PHE B O 1
ATOM 5621 N N . GLU B 1 162 ? 15.953 -37.125 5.562 1 95.81 162 GLU B N 1
ATOM 5622 C CA . GLU B 1 162 ? 15.852 -37.625 4.188 1 95.81 162 GLU B CA 1
ATOM 5623 C C . GLU B 1 162 ? 14.641 -38.531 4.008 1 95.81 162 GLU B C 1
ATOM 5625 O O . GLU B 1 162 ? 13.953 -38.844 4.98 1 95.81 162 GLU B O 1
ATOM 5630 N N . GLY B 1 163 ? 14.289 -38.75 2.756 1 93.44 163 GLY B N 1
ATOM 5631 C CA . GLY B 1 163 ? 13.242 -39.688 2.43 1 93.44 163 GLY B CA 1
ATOM 5632 C C . GLY B 1 163 ? 11.891 -39.312 3.01 1 93.44 163 GLY B C 1
ATOM 5633 O O . GLY B 1 163 ? 11.398 -38.219 2.799 1 93.44 163 GLY B O 1
ATOM 5634 N N . GLU B 1 164 ? 11.406 -40.25 3.844 1 92.75 164 GLU B N 1
ATOM 5635 C CA . GLU B 1 164 ? 10.078 -40.062 4.418 1 92.75 164 GLU B CA 1
ATOM 5636 C C . GLU B 1 164 ? 10.148 -39.312 5.734 1 92.75 164 GLU B C 1
ATOM 5638 O O . GLU B 1 164 ? 9.375 -39.562 6.656 1 92.75 164 GLU B O 1
ATOM 5643 N N . GLY B 1 165 ? 11.156 -38.406 5.867 1 95.94 165 GLY B N 1
ATOM 5644 C CA . GLY B 1 165 ? 11.227 -37.5 7.008 1 95.94 165 GLY B CA 1
ATOM 5645 C C . GLY B 1 165 ? 12.078 -38.031 8.141 1 95.94 165 GLY B C 1
ATOM 5646 O O . GLY B 1 165 ? 12.141 -37.438 9.219 1 95.94 165 GLY B O 1
ATOM 5647 N N . LYS B 1 166 ? 12.758 -39.156 7.898 1 95.44 166 LYS B N 1
ATOM 5648 C CA . LYS B 1 166 ? 13.586 -39.75 8.938 1 95.44 166 LYS B CA 1
ATOM 5649 C C . LYS B 1 166 ? 14.828 -38.938 9.219 1 95.44 166 LYS B C 1
ATOM 5651 O O . LYS B 1 166 ? 15.461 -38.406 8.297 1 95.44 166 LYS B O 1
ATOM 5656 N N . CYS B 1 167 ? 15.125 -38.812 10.461 1 97.06 167 CYS B N 1
ATOM 5657 C CA . CYS B 1 167 ? 16.391 -38.188 10.844 1 97.06 167 CYS B CA 1
ATOM 5658 C C . CYS B 1 167 ? 17.547 -39.156 10.695 1 97.06 167 CYS B C 1
ATOM 5660 O O . CYS B 1 167 ? 17.5 -40.281 11.203 1 97.06 167 CYS B O 1
ATOM 5662 N N . VAL B 1 168 ? 18.609 -38.719 10.07 1 96.12 168 VAL B N 1
ATOM 5663 C CA . VAL B 1 168 ? 19.672 -39.688 9.781 1 96.12 168 VAL B CA 1
ATOM 5664 C C . VAL B 1 168 ? 20.969 -39.25 10.445 1 96.12 168 VAL B C 1
ATOM 5666 O O . VAL B 1 168 ? 21.938 -40 10.531 1 96.12 168 VAL B O 1
ATOM 5669 N N . LYS B 1 169 ? 20.969 -38.031 10.875 1 95.31 169 LYS B N 1
ATOM 5670 C CA . LYS B 1 169 ? 22.188 -37.531 11.516 1 95.31 169 LYS B CA 1
ATOM 5671 C C . LYS B 1 169 ? 21.859 -36.531 12.625 1 95.31 169 LYS B C 1
ATOM 5673 O O . LYS B 1 169 ? 21.047 -35.625 12.43 1 95.31 169 LYS B O 1
ATOM 5678 N N . ILE B 1 170 ? 22.312 -36.781 13.773 1 95.44 170 ILE B N 1
ATOM 5679 C CA . ILE B 1 170 ? 22.359 -35.844 14.906 1 95.44 170 ILE B CA 1
ATOM 5680 C C . ILE B 1 170 ? 23.797 -35.719 15.398 1 95.44 170 ILE B C 1
ATOM 5682 O O . ILE B 1 170 ? 24.312 -36.594 16.094 1 95.44 170 ILE B O 1
ATOM 5686 N N . PRO B 1 171 ? 24.453 -34.594 15.031 1 94.25 171 PRO B N 1
ATOM 5687 C CA . PRO B 1 171 ? 25.891 -34.469 15.352 1 94.25 171 PRO B CA 1
ATOM 5688 C C . PRO B 1 171 ? 26.172 -34.594 16.844 1 94.25 171 PRO B C 1
ATOM 5690 O O . PRO B 1 171 ? 27.25 -35 17.234 1 94.25 171 PRO B O 1
ATOM 5693 N N . GLN B 1 172 ? 25.156 -34.25 17.688 1 92.62 172 GLN B N 1
ATOM 5694 C CA . GLN B 1 172 ? 25.359 -34.188 19.125 1 92.62 172 GLN B CA 1
ATOM 5695 C C . GLN B 1 172 ? 25.047 -35.531 19.781 1 92.62 172 GLN B C 1
ATOM 5697 O O . GLN B 1 172 ? 25.109 -35.625 21.016 1 92.62 172 GLN B O 1
ATOM 5702 N N . LEU B 1 173 ? 24.688 -36.469 19.078 1 92.19 173 LEU B N 1
ATOM 5703 C CA . LEU B 1 173 ? 24.359 -37.781 19.625 1 92.19 173 LEU B CA 1
ATOM 5704 C C . LEU B 1 173 ? 25.625 -38.562 19.938 1 92.19 173 LEU B C 1
ATOM 5706 O O . LEU B 1 173 ? 26.562 -38.594 19.141 1 92.19 173 LEU B O 1
ATOM 5710 N N . PRO B 1 174 ? 25.703 -39.219 21.125 1 90.69 174 PRO B N 1
ATOM 5711 C CA . PRO B 1 174 ? 26.859 -40.062 21.406 1 90.69 174 PRO B CA 1
ATOM 5712 C C . PRO B 1 174 ? 27.062 -41.156 20.359 1 90.69 174 PRO B C 1
ATOM 5714 O O . PRO B 1 174 ? 26.094 -41.625 19.75 1 90.69 174 PRO B O 1
ATOM 5717 N N . ALA B 1 175 ? 28.359 -41.594 20.031 1 88.06 175 ALA B N 1
ATOM 5718 C CA . ALA B 1 175 ? 28.734 -42.531 18.969 1 88.06 175 ALA B CA 1
ATOM 5719 C C . ALA B 1 175 ? 27.922 -43.812 19.031 1 88.06 175 ALA B C 1
ATOM 5721 O O . ALA B 1 175 ? 27.516 -44.344 18 1 88.06 175 ALA B O 1
ATOM 5722 N N . ASN B 1 176 ? 27.516 -44.375 20.188 1 89.94 176 ASN B N 1
ATOM 5723 C CA . ASN B 1 176 ? 26.828 -45.656 20.281 1 89.94 176 ASN B CA 1
ATOM 5724 C C . ASN B 1 176 ? 25.328 -45.469 20.547 1 89.94 176 ASN B C 1
ATOM 5726 O O . ASN B 1 176 ? 24.609 -46.438 20.75 1 89.94 176 ASN B O 1
ATOM 5730 N N . ALA B 1 177 ? 24.859 -44.219 20.406 1 91.88 177 ALA B N 1
ATOM 5731 C CA . ALA B 1 177 ? 23.453 -43.969 20.703 1 91.88 177 ALA B CA 1
ATOM 5732 C C . ALA B 1 177 ? 22.625 -44 19.422 1 91.88 177 ALA B C 1
ATOM 5734 O O . ALA B 1 177 ? 23.109 -43.625 18.344 1 91.88 177 ALA B O 1
ATOM 5735 N N . LYS B 1 178 ? 21.438 -44.531 19.5 1 93.44 178 LYS B N 1
ATOM 5736 C CA . LYS B 1 178 ? 20.516 -44.562 18.375 1 93.44 178 LYS B CA 1
ATOM 5737 C C . LYS B 1 178 ? 19.719 -43.281 18.281 1 93.44 178 LYS B C 1
ATOM 5739 O O . LYS B 1 178 ? 19.359 -42.688 19.297 1 93.44 178 LYS B O 1
ATOM 5744 N N . ILE B 1 179 ? 19.422 -42.812 17.109 1 95.06 179 ILE B N 1
ATOM 5745 C CA . ILE B 1 179 ? 18.562 -41.656 16.875 1 95.06 179 ILE B CA 1
ATOM 5746 C C . ILE B 1 179 ? 17.141 -42 17.328 1 95.06 179 ILE B C 1
ATOM 5748 O O . ILE B 1 179 ? 16.578 -43.031 16.969 1 95.06 179 ILE B O 1
ATOM 5752 N N . PRO B 1 180 ? 16.594 -41.156 18.094 1 93.12 180 PRO B N 1
ATOM 5753 C CA . PRO B 1 180 ? 15.227 -41.406 18.562 1 93.12 180 PRO B CA 1
ATOM 5754 C C . PRO B 1 180 ? 14.227 -41.531 17.422 1 93.12 180 PRO B C 1
ATOM 5756 O O . PRO B 1 180 ? 14.328 -40.812 16.422 1 93.12 180 PRO B O 1
ATOM 5759 N N . GLN B 1 181 ? 13.227 -42.406 17.578 1 91 181 GLN B N 1
ATOM 5760 C CA . GLN B 1 181 ? 12.203 -42.594 16.562 1 91 181 GLN B CA 1
ATOM 5761 C C . GLN B 1 181 ? 11.336 -41.344 16.391 1 91 181 GLN B C 1
ATOM 5763 O O . GLN B 1 181 ? 10.812 -41.094 15.312 1 91 181 GLN B O 1
ATOM 5768 N N . SER B 1 182 ? 11.242 -40.562 17.422 1 92.38 182 SER B N 1
ATOM 5769 C CA . SER B 1 182 ? 10.414 -39.375 17.406 1 92.38 182 SER B CA 1
ATOM 5770 C C . SER B 1 182 ? 11.07 -38.25 16.594 1 92.38 182 SER B C 1
ATOM 5772 O O . SER B 1 182 ? 10.422 -37.281 16.25 1 92.38 182 SER B O 1
ATOM 5774 N N . ALA B 1 183 ? 12.32 -38.5 16.359 1 93.44 183 ALA B N 1
ATOM 5775 C CA . ALA B 1 183 ? 13.016 -37.531 15.508 1 93.44 183 ALA B CA 1
ATOM 5776 C C . ALA B 1 183 ? 12.664 -37.75 14.039 1 93.44 183 ALA B C 1
ATOM 5778 O O . ALA B 1 183 ? 13.5 -38.219 13.25 1 93.44 183 ALA B O 1
ATOM 5779 N N . CYS B 1 184 ? 11.453 -37.5 13.711 1 95.56 184 CYS B N 1
ATOM 5780 C CA . CYS B 1 184 ? 10.922 -37.688 12.367 1 95.56 184 CYS B CA 1
ATOM 5781 C C . CYS B 1 184 ? 10.016 -36.531 11.945 1 95.56 184 CYS B C 1
ATOM 5783 O O . CYS B 1 184 ? 9.234 -36.031 12.758 1 95.56 184 CYS B O 1
ATOM 5785 N N . LEU B 1 185 ? 10.156 -36.156 10.727 1 97 185 LEU B N 1
ATOM 5786 C CA . LEU B 1 185 ? 9.367 -35.062 10.203 1 97 185 LEU B CA 1
ATOM 5787 C C . LEU B 1 185 ? 8.016 -35.531 9.688 1 97 185 LEU B C 1
ATOM 5789 O O . LEU B 1 185 ? 7.891 -36.688 9.234 1 97 185 LEU B O 1
ATOM 5793 N N . LYS B 1 186 ? 7 -34.656 9.82 1 95.94 186 LYS B N 1
ATOM 5794 C CA . LYS B 1 186 ? 5.742 -34.875 9.117 1 95.94 186 LYS B CA 1
ATOM 5795 C C . LYS B 1 186 ? 5.898 -34.656 7.617 1 95.94 186 LYS B C 1
ATOM 5797 O O . LYS B 1 186 ? 6.348 -33.594 7.188 1 95.94 186 LYS B O 1
ATOM 5802 N N . THR B 1 187 ? 5.492 -35.656 6.863 1 97.25 187 THR B N 1
ATOM 5803 C CA . THR B 1 187 ? 5.73 -35.594 5.426 1 97.25 187 THR B CA 1
ATOM 5804 C C . THR B 1 187 ? 4.426 -35.375 4.668 1 97.25 187 THR B C 1
ATOM 5806 O O . THR B 1 187 ? 3.363 -35.844 5.105 1 97.25 187 THR B O 1
ATOM 5809 N N . TYR B 1 188 ? 4.504 -34.688 3.596 1 98.31 188 TYR B N 1
ATOM 5810 C CA . TYR B 1 188 ? 3.402 -34.5 2.656 1 98.31 188 TYR B CA 1
ATOM 5811 C C . TYR B 1 188 ? 3.746 -35.094 1.292 1 98.31 188 TYR B C 1
ATOM 5813 O O . TYR B 1 188 ? 4.879 -34.969 0.82 1 98.31 188 TYR B O 1
ATOM 5821 N N . GLU B 1 189 ? 2.771 -35.75 0.668 1 97.81 189 GLU B N 1
ATOM 5822 C CA . GLU B 1 189 ? 2.98 -36.281 -0.677 1 97.81 189 GLU B CA 1
ATOM 5823 C C . GLU B 1 189 ? 3.01 -35.156 -1.712 1 97.81 189 GLU B C 1
ATOM 5825 O O . GLU B 1 189 ? 2.154 -34.25 -1.695 1 97.81 189 GLU B O 1
ATOM 5830 N N . VAL B 1 190 ? 4.023 -35.188 -2.553 1 98.12 190 VAL B N 1
ATOM 5831 C CA . VAL B 1 190 ? 4.109 -34.188 -3.635 1 98.12 190 VAL B CA 1
ATOM 5832 C C . VAL B 1 190 ? 4.211 -34.906 -4.977 1 98.12 190 VAL B C 1
ATOM 5834 O O . VAL B 1 190 ? 4.691 -36.062 -5.043 1 98.12 190 VAL B O 1
ATOM 5837 N N . ARG B 1 191 ? 3.73 -34.281 -6.023 1 98.06 191 ARG B N 1
ATOM 5838 C CA . ARG B 1 191 ? 3.803 -34.812 -7.391 1 98.06 191 ARG B CA 1
ATOM 5839 C C . ARG B 1 191 ? 4.098 -33.656 -8.375 1 98.06 191 ARG B C 1
ATOM 5841 O O . ARG B 1 191 ? 3.555 -32.562 -8.25 1 98.06 191 ARG B O 1
ATOM 5848 N N . ASP B 1 192 ? 5.035 -33.906 -9.234 1 97.94 192 ASP B N 1
ATOM 5849 C CA . ASP B 1 192 ? 5.246 -33.031 -10.359 1 97.94 192 ASP B CA 1
ATOM 5850 C C . ASP B 1 192 ? 4.312 -33.375 -11.523 1 97.94 192 ASP B C 1
ATOM 5852 O O . ASP B 1 192 ? 4.48 -34.406 -12.172 1 97.94 192 ASP B O 1
ATOM 5856 N N . SER B 1 193 ? 3.354 -32.625 -11.68 1 98.12 193 SER B N 1
ATOM 5857 C CA . SER B 1 193 ? 2.412 -32.844 -12.781 1 98.12 193 SER B CA 1
ATOM 5858 C C . SER B 1 193 ? 2.443 -31.656 -13.75 1 98.12 193 SER B C 1
ATOM 5860 O O . SER B 1 193 ? 2.082 -30.531 -13.391 1 98.12 193 SER B O 1
ATOM 5862 N N . GLN B 1 194 ? 2.916 -31.938 -14.984 1 97.75 194 GLN B N 1
ATOM 5863 C CA . GLN B 1 194 ? 2.957 -30.984 -16.078 1 97.75 194 GLN B CA 1
ATOM 5864 C C . GLN B 1 194 ? 3.713 -29.719 -15.688 1 97.75 194 GLN B C 1
ATOM 5866 O O . GLN B 1 194 ? 3.279 -28.609 -16 1 97.75 194 GLN B O 1
ATOM 5871 N N . GLY B 1 195 ? 4.746 -29.844 -14.906 1 97.88 195 GLY B N 1
ATOM 5872 C CA . GLY B 1 195 ? 5.648 -28.734 -14.602 1 97.88 195 GLY B CA 1
ATOM 5873 C C . GLY B 1 195 ? 5.281 -28 -13.328 1 97.88 195 GLY B C 1
ATOM 5874 O O . GLY B 1 195 ? 5.902 -26.984 -12.992 1 97.88 195 GLY B O 1
ATOM 5875 N N . VAL B 1 196 ? 4.301 -28.453 -12.617 1 98.69 196 VAL B N 1
ATOM 5876 C CA . VAL B 1 196 ? 3.895 -27.875 -11.352 1 98.69 196 VAL B CA 1
ATOM 5877 C C . VAL B 1 196 ? 3.994 -28.906 -10.242 1 98.69 196 VAL B C 1
ATOM 5879 O O . VAL B 1 196 ? 3.566 -30.062 -10.414 1 98.69 196 VAL B O 1
ATOM 5882 N N . VAL B 1 197 ? 4.633 -28.516 -9.133 1 98.75 197 VAL B N 1
ATOM 5883 C CA . VAL B 1 197 ? 4.68 -29.375 -7.961 1 98.75 197 VAL B CA 1
ATOM 5884 C C . VAL B 1 197 ? 3.408 -29.203 -7.137 1 98.75 197 VAL B C 1
ATOM 5886 O O . VAL B 1 197 ? 3.072 -28.094 -6.723 1 98.75 197 VAL B O 1
ATOM 5889 N N . TRP B 1 198 ? 2.705 -30.297 -6.953 1 98.88 198 TRP B N 1
ATOM 5890 C CA . TRP B 1 198 ? 1.468 -30.328 -6.18 1 98.88 198 TRP B CA 1
ATOM 5891 C C . TRP B 1 198 ? 1.672 -31.031 -4.848 1 98.88 198 TRP B C 1
ATOM 5893 O O . TRP B 1 198 ? 2.451 -31.984 -4.758 1 98.88 198 TRP B O 1
ATOM 5903 N N . VAL B 1 199 ? 0.925 -30.609 -3.826 1 98.81 199 VAL B N 1
ATOM 5904 C CA . VAL B 1 199 ? 1.032 -31.25 -2.52 1 98.81 199 VAL B CA 1
ATOM 5905 C C . VAL B 1 199 ? -0.346 -31.719 -2.057 1 98.81 199 VAL B C 1
ATOM 5907 O O . VAL B 1 199 ? -1.342 -31.016 -2.244 1 98.81 199 VAL B O 1
ATOM 5910 N N . TRP B 1 200 ? -0.446 -32.906 -1.595 1 98.75 200 TRP B N 1
ATOM 5911 C CA . TRP B 1 200 ? -1.613 -33.438 -0.887 1 98.75 200 TRP B CA 1
ATOM 5912 C C . TRP B 1 200 ? -1.555 -33.062 0.594 1 98.75 200 TRP B C 1
ATOM 5914 O O . TRP B 1 200 ? -0.601 -33.438 1.288 1 98.75 200 TRP B O 1
ATOM 5924 N N . MET B 1 201 ? -2.607 -32.469 1.174 1 98.25 201 MET B N 1
ATOM 5925 C CA . MET B 1 201 ? -2.455 -31.828 2.477 1 98.25 201 MET B CA 1
ATOM 5926 C C . MET B 1 201 ? -2.926 -32.75 3.596 1 98.25 201 MET B C 1
ATOM 5928 O O . MET B 1 201 ? -2.635 -32.5 4.77 1 98.25 201 MET B O 1
ATOM 5932 N N . SER B 1 202 ? -3.633 -33.812 3.297 1 97.94 202 SER B N 1
ATOM 5933 C CA . SER B 1 202 ? -4.148 -34.656 4.367 1 97.94 202 SER B CA 1
ATOM 5934 C C . SER B 1 202 ? -3.059 -35.562 4.938 1 97.94 202 SER B C 1
ATOM 5936 O O . SER B 1 202 ? -2.275 -36.125 4.188 1 97.94 202 SER B O 1
ATOM 5938 N N . GLN B 1 203 ? -3.059 -35.594 6.199 1 94.19 203 GLN B N 1
ATOM 5939 C CA . GLN B 1 203 ? -2.178 -36.531 6.91 1 94.19 203 GLN B CA 1
ATOM 5940 C C . GLN B 1 203 ? -2.91 -37.812 7.273 1 94.19 203 GLN B C 1
ATOM 5942 O O . GLN B 1 203 ? -2.287 -38.781 7.707 1 94.19 203 GLN B O 1
ATOM 5947 N N . LYS B 1 204 ? -4.137 -37.812 7.031 1 95.19 204 LYS B N 1
ATOM 5948 C CA . LYS B 1 204 ? -4.977 -38.906 7.484 1 95.19 204 LYS B CA 1
ATOM 5949 C C . LYS B 1 204 ? -5.383 -39.812 6.312 1 95.19 204 LYS B C 1
ATOM 5951 O O . LYS B 1 204 ? -5.375 -41.031 6.43 1 95.19 204 LYS B O 1
ATOM 5956 N N . THR B 1 205 ? -5.723 -39.156 5.242 1 96.88 205 THR B N 1
ATOM 5957 C CA . THR B 1 205 ? -6.176 -39.875 4.07 1 96.88 205 THR B CA 1
ATOM 5958 C C . THR B 1 205 ? -5.082 -39.938 3.006 1 96.88 205 THR B C 1
ATOM 5960 O O . THR B 1 205 ? -4.379 -38.938 2.787 1 96.88 205 THR B O 1
ATOM 5963 N N . PRO B 1 206 ? -4.977 -41.062 2.408 1 96.44 206 PRO B N 1
ATOM 5964 C CA . PRO B 1 206 ? -3.971 -41.156 1.351 1 96.44 206 PRO B CA 1
ATOM 5965 C C . PRO B 1 206 ? -4.277 -40.25 0.154 1 96.44 206 PRO B C 1
ATOM 5967 O O . PRO B 1 206 ? -5.438 -39.906 -0.077 1 96.44 206 PRO B O 1
ATOM 5970 N N . PRO B 1 207 ? -3.203 -39.938 -0.521 1 97.31 207 PRO B N 1
ATOM 5971 C CA . PRO B 1 207 ? -3.424 -39.094 -1.701 1 97.31 207 PRO B CA 1
ATOM 5972 C C . PRO B 1 207 ? -4.367 -39.75 -2.715 1 97.31 207 PRO B C 1
ATOM 5974 O O . PRO B 1 207 ? -4.301 -40.938 -2.939 1 97.31 207 PRO B O 1
ATOM 5977 N N . ASN B 1 208 ? -5.195 -38.969 -3.234 1 97.12 208 ASN B N 1
ATOM 5978 C CA . ASN B 1 208 ? -6.125 -39.406 -4.277 1 97.12 208 ASN B CA 1
ATOM 5979 C C . ASN B 1 208 ? -5.68 -38.906 -5.656 1 97.12 208 ASN B C 1
ATOM 5981 O O . ASN B 1 208 ? -5.84 -37.75 -5.992 1 97.12 208 ASN B O 1
ATOM 5985 N N . PRO B 1 209 ? -5.164 -39.75 -6.484 1 95.94 209 PRO B N 1
ATOM 5986 C CA . PRO B 1 209 ? -4.648 -39.344 -7.793 1 95.94 209 PRO B CA 1
ATOM 5987 C C . PRO B 1 209 ? -5.738 -38.812 -8.711 1 95.94 209 PRO B C 1
ATOM 5989 O O . PRO B 1 209 ? -5.453 -38 -9.602 1 95.94 209 PRO B O 1
ATOM 5992 N N . SER B 1 210 ? -6.926 -39.188 -8.516 1 95.38 210 SER B N 1
ATOM 5993 C CA . SER B 1 210 ? -8.016 -38.781 -9.391 1 95.38 210 SER B CA 1
ATOM 5994 C C . SER B 1 210 ? -8.32 -37.281 -9.195 1 95.38 210 SER B C 1
ATOM 5996 O O . SER B 1 210 ? -8.938 -36.656 -10.062 1 95.38 210 SER B O 1
ATOM 5998 N N . LYS B 1 211 ? -7.875 -36.719 -8.078 1 96.75 211 LYS B N 1
ATOM 5999 C CA . LYS B 1 211 ? -8.125 -35.312 -7.797 1 96.75 211 LYS B CA 1
ATOM 6000 C C . LYS B 1 211 ? -6.992 -34.438 -8.328 1 96.75 211 LYS B C 1
ATOM 6002 O O . LYS B 1 211 ? -7.09 -33.219 -8.312 1 96.75 211 LYS B O 1
ATOM 6007 N N . LEU B 1 212 ? -5.91 -35.031 -8.758 1 97.88 212 LEU B N 1
ATOM 6008 C CA . LEU B 1 212 ? -4.809 -34.281 -9.328 1 97.88 212 LEU B CA 1
ATOM 6009 C C . LEU B 1 212 ? -5.191 -33.719 -10.695 1 97.88 212 LEU B C 1
ATOM 6011 O O . LEU B 1 212 ? -5.496 -34.469 -11.617 1 97.88 212 LEU B O 1
ATOM 6015 N N . PRO B 1 213 ? -5.191 -32.406 -10.805 1 97.25 213 PRO B N 1
ATOM 6016 C CA . PRO B 1 213 ? -5.641 -31.828 -12.07 1 97.25 213 PRO B CA 1
ATOM 6017 C C . PRO B 1 213 ? -4.758 -32.219 -13.25 1 97.25 213 PRO B C 1
ATOM 6019 O O . PRO B 1 213 ? -3.549 -32.375 -13.094 1 97.25 213 PRO B O 1
ATOM 6022 N N . TRP B 1 214 ? -5.402 -32.438 -14.352 1 97.25 214 TRP B N 1
ATOM 6023 C CA . TRP B 1 214 ? -4.742 -32.656 -15.633 1 97.25 214 TRP B CA 1
ATOM 6024 C C . TRP B 1 214 ? -5.262 -31.672 -16.688 1 97.25 214 TRP B C 1
ATOM 6026 O O . TRP B 1 214 ? -6.477 -31.547 -16.875 1 97.25 214 TRP B O 1
ATOM 6036 N N . PHE B 1 215 ? -4.359 -31.016 -17.344 1 98.06 215 PHE B N 1
ATOM 6037 C CA . PHE B 1 215 ? -4.742 -30 -18.328 1 98.06 215 PHE B CA 1
ATOM 6038 C C . PHE B 1 215 ? -4.418 -30.469 -19.734 1 98.06 215 PHE B C 1
ATOM 6040 O O . PHE B 1 215 ? -3.266 -30.406 -20.172 1 98.06 215 PHE B O 1
ATOM 6047 N N . GLU B 1 216 ? -5.379 -30.797 -20.484 1 96.81 216 GLU B N 1
ATOM 6048 C CA . GLU B 1 216 ? -5.242 -31.438 -21.797 1 96.81 216 GLU B CA 1
ATOM 6049 C C . GLU B 1 216 ? -4.41 -30.578 -22.75 1 96.81 216 GLU B C 1
ATOM 6051 O O . GLU B 1 216 ? -3.539 -31.094 -23.453 1 96.81 216 GLU B O 1
ATOM 6056 N N . ASN B 1 217 ? -4.668 -29.312 -22.75 1 96.81 217 ASN B N 1
ATOM 6057 C CA . ASN B 1 217 ? -3.963 -28.438 -23.688 1 96.81 217 ASN B CA 1
ATOM 6058 C C . ASN B 1 217 ? -2.457 -28.453 -23.422 1 96.81 217 ASN B C 1
ATOM 6060 O O . ASN B 1 217 ? -1.664 -28.391 -24.375 1 96.81 217 ASN B O 1
ATOM 6064 N N . PHE B 1 218 ? -2.047 -28.516 -22.203 1 96.81 218 PHE B N 1
ATOM 6065 C CA . PHE B 1 218 ? -0.634 -28.469 -21.844 1 96.81 218 PHE B CA 1
ATOM 6066 C C . PHE B 1 218 ? 0.059 -29.781 -22.219 1 96.81 218 PHE B C 1
ATOM 6068 O O . PHE B 1 218 ? 1.289 -29.859 -22.219 1 96.81 218 PHE B O 1
ATOM 6075 N N . ALA B 1 219 ? -0.72 -30.781 -22.562 1 96.44 219 ALA B N 1
ATOM 6076 C CA . ALA B 1 219 ? -0.172 -32.062 -23 1 96.44 219 ALA B CA 1
ATOM 6077 C C . ALA B 1 219 ? -0.152 -32.156 -24.531 1 96.44 219 ALA B C 1
ATOM 6079 O O . ALA B 1 219 ? 0.416 -33.125 -25.078 1 96.44 219 ALA B O 1
ATOM 6080 N N . ARG B 1 220 ? -0.71 -31.266 -25.203 1 95.44 220 ARG B N 1
ATOM 6081 C CA . ARG B 1 220 ? -0.791 -31.312 -26.656 1 95.44 220 ARG B CA 1
ATOM 6082 C C . ARG B 1 220 ? 0.578 -31.078 -27.281 1 95.44 220 ARG B C 1
ATOM 6084 O O . ARG B 1 220 ? 1.354 -30.25 -26.812 1 95.44 220 ARG B O 1
ATOM 6091 N N . PRO B 1 221 ? 0.796 -31.781 -28.391 1 93.31 221 PRO B N 1
ATOM 6092 C CA . PRO B 1 221 ? 2.053 -31.531 -29.094 1 93.31 221 PRO B CA 1
ATOM 6093 C C . PRO B 1 221 ? 2.168 -30.094 -29.609 1 93.31 221 PRO B C 1
ATOM 6095 O O . PRO B 1 221 ? 1.208 -29.562 -30.172 1 93.31 221 PRO B O 1
ATOM 6098 N N . GLY B 1 222 ? 3.322 -29.562 -29.375 1 91.75 222 GLY B N 1
ATOM 6099 C CA . GLY B 1 222 ? 3.586 -28.219 -29.891 1 91.75 222 GLY B CA 1
ATOM 6100 C C . GLY B 1 222 ? 3.094 -27.109 -28.984 1 91.75 222 GLY B C 1
ATOM 6101 O O . GLY B 1 222 ? 3.326 -25.938 -29.25 1 91.75 222 GLY B O 1
ATOM 6102 N N . PHE B 1 223 ? 2.416 -27.453 -27.938 1 94.62 223 PHE B N 1
ATOM 6103 C CA . PHE B 1 223 ? 1.915 -26.453 -27 1 94.62 223 PHE B CA 1
ATOM 6104 C C . PHE B 1 223 ? 3.059 -25.844 -26.203 1 94.62 223 PHE B C 1
ATOM 6106 O O . PHE B 1 223 ? 3.867 -26.562 -25.609 1 94.62 223 PHE B O 1
ATOM 6113 N N . GLN B 1 224 ? 3.172 -24.516 -26.297 1 92.38 224 GLN B N 1
ATOM 6114 C CA . GLN B 1 224 ? 4.188 -23.781 -25.562 1 92.38 224 GLN B CA 1
ATOM 6115 C C . GLN B 1 224 ? 3.545 -22.766 -24.609 1 92.38 224 GLN B C 1
ATOM 6117 O O . GLN B 1 224 ? 2.539 -22.141 -24.953 1 92.38 224 GLN B O 1
ATOM 6122 N N . ASP B 1 225 ? 4.152 -22.656 -23.422 1 93.06 225 ASP B N 1
ATOM 6123 C CA . ASP B 1 225 ? 3.539 -21.75 -22.469 1 93.06 225 ASP B CA 1
ATOM 6124 C C . ASP B 1 225 ? 4.582 -20.844 -21.812 1 93.06 225 ASP B C 1
ATOM 6126 O O . ASP B 1 225 ? 5.777 -21.172 -21.828 1 93.06 225 ASP B O 1
ATOM 6130 N N . ILE B 1 226 ? 4.168 -19.688 -21.359 1 92.81 226 ILE B N 1
ATOM 6131 C CA . ILE B 1 226 ? 4.883 -18.781 -20.469 1 92.81 226 ILE B CA 1
ATOM 6132 C C . ILE B 1 226 ? 4.262 -18.844 -19.062 1 92.81 226 ILE B C 1
ATOM 6134 O O . ILE B 1 226 ? 3.072 -18.578 -18.891 1 92.81 226 ILE B O 1
ATOM 6138 N N . SER B 1 227 ? 5.098 -19.297 -18.109 1 96.44 227 SER B N 1
ATOM 6139 C CA . SER B 1 227 ? 4.613 -19.5 -16.75 1 96.44 227 SER B CA 1
ATOM 6140 C C . SER B 1 227 ? 5.328 -18.594 -15.758 1 96.44 227 SER B C 1
ATOM 6142 O O . SER B 1 227 ? 6.535 -18.359 -15.875 1 96.44 227 SER B O 1
ATOM 6144 N N . THR B 1 228 ? 4.566 -18 -14.836 1 96.62 228 THR B N 1
ATOM 6145 C CA . THR B 1 228 ? 5.121 -17.125 -13.805 1 96.62 228 THR B CA 1
ATOM 6146 C C . THR B 1 228 ? 4.5 -17.438 -12.445 1 96.62 228 THR B C 1
ATOM 6148 O O . THR B 1 228 ? 3.434 -18.047 -12.367 1 96.62 228 THR B O 1
ATOM 6151 N N . THR B 1 229 ? 5.238 -17.125 -11.406 1 97.38 229 THR B N 1
ATOM 6152 C CA . THR B 1 229 ? 4.762 -17.203 -10.023 1 97.38 229 THR B CA 1
ATOM 6153 C C . THR B 1 229 ? 4.715 -15.812 -9.391 1 97.38 229 THR B C 1
ATOM 6155 O O . THR B 1 229 ? 5.641 -15.016 -9.555 1 97.38 229 THR B O 1
ATOM 6158 N N . HIS B 1 230 ? 3.598 -15.516 -8.695 1 97.19 230 HIS B N 1
ATOM 6159 C CA . HIS B 1 230 ? 3.428 -14.242 -8.008 1 97.19 230 HIS B CA 1
ATOM 6160 C C . HIS B 1 230 ? 2.873 -14.445 -6.602 1 97.19 230 HIS B C 1
ATOM 6162 O O . HIS B 1 230 ? 1.877 -15.148 -6.418 1 97.19 230 HIS B O 1
ATOM 6168 N N . GLU B 1 231 ? 3.561 -13.859 -5.613 1 94.44 231 GLU B N 1
ATOM 6169 C CA . GLU B 1 231 ? 2.938 -13.672 -4.305 1 94.44 231 GLU B CA 1
ATOM 6170 C C . GLU B 1 231 ? 2.109 -12.383 -4.27 1 94.44 231 GLU B C 1
ATOM 6172 O O . GLU B 1 231 ? 2.586 -11.32 -4.672 1 94.44 231 GLU B O 1
ATOM 6177 N N . LEU B 1 232 ? 0.897 -12.516 -3.846 1 95.25 232 LEU B N 1
ATOM 6178 C CA . LEU B 1 232 ? -0.004 -11.367 -3.896 1 95.25 232 LEU B CA 1
ATOM 6179 C C . LEU B 1 232 ? -0.588 -11.078 -2.518 1 95.25 232 LEU B C 1
ATOM 6181 O O . LEU B 1 232 ? -0.911 -12 -1.768 1 95.25 232 LEU B O 1
ATOM 6185 N N . PRO B 1 233 ? -0.769 -9.781 -2.164 1 91.38 233 PRO B N 1
ATOM 6186 C CA . PRO B 1 233 ? -1.155 -9.359 -0.815 1 91.38 233 PRO B CA 1
ATOM 6187 C C . PRO B 1 233 ? -2.67 -9.312 -0.623 1 91.38 233 PRO B C 1
ATOM 6189 O O . PRO B 1 233 ? -3.197 -8.352 -0.063 1 91.38 233 PRO B O 1
ATOM 6192 N N . TYR B 1 234 ? -3.416 -10.258 -1.016 1 92.44 234 TYR B N 1
ATOM 6193 C CA . TYR B 1 234 ? -4.844 -10.453 -0.788 1 92.44 234 TYR B CA 1
ATOM 6194 C C . TYR B 1 234 ? -5.215 -11.93 -0.879 1 92.44 234 TYR B C 1
ATOM 6196 O O . TYR B 1 234 ? -4.461 -12.734 -1.43 1 92.44 234 TYR B O 1
ATOM 6204 N N . ASP B 1 235 ? -6.395 -12.266 -0.364 1 93.75 235 ASP B N 1
ATOM 6205 C CA . ASP B 1 235 ? -6.855 -13.641 -0.208 1 93.75 235 ASP B CA 1
ATOM 6206 C C . ASP B 1 235 ? -7.055 -14.312 -1.566 1 93.75 235 ASP B C 1
ATOM 6208 O O . ASP B 1 235 ? -7.465 -13.656 -2.529 1 93.75 235 ASP B O 1
ATOM 6212 N N . HIS B 1 236 ? -6.84 -15.609 -1.574 1 96.75 236 HIS B N 1
ATOM 6213 C CA . HIS B 1 236 ? -6.969 -16.391 -2.801 1 96.75 236 HIS B CA 1
ATOM 6214 C C . HIS B 1 236 ? -8.367 -16.266 -3.389 1 96.75 236 HIS B C 1
ATOM 6216 O O . HIS B 1 236 ? -8.539 -16.297 -4.609 1 96.75 236 HIS B O 1
ATOM 6222 N N . SER B 1 237 ? -9.391 -16.172 -2.525 1 97 237 SER B N 1
ATOM 6223 C CA . SER B 1 237 ? -10.758 -16.094 -3.039 1 97 237 SER B CA 1
ATOM 6224 C C . SER B 1 237 ? -10.984 -14.805 -3.814 1 97 237 SER B C 1
ATOM 6226 O O . SER B 1 237 ? -11.734 -14.781 -4.797 1 97 237 SER B O 1
ATOM 6228 N N . ILE B 1 238 ? -10.367 -13.734 -3.391 1 96.81 238 ILE B N 1
ATOM 6229 C CA . ILE B 1 238 ? -10.469 -12.453 -4.082 1 96.81 238 ILE B CA 1
ATOM 6230 C C . ILE B 1 238 ? -9.703 -12.516 -5.398 1 96.81 238 ILE B C 1
ATOM 6232 O O . ILE B 1 238 ? -10.148 -11.977 -6.414 1 96.81 238 ILE B O 1
ATOM 6236 N N . LEU B 1 239 ? -8.578 -13.18 -5.375 1 98 239 LEU B N 1
ATOM 6237 C CA . LEU B 1 239 ? -7.793 -13.398 -6.586 1 98 239 LEU B CA 1
ATOM 6238 C C . LEU B 1 239 ? -8.602 -14.172 -7.621 1 98 239 LEU B C 1
ATOM 6240 O O . LEU B 1 239 ? -8.688 -13.766 -8.781 1 98 239 LEU B O 1
ATOM 6244 N N . LEU B 1 240 ? -9.211 -15.234 -7.199 1 98.38 240 LEU B N 1
ATOM 6245 C CA . LEU B 1 240 ? -10 -16.078 -8.094 1 98.38 240 LEU B CA 1
ATOM 6246 C C . LEU B 1 240 ? -11.164 -15.281 -8.688 1 98.38 240 LEU B C 1
ATOM 6248 O O . LEU B 1 240 ? -11.422 -15.359 -9.898 1 98.38 240 LEU B O 1
ATOM 6252 N N . GLU B 1 241 ? -11.773 -14.523 -7.859 1 97.19 241 GLU B N 1
ATOM 6253 C CA . GLU B 1 241 ? -12.859 -13.664 -8.32 1 97.19 241 GLU B CA 1
ATOM 6254 C C . GLU B 1 241 ? -12.391 -12.719 -9.414 1 97.19 241 GLU B C 1
ATOM 6256 O O . GLU B 1 241 ? -13.062 -12.547 -10.438 1 97.19 241 GLU B O 1
ATOM 6261 N N . ASN B 1 242 ? -11.336 -12.094 -9.18 1 97.62 242 ASN B N 1
ATOM 6262 C CA . ASN B 1 242 ? -10.766 -11.164 -10.141 1 97.62 242 ASN B CA 1
ATOM 6263 C C . ASN B 1 242 ? -10.438 -11.852 -11.461 1 97.62 242 ASN B C 1
ATOM 6265 O O . ASN B 1 242 ? -10.734 -11.32 -12.531 1 97.62 242 ASN B O 1
ATOM 6269 N N . LEU B 1 243 ? -9.859 -13.062 -11.383 1 98 243 LEU B N 1
ATOM 6270 C CA . LEU B 1 243 ? -9.383 -13.758 -12.57 1 98 243 LEU B CA 1
ATOM 6271 C C . LEU B 1 243 ? -10.547 -14.352 -13.359 1 98 243 LEU B C 1
ATOM 6273 O O . LEU B 1 243 ? -10.422 -14.625 -14.555 1 98 243 LEU B O 1
ATOM 6277 N N . MET B 1 244 ? -11.695 -14.602 -12.773 1 97.5 244 MET B N 1
ATOM 6278 C CA . MET B 1 244 ? -12.852 -15.133 -13.484 1 97.5 244 MET B CA 1
ATOM 6279 C C . MET B 1 244 ? -13.75 -14.008 -13.984 1 97.5 244 MET B C 1
ATOM 6281 O O . MET B 1 244 ? -14.859 -14.258 -14.469 1 97.5 244 MET B O 1
ATOM 6285 N N . ASP B 1 245 ? -13.297 -12.773 -13.859 1 96.94 245 ASP B N 1
ATOM 6286 C CA . ASP B 1 245 ? -14.031 -11.578 -14.258 1 96.94 245 ASP B CA 1
ATOM 6287 C C . ASP B 1 245 ? -13.383 -10.914 -15.469 1 96.94 245 ASP B C 1
ATOM 6289 O O . ASP B 1 245 ? -12.641 -9.938 -15.336 1 96.94 245 ASP B O 1
ATOM 6293 N N . PRO B 1 246 ? -13.75 -11.359 -16.641 1 95.38 246 PRO B N 1
ATOM 6294 C CA . PRO B 1 246 ? -13.148 -10.758 -17.844 1 95.38 246 PRO B CA 1
ATOM 6295 C C . PRO B 1 246 ? -13.617 -9.32 -18.078 1 95.38 246 PRO B C 1
ATOM 6297 O O . PRO B 1 246 ? -12.984 -8.578 -18.844 1 95.38 246 PRO B O 1
ATOM 6300 N N . ALA B 1 247 ? -14.641 -8.914 -17.422 1 96 247 ALA B N 1
ATOM 6301 C CA . ALA B 1 247 ? -15.25 -7.605 -17.672 1 96 247 ALA B CA 1
ATOM 6302 C C . ALA B 1 247 ? -14.32 -6.477 -17.234 1 96 247 ALA B C 1
ATOM 6304 O O . ALA B 1 247 ? -14.383 -5.367 -17.781 1 96 247 ALA B O 1
ATOM 6305 N N . HIS B 1 248 ? -13.445 -6.695 -16.266 1 96.56 248 HIS B N 1
ATOM 6306 C CA . HIS B 1 248 ? -12.625 -5.602 -15.766 1 96.56 248 HIS B CA 1
ATOM 6307 C C . HIS B 1 248 ? -11.398 -5.387 -16.641 1 96.56 248 HIS B C 1
ATOM 6309 O O . HIS B 1 248 ? -10.766 -4.328 -16.594 1 96.56 248 HIS B O 1
ATOM 6315 N N . VAL B 1 249 ? -11.016 -6.324 -17.469 1 95.75 249 VAL B N 1
ATOM 6316 C CA . VAL B 1 249 ? -9.734 -6.379 -18.156 1 95.75 249 VAL B CA 1
ATOM 6317 C C . VAL B 1 249 ? -9.586 -5.164 -19.062 1 95.75 249 VAL B C 1
ATOM 6319 O O . VAL B 1 249 ? -8.578 -4.457 -19.016 1 95.75 249 VAL B O 1
ATOM 6322 N N . PRO B 1 250 ? -10.609 -4.828 -19.891 1 95.5 250 PRO B N 1
ATOM 6323 C CA . PRO B 1 250 ? -10.43 -3.682 -20.781 1 95.5 250 PRO B CA 1
ATOM 6324 C C . PRO B 1 250 ? -10.234 -2.367 -20.031 1 95.5 250 PRO B C 1
ATOM 6326 O O . PRO B 1 250 ? -9.594 -1.446 -20.547 1 95.5 250 PRO B O 1
ATOM 6329 N N . ILE B 1 251 ? -10.734 -2.279 -18.812 1 95.19 251 ILE B N 1
ATOM 6330 C CA . ILE B 1 251 ? -10.711 -1.024 -18.062 1 95.19 251 ILE B CA 1
ATOM 6331 C C . ILE B 1 251 ? -9.445 -0.953 -17.219 1 95.19 251 ILE B C 1
ATOM 6333 O O . ILE B 1 251 ? -8.594 -0.086 -17.438 1 95.19 251 ILE B O 1
ATOM 6337 N N . SER B 1 252 ? -9.281 -1.891 -16.297 1 94.38 252 SER B N 1
ATOM 6338 C CA . SER B 1 252 ? -8.18 -1.879 -15.328 1 94.38 252 SER B CA 1
ATOM 6339 C C . SER B 1 252 ? -6.832 -1.975 -16.031 1 94.38 252 SER B C 1
ATOM 6341 O O . SER B 1 252 ? -5.832 -1.453 -15.539 1 94.38 252 SER B O 1
ATOM 6343 N N . HIS B 1 253 ? -6.836 -2.654 -17.188 1 95.56 253 HIS B N 1
ATOM 6344 C CA . HIS B 1 253 ? -5.57 -2.92 -17.859 1 95.56 253 HIS B CA 1
ATOM 6345 C C . HIS B 1 253 ? -5.512 -2.217 -19.203 1 95.56 253 HIS B C 1
ATOM 6347 O O . HIS B 1 253 ? -4.844 -2.691 -20.125 1 95.56 253 HIS B O 1
ATOM 6353 N N . ASP B 1 254 ? -6.172 -1.104 -19.266 1 93.62 254 ASP B N 1
ATOM 6354 C CA . ASP B 1 254 ? -6.207 -0.317 -20.5 1 93.62 254 ASP B CA 1
ATOM 6355 C C . ASP B 1 254 ? -4.797 -0.045 -21.016 1 93.62 254 ASP B C 1
ATOM 6357 O O . ASP B 1 254 ? -3.967 0.525 -20.297 1 93.62 254 ASP B O 1
ATOM 6361 N N . ARG B 1 255 ? -4.52 -0.584 -22.219 1 90.12 255 ARG B N 1
ATOM 6362 C CA . ARG B 1 255 ? -3.303 -0.327 -22.984 1 90.12 255 ARG B CA 1
ATOM 6363 C C . ARG B 1 255 ? -2.088 -0.956 -22.312 1 90.12 255 ARG B C 1
ATOM 6365 O O . ARG B 1 255 ? -0.955 -0.524 -22.531 1 90.12 255 ARG B O 1
ATOM 6372 N N . THR B 1 256 ? -2.293 -1.824 -21.391 1 87.25 256 THR B N 1
ATOM 6373 C CA . THR B 1 256 ? -1.158 -2.518 -20.797 1 87.25 256 THR B CA 1
ATOM 6374 C C . THR B 1 256 ? -0.7 -3.67 -21.688 1 87.25 256 THR B C 1
ATOM 6376 O O . THR B 1 256 ? 0.494 -3.814 -21.953 1 87.25 256 THR B O 1
ATOM 6379 N N . ASP B 1 257 ? -1.706 -4.496 -22.031 1 76 257 ASP B N 1
ATOM 6380 C CA . ASP B 1 257 ? -1.395 -5.461 -23.078 1 76 257 ASP B CA 1
ATOM 6381 C C . ASP B 1 257 ? -1.945 -5 -24.422 1 76 257 ASP B C 1
ATOM 6383 O O . ASP B 1 257 ? -2.783 -4.098 -24.484 1 76 257 ASP B O 1
ATOM 6387 N N . TRP B 1 258 ? -1.322 -5.387 -25.547 1 73.38 258 TRP B N 1
ATOM 6388 C CA . TRP B 1 258 ? -1.676 -4.938 -26.891 1 73.38 258 TRP B CA 1
ATOM 6389 C C . TRP B 1 258 ? -3.146 -5.211 -27.172 1 73.38 258 TRP B C 1
ATOM 6391 O O . TRP B 1 258 ? -3.762 -4.516 -27.984 1 73.38 258 TRP B O 1
ATOM 6401 N N . SER B 1 259 ? -3.742 -5.988 -26.281 1 77.69 259 SER B N 1
ATOM 6402 C CA . SER B 1 259 ? -5.098 -6.406 -26.625 1 77.69 259 SER B CA 1
ATOM 6403 C C . SER B 1 259 ? -6.129 -5.719 -25.734 1 77.69 259 SER B C 1
ATOM 6405 O O . SER B 1 259 ? -7.316 -5.695 -26.047 1 77.69 259 SER B O 1
ATOM 6407 N N . ALA B 1 260 ? -5.766 -5.133 -24.656 1 87.06 260 ALA B N 1
ATOM 6408 C CA . ALA B 1 260 ? -6.734 -4.547 -23.734 1 87.06 260 ALA B CA 1
ATOM 6409 C C . ALA B 1 260 ? -6.965 -3.07 -24.047 1 87.06 260 ALA B C 1
ATOM 6411 O O . ALA B 1 260 ? -6.047 -2.254 -23.938 1 87.06 260 ALA B O 1
ATOM 6412 N N . LYS B 1 261 ? -8.203 -2.766 -24.438 1 93.25 261 LYS B N 1
ATOM 6413 C CA . LYS B 1 261 ? -8.633 -1.401 -24.734 1 93.25 261 LYS B CA 1
ATOM 6414 C C . LYS B 1 261 ? -9.93 -1.058 -24 1 93.25 261 LYS B C 1
ATOM 6416 O O . LYS B 1 261 ? -10.891 -1.819 -24.047 1 93.25 261 LYS B O 1
ATOM 6421 N N . ARG B 1 262 ? -9.875 0.032 -23.375 1 94.12 262 ARG B N 1
ATOM 6422 C CA . ARG B 1 262 ? -11.023 0.439 -22.578 1 94.12 262 ARG B CA 1
ATOM 6423 C C . ARG B 1 262 ? -12.281 0.531 -23.438 1 94.12 262 ARG B C 1
ATOM 6425 O O . ARG B 1 262 ? -13.391 0.3 -22.953 1 94.12 262 ARG B O 1
ATOM 6432 N N . GLU B 1 263 ? -12.125 0.822 -24.781 1 92.88 263 GLU B N 1
ATOM 6433 C CA . GLU B 1 263 ? -13.242 0.925 -25.703 1 92.88 263 GLU B CA 1
ATOM 6434 C C . GLU B 1 263 ? -13.922 -0.427 -25.906 1 92.88 263 GLU B C 1
ATOM 6436 O O . GLU B 1 263 ? -15.055 -0.496 -26.406 1 92.88 263 GLU B O 1
ATOM 6441 N N . ASP B 1 264 ? -13.242 -1.479 -25.5 1 93 264 ASP B N 1
ATOM 6442 C CA . ASP B 1 264 ? -13.766 -2.828 -25.703 1 93 264 ASP B CA 1
ATOM 6443 C C . ASP B 1 264 ? -14.633 -3.26 -24.516 1 93 264 ASP B C 1
ATOM 6445 O O . ASP B 1 264 ? -15.219 -4.344 -24.531 1 93 264 ASP B O 1
ATOM 6449 N N . ALA B 1 265 ? -14.719 -2.459 -23.484 1 95.06 265 ALA B N 1
ATOM 6450 C CA . ALA B 1 265 ? -15.594 -2.783 -22.375 1 95.06 265 ALA B CA 1
ATOM 6451 C C . ALA B 1 265 ? -17.062 -2.783 -22.797 1 95.06 265 ALA B C 1
ATOM 6453 O O . ALA B 1 265 ? -17.547 -1.807 -23.375 1 95.06 265 ALA B O 1
ATOM 6454 N N . GLN B 1 266 ? -17.75 -3.865 -22.609 1 95.44 266 GLN B N 1
ATOM 6455 C CA . GLN B 1 266 ? -19.141 -4.047 -23.047 1 95.44 266 GLN B CA 1
ATOM 6456 C C . GLN B 1 266 ? -19.812 -5.168 -22.266 1 95.44 266 GLN B C 1
ATOM 6458 O O . GLN B 1 266 ? -19.172 -5.859 -21.484 1 95.44 266 GLN B O 1
ATOM 6463 N N . ALA B 1 267 ? -21.125 -5.262 -22.516 1 96 267 ALA B N 1
ATOM 6464 C CA . ALA B 1 267 ? -21.875 -6.359 -21.922 1 96 267 ALA B CA 1
ATOM 6465 C C . ALA B 1 267 ? -21.391 -7.707 -22.438 1 96 267 ALA B C 1
ATOM 6467 O O . ALA B 1 267 ? -21.094 -7.859 -23.625 1 96 267 ALA B O 1
ATOM 6468 N N . LEU B 1 268 ? -21.281 -8.617 -21.531 1 96.62 268 LEU B N 1
ATOM 6469 C CA . LEU B 1 268 ? -20.875 -9.977 -21.875 1 96.62 268 LEU B CA 1
ATOM 6470 C C . LEU B 1 268 ? -22.016 -10.953 -21.672 1 96.62 268 LEU B C 1
ATOM 6472 O O . LEU B 1 268 ? -23.031 -10.617 -21.047 1 96.62 268 LEU B O 1
ATOM 6476 N N . LEU B 1 269 ? -21.906 -12.086 -22.344 1 95.88 269 LEU B N 1
ATOM 6477 C CA . LEU B 1 269 ? -22.844 -13.188 -22.172 1 95.88 269 LEU B CA 1
ATOM 6478 C C . LEU B 1 269 ? -22.156 -14.398 -21.547 1 95.88 269 LEU B C 1
ATOM 6480 O O . LEU B 1 269 ? -21 -14.703 -21.859 1 95.88 269 LEU B O 1
ATOM 6484 N N . PHE B 1 270 ? -22.891 -15.039 -20.656 1 96.25 270 PHE B N 1
ATOM 6485 C CA . PHE B 1 270 ? -22.406 -16.219 -19.953 1 96.25 270 PHE B CA 1
ATOM 6486 C C . PHE B 1 270 ? -23.406 -17.359 -20.047 1 96.25 270 PHE B C 1
ATOM 6488 O O . PHE B 1 270 ? -24.609 -17.156 -19.938 1 96.25 270 PHE B O 1
ATOM 6495 N N . ASP B 1 271 ? -22.891 -18.516 -20.328 1 96.75 271 ASP B N 1
ATOM 6496 C CA . ASP B 1 271 ? -23.688 -19.734 -20.344 1 96.75 271 ASP B CA 1
ATOM 6497 C C . ASP B 1 271 ? -23.062 -20.812 -19.453 1 96.75 271 ASP B C 1
ATOM 6499 O O . ASP B 1 271 ? -22.156 -21.516 -19.859 1 96.75 271 ASP B O 1
ATOM 6503 N N . VAL B 1 272 ? -23.594 -20.906 -18.219 1 96.94 272 VAL B N 1
ATOM 6504 C CA . VAL B 1 272 ? -23.094 -21.906 -17.266 1 96.94 272 VAL B CA 1
ATOM 6505 C C . VAL B 1 272 ? -23.594 -23.281 -17.656 1 96.94 272 VAL B C 1
ATOM 6507 O O . VAL B 1 272 ? -24.797 -23.562 -17.562 1 96.94 272 VAL B O 1
ATOM 6510 N N . THR B 1 273 ? -22.734 -24.219 -17.953 1 97.44 273 THR B N 1
ATOM 6511 C CA . THR B 1 273 ? -23.141 -25.5 -18.5 1 97.44 273 THR B CA 1
ATOM 6512 C C . THR B 1 273 ? -22.891 -26.625 -17.5 1 97.44 273 THR B C 1
ATOM 6514 O O . THR B 1 273 ? -23.422 -27.734 -17.641 1 97.44 273 THR B O 1
ATOM 6517 N N . GLU B 1 274 ? -22.047 -26.375 -16.531 1 96.56 274 GLU B N 1
ATOM 6518 C CA . GLU B 1 274 ? -21.719 -27.391 -15.539 1 96.56 274 GLU B CA 1
ATOM 6519 C C . GLU B 1 274 ? -21.688 -26.797 -14.133 1 96.56 274 GLU B C 1
ATOM 6521 O O . GLU B 1 274 ? -21.188 -25.688 -13.93 1 96.56 274 GLU B O 1
ATOM 6526 N N . ARG B 1 275 ? -22.328 -27.469 -13.156 1 95.94 275 ARG B N 1
ATOM 6527 C CA . ARG B 1 275 ? -22.219 -27.203 -11.727 1 95.94 275 ARG B CA 1
ATOM 6528 C C . ARG B 1 275 ? -22.016 -28.5 -10.945 1 95.94 275 ARG B C 1
ATOM 6530 O O . ARG B 1 275 ? -22.812 -29.438 -11.078 1 95.94 275 ARG B O 1
ATOM 6537 N N . THR B 1 276 ? -21 -28.578 -10.25 1 95.19 276 THR B N 1
ATOM 6538 C CA . THR B 1 276 ? -20.703 -29.75 -9.43 1 95.19 276 THR B CA 1
ATOM 6539 C C . THR B 1 276 ? -20.281 -29.328 -8.023 1 95.19 276 THR B C 1
ATOM 6541 O O . THR B 1 276 ? -20.188 -28.125 -7.727 1 95.19 276 THR B O 1
ATOM 6544 N N . ASP B 1 277 ? -20 -30.297 -7.211 1 95.38 277 ASP B N 1
ATOM 6545 C CA . ASP B 1 277 ? -19.5 -30.016 -5.867 1 95.38 277 ASP B CA 1
ATOM 6546 C C . ASP B 1 277 ? -18.062 -29.531 -5.902 1 95.38 277 ASP B C 1
ATOM 6548 O O . ASP B 1 277 ? -17.547 -29 -4.914 1 95.38 277 ASP B O 1
ATOM 6552 N N . ARG B 1 278 ? -17.438 -29.703 -6.992 1 96.44 278 ARG B N 1
ATOM 6553 C CA . ARG B 1 278 ? -16.016 -29.344 -7.066 1 96.44 278 ARG B CA 1
ATOM 6554 C C . ARG B 1 278 ? -15.812 -28.109 -7.934 1 96.44 278 ARG B C 1
ATOM 6556 O O . ARG B 1 278 ? -14.68 -27.688 -8.156 1 96.44 278 ARG B O 1
ATOM 6563 N N . GLY B 1 279 ? -16.875 -27.625 -8.523 1 97.25 279 GLY B N 1
ATOM 6564 C CA . GLY B 1 279 ? -16.688 -26.406 -9.305 1 97.25 279 GLY B CA 1
ATOM 6565 C C . GLY B 1 279 ? -17.781 -26.188 -10.336 1 97.25 279 GLY B C 1
ATOM 6566 O O . GLY B 1 279 ? -18.938 -26.562 -10.117 1 97.25 279 GLY B O 1
ATOM 6567 N N . PHE B 1 280 ? -17.5 -25.391 -11.344 1 98.12 280 PHE B N 1
ATOM 6568 C CA . PHE B 1 280 ? -18.438 -25.047 -12.422 1 98.12 280 PHE B CA 1
ATOM 6569 C C . PHE B 1 280 ? -17.672 -24.719 -13.703 1 98.12 280 PHE B C 1
ATOM 6571 O O . PHE B 1 280 ? -16.453 -24.547 -13.68 1 98.12 280 PHE B O 1
ATOM 6578 N N . ALA B 1 281 ? -18.406 -24.766 -14.828 1 98.44 281 ALA B N 1
ATOM 6579 C CA . ALA B 1 281 ? -17.812 -24.438 -16.125 1 98.44 281 ALA B CA 1
ATOM 6580 C C . ALA B 1 281 ? -18.859 -23.953 -17.109 1 98.44 281 ALA B C 1
ATOM 6582 O O . ALA B 1 281 ? -20.062 -24.141 -16.891 1 98.44 281 ALA B O 1
ATOM 6583 N N . GLY B 1 282 ? -18.391 -23.281 -18.125 1 98.25 282 GLY B N 1
ATOM 6584 C CA . GLY B 1 282 ? -19.281 -22.828 -19.172 1 98.25 282 GLY B CA 1
ATOM 6585 C C . GLY B 1 282 ? -18.609 -21.922 -20.188 1 98.25 282 GLY B C 1
ATOM 6586 O O . GLY B 1 282 ? -17.391 -21.844 -20.234 1 98.25 282 GLY B O 1
ATOM 6587 N N . TRP B 1 283 ? -19.469 -21.359 -21 1 97.69 283 TRP B N 1
ATOM 6588 C CA . TRP B 1 283 ? -19 -20.531 -22.125 1 97.69 283 TRP B CA 1
ATOM 6589 C C . TRP B 1 283 ? -19.297 -19.062 -21.875 1 97.69 283 TRP B C 1
ATOM 6591 O O . TRP B 1 283 ? -20.234 -18.719 -21.156 1 97.69 283 TRP B O 1
ATOM 6601 N N . TRP B 1 284 ? -18.438 -18.203 -22.406 1 97.25 284 TRP B N 1
ATOM 6602 C CA . TRP B 1 284 ? -18.688 -16.766 -22.297 1 97.25 284 TRP B CA 1
ATOM 6603 C C . TRP B 1 284 ? -18.109 -16.016 -23.484 1 97.25 284 TRP B C 1
ATOM 6605 O O . TRP B 1 284 ? -17.328 -16.578 -24.25 1 97.25 284 TRP B O 1
ATOM 6615 N N . GLY B 1 285 ? -18.531 -14.828 -23.75 1 95.81 285 GLY B N 1
ATOM 6616 C CA . GLY B 1 285 ? -18.094 -13.938 -24.812 1 95.81 285 GLY B CA 1
ATOM 6617 C C . GLY B 1 285 ? -18.859 -12.625 -24.844 1 95.81 285 GLY B C 1
ATOM 6618 O O . GLY B 1 285 ? -19.578 -12.305 -23.891 1 95.81 285 GLY B O 1
ATOM 6619 N N . LYS B 1 286 ? -18.5 -11.875 -25.875 1 94.06 286 LYS B N 1
ATOM 6620 C CA . LYS B 1 286 ? -19.25 -10.641 -26.062 1 94.06 286 LYS B CA 1
ATOM 6621 C C . LYS B 1 286 ? -20.734 -10.922 -26.312 1 94.06 286 LYS B C 1
ATOM 6623 O O . LYS B 1 286 ? -21.078 -11.953 -26.891 1 94.06 286 LYS B O 1
ATOM 6628 N N . GLU B 1 287 ? -21.484 -10.039 -25.859 1 90.44 287 GLU B N 1
ATOM 6629 C CA . GLU B 1 287 ? -22.922 -10.219 -25.938 1 90.44 287 GLU B CA 1
ATOM 6630 C C . GLU B 1 287 ? -23.359 -10.539 -27.359 1 90.44 287 GLU B C 1
ATOM 6632 O O . GLU B 1 287 ? -24.266 -11.352 -27.562 1 90.44 287 GLU B O 1
ATOM 6637 N N . ASN B 1 288 ? -22.641 -9.945 -28.344 1 87.75 288 ASN B N 1
ATOM 6638 C CA . ASN B 1 288 ? -23.062 -10.109 -29.734 1 87.75 288 ASN B CA 1
ATOM 6639 C C . ASN B 1 288 ? -22.281 -11.219 -30.438 1 87.75 288 ASN B C 1
ATOM 6641 O O . ASN B 1 288 ? -22.484 -11.477 -31.625 1 87.75 288 ASN B O 1
ATOM 6645 N N . ASP B 1 289 ? -21.453 -11.797 -29.625 1 86.5 289 ASP B N 1
ATOM 6646 C CA . ASP B 1 289 ? -20.688 -12.898 -30.219 1 86.5 289 ASP B CA 1
ATOM 6647 C C . ASP B 1 289 ? -21.516 -14.18 -30.25 1 86.5 289 ASP B C 1
ATOM 6649 O O . ASP B 1 289 ? -22.141 -14.555 -29.266 1 86.5 289 ASP B O 1
ATOM 6653 N N . GLN B 1 290 ? -21.625 -14.812 -31.5 1 84.44 290 GLN B N 1
ATOM 6654 C CA . GLN B 1 290 ? -22.219 -16.141 -31.672 1 84.44 290 GLN B CA 1
ATOM 6655 C C . GLN B 1 290 ? -21.391 -16.984 -32.625 1 84.44 290 GLN B C 1
ATOM 6657 O O . GLN B 1 290 ? -21.25 -16.641 -33.812 1 84.44 290 GLN B O 1
ATOM 6662 N N . PRO B 1 291 ? -20.844 -18.062 -32.156 1 87.19 291 PRO B N 1
ATOM 6663 C CA . PRO B 1 291 ? -20.938 -18.688 -30.844 1 87.19 291 PRO B CA 1
ATOM 6664 C C . PRO B 1 291 ? -19.984 -18.047 -29.828 1 87.19 291 PRO B C 1
ATOM 6666 O O . PRO B 1 291 ? -19.125 -17.25 -30.203 1 87.19 291 PRO B O 1
ATOM 6669 N N . LEU B 1 292 ? -20.25 -18.422 -28.578 1 89.12 292 LEU B N 1
ATOM 6670 C CA . LEU B 1 292 ? -19.312 -18.031 -27.531 1 89.12 292 LEU B CA 1
ATOM 6671 C C . LEU B 1 292 ? -18.016 -18.828 -27.641 1 89.12 292 LEU B C 1
ATOM 6673 O O . LEU B 1 292 ? -18.047 -20.062 -27.734 1 89.12 292 LEU B O 1
ATOM 6677 N N . LEU B 1 293 ? -16.938 -18.172 -27.547 1 90.56 293 LEU B N 1
ATOM 6678 C CA . LEU B 1 293 ? -15.688 -18.812 -27.953 1 90.56 293 LEU B CA 1
ATOM 6679 C C . LEU B 1 293 ? -14.812 -19.109 -26.75 1 90.56 293 LEU B C 1
ATOM 6681 O O . LEU B 1 293 ? -13.859 -19.891 -26.844 1 90.56 293 LEU B O 1
ATOM 6685 N N . ASN B 1 294 ? -15.047 -18.531 -25.641 1 96.19 294 ASN B N 1
ATOM 6686 C CA . ASN B 1 294 ? -14.227 -18.75 -24.453 1 96.19 294 ASN B CA 1
ATOM 6687 C C . ASN B 1 294 ? -14.867 -19.734 -23.5 1 96.19 294 ASN B C 1
ATOM 6689 O O . ASN B 1 294 ? -16.062 -19.625 -23.188 1 96.19 294 ASN B O 1
ATOM 6693 N N . PHE B 1 295 ? -14.156 -20.703 -23.109 1 97.88 295 PHE B N 1
ATOM 6694 C CA . PHE B 1 295 ? -14.648 -21.688 -22.156 1 97.88 295 PHE B CA 1
ATOM 6695 C C . PHE B 1 295 ? -13.914 -21.562 -20.828 1 97.88 295 PHE B C 1
ATOM 6697 O O . PHE B 1 295 ? -12.695 -21.734 -20.766 1 97.88 295 PHE B O 1
ATOM 6704 N N . LEU B 1 296 ? -14.633 -21.266 -19.75 1 98.44 296 LEU B N 1
ATOM 6705 C CA . LEU B 1 296 ? -14.062 -21.125 -18.406 1 98.44 296 LEU B CA 1
ATOM 6706 C C . LEU B 1 296 ? -14.406 -22.344 -17.547 1 98.44 296 LEU B C 1
ATOM 6708 O O . LEU B 1 296 ? -15.539 -22.828 -17.578 1 98.44 296 LEU B O 1
ATOM 6712 N N . ARG B 1 297 ? -13.461 -22.844 -16.781 1 98.44 297 ARG B N 1
ATOM 6713 C CA . ARG B 1 297 ? -13.68 -23.922 -15.828 1 98.44 297 ARG B CA 1
ATOM 6714 C C . ARG B 1 297 ? -12.977 -23.641 -14.508 1 98.44 297 ARG B C 1
ATOM 6716 O O . ARG B 1 297 ? -11.781 -23.328 -14.484 1 98.44 297 ARG B O 1
ATOM 6723 N N . PHE B 1 298 ? -13.766 -23.656 -13.469 1 98.56 298 PHE B N 1
ATOM 6724 C CA . PHE B 1 298 ? -13.219 -23.656 -12.117 1 98.56 298 PHE B CA 1
ATOM 6725 C C . PHE B 1 298 ? -13.32 -25.047 -11.492 1 98.56 298 PHE B C 1
ATOM 6727 O O . PHE B 1 298 ? -14.375 -25.672 -11.539 1 98.56 298 PHE B O 1
ATOM 6734 N N . GLU B 1 299 ? -12.195 -25.422 -10.883 1 98.19 299 GLU B N 1
ATOM 6735 C CA . GLU B 1 299 ? -12.141 -26.703 -10.172 1 98.19 299 GLU B CA 1
ATOM 6736 C C . GLU B 1 299 ? -11.469 -26.547 -8.812 1 98.19 299 GLU B C 1
ATOM 6738 O O . GLU B 1 299 ? -10.43 -25.891 -8.695 1 98.19 299 GLU B O 1
ATOM 6743 N N . ALA B 1 300 ? -12.086 -27.125 -7.773 1 97.62 300 ALA B N 1
ATOM 6744 C CA . ALA B 1 300 ? -11.508 -27.109 -6.434 1 97.62 300 ALA B CA 1
ATOM 6745 C C . ALA B 1 300 ? -10.094 -27.672 -6.445 1 97.62 300 ALA B C 1
ATOM 6747 O O . ALA B 1 300 ? -9.773 -28.562 -7.234 1 97.62 300 ALA B O 1
ATOM 6748 N N . PRO B 1 301 ? -9.234 -27.266 -5.574 1 97.88 301 PRO B N 1
ATOM 6749 C CA . PRO B 1 301 ? -9.539 -26.234 -4.566 1 97.88 301 PRO B CA 1
ATOM 6750 C C . PRO B 1 301 ? -9.297 -24.812 -5.074 1 97.88 301 PRO B C 1
ATOM 6752 O O . PRO B 1 301 ? -9.844 -23.859 -4.52 1 97.88 301 PRO B O 1
ATOM 6755 N N . CYS B 1 302 ? -8.508 -24.625 -6.137 1 98.5 302 CYS B N 1
ATOM 6756 C CA . CYS B 1 302 ? -8.078 -23.281 -6.488 1 98.5 302 CYS B CA 1
ATOM 6757 C C . CYS B 1 302 ? -7.562 -23.219 -7.918 1 98.5 302 CYS B C 1
ATOM 6759 O O . CYS B 1 302 ? -6.566 -22.547 -8.195 1 98.5 302 CYS B O 1
ATOM 6761 N N . VAL B 1 303 ? -8.188 -23.922 -8.859 1 98.75 303 VAL B N 1
ATOM 6762 C CA . VAL B 1 303 ? -7.75 -24.047 -10.25 1 98.75 303 VAL B CA 1
ATOM 6763 C C . VAL B 1 303 ? -8.758 -23.344 -11.164 1 98.75 303 VAL B C 1
ATOM 6765 O O . VAL B 1 303 ? -9.953 -23.656 -11.133 1 98.75 303 VAL B O 1
ATOM 6768 N N . LEU B 1 304 ? -8.281 -22.391 -11.906 1 98.75 304 LEU B N 1
ATOM 6769 C CA . LEU B 1 304 ? -9.086 -21.688 -12.906 1 98.75 304 LEU B CA 1
ATOM 6770 C C . LEU B 1 304 ? -8.43 -21.766 -14.281 1 98.75 304 LEU B C 1
ATOM 6772 O O . LEU B 1 304 ? -7.223 -21.547 -14.406 1 98.75 304 LEU B O 1
ATOM 6776 N N . GLN B 1 305 ? -9.227 -22.156 -15.312 1 98.12 305 GLN B N 1
ATOM 6777 C CA . GLN B 1 305 ? -8.688 -22.156 -16.672 1 98.12 305 GLN B CA 1
ATOM 6778 C C . GLN B 1 305 ? -9.656 -21.5 -17.641 1 98.12 305 GLN B C 1
ATOM 6780 O O . GLN B 1 305 ? -10.875 -21.625 -17.516 1 98.12 305 GLN B O 1
ATOM 6785 N N . ASN B 1 306 ? -9.18 -20.75 -18.469 1 97.75 306 ASN B N 1
ATOM 6786 C CA . ASN B 1 306 ? -9.867 -20.203 -19.641 1 97.75 306 ASN B CA 1
ATOM 6787 C C . ASN B 1 306 ? -9.25 -20.703 -20.938 1 97.75 306 ASN B C 1
ATOM 6789 O O . ASN B 1 306 ? -8.07 -20.484 -21.219 1 97.75 306 ASN B O 1
ATOM 6793 N N . ASN B 1 307 ? -10.07 -21.406 -21.75 1 97.5 307 ASN B N 1
ATOM 6794 C CA . ASN B 1 307 ? -9.594 -22.031 -22.984 1 97.5 307 ASN B CA 1
ATOM 6795 C C . ASN B 1 307 ? -10.328 -21.484 -24.203 1 97.5 307 ASN B C 1
ATOM 6797 O O . ASN B 1 307 ? -11.484 -21.078 -24.109 1 97.5 307 ASN B O 1
ATOM 6801 N N . ARG B 1 308 ? -9.594 -21.453 -25.234 1 95.62 308 ARG B N 1
ATOM 6802 C CA . ARG B 1 308 ? -10.156 -21.047 -26.531 1 95.62 308 ARG B CA 1
ATOM 6803 C C . ARG B 1 308 ? -9.602 -21.891 -27.656 1 95.62 308 ARG B C 1
ATOM 6805 O O . ARG B 1 308 ? -8.422 -22.25 -27.656 1 95.62 308 ARG B O 1
ATOM 6812 N N . GLU B 1 309 ? -10.516 -22.281 -28.531 1 93.44 309 GLU B N 1
ATOM 6813 C CA . GLU B 1 309 ? -10.141 -22.969 -29.766 1 93.44 309 GLU B CA 1
ATOM 6814 C C . GLU B 1 309 ? -10.32 -22.062 -30.984 1 93.44 309 GLU B C 1
ATOM 6816 O O . GLU B 1 309 ? -11.359 -21.422 -31.141 1 93.44 309 GLU B O 1
ATOM 6821 N N . ILE B 1 310 ? -9.211 -21.953 -31.688 1 90.19 310 ILE B N 1
ATOM 6822 C CA . ILE B 1 310 ? -9.242 -21.094 -32.875 1 90.19 310 ILE B CA 1
ATOM 6823 C C . ILE B 1 310 ? -8.898 -21.922 -34.094 1 90.19 310 ILE B C 1
ATOM 6825 O O . ILE B 1 310 ? -7.871 -22.625 -34.125 1 90.19 310 ILE B O 1
ATOM 6829 N N . VAL B 1 311 ? -9.75 -21.859 -35.094 1 90.69 311 VAL B N 1
ATOM 6830 C CA . VAL B 1 311 ? -9.492 -22.547 -36.344 1 90.69 311 VAL B CA 1
ATOM 6831 C C . VAL B 1 311 ? -8.922 -21.562 -37.375 1 90.69 311 VAL B C 1
ATOM 6833 O O . VAL B 1 311 ? -9.539 -20.531 -37.656 1 90.69 311 VAL B O 1
ATOM 6836 N N . ASP B 1 312 ? -7.789 -21.859 -37.812 1 87.75 312 ASP B N 1
ATOM 6837 C CA . ASP B 1 312 ? -7.16 -20.938 -38.75 1 87.75 312 ASP B CA 1
ATOM 6838 C C . ASP B 1 312 ? -7.746 -21.125 -40.156 1 87.75 312 ASP B C 1
ATOM 6840 O O . ASP B 1 312 ? -8.664 -21.922 -40.375 1 87.75 312 ASP B O 1
ATOM 6844 N N . LYS B 1 313 ? -7.199 -20.297 -41.156 1 88.75 313 LYS B N 1
ATOM 6845 C CA . LYS B 1 313 ? -7.711 -20.266 -42.5 1 88.75 313 LYS B CA 1
ATOM 6846 C C . LYS B 1 313 ? -7.5 -21.609 -43.219 1 88.75 313 LYS B C 1
ATOM 6848 O O . LYS B 1 313 ? -8.266 -21.969 -44.094 1 88.75 313 LYS B O 1
ATOM 6853 N N . SER B 1 314 ? -6.52 -22.328 -42.844 1 91.06 314 SER B N 1
ATOM 6854 C CA . SER B 1 314 ? -6.215 -23.625 -43.438 1 91.06 314 SER B CA 1
ATOM 6855 C C . SER B 1 314 ? -7.02 -24.734 -42.781 1 91.06 314 SER B C 1
ATOM 6857 O O . SER B 1 314 ? -6.891 -25.906 -43.188 1 91.06 314 SER B O 1
ATOM 6859 N N . GLY B 1 315 ? -7.785 -24.406 -41.75 1 90.38 315 GLY B N 1
ATOM 6860 C CA . GLY B 1 315 ? -8.633 -25.391 -41.094 1 90.38 315 GLY B CA 1
ATOM 6861 C C . GLY B 1 315 ? -7.969 -26.047 -39.906 1 90.38 315 GLY B C 1
ATOM 6862 O O . GLY B 1 315 ? -8.555 -26.938 -39.281 1 90.38 315 GLY B O 1
ATOM 6863 N N . VAL B 1 316 ? -6.781 -25.656 -39.688 1 91.38 316 VAL B N 1
ATOM 6864 C CA . VAL B 1 316 ? -6.062 -26.234 -38.562 1 91.38 316 VAL B CA 1
ATOM 6865 C C . VAL B 1 316 ? -6.57 -25.609 -37.25 1 91.38 316 VAL B C 1
ATOM 6867 O O . VAL B 1 316 ? -6.691 -24.391 -37.156 1 91.38 316 VAL B O 1
ATOM 6870 N N . LYS B 1 317 ? -6.805 -26.484 -36.312 1 92.69 317 LYS B N 1
ATOM 6871 C CA . LYS B 1 317 ? -7.289 -26.031 -35 1 92.69 317 LYS B CA 1
ATOM 6872 C C . LYS B 1 317 ? -6.125 -25.703 -34.094 1 92.69 317 LYS B C 1
ATOM 6874 O O . LYS B 1 317 ? -5.215 -26.5 -33.906 1 92.69 317 LYS B O 1
ATOM 6879 N N . HIS B 1 318 ? -6.168 -24.5 -33.562 1 93.25 318 HIS B N 1
ATOM 6880 C CA . HIS B 1 318 ? -5.191 -24.062 -32.562 1 93.25 318 HIS B CA 1
ATOM 6881 C C . HIS B 1 318 ? -5.836 -23.875 -31.203 1 93.25 318 HIS B C 1
ATOM 6883 O O . HIS B 1 318 ? -7.016 -23.531 -31.109 1 93.25 318 HIS B O 1
ATOM 6889 N N . TYR B 1 319 ? -5.027 -24.172 -30.188 1 95.5 319 TYR B N 1
ATOM 6890 C CA . TYR B 1 319 ? -5.523 -24.156 -28.828 1 95.5 319 TYR B CA 1
ATOM 6891 C C . TYR B 1 319 ? -4.805 -23.094 -27.984 1 95.5 319 TYR B C 1
ATOM 6893 O O . TYR B 1 319 ? -3.578 -22.969 -28.062 1 95.5 319 TYR B O 1
ATOM 6901 N N . PHE B 1 320 ? -5.605 -22.312 -27.281 1 95 320 PHE B N 1
ATOM 6902 C CA . PHE B 1 320 ? -5.09 -21.359 -26.312 1 95 320 PHE B CA 1
ATOM 6903 C C . PHE B 1 320 ? -5.605 -21.656 -24.906 1 95 320 PHE B C 1
ATOM 6905 O O . PHE B 1 320 ? -6.762 -22.062 -24.75 1 95 320 PHE B O 1
ATOM 6912 N N . SER B 1 321 ? -4.695 -21.516 -23.906 1 97.19 321 SER B N 1
ATOM 6913 C CA . SER B 1 321 ? -5.113 -21.719 -22.516 1 97.19 321 SER B CA 1
ATOM 6914 C C . SER B 1 321 ? -4.512 -20.672 -21.594 1 97.19 321 SER B C 1
ATOM 6916 O O . SER B 1 321 ? -3.32 -20.359 -21.688 1 97.19 321 SER B O 1
ATOM 6918 N N . GLY B 1 322 ? -5.363 -20.016 -20.812 1 97.5 322 GLY B N 1
ATOM 6919 C CA . GLY B 1 322 ? -4.953 -19.328 -19.594 1 97.5 322 GLY B CA 1
ATOM 6920 C C . GLY B 1 322 ? -5.242 -20.125 -18.328 1 97.5 322 GLY B C 1
ATOM 6921 O O . GLY B 1 322 ? -6.406 -20.344 -17.984 1 97.5 322 GLY B O 1
ATOM 6922 N N . LEU B 1 323 ? -4.184 -20.625 -17.75 1 98.56 323 LEU B N 1
ATOM 6923 C CA . LEU B 1 323 ? -4.297 -21.438 -16.531 1 98.56 323 LEU B CA 1
ATOM 6924 C C . LEU B 1 323 ? -3.846 -20.656 -15.312 1 98.56 323 LEU B C 1
ATOM 6926 O O . LEU B 1 323 ? -2.746 -20.094 -15.297 1 98.56 323 LEU B O 1
ATOM 6930 N N . PHE B 1 324 ? -4.707 -20.594 -14.297 1 98.75 324 PHE B N 1
ATOM 6931 C CA . PHE B 1 324 ? -4.449 -19.859 -13.062 1 98.75 324 PHE B CA 1
ATOM 6932 C C . PHE B 1 324 ? -4.555 -20.781 -11.859 1 98.75 324 PHE B C 1
ATOM 6934 O O . PHE B 1 324 ? -5.633 -21.297 -11.555 1 98.75 324 PHE B O 1
ATOM 6941 N N . LEU B 1 325 ? -3.477 -21 -11.195 1 98.81 325 LEU B N 1
ATOM 6942 C CA . LEU B 1 325 ? -3.408 -21.797 -9.969 1 98.81 325 LEU B CA 1
ATOM 6943 C C . LEU B 1 325 ? -3.248 -20.891 -8.75 1 98.81 325 LEU B C 1
ATOM 6945 O O . LEU B 1 325 ? -2.166 -20.344 -8.508 1 98.81 325 LEU B O 1
ATOM 6949 N N . CYS B 1 326 ? -4.289 -20.734 -7.977 1 98.69 326 CYS B N 1
ATOM 6950 C CA . CYS B 1 326 ? -4.406 -19.703 -6.953 1 98.69 326 CYS B CA 1
ATOM 6951 C C . CYS B 1 326 ? -4.316 -20.297 -5.555 1 98.69 326 CYS B C 1
ATOM 6953 O O . CYS B 1 326 ? -5.301 -20.297 -4.812 1 98.69 326 CYS B O 1
ATOM 6955 N N . ARG B 1 327 ? -3.191 -20.578 -5.098 1 98.44 327 ARG B N 1
ATOM 6956 C CA . ARG B 1 327 ? -3.02 -21.266 -3.822 1 98.44 327 ARG B CA 1
ATOM 6957 C C . ARG B 1 327 ? -3.242 -20.328 -2.65 1 98.44 327 ARG B C 1
ATOM 6959 O O . ARG B 1 327 ? -2.637 -19.25 -2.59 1 98.44 327 ARG B O 1
ATOM 6966 N N . PRO B 1 328 ? -4.117 -20.734 -1.707 1 96.69 328 PRO B N 1
ATOM 6967 C CA . PRO B 1 328 ? -4.168 -19.969 -0.452 1 96.69 328 PRO B CA 1
ATOM 6968 C C . PRO B 1 328 ? -2.873 -20.078 0.35 1 96.69 328 PRO B C 1
ATOM 6970 O O . PRO B 1 328 ? -2.42 -21.188 0.659 1 96.69 328 PRO B O 1
ATOM 6973 N N . SER B 1 329 ? -2.285 -18.984 0.674 1 93.19 329 SER B N 1
ATOM 6974 C CA . SER B 1 329 ? -1.015 -19 1.394 1 93.19 329 SER B CA 1
ATOM 6975 C C . SER B 1 329 ? -1.142 -18.312 2.748 1 93.19 329 SER B C 1
ATOM 6977 O O . SER B 1 329 ? -0.139 -17.906 3.344 1 93.19 329 SER B O 1
ATOM 6979 N N . GLY B 1 330 ? -2.324 -18.172 3.229 1 87.38 330 GLY B N 1
ATOM 6980 C CA . GLY B 1 330 ? -2.631 -17.5 4.484 1 87.38 330 GLY B CA 1
ATOM 6981 C C . GLY B 1 330 ? -3.65 -16.391 4.336 1 87.38 330 GLY B C 1
ATOM 6982 O O . GLY B 1 330 ? -4.02 -16.031 3.217 1 87.38 330 GLY B O 1
ATOM 6983 N N . GLN B 1 331 ? -4.066 -15.867 5.512 1 84.38 331 GLN B N 1
ATOM 6984 C CA . GLN B 1 331 ? -5.012 -14.758 5.469 1 84.38 331 GLN B CA 1
ATOM 6985 C C . GLN B 1 331 ? -4.395 -13.531 4.801 1 84.38 331 GLN B C 1
ATOM 6987 O O . GLN B 1 331 ? -3.252 -13.172 5.09 1 84.38 331 GLN B O 1
ATOM 6992 N N . GLY B 1 332 ? -5.148 -12.992 3.852 1 85.88 332 GLY B N 1
ATOM 6993 C CA . GLY B 1 332 ? -4.703 -11.773 3.188 1 85.88 332 GLY B CA 1
ATOM 6994 C C . GLY B 1 332 ? -3.543 -12.008 2.236 1 85.88 332 GLY B C 1
ATOM 6995 O O . GLY B 1 332 ? -2.834 -11.07 1.872 1 85.88 332 GLY B O 1
ATOM 6996 N N . LYS B 1 333 ? -3.256 -13.203 1.88 1 90.62 333 LYS B N 1
ATOM 6997 C CA . LYS B 1 333 ? -2.131 -13.539 1.015 1 90.62 333 LYS B CA 1
ATOM 6998 C C . LYS B 1 333 ? -2.453 -14.75 0.139 1 90.62 333 LYS B C 1
ATOM 7000 O O . LYS B 1 333 ? -3.145 -15.672 0.575 1 90.62 333 LYS B O 1
ATOM 7005 N N . SER B 1 334 ? -1.894 -14.742 -1.063 1 95.38 334 SER B N 1
ATOM 7006 C CA . SER B 1 334 ? -2.006 -15.883 -1.968 1 95.38 334 SER B CA 1
ATOM 7007 C C . SER B 1 334 ? -0.798 -15.969 -2.895 1 95.38 334 SER B C 1
ATOM 7009 O O . SER B 1 334 ? -0.056 -15 -3.055 1 95.38 334 SER B O 1
ATOM 7011 N N . MET B 1 335 ? -0.572 -17.125 -3.342 1 97.38 335 MET B N 1
ATOM 7012 C CA . MET B 1 335 ? 0.427 -17.328 -4.387 1 97.38 335 MET B CA 1
ATOM 7013 C C . MET B 1 335 ? -0.229 -17.781 -5.688 1 97.38 335 MET B C 1
ATOM 7015 O O . MET B 1 335 ? -1.029 -18.719 -5.688 1 97.38 335 MET B O 1
ATOM 7019 N N . LEU B 1 336 ? 0.106 -17.125 -6.758 1 98.56 336 LEU B N 1
ATOM 7020 C CA . LEU B 1 336 ? -0.465 -17.406 -8.07 1 98.56 336 LEU B CA 1
ATOM 7021 C C . LEU B 1 336 ? 0.59 -17.984 -9.016 1 98.56 336 LEU B C 1
ATOM 7023 O O . LEU B 1 336 ? 1.675 -17.406 -9.156 1 98.56 336 LEU B O 1
ATOM 7027 N N . ILE B 1 337 ? 0.324 -19.125 -9.555 1 98.56 337 ILE B N 1
ATOM 7028 C CA . ILE B 1 337 ? 1.028 -19.594 -10.734 1 98.56 337 ILE B CA 1
ATOM 7029 C C . ILE B 1 337 ? 0.166 -19.375 -11.977 1 98.56 337 ILE B C 1
ATOM 7031 O O . ILE B 1 337 ? -0.939 -19.906 -12.078 1 98.56 337 ILE B O 1
ATOM 7035 N N . VAL B 1 338 ? 0.628 -18.531 -12.805 1 98 338 VAL B N 1
ATOM 7036 C CA . VAL B 1 338 ? -0.097 -18.234 -14.031 1 98 338 VAL B CA 1
ATOM 7037 C C . VAL B 1 338 ? 0.643 -18.828 -15.227 1 98 338 VAL B C 1
ATOM 7039 O O . VAL B 1 338 ? 1.859 -18.672 -15.359 1 98 338 VAL B O 1
ATOM 7042 N N . ARG B 1 339 ? -0.101 -19.547 -16.109 1 97.5 339 ARG B N 1
ATOM 7043 C CA . ARG B 1 339 ? 0.466 -20.188 -17.297 1 97.5 339 ARG B CA 1
ATOM 7044 C C . ARG B 1 339 ? -0.372 -19.891 -18.531 1 97.5 339 ARG B C 1
ATOM 7046 O O . ARG B 1 339 ? -1.517 -20.328 -18.641 1 97.5 339 ARG B O 1
ATOM 7053 N N . PHE B 1 340 ? 0.161 -19.094 -19.391 1 94.69 340 PHE B N 1
ATOM 7054 C CA . PHE B 1 340 ? -0.462 -18.828 -20.672 1 94.69 340 PHE B CA 1
ATOM 7055 C C . PHE B 1 340 ? 0.226 -19.609 -21.781 1 94.69 340 PHE B C 1
ATOM 7057 O O . PHE B 1 340 ? 1.455 -19.641 -21.875 1 94.69 340 PHE B O 1
ATOM 7064 N N . GLY B 1 341 ? -0.6 -20.297 -22.609 1 94.5 341 GLY B N 1
ATOM 7065 C CA . GLY B 1 341 ? 0.016 -21.094 -23.672 1 94.5 341 GLY B CA 1
ATOM 7066 C C . GLY B 1 341 ? -0.849 -21.203 -24.922 1 94.5 341 GLY B C 1
ATOM 7067 O O . GLY B 1 341 ? -2.02 -20.812 -24.906 1 94.5 341 GLY B O 1
ATOM 7068 N N . SER B 1 342 ? -0.197 -21.594 -25.969 1 93.94 342 SER B N 1
ATOM 7069 C CA . SER B 1 342 ? -0.866 -21.797 -27.25 1 93.94 342 SER B CA 1
ATOM 7070 C C . SER B 1 342 ? -0.082 -22.75 -28.156 1 93.94 342 SER B C 1
ATOM 7072 O O . SER B 1 342 ? 1.101 -23 -27.906 1 93.94 342 SER B O 1
ATOM 7074 N N . THR B 1 343 ? -0.789 -23.359 -29.078 1 93.44 343 THR B N 1
ATOM 7075 C CA . THR B 1 343 ? -0.127 -24.172 -30.094 1 93.44 343 THR B CA 1
ATOM 7076 C C . THR B 1 343 ? 0.374 -23.297 -31.25 1 93.44 343 THR B C 1
ATOM 7078 O O . THR B 1 343 ? 1.188 -23.734 -32.062 1 93.44 343 THR B O 1
ATOM 7081 N N . LYS B 1 344 ? -0.116 -22.125 -31.328 1 86.06 344 LYS B N 1
ATOM 7082 C CA . LYS B 1 344 ? 0.332 -21.172 -32.344 1 86.06 344 LYS B CA 1
ATOM 7083 C C . LYS B 1 344 ? 1.28 -20.141 -31.75 1 86.06 344 LYS B C 1
ATOM 7085 O O . LYS B 1 344 ? 1.029 -19.609 -30.672 1 86.06 344 LYS B O 1
ATOM 7090 N N . ARG B 1 345 ? 2.445 -19.938 -32.344 1 75.19 345 ARG B N 1
ATOM 7091 C CA . ARG B 1 345 ? 3.375 -18.922 -31.844 1 75.19 345 ARG B CA 1
ATOM 7092 C C . ARG B 1 345 ? 3.367 -17.688 -32.75 1 75.19 345 ARG B C 1
ATOM 7094 O O . ARG B 1 345 ? 3.379 -17.797 -33.969 1 75.19 345 ARG B O 1
ATOM 7101 N N . SER B 1 346 ? 3.115 -16.641 -31.984 1 73.81 346 SER B N 1
ATOM 7102 C CA . SER B 1 346 ? 3.27 -15.406 -32.75 1 73.81 346 SER B CA 1
ATOM 7103 C C . SER B 1 346 ? 4.734 -15.141 -33.062 1 73.81 346 SER B C 1
ATOM 7105 O O . SER B 1 346 ? 5.613 -15.32 -32.219 1 73.81 346 SER B O 1
ATOM 7107 N N . LEU B 1 347 ? 5.016 -14.836 -34.344 1 73 347 LEU B N 1
ATOM 7108 C CA . LEU B 1 347 ? 6.359 -14.508 -34.781 1 73 347 LEU B CA 1
ATOM 7109 C C . LEU B 1 347 ? 6.91 -13.305 -34.031 1 73 347 LEU B C 1
ATOM 7111 O O . LEU B 1 347 ? 8.109 -13.242 -33.75 1 73 347 LEU B O 1
ATOM 7115 N N . PHE B 1 348 ? 6.016 -12.477 -33.625 1 74.12 348 PHE B N 1
ATOM 7116 C CA . PHE B 1 348 ? 6.453 -11.266 -32.938 1 74.12 348 PHE B CA 1
ATOM 7117 C C . PHE B 1 348 ? 6.91 -11.57 -31.516 1 74.12 348 PHE B C 1
ATOM 7119 O O . PHE B 1 348 ? 7.863 -10.969 -31.016 1 74.12 348 PHE B O 1
ATOM 7126 N N . ALA B 1 349 ? 6.293 -12.531 -30.922 1 76.06 349 ALA B N 1
ATOM 7127 C CA . ALA B 1 349 ? 6.648 -12.891 -29.562 1 76.06 349 ALA B CA 1
ATOM 7128 C C . ALA B 1 349 ? 8.07 -13.438 -29.484 1 76.06 349 ALA B C 1
ATOM 7130 O O . ALA B 1 349 ? 8.727 -13.344 -28.438 1 76.06 349 ALA B O 1
ATOM 7131 N N . LYS B 1 350 ? 8.508 -13.82 -30.562 1 77.5 350 LYS B N 1
ATOM 7132 C CA . LYS B 1 350 ? 9.844 -14.414 -30.594 1 77.5 350 LYS B CA 1
ATOM 7133 C C . LYS B 1 350 ? 10.922 -13.344 -30.453 1 77.5 350 LYS B C 1
ATOM 7135 O O . LYS B 1 350 ? 12.062 -13.648 -30.094 1 77.5 350 LYS B O 1
ATOM 7140 N N . PHE B 1 351 ? 10.469 -12.125 -30.656 1 84.06 351 PHE B N 1
ATOM 7141 C CA . PHE B 1 351 ? 11.453 -11.047 -30.656 1 84.06 351 PHE B CA 1
ATOM 7142 C C . PHE B 1 351 ? 11.648 -10.5 -29.234 1 84.06 351 PHE B C 1
ATOM 7144 O O . PHE B 1 351 ? 12.578 -9.727 -29 1 84.06 351 PHE B O 1
ATOM 7151 N N . PHE B 1 352 ? 10.883 -10.938 -28.328 1 86.25 352 PHE B N 1
ATOM 7152 C CA . PHE B 1 352 ? 11.016 -10.43 -26.969 1 86.25 352 PHE B CA 1
ATOM 7153 C C . PHE B 1 352 ? 11.461 -11.539 -26.016 1 86.25 352 PHE B C 1
ATOM 7155 O O . PHE B 1 352 ? 10.984 -12.672 -26.109 1 86.25 352 PHE B O 1
ATOM 7162 N N . PRO B 1 353 ? 12.391 -11.102 -25.172 1 90.25 353 PRO B N 1
ATOM 7163 C CA . PRO B 1 353 ? 12.781 -12.102 -24.172 1 90.25 353 PRO B CA 1
ATOM 7164 C C . PRO B 1 353 ? 11.656 -12.438 -23.203 1 90.25 353 PRO B C 1
ATOM 7166 O O . PRO B 1 353 ? 10.758 -11.617 -22.984 1 90.25 353 PRO B O 1
ATOM 7169 N N . GLU B 1 354 ? 11.719 -13.586 -22.656 1 90.81 354 GLU B N 1
ATOM 7170 C CA . GLU B 1 354 ? 10.672 -14.094 -21.781 1 90.81 354 GLU B CA 1
ATOM 7171 C C . GLU B 1 354 ? 10.477 -13.195 -20.562 1 90.81 354 GLU B C 1
ATOM 7173 O O . GLU B 1 354 ? 9.352 -13.008 -20.094 1 90.81 354 GLU B O 1
ATOM 7178 N N . TRP B 1 355 ? 11.586 -12.641 -20.062 1 93.31 355 TRP B N 1
ATOM 7179 C CA . TRP B 1 355 ? 11.492 -11.812 -18.859 1 93.31 355 TRP B CA 1
ATOM 7180 C C . TRP B 1 355 ? 10.68 -10.555 -19.125 1 93.31 355 TRP B C 1
ATOM 7182 O O . TRP B 1 355 ? 10.102 -9.969 -18.203 1 93.31 355 TRP B O 1
ATOM 7192 N N . TYR B 1 356 ? 10.633 -10.102 -20.344 1 91.56 356 TYR B N 1
ATOM 7193 C CA . TYR B 1 356 ? 9.812 -8.953 -20.688 1 91.56 356 TYR B CA 1
ATOM 7194 C C . TYR B 1 356 ? 8.328 -9.258 -20.484 1 91.56 356 TYR B C 1
ATOM 7196 O O . TYR B 1 356 ? 7.586 -8.43 -19.969 1 91.56 356 TYR B O 1
ATOM 7204 N N . PHE B 1 357 ? 7.957 -10.453 -20.844 1 90.19 357 PHE B N 1
ATOM 7205 C CA . PHE B 1 357 ? 6.57 -10.867 -20.656 1 90.19 357 PHE B CA 1
ATOM 7206 C C . PHE B 1 357 ? 6.238 -11.023 -19.188 1 90.19 357 PHE B C 1
ATOM 7208 O O . PHE B 1 357 ? 5.121 -10.734 -18.75 1 90.19 357 PHE B O 1
ATOM 7215 N N . HIS B 1 358 ? 7.219 -11.461 -18.406 1 95 358 HIS B N 1
ATOM 7216 C CA . HIS B 1 358 ? 7.016 -11.57 -16.969 1 95 358 HIS B CA 1
ATOM 7217 C C . HIS B 1 358 ? 6.734 -10.211 -16.344 1 95 358 HIS B C 1
ATOM 7219 O O . HIS B 1 358 ? 5.848 -10.086 -15.5 1 95 358 HIS B O 1
ATOM 7225 N N . GLN B 1 359 ? 7.457 -9.227 -16.844 1 92.88 359 GLN B N 1
ATOM 7226 C CA . GLN B 1 359 ? 7.293 -7.887 -16.297 1 92.88 359 GLN B CA 1
ATOM 7227 C C . GLN B 1 359 ? 5.938 -7.297 -16.672 1 92.88 359 GLN B C 1
ATOM 7229 O O . GLN B 1 359 ? 5.32 -6.586 -15.875 1 92.88 359 GLN B O 1
ATOM 7234 N N . ASN B 1 360 ? 5.523 -7.598 -17.812 1 90.81 360 ASN B N 1
ATOM 7235 C CA . ASN B 1 360 ? 4.195 -7.141 -18.203 1 90.81 360 ASN B CA 1
ATOM 7236 C C . ASN B 1 360 ? 3.105 -7.793 -17.359 1 90.81 360 ASN B C 1
ATOM 7238 O O . ASN B 1 360 ? 2.121 -7.145 -17 1 90.81 360 ASN B O 1
ATOM 7242 N N . GLY B 1 361 ? 3.277 -9.062 -17.141 1 92.19 361 GLY B N 1
ATOM 7243 C CA . GLY B 1 361 ? 2.363 -9.734 -16.219 1 92.19 361 GLY B CA 1
ATOM 7244 C C . GLY B 1 361 ? 2.348 -9.117 -14.836 1 92.19 361 GLY B C 1
ATOM 7245 O O . GLY B 1 361 ? 1.283 -8.945 -14.242 1 92.19 361 GLY B O 1
ATOM 7246 N N . SER B 1 362 ? 3.521 -8.766 -14.367 1 95 362 SER B N 1
ATOM 7247 C CA . SER B 1 362 ? 3.617 -8.109 -13.07 1 95 362 SER B CA 1
ATOM 7248 C C . SER B 1 362 ? 2.854 -6.789 -13.055 1 95 362 SER B C 1
ATOM 7250 O O . SER B 1 362 ? 2.18 -6.465 -12.078 1 95 362 SER B O 1
ATOM 7252 N N . LYS B 1 363 ? 2.961 -6.074 -14.148 1 94.06 363 LYS B N 1
ATOM 7253 C CA . LYS B 1 363 ? 2.262 -4.797 -14.266 1 94.06 363 LYS B CA 1
ATOM 7254 C C . LYS B 1 363 ? 0.754 -4.98 -14.125 1 94.06 363 LYS B C 1
ATOM 7256 O O . LYS B 1 363 ? 0.087 -4.195 -13.445 1 94.06 363 LYS B O 1
ATOM 7261 N N . VAL B 1 364 ? 0.266 -5.961 -14.711 1 94.19 364 VAL B N 1
ATOM 7262 C CA . VAL B 1 364 ? -1.164 -6.246 -14.664 1 94.19 364 VAL B CA 1
ATOM 7263 C C . VAL B 1 364 ? -1.603 -6.477 -13.219 1 94.19 364 VAL B C 1
ATOM 7265 O O . VAL B 1 364 ? -2.59 -5.895 -12.766 1 94.19 364 VAL B O 1
ATOM 7268 N N . PHE B 1 365 ? -0.855 -7.277 -12.5 1 94.94 365 PHE B N 1
ATOM 7269 C CA . PHE B 1 365 ? -1.228 -7.59 -11.125 1 94.94 365 PHE B CA 1
ATOM 7270 C C . PHE B 1 365 ? -1.051 -6.375 -10.227 1 94.94 365 PHE B C 1
ATOM 7272 O O . PHE B 1 365 ? -1.803 -6.191 -9.266 1 94.94 365 PHE B O 1
ATOM 7279 N N . GLU B 1 366 ? -0.109 -5.531 -10.547 1 94.31 366 GLU B N 1
ATOM 7280 C CA . GLU B 1 366 ? 0.104 -4.305 -9.781 1 94.31 366 GLU B CA 1
ATOM 7281 C C . GLU B 1 366 ? -1.042 -3.318 -10 1 94.31 366 GLU B C 1
ATOM 7283 O O . GLU B 1 366 ? -1.415 -2.586 -9.078 1 94.31 366 GLU B O 1
ATOM 7288 N N . GLN B 1 367 ? -1.612 -3.303 -11.156 1 93.44 367 GLN B N 1
ATOM 7289 C CA . GLN B 1 367 ? -2.732 -2.424 -11.469 1 93.44 367 GLN B CA 1
ATOM 7290 C C . GLN B 1 367 ? -3.975 -2.801 -10.672 1 93.44 367 GLN B C 1
ATOM 7292 O O . GLN B 1 367 ? -4.805 -1.944 -10.359 1 93.44 367 GLN B O 1
ATOM 7297 N N . ASP B 1 368 ? -4.074 -4.043 -10.32 1 95.12 368 ASP B N 1
ATOM 7298 C CA . ASP B 1 368 ? -5.25 -4.523 -9.602 1 95.12 368 ASP B CA 1
ATOM 7299 C C . ASP B 1 368 ? -4.992 -4.559 -8.094 1 95.12 368 ASP B C 1
ATOM 7301 O O . ASP B 1 368 ? -5.926 -4.695 -7.305 1 95.12 368 ASP B O 1
ATOM 7305 N N . MET B 1 369 ? -3.801 -4.484 -7.703 1 93.94 369 MET B N 1
ATOM 7306 C CA . MET B 1 369 ? -3.389 -4.816 -6.344 1 93.94 369 MET B CA 1
ATOM 7307 C C . MET B 1 369 ? -4.094 -3.928 -5.328 1 93.94 369 MET B C 1
ATOM 7309 O O . MET B 1 369 ? -4.574 -4.41 -4.301 1 93.94 369 MET B O 1
ATOM 7313 N N . GLY B 1 370 ? -4.156 -2.633 -5.605 1 90.62 370 GLY B N 1
ATOM 7314 C CA . GLY B 1 370 ? -4.816 -1.722 -4.684 1 90.62 370 GLY B CA 1
ATOM 7315 C C . GLY B 1 370 ? -6.293 -2.031 -4.492 1 90.62 370 GLY B C 1
ATOM 7316 O O . GLY B 1 370 ? -6.797 -2.004 -3.367 1 90.62 370 GLY B O 1
ATOM 7317 N N . PHE B 1 371 ? -6.98 -2.393 -5.535 1 92.69 371 PHE B N 1
ATOM 7318 C CA . PHE B 1 371 ? -8.398 -2.725 -5.492 1 92.69 371 PHE B CA 1
ATOM 7319 C C . PHE B 1 371 ? -8.633 -3.998 -4.688 1 92.69 371 PHE B C 1
ATOM 7321 O O . PHE B 1 371 ? -9.477 -4.027 -3.787 1 92.69 371 PHE B O 1
ATOM 7328 N N . LEU B 1 372 ? -7.844 -4.941 -4.996 1 95.12 372 LEU B N 1
ATOM 7329 C CA . LEU B 1 372 ? -8.086 -6.27 -4.434 1 95.12 372 LEU B CA 1
ATOM 7330 C C . LEU B 1 372 ? -7.707 -6.309 -2.959 1 95.12 372 LEU B C 1
ATOM 7332 O O . LEU B 1 372 ? -8.414 -6.918 -2.15 1 95.12 372 LEU B O 1
ATOM 7336 N N . SER B 1 373 ? -6.629 -5.66 -2.641 1 91.5 373 SER B N 1
ATOM 7337 C CA . SER B 1 373 ? -6.238 -5.59 -1.235 1 91.5 373 SER B CA 1
ATOM 7338 C C . SER B 1 373 ? -7.266 -4.816 -0.414 1 91.5 373 SER B C 1
ATOM 7340 O O . SER B 1 373 ? -7.578 -5.199 0.716 1 91.5 373 SER B O 1
ATOM 7342 N N . SER B 1 374 ? -7.77 -3.736 -0.966 1 89.75 374 SER B N 1
ATOM 7343 C CA . SER B 1 374 ? -8.789 -2.955 -0.274 1 89.75 374 SER B CA 1
ATOM 7344 C C . SER B 1 374 ? -10.086 -3.742 -0.133 1 89.75 374 SER B C 1
ATOM 7346 O O . SER B 1 374 ? -10.75 -3.678 0.905 1 89.75 374 SER B O 1
ATOM 7348 N N . GLN B 1 375 ? -10.438 -4.418 -1.194 1 92.38 375 GLN B N 1
ATOM 7349 C CA . GLN B 1 375 ? -11.602 -5.297 -1.126 1 92.38 375 GLN B CA 1
ATOM 7350 C C . GLN B 1 375 ? -11.453 -6.316 -0.003 1 92.38 375 GLN B C 1
ATOM 7352 O O . GLN B 1 375 ? -12.398 -6.562 0.749 1 92.38 375 GLN B O 1
ATOM 7357 N N . ASN B 1 376 ? -10.305 -6.883 0.082 1 91.19 376 ASN B N 1
ATOM 7358 C CA . ASN B 1 376 ? -10.016 -7.844 1.145 1 91.19 376 ASN B CA 1
ATOM 7359 C C . ASN B 1 376 ? -10.219 -7.227 2.525 1 91.19 376 ASN B C 1
ATOM 7361 O O . ASN B 1 376 ? -10.836 -7.84 3.4 1 91.19 376 ASN B O 1
ATOM 7365 N N . GLU B 1 377 ? -9.789 -6.02 2.693 1 87.19 377 GLU B N 1
ATOM 7366 C CA . GLU B 1 377 ? -9.938 -5.32 3.965 1 87.19 377 GLU B CA 1
ATOM 7367 C C . GLU B 1 377 ? -11.406 -5.152 4.336 1 87.19 377 GLU B C 1
ATOM 7369 O O . GLU B 1 377 ? -11.797 -5.445 5.469 1 87.19 377 GLU B O 1
ATOM 7374 N N . VAL B 1 378 ? -12.172 -4.785 3.43 1 89.5 378 VAL B N 1
ATOM 7375 C CA . VAL B 1 378 ? -13.57 -4.477 3.705 1 89.5 378 VAL B CA 1
ATOM 7376 C C . VAL B 1 378 ? -14.344 -5.77 3.977 1 89.5 378 VAL B C 1
ATOM 7378 O O . VAL B 1 378 ? -15.211 -5.809 4.848 1 89.5 378 VAL B O 1
ATOM 7381 N N . LEU B 1 379 ? -14.023 -6.797 3.221 1 91.38 379 LEU B N 1
ATOM 7382 C CA . LEU B 1 379 ? -14.688 -8.078 3.453 1 91.38 379 LEU B CA 1
ATOM 7383 C C . LEU B 1 379 ? -14.453 -8.555 4.879 1 91.38 379 LEU B C 1
ATOM 7385 O O . LEU B 1 379 ? -15.359 -9.117 5.508 1 91.38 379 LEU B O 1
ATOM 7389 N N . LEU B 1 380 ? -13.258 -8.367 5.418 1 88.75 380 LEU B N 1
ATOM 7390 C CA . LEU B 1 380 ? -12.93 -8.781 6.777 1 88.75 380 LEU B CA 1
ATOM 7391 C C . LEU B 1 380 ? -13.562 -7.844 7.801 1 88.75 380 LEU B C 1
ATOM 7393 O O . LEU B 1 380 ? -14.039 -8.289 8.852 1 88.75 380 LEU B O 1
ATOM 7397 N N . LYS B 1 381 ? -13.609 -6.602 7.48 1 86.38 381 LYS B N 1
ATOM 7398 C CA . LYS B 1 381 ? -14.078 -5.59 8.422 1 86.38 381 LYS B CA 1
ATOM 7399 C C . LYS B 1 381 ? -15.594 -5.656 8.586 1 86.38 381 LYS B C 1
ATOM 7401 O O . LYS B 1 381 ? -16.109 -5.492 9.695 1 86.38 381 LYS B O 1
ATOM 7406 N N . GLU B 1 382 ? -16.344 -5.844 7.492 1 90.81 382 GLU B N 1
ATOM 7407 C CA . GLU B 1 382 ? -17.797 -5.777 7.516 1 90.81 382 GLU B CA 1
ATOM 7408 C C . GLU B 1 382 ? -18.391 -7.035 8.133 1 90.81 382 GLU B C 1
ATOM 7410 O O . GLU B 1 382 ? -19.5 -6.996 8.688 1 90.81 382 GLU B O 1
ATOM 7415 N N . LYS B 1 383 ? -17.766 -8.172 8.008 1 91 383 LYS B N 1
ATOM 7416 C CA . LYS B 1 383 ? -18.125 -9.43 8.656 1 91 383 LYS B CA 1
ATOM 7417 C C . LYS B 1 383 ? -19.5 -9.914 8.195 1 91 383 LYS B C 1
ATOM 7419 O O . LYS B 1 383 ? -20.281 -10.43 8.992 1 91 383 LYS B O 1
ATOM 7424 N N . VAL B 1 384 ? -19.891 -9.594 6.941 1 94.94 384 VAL B N 1
ATOM 7425 C CA . VAL B 1 384 ? -21.125 -10.094 6.328 1 94.94 384 VAL B CA 1
ATOM 7426 C C . VAL B 1 384 ? -20.797 -10.727 4.98 1 94.94 384 VAL B C 1
ATOM 7428 O O . VAL B 1 384 ? -19.766 -10.438 4.379 1 94.94 384 VAL B O 1
ATOM 7431 N N . PRO B 1 385 ? -21.656 -11.648 4.512 1 95.56 385 PRO B N 1
ATOM 7432 C CA . PRO B 1 385 ? -21.406 -12.312 3.229 1 95.56 385 PRO B CA 1
ATOM 7433 C C . PRO B 1 385 ? -21.469 -11.352 2.047 1 95.56 385 PRO B C 1
ATOM 7435 O O . PRO B 1 385 ? -21.922 -10.211 2.197 1 95.56 385 PRO B O 1
ATOM 7438 N N . THR B 1 386 ? -21.047 -11.789 0.919 1 95.69 386 THR B N 1
ATOM 7439 C CA . THR B 1 386 ? -20.875 -10.914 -0.233 1 95.69 386 THR B CA 1
ATOM 7440 C C . THR B 1 386 ? -22.219 -10.461 -0.782 1 95.69 386 THR B C 1
ATOM 7442 O O . THR B 1 386 ? -22.312 -9.414 -1.42 1 95.69 386 THR B O 1
ATOM 7445 N N . LYS B 1 387 ? -23.281 -11.25 -0.548 1 94.69 387 LYS B N 1
ATOM 7446 C CA . LYS B 1 387 ? -24.594 -10.883 -1.049 1 94.69 387 LYS B CA 1
ATOM 7447 C C . LYS B 1 387 ? -25.031 -9.516 -0.521 1 94.69 387 LYS B C 1
ATOM 7449 O O . LYS B 1 387 ? -25.734 -8.773 -1.204 1 94.69 387 LYS B O 1
ATOM 7454 N N . GLU B 1 388 ? -24.516 -9.148 0.632 1 94.69 388 GLU B N 1
ATOM 7455 C CA . GLU B 1 388 ? -24.891 -7.887 1.271 1 94.69 388 GLU B CA 1
ATOM 7456 C C . GLU B 1 388 ? -23.984 -6.75 0.827 1 94.69 388 GLU B C 1
ATOM 7458 O O . GLU B 1 388 ? -24.234 -5.586 1.134 1 94.69 388 GLU B O 1
ATOM 7463 N N . LEU B 1 389 ? -22.969 -7.113 0.107 1 94.38 389 LEU B N 1
ATOM 7464 C CA . LEU B 1 389 ? -21.938 -6.121 -0.14 1 94.38 389 LEU B CA 1
ATOM 7465 C C . LEU B 1 389 ? -21.781 -5.855 -1.634 1 94.38 389 LEU B C 1
ATOM 7467 O O . LEU B 1 389 ? -21.312 -4.785 -2.035 1 94.38 389 LEU B O 1
ATOM 7471 N N . TYR B 1 390 ? -22.141 -6.859 -2.49 1 94.62 390 TYR B N 1
ATOM 7472 C CA . TYR B 1 390 ? -21.891 -6.785 -3.924 1 94.62 390 TYR B CA 1
ATOM 7473 C C . TYR B 1 390 ? -23.156 -6.441 -4.684 1 94.62 390 TYR B C 1
ATOM 7475 O O . TYR B 1 390 ? -24.266 -6.793 -4.254 1 94.62 390 TYR B O 1
ATOM 7483 N N . LEU B 1 391 ? -22.984 -5.711 -5.75 1 94 391 LEU B N 1
ATOM 7484 C CA . LEU B 1 391 ? -23.984 -5.566 -6.797 1 94 391 LEU B CA 1
ATOM 7485 C C . LEU B 1 391 ? -23.562 -6.301 -8.062 1 94 391 LEU B C 1
ATOM 7487 O O . LEU B 1 391 ? -22.906 -5.715 -8.938 1 94 391 LEU B O 1
ATOM 7491 N N . ASN B 1 392 ? -23.984 -7.586 -8.211 1 94.44 392 ASN B N 1
ATOM 7492 C CA . ASN B 1 392 ? -23.547 -8.43 -9.32 1 94.44 392 ASN B CA 1
ATOM 7493 C C . ASN B 1 392 ? -24.438 -8.25 -10.547 1 94.44 392 ASN B C 1
ATOM 7495 O O . ASN B 1 392 ? -25.641 -8.477 -10.484 1 94.44 392 ASN B O 1
ATOM 7499 N N . LEU B 1 393 ? -23.828 -7.887 -11.633 1 94.62 393 LEU B N 1
ATOM 7500 C CA . LEU B 1 393 ? -24.531 -7.758 -12.906 1 94.62 393 LEU B CA 1
ATOM 7501 C C . LEU B 1 393 ? -24.547 -9.078 -13.656 1 94.62 393 LEU B C 1
ATOM 7503 O O . LEU B 1 393 ? -23.531 -9.773 -13.711 1 94.62 393 LEU B O 1
ATOM 7507 N N . LYS B 1 394 ? -25.656 -9.43 -14.305 1 93.5 394 LYS B N 1
ATOM 7508 C CA . LYS B 1 394 ? -25.734 -10.633 -15.125 1 93.5 394 LYS B CA 1
ATOM 7509 C C . LYS B 1 394 ? -24.781 -10.57 -16.312 1 93.5 394 LYS B C 1
ATOM 7511 O O . LYS B 1 394 ? -24.234 -11.594 -16.734 1 93.5 394 LYS B O 1
ATOM 7516 N N . SER B 1 395 ? -24.562 -9.398 -16.766 1 94.94 395 SER B N 1
ATOM 7517 C CA . SER B 1 395 ? -23.781 -9.195 -17.984 1 94.94 395 SER B CA 1
ATOM 7518 C C . SER B 1 395 ? -22.297 -9.094 -17.672 1 94.94 395 SER B C 1
ATOM 7520 O O . SER B 1 395 ? -21.484 -8.82 -18.562 1 94.94 395 SER B O 1
ATOM 7522 N N . SER B 1 396 ? -21.922 -9.273 -16.406 1 94.94 396 SER B N 1
ATOM 7523 C CA . SER B 1 396 ? -20.5 -9.109 -16.125 1 94.94 396 SER B CA 1
ATOM 7524 C C . SER B 1 396 ? -20.047 -10.047 -15.008 1 94.94 396 SER B C 1
ATOM 7526 O O . SER B 1 396 ? -18.875 -10.445 -14.969 1 94.94 396 SER B O 1
ATOM 7528 N N . ASP B 1 397 ? -20.953 -10.484 -14.094 1 96.31 397 ASP B N 1
ATOM 7529 C CA . ASP B 1 397 ? -20.5 -11.016 -12.82 1 96.31 397 ASP B CA 1
ATOM 7530 C C . ASP B 1 397 ? -20.969 -12.453 -12.617 1 96.31 397 ASP B C 1
ATOM 7532 O O . ASP B 1 397 ? -20.969 -12.961 -11.492 1 96.31 397 ASP B O 1
ATOM 7536 N N . MET B 1 398 ? -21.344 -13.086 -13.656 1 96.12 398 MET B N 1
ATOM 7537 C CA . MET B 1 398 ? -21.938 -14.406 -13.516 1 96.12 398 MET B CA 1
ATOM 7538 C C . MET B 1 398 ? -20.969 -15.391 -12.875 1 96.12 398 MET B C 1
ATOM 7540 O O . MET B 1 398 ? -21.328 -16.125 -11.953 1 96.12 398 MET B O 1
ATOM 7544 N N . TRP B 1 399 ? -19.75 -15.438 -13.359 1 97.81 399 TRP B N 1
ATOM 7545 C CA . TRP B 1 399 ? -18.766 -16.375 -12.812 1 97.81 399 TRP B CA 1
ATOM 7546 C C . TRP B 1 399 ? -18.484 -16.047 -11.352 1 97.81 399 TRP B C 1
ATOM 7548 O O . TRP B 1 399 ? -18.281 -16.953 -10.539 1 97.81 399 TRP B O 1
ATOM 7558 N N . VAL B 1 400 ? -18.422 -14.773 -10.969 1 97.44 400 VAL B N 1
ATOM 7559 C CA . VAL B 1 400 ? -18.172 -14.352 -9.594 1 97.44 400 VAL B CA 1
ATOM 7560 C C . VAL B 1 400 ? -19.281 -14.867 -8.688 1 97.44 400 VAL B C 1
ATOM 7562 O O . VAL B 1 400 ? -19.016 -15.406 -7.609 1 97.44 400 VAL B O 1
ATOM 7565 N N . ALA B 1 401 ? -20.5 -14.711 -9.141 1 96.38 401 ALA B N 1
ATOM 7566 C CA . ALA B 1 401 ? -21.641 -15.195 -8.375 1 96.38 401 ALA B CA 1
ATOM 7567 C C . ALA B 1 401 ? -21.578 -16.719 -8.188 1 96.38 401 ALA B C 1
ATOM 7569 O O . ALA B 1 401 ? -21.812 -17.219 -7.09 1 96.38 401 ALA B O 1
ATOM 7570 N N . GLU B 1 402 ? -21.25 -17.422 -9.289 1 97.19 402 GLU B N 1
ATOM 7571 C CA . GLU B 1 402 ? -21.125 -18.875 -9.219 1 97.19 402 GLU B CA 1
ATOM 7572 C C . GLU B 1 402 ? -20.078 -19.297 -8.195 1 97.19 402 GLU B C 1
ATOM 7574 O O . GLU B 1 402 ? -20.281 -20.25 -7.438 1 97.19 402 GLU B O 1
ATOM 7579 N N . TYR B 1 403 ? -19.016 -18.656 -8.18 1 97.94 403 TYR B N 1
ATOM 7580 C CA . TYR B 1 403 ? -17.906 -18.969 -7.281 1 97.94 403 TYR B CA 1
ATOM 7581 C C . TYR B 1 403 ? -18.312 -18.781 -5.824 1 97.94 403 TYR B C 1
ATOM 7583 O O . TYR B 1 403 ? -18.047 -19.641 -4.98 1 97.94 403 TYR B O 1
ATOM 7591 N N . ARG B 1 404 ? -18.906 -17.609 -5.496 1 97.62 404 ARG B N 1
ATOM 7592 C CA . ARG B 1 404 ? -19.328 -17.328 -4.129 1 97.62 404 ARG B CA 1
ATOM 7593 C C . ARG B 1 404 ? -20.406 -18.312 -3.672 1 97.62 404 ARG B C 1
ATOM 7595 O O . ARG B 1 404 ? -20.422 -18.703 -2.506 1 97.62 404 ARG B O 1
ATOM 7602 N N . LYS B 1 405 ? -21.266 -18.703 -4.574 1 96.12 405 LYS B N 1
ATOM 7603 C CA . LYS B 1 405 ? -22.266 -19.719 -4.258 1 96.12 405 LYS B CA 1
ATOM 7604 C C . LYS B 1 405 ? -21.609 -21.078 -4.012 1 96.12 405 LYS B C 1
ATOM 7606 O O . LYS B 1 405 ? -22.062 -21.844 -3.15 1 96.12 405 LYS B O 1
ATOM 7611 N N . TRP B 1 406 ? -20.609 -21.359 -4.816 1 97.25 406 TRP B N 1
ATOM 7612 C CA . TRP B 1 406 ? -19.875 -22.594 -4.582 1 97.25 406 TRP B CA 1
ATOM 7613 C C . TRP B 1 406 ? -19.25 -22.594 -3.189 1 97.25 406 TRP B C 1
ATOM 7615 O O . TRP B 1 406 ? -19.25 -23.609 -2.502 1 97.25 406 TRP B O 1
ATOM 7625 N N . MET B 1 407 ? -18.719 -21.5 -2.756 1 97 407 MET B N 1
ATOM 7626 C CA . MET B 1 407 ? -18.141 -21.375 -1.425 1 97 407 MET B CA 1
ATOM 7627 C C . MET B 1 407 ? -19.188 -21.641 -0.344 1 97 407 MET B C 1
ATOM 7629 O O . MET B 1 407 ? -18.859 -22.188 0.717 1 97 407 MET B O 1
ATOM 7633 N N . ASP B 1 408 ? -20.438 -21.281 -0.618 1 96.12 408 ASP B N 1
ATOM 7634 C CA . ASP B 1 408 ? -21.516 -21.594 0.32 1 96.12 408 ASP B CA 1
ATOM 7635 C C . ASP B 1 408 ? -21.656 -23.109 0.504 1 96.12 408 ASP B C 1
ATOM 7637 O O . ASP B 1 408 ? -21.953 -23.578 1.603 1 96.12 408 ASP B O 1
ATOM 7641 N N . LYS B 1 409 ? -21.422 -23.734 -0.583 1 95.56 409 LYS B N 1
ATOM 7642 C CA . LYS B 1 409 ? -21.609 -25.172 -0.6 1 95.56 409 LYS B CA 1
ATOM 7643 C C . LYS B 1 409 ? -20.5 -25.891 0.166 1 95.56 409 LYS B C 1
ATOM 7645 O O . LYS B 1 409 ? -20.75 -26.891 0.85 1 95.56 409 LYS B O 1
ATOM 7650 N N . VAL B 1 410 ? -19.328 -25.375 0.132 1 96.88 410 VAL B N 1
ATOM 7651 C CA . VAL B 1 410 ? -18.203 -26.188 0.592 1 96.88 410 VAL B CA 1
ATOM 7652 C C . VAL B 1 410 ? -17.453 -25.453 1.7 1 96.88 410 VAL B C 1
ATOM 7654 O O . VAL B 1 410 ? -16.578 -26.016 2.34 1 96.88 410 VAL B O 1
ATOM 7657 N N . GLY B 1 411 ? -17.719 -24.25 1.964 1 95.81 411 GLY B N 1
ATOM 7658 C CA . GLY B 1 411 ? -16.938 -23.391 2.824 1 95.81 411 GLY B CA 1
ATOM 7659 C C . GLY B 1 411 ? -16.766 -23.922 4.23 1 95.81 411 GLY B C 1
ATOM 7660 O O . GLY B 1 411 ? -15.758 -23.672 4.887 1 95.81 411 GLY B O 1
ATOM 7661 N N . HIS B 1 412 ? -17.672 -24.672 4.707 1 95 412 HIS B N 1
ATOM 7662 C CA . HIS B 1 412 ? -17.625 -25.25 6.051 1 95 412 HIS B CA 1
ATOM 7663 C C . HIS B 1 412 ? -16.422 -26.172 6.211 1 95 412 HIS B C 1
ATOM 7665 O O . HIS B 1 412 ? -15.992 -26.438 7.332 1 95 412 HIS B O 1
ATOM 7671 N N . GLY B 1 413 ? -15.961 -26.688 5.113 1 96.5 413 GLY B N 1
ATOM 7672 C CA . GLY B 1 413 ? -14.812 -27.578 5.152 1 96.5 413 GLY B CA 1
ATOM 7673 C C . GLY B 1 413 ? -13.492 -26.859 4.945 1 96.5 413 GLY B C 1
ATOM 7674 O O . GLY B 1 413 ? -12.453 -27.5 4.766 1 96.5 413 GLY B O 1
ATOM 7675 N N . MET B 1 414 ? -13.508 -25.531 4.934 1 95.94 414 MET B N 1
ATOM 7676 C CA . MET B 1 414 ? -12.32 -24.719 4.742 1 95.94 414 MET B CA 1
ATOM 7677 C C . MET B 1 414 ? -11.945 -23.984 6.031 1 95.94 414 MET B C 1
ATOM 7679 O O . MET B 1 414 ? -12.789 -23.812 6.914 1 95.94 414 MET B O 1
ATOM 7683 N N . PRO B 1 415 ? -10.617 -23.578 6.164 1 94.31 415 PRO B N 1
ATOM 7684 C CA . PRO B 1 415 ? -10.227 -22.812 7.355 1 94.31 415 PRO B CA 1
ATOM 7685 C C . PRO B 1 415 ? -11.016 -21.516 7.508 1 94.31 415 PRO B C 1
ATOM 7687 O O . PRO B 1 415 ? -11.266 -21.078 8.633 1 94.31 415 PRO B O 1
ATOM 7690 N N . TYR B 1 416 ? -11.359 -20.922 6.484 1 94.81 416 TYR B N 1
ATOM 7691 C CA . TYR B 1 416 ? -12.195 -19.734 6.379 1 94.81 416 TYR B CA 1
ATOM 7692 C C . TYR B 1 416 ? -12.742 -19.562 4.965 1 94.81 416 TYR B C 1
ATOM 7694 O O . TYR B 1 416 ? -12.227 -20.172 4.023 1 94.81 416 TYR B O 1
ATOM 7702 N N . HIS B 1 417 ? -13.852 -18.797 4.816 1 96.06 417 HIS B N 1
ATOM 7703 C CA . HIS B 1 417 ? -14.398 -18.578 3.484 1 96.06 417 HIS B CA 1
ATOM 7704 C C . HIS B 1 417 ? -15.32 -17.359 3.463 1 96.06 417 HIS B C 1
ATOM 7706 O O . HIS B 1 417 ? -15.812 -16.922 4.508 1 96.06 417 HIS B O 1
ATOM 7712 N N . PHE B 1 418 ? -15.477 -16.766 2.303 1 96 418 PHE B N 1
ATOM 7713 C CA . PHE B 1 418 ? -16.438 -15.711 1.99 1 96 418 PHE B CA 1
ATOM 7714 C C . PHE B 1 418 ? -17.422 -16.172 0.922 1 96 418 PHE B C 1
ATOM 7716 O O . PHE B 1 418 ? -17.109 -16.141 -0.271 1 96 418 PHE B O 1
ATOM 7723 N N . GLY B 1 419 ? -18.609 -16.547 1.323 1 96.25 419 GLY B N 1
ATOM 7724 C CA . GLY B 1 419 ? -19.609 -17.016 0.39 1 96.25 419 GLY B CA 1
ATOM 7725 C C . GLY B 1 419 ? -20.625 -15.961 0.015 1 96.25 419 GLY B C 1
ATOM 7726 O O . GLY B 1 419 ? -20.453 -14.781 0.339 1 96.25 419 GLY B O 1
ATOM 7727 N N . HIS B 1 420 ? -21.578 -16.422 -0.822 1 96.38 420 HIS B N 1
ATOM 7728 C CA . HIS B 1 420 ? -22.688 -15.547 -1.193 1 96.38 420 HIS B CA 1
ATOM 7729 C C . HIS B 1 420 ? -23.609 -15.305 -0.013 1 96.38 420 HIS B C 1
ATOM 7731 O O . HIS B 1 420 ? -24.016 -14.172 0.257 1 96.38 420 HIS B O 1
ATOM 7737 N N . ASN B 1 421 ? -23.859 -16.375 0.73 1 95.38 421 ASN B N 1
ATOM 7738 C CA . ASN B 1 421 ? -24.781 -16.312 1.851 1 95.38 421 ASN B CA 1
ATOM 7739 C C . ASN B 1 421 ? -24.078 -16.531 3.184 1 95.38 421 ASN B C 1
ATOM 7741 O O . ASN B 1 421 ? -24.625 -16.219 4.242 1 95.38 421 ASN B O 1
ATOM 7745 N N . THR B 1 422 ? -22.906 -17.109 3.111 1 95.5 422 THR B N 1
ATOM 7746 C CA . THR B 1 422 ? -22.25 -17.516 4.34 1 95.5 422 THR B CA 1
ATOM 7747 C C . THR B 1 422 ? -20.844 -16.906 4.426 1 95.5 422 THR B C 1
ATOM 7749 O O . THR B 1 422 ? -20.266 -16.547 3.406 1 95.5 422 THR B O 1
ATOM 7752 N N . ILE B 1 423 ? -20.375 -16.828 5.637 1 95.31 423 ILE B N 1
ATOM 7753 C CA . ILE B 1 423 ? -19.016 -16.328 5.883 1 95.31 423 ILE B CA 1
ATOM 7754 C C . ILE B 1 423 ? -18.422 -17.016 7.102 1 95.31 423 ILE B C 1
ATOM 7756 O O . ILE B 1 423 ? -19.156 -17.375 8.039 1 95.31 423 ILE B O 1
ATOM 7760 N N . SER B 1 424 ? -17.219 -17.281 7.035 1 95.31 424 SER B N 1
ATOM 7761 C CA . SER B 1 424 ? -16.406 -17.734 8.164 1 95.31 424 SER B CA 1
ATOM 7762 C C . SER B 1 424 ? -15.039 -17.062 8.18 1 95.31 424 SER B C 1
ATOM 7764 O O . SER B 1 424 ? -14.242 -17.234 7.25 1 95.31 424 SER B O 1
ATOM 7766 N N . LEU B 1 425 ? -14.797 -16.297 9.195 1 91.25 425 LEU B N 1
ATOM 7767 C CA . LEU B 1 425 ? -13.57 -15.5 9.273 1 91.25 425 LEU B CA 1
ATOM 7768 C C . LEU B 1 425 ? -12.398 -16.359 9.758 1 91.25 425 LEU B C 1
ATOM 7770 O O . LEU B 1 425 ? -12.602 -17.328 10.492 1 91.25 425 LEU B O 1
ATOM 7774 N N . PRO B 1 426 ? -11.203 -15.945 9.305 1 86.12 426 PRO B N 1
ATOM 7775 C CA . PRO B 1 426 ? -10.031 -16.688 9.766 1 86.12 426 PRO B CA 1
ATOM 7776 C C . PRO B 1 426 ? -9.805 -16.562 11.273 1 86.12 426 PRO B C 1
ATOM 7778 O O . PRO B 1 426 ? -9.984 -15.477 11.836 1 86.12 426 PRO B O 1
ATOM 7781 N N . LYS B 1 427 ? -9.445 -17.625 11.828 1 80.38 427 LYS B N 1
ATOM 7782 C CA . LYS B 1 427 ? -9.117 -17.609 13.25 1 80.38 427 LYS B CA 1
ATOM 7783 C C . LYS B 1 427 ? -7.676 -17.172 13.484 1 80.38 427 LYS B C 1
ATOM 7785 O O . LYS B 1 427 ? -7.379 -16.5 14.469 1 80.38 427 LYS B O 1
ATOM 7790 N N . GLU B 1 428 ? -6.871 -17.641 12.516 1 75.31 428 GLU B N 1
ATOM 7791 C CA . GLU B 1 428 ? -5.465 -17.266 12.586 1 75.31 428 GLU B CA 1
ATOM 7792 C C . GLU B 1 428 ? -5.23 -15.906 11.922 1 75.31 428 GLU B C 1
ATOM 7794 O O . GLU B 1 428 ? -5.801 -15.617 10.867 1 75.31 428 GLU B O 1
ATOM 7799 N N . PRO B 1 429 ? -4.559 -15.031 12.711 1 68.38 429 PRO B N 1
ATOM 7800 C CA . PRO B 1 429 ? -4.289 -13.727 12.094 1 68.38 429 PRO B CA 1
ATOM 7801 C C . PRO B 1 429 ? -3.383 -13.828 10.867 1 68.38 429 PRO B C 1
ATOM 7803 O O . PRO B 1 429 ? -2.738 -14.859 10.664 1 68.38 429 PRO B O 1
ATOM 7806 N N . ALA B 1 430 ? -3.492 -12.891 9.992 1 61.53 430 ALA B N 1
ATOM 7807 C CA . ALA B 1 430 ? -2.631 -12.82 8.812 1 61.53 430 ALA B CA 1
ATOM 7808 C C . ALA B 1 430 ? -1.159 -12.914 9.211 1 61.53 430 ALA B C 1
ATOM 7810 O O . ALA B 1 430 ? -0.728 -12.289 10.18 1 61.53 430 ALA B O 1
ATOM 7811 N N . VAL B 1 431 ? -0.5 -14.133 8.766 1 49.66 431 VAL B N 1
ATOM 7812 C CA . VAL B 1 431 ? 0.833 -14.602 9.133 1 49.66 431 VAL B CA 1
ATOM 7813 C C . VAL B 1 431 ? 1.808 -13.43 9.164 1 49.66 431 VAL B C 1
ATOM 7815 O O . VAL B 1 431 ? 2.633 -13.32 10.07 1 49.66 431 VAL B O 1
ATOM 7818 N N . VAL B 1 432 ? 2.064 -13.008 8 1 48.47 432 VAL B N 1
ATOM 7819 C CA . VAL B 1 432 ? 3.225 -12.133 8.102 1 48.47 432 VAL B CA 1
ATOM 7820 C C . VAL B 1 432 ? 3.047 -11.18 9.281 1 48.47 432 VAL B C 1
ATOM 7822 O O . VAL B 1 432 ? 3.945 -11.039 10.117 1 48.47 432 VAL B O 1
ATOM 7825 N N . GLU B 1 433 ? 2.111 -10.141 9.094 1 48.47 433 GLU B N 1
ATOM 7826 C CA . GLU B 1 433 ? 2.236 -8.859 9.781 1 48.47 433 GLU B CA 1
ATOM 7827 C C . GLU B 1 433 ? 1.539 -8.891 11.141 1 48.47 433 GLU B C 1
ATOM 7829 O O . GLU B 1 433 ? 1.995 -8.25 12.094 1 48.47 433 GLU B O 1
ATOM 7834 N N . HIS B 1 434 ? 0.496 -9.508 11.312 1 52.44 434 HIS B N 1
ATOM 7835 C CA . HIS B 1 434 ? 0.151 -9.547 12.727 1 52.44 434 HIS B CA 1
ATOM 7836 C C . HIS B 1 434 ? 0.988 -10.578 13.477 1 52.44 434 HIS B C 1
ATOM 7838 O O . HIS B 1 434 ? 0.565 -11.727 13.641 1 52.44 434 HIS B O 1
ATOM 7844 N N . ALA B 1 435 ? 2.24 -10.555 13.203 1 56.19 435 ALA B N 1
ATOM 7845 C CA . ALA B 1 435 ? 3.17 -11.5 13.828 1 56.19 435 ALA B CA 1
ATOM 7846 C C . ALA B 1 435 ? 2.982 -11.539 15.336 1 56.19 435 ALA B C 1
ATOM 7848 O O . ALA B 1 435 ? 3.098 -10.508 16.016 1 56.19 435 ALA B O 1
ATOM 7849 N N . PRO B 1 436 ? 2.346 -12.625 15.703 1 61.88 436 PRO B N 1
ATOM 7850 C CA . PRO B 1 436 ? 2.162 -12.695 17.156 1 61.88 436 PRO B CA 1
ATOM 7851 C C . PRO B 1 436 ? 3.391 -12.227 17.922 1 61.88 436 PRO B C 1
ATOM 7853 O O . PRO B 1 436 ? 3.258 -11.625 19 1 61.88 436 PRO B O 1
ATOM 7856 N N . ALA B 1 437 ? 4.527 -12.453 17.281 1 63.56 437 ALA B N 1
ATOM 7857 C CA . ALA B 1 437 ? 5.742 -12.07 17.984 1 63.56 437 ALA B CA 1
ATOM 7858 C C . ALA B 1 437 ? 6.203 -10.672 17.578 1 63.56 437 ALA B C 1
ATOM 7860 O O . ALA B 1 437 ? 7.215 -10.18 18.078 1 63.56 437 ALA B O 1
ATOM 7861 N N . GLY B 1 438 ? 5.418 -10.039 16.625 1 68.31 438 GLY B N 1
ATOM 7862 C CA . GLY B 1 438 ? 5.766 -8.688 16.219 1 68.31 438 GLY B CA 1
ATOM 7863 C C . GLY B 1 438 ? 6.293 -8.609 14.797 1 68.31 438 GLY B C 1
ATOM 7864 O O . GLY B 1 438 ? 6.734 -9.617 14.242 1 68.31 438 GLY B O 1
ATOM 7865 N N . LEU B 1 439 ? 6.227 -7.398 14.258 1 73.56 439 LEU B N 1
ATOM 7866 C CA . LEU B 1 439 ? 6.605 -7.145 12.867 1 73.56 439 LEU B CA 1
ATOM 7867 C C . LEU B 1 439 ? 8.07 -7.504 12.633 1 73.56 439 LEU B C 1
ATOM 7869 O O . LEU B 1 439 ? 8.406 -8.133 11.625 1 73.56 439 LEU B O 1
ATOM 7873 N N . VAL B 1 440 ? 8.953 -7.184 13.539 1 67.62 440 VAL B N 1
ATOM 7874 C CA . VAL B 1 440 ? 10.391 -7.398 13.383 1 67.62 440 VAL B CA 1
ATOM 7875 C C . VAL B 1 440 ? 10.688 -8.898 13.398 1 67.62 440 VAL B C 1
ATOM 7877 O O . VAL B 1 440 ? 11.484 -9.383 12.594 1 67.62 440 VAL B O 1
ATOM 7880 N N . ALA B 1 441 ? 9.984 -9.578 14.289 1 69 441 ALA B N 1
ATOM 7881 C CA . ALA B 1 441 ? 10.141 -11.031 14.344 1 69 441 ALA B CA 1
ATOM 7882 C C . ALA B 1 441 ? 9.656 -11.688 13.055 1 69 441 ALA B C 1
ATOM 7884 O O . ALA B 1 441 ? 10.266 -12.641 12.57 1 69 441 ALA B O 1
ATOM 7885 N N . SER B 1 442 ? 8.609 -11.141 12.484 1 77 442 SER B N 1
ATOM 7886 C CA . SER B 1 442 ? 8.039 -11.695 11.266 1 77 442 SER B CA 1
ATOM 7887 C C . SER B 1 442 ? 8.992 -11.523 10.086 1 77 442 SER B C 1
ATOM 7889 O O . SER B 1 442 ? 9.18 -12.453 9.289 1 77 442 SER B O 1
ATOM 7891 N N . ILE B 1 443 ? 9.562 -10.383 10.016 1 75.88 443 ILE B N 1
ATOM 7892 C CA . ILE B 1 443 ? 10.5 -10.109 8.93 1 75.88 443 ILE B CA 1
ATOM 7893 C C . ILE B 1 443 ? 11.719 -11.023 9.055 1 75.88 443 ILE B C 1
ATOM 7895 O O . ILE B 1 443 ? 12.172 -11.602 8.062 1 75.88 443 ILE B O 1
ATOM 7899 N N . SER B 1 444 ? 12.18 -11.188 10.25 1 74.5 444 SER B N 1
ATOM 7900 C CA . SER B 1 444 ? 13.352 -12.016 10.492 1 74.5 444 SER B CA 1
ATOM 7901 C C . SER B 1 444 ? 13.055 -13.484 10.219 1 74.5 444 SER B C 1
ATOM 7903 O O . SER B 1 444 ? 13.945 -14.234 9.812 1 74.5 444 SER B O 1
ATOM 7905 N N . ALA B 1 445 ? 11.828 -13.836 10.375 1 75.31 445 ALA B N 1
ATOM 7906 C CA . ALA B 1 445 ? 11.453 -15.242 10.266 1 75.31 445 ALA B CA 1
ATOM 7907 C C . ALA B 1 445 ? 11.078 -15.602 8.836 1 75.31 445 ALA B C 1
ATOM 7909 O O . ALA B 1 445 ? 10.719 -16.75 8.547 1 75.31 445 ALA B O 1
ATOM 7910 N N . SER B 1 446 ? 11.062 -14.641 7.891 1 78.06 446 SER B N 1
ATOM 7911 C CA . SER B 1 446 ? 10.531 -14.891 6.555 1 78.06 446 SER B CA 1
ATOM 7912 C C . SER B 1 446 ? 11.516 -14.453 5.48 1 78.06 446 SER B C 1
ATOM 7914 O O . SER B 1 446 ? 11.133 -13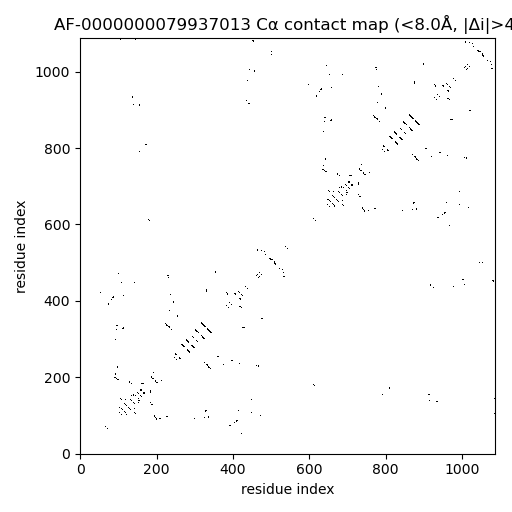.805 4.5 1 78.06 446 SER B O 1
ATOM 7916 N N . LEU B 1 447 ? 12.711 -14.812 5.703 1 72.88 447 LEU B N 1
ATOM 7917 C CA . LEU B 1 447 ? 13.695 -14.5 4.676 1 72.88 447 LEU B CA 1
ATOM 7918 C C . LEU B 1 447 ? 13.5 -15.383 3.447 1 72.88 447 LEU B C 1
ATOM 7920 O O . LEU B 1 447 ? 13.164 -16.562 3.57 1 72.88 447 LEU B O 1
ATOM 7924 N N . PRO B 1 448 ? 13.719 -14.844 2.273 1 82.94 448 PRO B N 1
ATOM 7925 C CA . PRO B 1 448 ? 13.523 -15.648 1.065 1 82.94 448 PRO B CA 1
ATOM 7926 C C . PRO B 1 448 ? 14.594 -16.719 0.886 1 82.94 448 PRO B C 1
ATOM 7928 O O . PRO B 1 448 ? 15.727 -16.547 1.351 1 82.94 448 PRO B O 1
ATOM 7931 N N . ALA B 1 449 ? 14.172 -17.766 0.24 1 84.62 449 ALA B N 1
ATOM 7932 C CA . ALA B 1 449 ? 15.125 -18.828 -0.064 1 84.62 449 ALA B CA 1
ATOM 7933 C C . ALA B 1 449 ? 16.25 -18.328 -0.959 1 84.62 449 ALA B C 1
ATOM 7935 O O . ALA B 1 449 ? 17.406 -18.734 -0.816 1 84.62 449 ALA B O 1
ATOM 7936 N N . LYS B 1 450 ? 15.953 -17.5 -1.938 1 85.62 450 LYS B N 1
ATOM 7937 C CA . LYS B 1 450 ? 16.891 -16.844 -2.842 1 85.62 450 LYS B CA 1
ATOM 7938 C C . LYS B 1 450 ? 16.578 -15.352 -2.959 1 85.62 450 LYS B C 1
ATOM 7940 O O . LYS B 1 450 ? 15.43 -14.938 -2.807 1 85.62 450 LYS B O 1
ATOM 7945 N N . GLY B 1 451 ? 17.641 -14.539 -3.18 1 87.38 451 GLY B N 1
ATOM 7946 C CA . GLY B 1 451 ? 17.438 -13.141 -3.521 1 87.38 451 GLY B CA 1
ATOM 7947 C C . GLY B 1 451 ? 17.391 -12.234 -2.309 1 87.38 451 GLY B C 1
ATOM 7948 O O . GLY B 1 451 ? 16.875 -11.117 -2.385 1 87.38 451 GLY B O 1
ATOM 7949 N N . GLY B 1 452 ? 17.766 -12.656 -1.207 1 85.88 452 GLY B N 1
ATOM 7950 C CA . GLY B 1 452 ? 17.859 -11.789 -0.044 1 85.88 452 GLY B CA 1
ATOM 7951 C C . GLY B 1 452 ? 18.734 -10.57 -0.276 1 85.88 452 GLY B C 1
ATOM 7952 O O . GLY B 1 452 ? 19.766 -10.656 -0.948 1 85.88 452 GLY B O 1
ATOM 7953 N N . ILE B 1 453 ? 18.344 -9.375 0.213 1 82.25 453 ILE B N 1
ATOM 7954 C CA . ILE B 1 453 ? 19.094 -8.164 -0.097 1 82.25 453 ILE B CA 1
ATOM 7955 C C . ILE B 1 453 ? 19.859 -7.703 1.14 1 82.25 453 ILE B C 1
ATOM 7957 O O . ILE B 1 453 ? 20.922 -7.062 1.024 1 82.25 453 ILE B O 1
ATOM 7961 N N . GLY B 1 454 ? 19.344 -7.91 2.414 1 76.69 454 GLY B N 1
ATOM 7962 C CA . GLY B 1 454 ? 20.047 -7.566 3.635 1 76.69 454 GLY B CA 1
ATOM 7963 C C . GLY B 1 454 ? 20.312 -6.078 3.779 1 76.69 454 GLY B C 1
ATOM 7964 O O . GLY B 1 454 ? 21.328 -5.668 4.348 1 76.69 454 GLY B O 1
ATOM 7965 N N . THR B 1 455 ? 19.422 -5.215 3.217 1 86.5 455 THR B N 1
ATOM 7966 C CA . THR B 1 455 ? 19.609 -3.768 3.246 1 86.5 455 THR B CA 1
ATOM 7967 C C . THR B 1 455 ? 19.141 -3.186 4.574 1 86.5 455 THR B C 1
ATOM 7969 O O . THR B 1 455 ? 18.516 -3.881 5.375 1 86.5 455 THR B O 1
ATOM 7972 N N . MET B 1 456 ? 19.453 -1.847 4.812 1 85.88 456 MET B N 1
ATOM 7973 C CA . MET B 1 456 ? 19.094 -1.146 6.043 1 85.88 456 MET B CA 1
ATOM 7974 C C . MET B 1 456 ? 17.594 -0.937 6.133 1 85.88 456 MET B C 1
ATOM 7976 O O . MET B 1 456 ? 17.062 -0.701 7.219 1 85.88 456 MET B O 1
ATOM 7980 N N . HIS B 1 457 ? 16.922 -0.978 5.043 1 89.62 457 HIS B N 1
ATOM 7981 C CA . HIS B 1 457 ? 15.484 -0.717 4.992 1 89.62 457 HIS B CA 1
ATOM 7982 C C . HIS B 1 457 ? 14.688 -2.018 4.973 1 89.62 457 HIS B C 1
ATOM 7984 O O . HIS B 1 457 ? 15.156 -3.027 4.438 1 89.62 457 HIS B O 1
ATOM 7990 N N . ALA B 1 458 ? 13.508 -1.941 5.555 1 86.56 458 ALA B N 1
ATOM 7991 C CA . ALA B 1 458 ? 12.609 -3.096 5.473 1 86.56 458 ALA B CA 1
ATOM 7992 C C . ALA B 1 458 ? 12.195 -3.363 4.031 1 86.56 458 ALA B C 1
ATOM 7994 O O . ALA B 1 458 ? 11.945 -2.428 3.268 1 86.56 458 ALA B O 1
ATOM 7995 N N . PRO B 1 459 ? 12.07 -4.633 3.715 1 88.25 459 PRO B N 1
ATOM 7996 C CA . PRO B 1 459 ? 11.594 -4.957 2.369 1 88.25 459 PRO B CA 1
ATOM 7997 C C . PRO B 1 459 ? 10.117 -4.617 2.17 1 88.25 459 PRO B C 1
ATOM 7999 O O . PRO B 1 459 ? 9.32 -4.754 3.1 1 88.25 459 PRO B O 1
ATOM 8002 N N . ASN B 1 460 ? 9.766 -4.066 0.979 1 89.12 460 ASN B N 1
ATOM 8003 C CA . ASN B 1 460 ? 8.375 -3.959 0.537 1 89.12 460 ASN B CA 1
ATOM 8004 C C . ASN B 1 460 ? 7.898 -5.25 -0.122 1 89.12 460 ASN B C 1
ATOM 8006 O O . ASN B 1 460 ? 8.086 -5.441 -1.324 1 89.12 460 ASN B O 1
ATOM 8010 N N . LEU B 1 461 ? 7.199 -6.062 0.546 1 87.5 461 LEU B N 1
ATOM 8011 C CA . LEU B 1 461 ? 6.84 -7.398 0.089 1 87.5 461 LEU B CA 1
ATOM 8012 C C . LEU B 1 461 ? 5.781 -7.332 -1.009 1 87.5 461 LEU B C 1
ATOM 8014 O O . LEU B 1 461 ? 5.52 -8.328 -1.684 1 87.5 461 LEU B O 1
ATOM 8018 N N . SER B 1 462 ? 5.258 -6.133 -1.281 1 89.88 462 SER B N 1
ATOM 8019 C CA . SER B 1 462 ? 4.32 -5.953 -2.387 1 89.88 462 SER B CA 1
ATOM 8020 C C . SER B 1 462 ? 5.047 -5.547 -3.664 1 89.88 462 SER B C 1
ATOM 8022 O O . SER B 1 462 ? 4.418 -5.379 -4.715 1 89.88 462 SER B O 1
ATOM 8024 N N . ASN B 1 463 ? 6.328 -5.398 -3.582 1 93.25 463 ASN B N 1
ATOM 8025 C CA . ASN B 1 463 ? 7.121 -5.062 -4.762 1 93.25 463 ASN B CA 1
ATOM 8026 C C . ASN B 1 463 ? 7.367 -6.285 -5.641 1 93.25 463 ASN B C 1
ATOM 8028 O O . ASN B 1 463 ? 7.551 -7.395 -5.133 1 93.25 463 ASN B O 1
ATOM 8032 N N . ARG B 1 464 ? 7.5 -6.023 -6.953 1 94.94 464 ARG B N 1
ATOM 8033 C CA . ARG B 1 464 ? 7.602 -7.113 -7.918 1 94.94 464 ARG B CA 1
ATOM 8034 C C . ARG B 1 464 ? 8.875 -7.918 -7.703 1 94.94 464 ARG B C 1
ATOM 8036 O O . ARG B 1 464 ? 8.938 -9.102 -8.047 1 94.94 464 ARG B O 1
ATOM 8043 N N . TYR B 1 465 ? 9.953 -7.32 -7.121 1 95.38 465 TYR B N 1
ATOM 8044 C CA . TYR B 1 465 ? 11.156 -8.086 -6.812 1 95.38 465 TYR B CA 1
ATOM 8045 C C . TYR B 1 465 ? 10.844 -9.242 -5.875 1 95.38 465 TYR B C 1
ATOM 8047 O O . TYR B 1 465 ? 11.227 -10.391 -6.137 1 95.38 465 TYR B O 1
ATOM 8055 N N . PHE B 1 466 ? 10.023 -9.023 -4.863 1 92.25 466 PHE B N 1
ATOM 8056 C CA . PHE B 1 466 ? 9.734 -10.031 -3.852 1 92.25 466 PHE B CA 1
ATOM 8057 C C . PHE B 1 466 ? 8.539 -10.883 -4.258 1 92.25 466 PHE B C 1
ATOM 8059 O O . PHE B 1 466 ? 8.445 -12.055 -3.881 1 92.25 466 PHE B O 1
ATOM 8066 N N . ARG B 1 467 ? 7.66 -10.344 -5.023 1 94.56 467 ARG B N 1
ATOM 8067 C CA . ARG B 1 467 ? 6.457 -11.07 -5.414 1 94.56 467 ARG B CA 1
ATOM 8068 C C . ARG B 1 467 ? 6.758 -12.07 -6.523 1 94.56 467 ARG B C 1
ATOM 8070 O O . ARG B 1 467 ? 6.098 -13.109 -6.625 1 94.56 467 ARG B O 1
ATOM 8077 N N . HIS B 1 468 ? 7.754 -11.648 -7.324 1 96.25 468 HIS B N 1
ATOM 8078 C CA . HIS B 1 468 ? 7.953 -12.469 -8.516 1 96.25 468 HIS B CA 1
ATOM 8079 C C . HIS B 1 468 ? 9.43 -12.797 -8.719 1 96.25 468 HIS B C 1
ATOM 8081 O O . HIS B 1 468 ? 9.797 -13.977 -8.797 1 96.25 468 HIS B O 1
ATOM 8087 N N . VAL B 1 469 ? 10.336 -11.852 -8.789 1 95.69 469 VAL B N 1
ATOM 8088 C CA . VAL B 1 469 ? 11.703 -12.039 -9.266 1 95.69 469 VAL B CA 1
ATOM 8089 C C . VAL B 1 469 ? 12.406 -13.102 -8.438 1 95.69 469 VAL B C 1
ATOM 8091 O O . VAL B 1 469 ? 13.055 -14 -8.977 1 95.69 469 VAL B O 1
ATOM 8094 N N . ILE B 1 470 ? 12.227 -13.086 -7.172 1 94.56 470 ILE B N 1
ATOM 8095 C CA . ILE B 1 470 ? 12.953 -14.023 -6.328 1 94.56 470 ILE B CA 1
ATOM 8096 C C . ILE B 1 470 ? 12.391 -15.43 -6.523 1 94.56 470 ILE B C 1
ATOM 8098 O O . ILE B 1 470 ? 13.008 -16.422 -6.117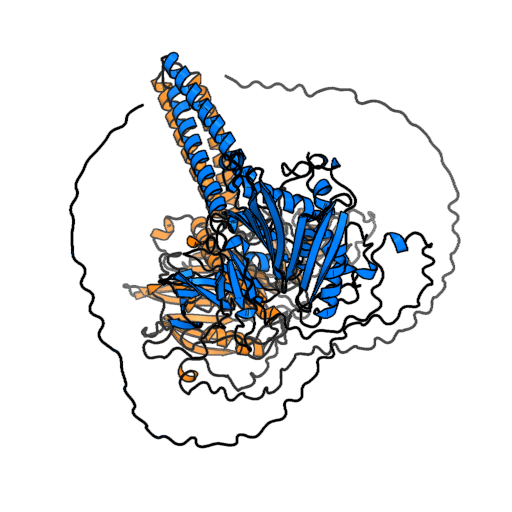 1 94.56 470 ILE B O 1
ATOM 8102 N N . HIS B 1 471 ? 11.234 -15.562 -7.125 1 95.56 471 HIS B N 1
ATOM 8103 C CA . HIS B 1 471 ? 10.586 -16.844 -7.348 1 95.56 471 HIS B CA 1
ATOM 8104 C C . HIS B 1 471 ? 10.828 -17.344 -8.766 1 95.56 471 HIS B C 1
ATOM 8106 O O . HIS B 1 471 ? 10.266 -18.375 -9.172 1 95.56 471 HIS B O 1
ATOM 8112 N N . CYS B 1 472 ? 11.586 -16.672 -9.562 1 96.06 472 CYS B N 1
ATOM 8113 C CA . CYS B 1 472 ? 11.812 -17 -10.969 1 96.06 472 CYS B CA 1
ATOM 8114 C C . CYS B 1 472 ? 13.297 -17.047 -11.281 1 96.06 472 CYS B C 1
ATOM 8116 O O . CYS B 1 472 ? 13.984 -16.016 -11.227 1 96.06 472 CYS B O 1
ATOM 8118 N N . ASN B 1 473 ? 13.75 -18.188 -11.68 1 94.62 473 ASN B N 1
ATOM 8119 C CA . ASN B 1 473 ? 15.164 -18.359 -12.008 1 94.62 473 ASN B CA 1
ATOM 8120 C C . ASN B 1 473 ? 15.586 -17.453 -13.156 1 94.62 473 ASN B C 1
ATOM 8122 O O . ASN B 1 473 ? 16.672 -16.859 -13.117 1 94.62 473 ASN B O 1
ATOM 8126 N N . GLU B 1 474 ? 14.742 -17.328 -14.078 1 94.62 474 GLU B N 1
ATOM 8127 C CA . GLU B 1 474 ? 15.062 -16.516 -15.25 1 94.62 474 GLU B CA 1
ATOM 8128 C C . GLU B 1 474 ? 15.203 -15.047 -14.875 1 94.62 474 GLU B C 1
ATOM 8130 O O . GLU B 1 474 ? 16.234 -14.422 -15.172 1 94.62 474 GLU B O 1
ATOM 8135 N N . CYS B 1 475 ? 14.273 -14.5 -14.219 1 96.19 475 CYS B N 1
ATOM 8136 C CA . CYS B 1 475 ? 14.289 -13.078 -13.914 1 96.19 475 CYS B CA 1
ATOM 8137 C C . CYS B 1 475 ? 15.367 -12.75 -12.891 1 96.19 475 CYS B C 1
ATOM 8139 O O . CYS B 1 475 ? 15.977 -11.68 -12.938 1 96.19 475 CYS B O 1
ATOM 8141 N N . LYS B 1 476 ? 15.578 -13.664 -11.922 1 95.06 476 LYS B N 1
ATOM 8142 C CA . LYS B 1 476 ? 16.703 -13.492 -11.008 1 95.06 476 LYS B CA 1
ATOM 8143 C C . LYS B 1 476 ? 18.031 -13.414 -11.781 1 95.06 476 LYS B C 1
ATOM 8145 O O . LYS B 1 476 ? 18.859 -12.555 -11.5 1 95.06 476 LYS B O 1
ATOM 8150 N N . GLY B 1 477 ? 18.141 -14.352 -12.75 1 95.38 477 GLY B N 1
ATOM 8151 C CA . GLY B 1 477 ? 19.328 -14.344 -13.586 1 95.38 477 GLY B CA 1
ATOM 8152 C C . GLY B 1 477 ? 19.5 -13.07 -14.391 1 95.38 477 GLY B C 1
ATOM 8153 O O . GLY B 1 477 ? 20.609 -12.562 -14.539 1 95.38 477 GLY B O 1
ATOM 8154 N N . VAL B 1 478 ? 18.406 -12.562 -14.859 1 95.69 478 VAL B N 1
ATOM 8155 C CA . VAL B 1 478 ? 18.406 -11.344 -15.656 1 95.69 478 VAL B CA 1
ATOM 8156 C C . VAL B 1 478 ? 18.875 -10.172 -14.805 1 95.69 478 VAL B C 1
ATOM 8158 O O . VAL B 1 478 ? 19.75 -9.398 -15.227 1 95.69 478 VAL B O 1
ATOM 8161 N N . VAL B 1 479 ? 18.344 -9.984 -13.609 1 96.06 479 VAL B N 1
ATOM 8162 C CA . VAL B 1 479 ? 18.75 -8.891 -12.727 1 96.06 479 VAL B CA 1
ATOM 8163 C C . VAL B 1 479 ? 20.234 -9.023 -12.391 1 96.06 479 VAL B C 1
ATOM 8165 O O . VAL B 1 479 ? 20.984 -8.039 -12.453 1 96.06 479 VAL B O 1
ATOM 8168 N N . LYS B 1 480 ? 20.688 -10.25 -12.109 1 95.19 480 LYS B N 1
ATOM 8169 C CA . LYS B 1 480 ? 22.094 -10.492 -11.789 1 95.19 480 LYS B CA 1
ATOM 8170 C C . LYS B 1 480 ? 22.984 -10.141 -12.977 1 95.19 480 LYS B C 1
ATOM 8172 O O . LYS B 1 480 ? 24.016 -9.484 -12.805 1 95.19 480 LYS B O 1
ATOM 8177 N N . ALA B 1 481 ? 22.578 -10.562 -14.141 1 96.81 481 ALA B N 1
ATOM 8178 C CA . ALA B 1 481 ? 23.375 -10.312 -15.344 1 96.81 481 ALA B CA 1
ATOM 8179 C C . ALA B 1 481 ? 23.484 -8.82 -15.633 1 96.81 481 ALA B C 1
ATOM 8181 O O . ALA B 1 481 ? 24.562 -8.305 -15.891 1 96.81 481 ALA B O 1
ATOM 8182 N N . PHE B 1 482 ? 22.375 -8.133 -15.586 1 97.12 482 PHE B N 1
ATOM 8183 C CA . PHE B 1 482 ? 22.406 -6.707 -15.891 1 97.12 482 PHE B CA 1
ATOM 8184 C C . PHE B 1 482 ? 23.203 -5.941 -14.836 1 97.12 482 PHE B C 1
ATOM 8186 O O . PHE B 1 482 ? 23.859 -4.945 -15.141 1 97.12 482 PHE B O 1
ATOM 8193 N N . GLN B 1 483 ? 23.109 -6.363 -13.602 1 96.19 483 GLN B N 1
ATOM 8194 C CA . GLN B 1 483 ? 23.953 -5.754 -12.57 1 96.19 483 GLN B CA 1
ATOM 8195 C C . GLN B 1 483 ? 25.438 -5.965 -12.867 1 96.19 483 GLN B C 1
ATOM 8197 O O . GLN B 1 483 ? 26.234 -5.035 -12.742 1 96.19 483 GLN B O 1
ATOM 8202 N N . ALA B 1 484 ? 25.797 -7.152 -13.289 1 96.75 484 ALA B N 1
ATOM 8203 C CA . ALA B 1 484 ? 27.188 -7.461 -13.633 1 96.75 484 ALA B CA 1
ATOM 8204 C C . ALA B 1 484 ? 27.641 -6.633 -14.828 1 96.75 484 ALA B C 1
ATOM 8206 O O . ALA B 1 484 ? 28.75 -6.086 -14.828 1 96.75 484 ALA B O 1
ATOM 8207 N N . TRP B 1 485 ? 26.766 -6.555 -15.844 1 97.62 485 TRP B N 1
ATOM 8208 C CA . TRP B 1 485 ? 27.094 -5.762 -17.031 1 97.62 485 TRP B CA 1
ATOM 8209 C C . TRP B 1 485 ? 27.25 -4.289 -16.656 1 97.62 485 TRP B C 1
ATOM 8211 O O . TRP B 1 485 ? 28.141 -3.611 -17.172 1 97.62 485 TRP B O 1
ATOM 8221 N N . LYS B 1 486 ? 26.359 -3.848 -15.867 1 97.56 486 LYS B N 1
ATOM 8222 C CA . LYS B 1 486 ? 26.438 -2.461 -15.422 1 97.56 486 LYS B CA 1
ATOM 8223 C C . LYS B 1 486 ? 27.797 -2.18 -14.758 1 97.56 486 LYS B C 1
ATOM 8225 O O . LYS B 1 486 ? 28.438 -1.18 -15.062 1 97.56 486 LYS B O 1
ATOM 8230 N N . ASN B 1 487 ? 28.203 -3.064 -13.891 1 96.75 487 ASN B N 1
ATOM 8231 C CA . ASN B 1 487 ? 29.484 -2.916 -13.195 1 96.75 487 ASN B CA 1
ATOM 8232 C C . ASN B 1 487 ? 30.656 -2.984 -14.164 1 96.75 487 ASN B C 1
ATOM 8234 O O . ASN B 1 487 ? 31.578 -2.172 -14.078 1 96.75 487 ASN B O 1
ATOM 8238 N N . ALA B 1 488 ? 30.594 -3.906 -15.062 1 97.56 488 ALA B N 1
ATOM 8239 C CA . ALA B 1 488 ? 31.672 -4.055 -16.047 1 97.56 488 ALA B CA 1
ATOM 8240 C C . ALA B 1 488 ? 31.781 -2.816 -16.922 1 97.56 488 ALA B C 1
ATOM 8242 O O . ALA B 1 488 ? 32.875 -2.293 -17.125 1 97.56 488 ALA B O 1
ATOM 8243 N N . LEU B 1 489 ? 30.656 -2.363 -17.375 1 97.94 489 LEU B N 1
ATOM 8244 C CA . LEU B 1 489 ? 30.641 -1.18 -18.234 1 97.94 489 LEU B CA 1
ATOM 8245 C C . LEU B 1 489 ? 31.125 0.047 -17.469 1 97.94 489 LEU B C 1
ATOM 8247 O O . LEU B 1 489 ? 31.766 0.929 -18.047 1 97.94 489 LEU B O 1
ATOM 8251 N N . SER B 1 490 ? 30.828 0.09 -16.219 1 97.5 490 SER B N 1
ATOM 8252 C CA . SER B 1 490 ? 31.312 1.193 -15.391 1 97.5 490 SER B CA 1
ATOM 8253 C C . SER B 1 490 ? 32.844 1.202 -15.305 1 97.5 490 SER B C 1
ATOM 8255 O O . SER B 1 490 ? 33.469 2.256 -15.43 1 97.5 490 SER B O 1
ATOM 8257 N N . VAL B 1 491 ? 33.438 0.071 -15.156 1 97.31 491 VAL B N 1
ATOM 8258 C CA . VAL B 1 491 ? 34.875 -0.042 -15.078 1 97.31 491 VAL B CA 1
ATOM 8259 C C . VAL B 1 491 ? 35.5 0.324 -16.422 1 97.31 491 VAL B C 1
ATOM 8261 O O . VAL B 1 491 ? 36.469 1.067 -16.484 1 97.31 491 VAL B O 1
ATOM 8264 N N . ILE B 1 492 ? 34.938 -0.072 -17.5 1 97.44 492 ILE B N 1
ATOM 8265 C CA . ILE B 1 492 ? 35.438 0.222 -18.828 1 97.44 492 ILE B CA 1
ATOM 8266 C C . ILE B 1 492 ? 35.344 1.722 -19.109 1 97.44 492 ILE B C 1
ATOM 8268 O O . ILE B 1 492 ? 36.281 2.314 -19.672 1 97.44 492 ILE B O 1
ATOM 8272 N N . ALA B 1 493 ? 34.219 2.266 -18.734 1 96.88 493 ALA B N 1
ATOM 8273 C CA . ALA B 1 493 ? 34.062 3.705 -18.906 1 96.88 493 ALA B CA 1
ATOM 8274 C C . ALA B 1 493 ? 35.125 4.477 -18.156 1 96.88 493 ALA B C 1
ATOM 8276 O O . ALA B 1 493 ? 35.688 5.438 -18.688 1 96.88 493 ALA B O 1
ATOM 8277 N N . LEU B 1 494 ? 35.438 4.078 -16.938 1 95.81 494 LEU B N 1
ATOM 8278 C CA . LEU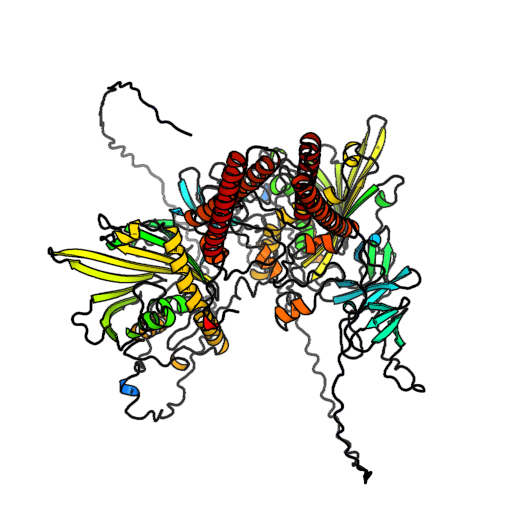 B 1 494 ? 36.438 4.738 -16.125 1 95.81 494 LEU B CA 1
ATOM 8279 C C . LEU B 1 494 ? 37.812 4.594 -16.766 1 95.81 494 LEU B C 1
ATOM 8281 O O . LEU B 1 494 ? 38.562 5.566 -16.859 1 95.81 494 LEU B O 1
ATOM 8285 N N . VAL B 1 495 ? 38.125 3.414 -17.25 1 96.88 495 VAL B N 1
ATOM 8286 C CA . VAL B 1 495 ? 39.438 3.133 -17.844 1 96.88 495 VAL B CA 1
ATOM 8287 C C . VAL B 1 495 ? 39.562 3.898 -19.156 1 96.88 495 VAL B C 1
ATOM 8289 O O . VAL B 1 495 ? 40.594 4.496 -19.438 1 96.88 495 VAL B O 1
ATOM 8292 N N . SER B 1 496 ? 38.5 3.881 -19.938 1 96.19 496 SER B N 1
ATOM 8293 C CA . SER B 1 496 ? 38.531 4.59 -21.203 1 96.19 496 SER B CA 1
ATOM 8294 C C . SER B 1 496 ? 38.688 6.09 -21 1 96.19 496 SER B C 1
ATOM 8296 O O . SER B 1 496 ? 39.438 6.746 -21.766 1 96.19 496 SER B O 1
ATOM 8298 N N . THR B 1 497 ? 38.062 6.617 -20.047 1 95 497 THR B N 1
ATOM 8299 C CA . THR B 1 497 ? 38.219 8.031 -19.734 1 95 497 THR B CA 1
ATOM 8300 C C . THR B 1 497 ? 39.656 8.344 -19.297 1 95 497 THR B C 1
ATOM 8302 O O . THR B 1 497 ? 40.25 9.336 -19.719 1 95 497 THR B O 1
ATOM 8305 N N . ALA B 1 498 ? 40.188 7.504 -18.5 1 95.38 498 ALA B N 1
ATOM 8306 C CA . ALA B 1 498 ? 41.562 7.695 -18.031 1 95.38 498 ALA B CA 1
ATOM 8307 C C . ALA B 1 498 ? 42.562 7.672 -19.203 1 95.38 498 ALA B C 1
ATOM 8309 O O . ALA B 1 498 ? 43.438 8.516 -19.281 1 95.38 498 ALA B O 1
ATOM 8310 N N . PHE B 1 499 ? 42.344 6.816 -20.156 1 96 499 PHE B N 1
ATOM 8311 C CA . PHE B 1 499 ? 43.219 6.723 -21.312 1 96 499 PHE B CA 1
ATOM 8312 C C . PHE B 1 499 ? 43.031 7.926 -22.234 1 96 499 PHE B C 1
ATOM 8314 O O . PHE B 1 499 ? 44 8.398 -22.828 1 96 499 PHE B O 1
ATOM 8321 N N . ALA B 1 500 ? 41.781 8.375 -22.297 1 94.75 500 ALA B N 1
ATOM 8322 C CA . ALA B 1 500 ? 41.531 9.555 -23.125 1 94.75 500 ALA B CA 1
ATOM 8323 C C . ALA B 1 500 ? 42.281 10.766 -22.594 1 94.75 500 ALA B C 1
ATOM 8325 O O . ALA B 1 500 ? 42.719 11.625 -23.359 1 94.75 500 ALA B O 1
ATOM 8326 N N . ILE B 1 501 ? 42.438 10.859 -21.281 1 91.56 501 ILE B N 1
ATOM 8327 C CA . ILE B 1 501 ? 43.156 11.961 -20.641 1 91.56 501 ILE B CA 1
ATOM 8328 C C . ILE B 1 501 ? 44.656 11.828 -20.906 1 91.56 501 ILE B C 1
ATOM 8330 O O . ILE B 1 501 ? 45.344 12.82 -21.156 1 91.56 501 ILE B O 1
ATOM 8334 N N . LEU B 1 502 ? 45.156 10.656 -20.969 1 92.38 502 LEU B N 1
ATOM 8335 C CA . LEU B 1 502 ? 46.594 10.398 -21.016 1 92.38 502 LEU B CA 1
ATOM 8336 C C . LEU B 1 502 ? 47.094 10.461 -22.453 1 92.38 502 LEU B C 1
ATOM 8338 O O . LEU B 1 502 ? 48.219 10.891 -22.688 1 92.38 502 LEU B O 1
ATOM 8342 N N . VAL B 1 503 ? 46.281 10.023 -23.406 1 91.81 503 VAL B N 1
ATOM 8343 C CA . VAL B 1 503 ? 46.781 9.938 -24.781 1 91.81 503 VAL B CA 1
ATOM 8344 C C . VAL B 1 503 ? 46.875 11.344 -25.375 1 91.81 503 VAL B C 1
ATOM 8346 O O . VAL B 1 503 ? 46.094 12.234 -25.016 1 91.81 503 VAL B O 1
ATOM 8349 N N . SER B 1 504 ? 47.781 11.594 -26.266 1 87 504 SER B N 1
ATOM 8350 C CA . SER B 1 504 ? 48.031 12.906 -26.859 1 87 504 SER B CA 1
ATOM 8351 C C . SER B 1 504 ? 47.344 13.039 -28.203 1 87 504 SER B C 1
ATOM 8353 O O . SER B 1 504 ? 46.875 14.133 -28.578 1 87 504 SER B O 1
ATOM 8355 N N . GLY B 1 505 ? 47.125 12 -29.094 1 90.38 505 GLY B N 1
ATOM 8356 C CA . GLY B 1 505 ? 46.5 12.078 -30.406 1 90.38 505 GLY B CA 1
ATOM 8357 C C . GLY B 1 505 ? 45 12.352 -30.344 1 90.38 505 GLY B C 1
ATOM 8358 O O . GLY B 1 505 ? 44.281 11.688 -29.609 1 90.38 505 GLY B O 1
ATOM 8359 N N . ARG B 1 506 ? 44.531 13.336 -31.078 1 88.31 506 ARG B N 1
ATOM 8360 C CA . ARG B 1 506 ? 43.125 13.766 -31.062 1 88.31 506 ARG B CA 1
ATOM 8361 C C . ARG B 1 506 ? 42.219 12.641 -31.531 1 88.31 506 ARG B C 1
ATOM 8363 O O . ARG B 1 506 ? 41.094 12.484 -31.016 1 88.31 506 ARG B O 1
ATOM 8370 N N . GLN B 1 507 ? 42.719 11.93 -32.5 1 93.12 507 GLN B N 1
ATOM 8371 C CA . GLN B 1 507 ? 41.875 10.844 -33 1 93.12 507 GLN B CA 1
ATOM 8372 C C . GLN B 1 507 ? 41.656 9.758 -31.953 1 93.12 507 GLN B C 1
ATOM 8374 O O . GLN B 1 507 ? 40.562 9.203 -31.844 1 93.12 507 GLN B O 1
ATOM 8379 N N . TRP B 1 508 ? 42.719 9.57 -31.188 1 93.44 508 TRP B N 1
ATOM 8380 C CA . TRP B 1 508 ? 42.625 8.555 -30.141 1 93.44 508 TRP B CA 1
ATOM 8381 C C . TRP B 1 508 ? 41.75 9.039 -28.984 1 93.44 508 TRP B C 1
ATOM 8383 O O . TRP B 1 508 ? 41 8.258 -28.422 1 93.44 508 TRP B O 1
ATOM 8393 N N . LYS B 1 509 ? 41.844 10.32 -28.703 1 94.06 509 LYS B N 1
ATOM 8394 C CA . LYS B 1 509 ? 41 10.898 -27.672 1 94.06 509 LYS B CA 1
ATOM 8395 C C . LYS B 1 509 ? 39.531 10.766 -28.062 1 94.06 509 LYS B C 1
ATOM 8397 O O . LYS B 1 509 ? 38.688 10.375 -27.234 1 94.06 509 LYS B O 1
ATOM 8402 N N . ALA B 1 510 ? 39.25 11.031 -29.297 1 93.94 510 ALA B N 1
ATOM 8403 C CA . ALA B 1 510 ? 37.875 10.992 -29.797 1 93.94 510 ALA B CA 1
ATOM 8404 C C . ALA B 1 510 ? 37.312 9.578 -29.75 1 93.94 510 ALA B C 1
ATOM 8406 O O . ALA B 1 510 ? 36.156 9.367 -29.328 1 93.94 510 ALA B O 1
ATOM 8407 N N . LEU B 1 511 ? 38.156 8.672 -30.125 1 95.88 511 LEU B N 1
ATOM 8408 C CA . LEU B 1 511 ? 37.719 7.281 -30.141 1 95.88 511 LEU B CA 1
ATOM 8409 C C . LEU B 1 511 ? 37.406 6.789 -28.719 1 95.88 511 LEU B C 1
ATOM 8411 O O . LEU B 1 511 ? 36.438 6.082 -28.484 1 95.88 511 LEU B O 1
ATOM 8415 N N . LEU B 1 512 ? 38.25 7.148 -27.828 1 96 512 LEU B N 1
ATOM 8416 C CA . LEU B 1 512 ? 38.094 6.742 -26.438 1 96 512 LEU B CA 1
ATOM 8417 C C . LEU B 1 512 ? 36.875 7.41 -25.828 1 96 512 LEU B C 1
ATOM 8419 O O . LEU B 1 512 ? 36.156 6.805 -25 1 96 512 LEU B O 1
ATOM 8423 N N . MET B 1 513 ? 36.594 8.586 -26.266 1 94.44 513 MET B N 1
ATOM 8424 C CA . MET B 1 513 ? 35.438 9.273 -25.734 1 94.44 513 MET B CA 1
ATOM 8425 C C . MET B 1 513 ? 34.125 8.672 -26.281 1 94.44 513 MET B C 1
ATOM 8427 O O . MET B 1 513 ? 33.125 8.617 -25.578 1 94.44 513 MET B O 1
ATOM 8431 N N . VAL B 1 514 ? 34.188 8.281 -27.547 1 95.56 514 VAL B N 1
ATOM 8432 C CA . VAL B 1 514 ? 33.031 7.582 -28.109 1 95.56 514 VAL B CA 1
ATOM 8433 C C . VAL B 1 514 ? 32.812 6.285 -27.344 1 95.56 514 VAL B C 1
ATOM 8435 O O . VAL B 1 514 ? 31.656 5.949 -27.031 1 95.56 514 VAL B O 1
ATOM 8438 N N . LEU B 1 515 ? 33.875 5.652 -26.969 1 96.12 515 LEU B N 1
ATOM 8439 C CA . LEU B 1 515 ? 33.75 4.426 -26.188 1 96.12 515 LEU B CA 1
ATOM 8440 C C . LEU B 1 515 ? 33.125 4.707 -24.812 1 96.12 515 LEU B C 1
ATOM 8442 O O . LEU B 1 515 ? 32.281 3.967 -24.359 1 96.12 515 LEU B O 1
ATOM 8446 N N . THR B 1 516 ? 33.562 5.695 -24.266 1 96.25 516 THR B N 1
ATOM 8447 C CA . THR B 1 516 ? 33.031 6.086 -22.969 1 96.25 516 THR B CA 1
ATOM 8448 C C . THR B 1 516 ? 31.531 6.379 -23.078 1 96.25 516 THR B C 1
ATOM 8450 O O . THR B 1 516 ? 30.734 5.941 -22.234 1 96.25 516 THR B O 1
ATOM 8453 N N . THR B 1 517 ? 31.172 7.051 -24.109 1 95.75 517 THR B N 1
ATOM 8454 C CA . THR B 1 517 ? 29.766 7.41 -24.297 1 95.75 517 THR B CA 1
ATOM 8455 C C . THR B 1 517 ? 28.906 6.164 -24.516 1 95.75 517 THR B C 1
ATOM 8457 O O . THR B 1 517 ? 27.797 6.07 -23.969 1 95.75 517 THR B O 1
ATOM 8460 N N . LEU B 1 518 ? 29.438 5.297 -25.219 1 96.94 518 LEU B N 1
ATOM 8461 C CA . LEU B 1 518 ? 28.719 4.047 -25.438 1 96.94 518 LEU B CA 1
ATOM 8462 C C . LEU B 1 518 ? 28.562 3.266 -24.141 1 96.94 518 LEU B C 1
ATOM 8464 O O . LEU B 1 518 ? 27.5 2.676 -23.891 1 96.94 518 LEU B O 1
ATOM 8468 N N . CYS B 1 519 ? 29.562 3.264 -23.344 1 97.44 519 CYS B N 1
ATOM 8469 C CA . CYS B 1 519 ? 29.484 2.584 -22.047 1 97.44 519 CYS B CA 1
ATOM 8470 C C . CYS B 1 519 ? 28.453 3.246 -21.141 1 97.44 519 CYS B C 1
ATOM 8472 O O . CYS B 1 519 ? 27.703 2.561 -20.438 1 97.44 519 CYS B O 1
ATOM 8474 N N . LEU B 1 520 ? 28.422 4.508 -21.188 1 96.56 520 LEU B N 1
ATOM 8475 C CA . LEU B 1 520 ? 27.438 5.219 -20.375 1 96.56 520 LEU B CA 1
ATOM 8476 C C . LEU B 1 520 ? 26.016 4.906 -20.828 1 96.56 520 LEU B C 1
ATOM 8478 O O . LEU B 1 520 ? 25.125 4.738 -20.016 1 96.56 520 LEU B O 1
ATOM 8482 N N . ALA B 1 521 ? 25.859 4.867 -22.109 1 96.75 521 ALA B N 1
ATOM 8483 C CA . ALA B 1 521 ? 24.547 4.473 -22.656 1 96.75 521 ALA B CA 1
ATOM 8484 C C . ALA B 1 521 ? 24.188 3.055 -22.219 1 96.75 521 ALA B C 1
ATOM 8486 O O . ALA B 1 521 ? 23.031 2.773 -21.891 1 96.75 521 ALA B O 1
ATOM 8487 N N . GLY B 1 522 ? 25.172 2.211 -22.234 1 97.56 522 GLY B N 1
ATOM 8488 C CA . GLY B 1 522 ? 24.953 0.847 -21.766 1 97.56 522 GLY B CA 1
ATOM 8489 C C . GLY B 1 522 ? 24.594 0.76 -20.297 1 97.56 522 GLY B C 1
ATOM 8490 O O . GLY B 1 522 ? 23.734 -0.029 -19.922 1 97.56 522 GLY B O 1
ATOM 8491 N N . ILE B 1 523 ? 25.266 1.536 -19.531 1 97.38 523 ILE B N 1
ATOM 8492 C CA . ILE B 1 523 ? 24.969 1.603 -18.094 1 97.38 523 ILE B CA 1
ATOM 8493 C C . ILE B 1 523 ? 23.516 2.035 -17.891 1 97.38 523 ILE B C 1
ATOM 8495 O O . ILE B 1 523 ? 22.797 1.449 -17.078 1 97.38 523 ILE B O 1
ATOM 8499 N N . TYR B 1 524 ? 23.141 2.955 -18.641 1 96.19 524 TYR B N 1
ATOM 8500 C CA . TYR B 1 524 ? 21.766 3.434 -18.547 1 96.19 524 TYR B CA 1
ATOM 8501 C C . TYR B 1 524 ? 20.781 2.342 -18.953 1 96.19 524 TYR B C 1
ATOM 8503 O O . TYR B 1 524 ? 19.75 2.141 -18.281 1 96.19 524 TYR B O 1
ATOM 8511 N N . ALA B 1 525 ? 21.094 1.712 -20 1 97 525 ALA B N 1
ATOM 8512 C CA . ALA B 1 525 ? 20.234 0.622 -20.453 1 97 525 ALA B CA 1
ATOM 8513 C C . ALA B 1 525 ? 20.141 -0.479 -19.406 1 97 525 ALA B C 1
ATOM 8515 O O . ALA B 1 525 ? 19.047 -0.997 -19.141 1 97 525 ALA B O 1
ATOM 8516 N N . CYS B 1 526 ? 21.25 -0.814 -18.781 1 97.5 526 CYS B N 1
ATOM 8517 C CA . CYS B 1 526 ? 21.266 -1.828 -17.734 1 97.5 526 CYS B CA 1
ATOM 8518 C C . CYS B 1 526 ? 20.438 -1.38 -16.531 1 97.5 526 CYS B C 1
ATOM 8520 O O . CYS B 1 526 ? 19.656 -2.158 -15.992 1 97.5 526 CYS B O 1
ATOM 8522 N N . SER B 1 527 ? 20.578 -0.152 -16.219 1 97 527 SER B N 1
ATOM 8523 C CA . SER B 1 527 ? 19.812 0.39 -15.094 1 97 527 SER B CA 1
ATOM 8524 C C . SER B 1 527 ? 18.312 0.361 -15.383 1 97 527 SER B C 1
ATOM 8526 O O . SER B 1 527 ? 17.516 0.067 -14.492 1 97 527 SER B O 1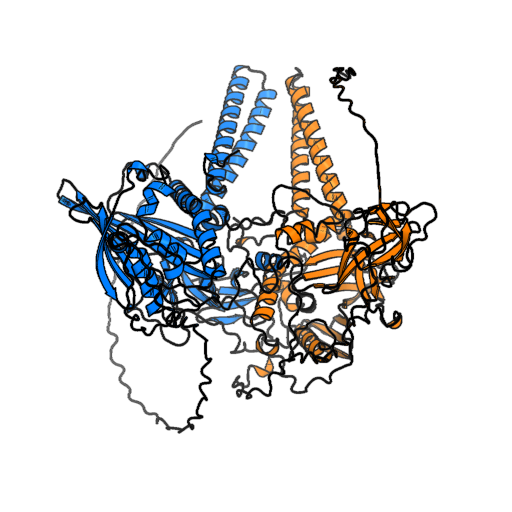
ATOM 8528 N N . THR B 1 528 ? 18 0.653 -16.562 1 95.88 528 THR B N 1
ATOM 8529 C CA . THR B 1 528 ? 16.609 0.64 -16.984 1 95.88 528 THR B CA 1
ATOM 8530 C C . THR B 1 528 ? 16.031 -0.775 -16.922 1 95.88 528 THR B C 1
ATOM 8532 O O . THR B 1 528 ? 14.93 -0.983 -16.422 1 95.88 528 THR B O 1
ATOM 8535 N N . ALA B 1 529 ? 16.781 -1.691 -17.359 1 95.38 529 ALA B N 1
ATOM 8536 C CA . ALA B 1 529 ? 16.344 -3.086 -17.328 1 95.38 529 ALA B CA 1
ATOM 8537 C C . ALA B 1 529 ? 16.172 -3.572 -15.898 1 95.38 529 ALA B C 1
ATOM 8539 O O . ALA B 1 529 ? 15.203 -4.254 -15.57 1 95.38 529 ALA B O 1
ATOM 8540 N N . ILE B 1 530 ? 17.141 -3.236 -15.055 1 96.12 530 ILE B N 1
ATOM 8541 C CA . ILE B 1 530 ? 17.047 -3.576 -13.633 1 96.12 530 ILE B CA 1
ATOM 8542 C C . ILE B 1 530 ? 15.797 -2.939 -13.039 1 96.12 530 ILE B C 1
ATOM 8544 O O . ILE B 1 530 ? 15.039 -3.598 -12.32 1 96.12 530 ILE B O 1
ATOM 8548 N N . GLY B 1 531 ? 15.57 -1.717 -13.383 1 95.25 531 GLY B N 1
ATOM 8549 C CA . GLY B 1 531 ? 14.391 -1.015 -12.898 1 95.25 531 GLY B CA 1
ATOM 8550 C C . GLY B 1 531 ? 13.094 -1.654 -13.344 1 95.25 531 GLY B C 1
ATOM 8551 O O . GLY B 1 531 ? 12.133 -1.729 -12.57 1 95.25 531 GLY B O 1
ATOM 8552 N N . LEU B 1 532 ? 13.055 -2.09 -14.555 1 93.94 532 LEU B N 1
ATOM 8553 C CA . LEU B 1 532 ? 11.859 -2.746 -15.078 1 93.94 532 LEU B CA 1
ATOM 8554 C C . LEU B 1 532 ? 11.523 -3.998 -14.273 1 93.94 532 LEU B C 1
ATOM 8556 O O . LEU B 1 532 ? 10.359 -4.387 -14.18 1 93.94 532 LEU B O 1
ATOM 8560 N N . ASN B 1 533 ? 12.531 -4.57 -13.617 1 95 533 ASN B N 1
ATOM 8561 C CA . ASN B 1 533 ? 12.328 -5.816 -12.883 1 95 533 ASN B CA 1
ATOM 8562 C C . ASN B 1 533 ? 12.172 -5.574 -11.391 1 95 533 ASN B C 1
ATOM 8564 O O . ASN B 1 533 ? 11.789 -6.477 -10.641 1 95 533 ASN B O 1
ATOM 8568 N N . THR B 1 534 ? 12.445 -4.336 -10.953 1 94.81 534 THR B N 1
ATOM 8569 C CA . THR B 1 534 ? 12.531 -4.172 -9.508 1 94.81 534 THR B CA 1
ATOM 8570 C C . THR B 1 534 ? 11.656 -3.006 -9.047 1 94.81 534 THR B C 1
ATOM 8572 O O . THR B 1 534 ? 11.664 -2.65 -7.867 1 94.81 534 THR B O 1
ATOM 8575 N N . THR B 1 535 ? 10.914 -2.395 -9.953 1 94.56 535 THR B N 1
ATOM 8576 C CA . THR B 1 535 ? 10.086 -1.252 -9.602 1 94.56 535 THR B CA 1
ATOM 8577 C C . THR B 1 535 ? 8.625 -1.508 -9.977 1 94.56 535 THR B C 1
ATOM 8579 O O . THR B 1 535 ? 8.328 -1.883 -11.109 1 94.56 535 THR B O 1
ATOM 8582 N N . ASN B 1 536 ? 7.762 -1.277 -9.031 1 93.94 536 ASN B N 1
ATOM 8583 C CA . ASN B 1 536 ? 6.336 -1.449 -9.289 1 93.94 536 ASN B CA 1
ATOM 8584 C C . ASN B 1 536 ? 5.816 -0.409 -10.281 1 93.94 536 ASN B C 1
ATOM 8586 O O . ASN B 1 536 ? 6.336 0.707 -10.344 1 93.94 536 ASN B O 1
ATOM 8590 N N . PHE B 1 537 ? 4.824 -0.846 -10.977 1 92.38 537 PHE B N 1
ATOM 8591 C CA . PHE B 1 537 ? 4.066 0.09 -11.797 1 92.38 537 PHE B CA 1
ATOM 8592 C C . PHE B 1 537 ? 3.27 1.054 -10.93 1 92.38 537 PHE B C 1
ATOM 8594 O O . PHE B 1 537 ? 2.68 0.649 -9.922 1 92.38 537 PHE B O 1
ATOM 8601 N N . VAL B 1 538 ? 3.299 2.32 -11.25 1 90.88 538 VAL B N 1
ATOM 8602 C CA . VAL B 1 538 ? 2.463 3.357 -10.648 1 90.88 538 VAL B CA 1
ATOM 8603 C C . VAL B 1 538 ? 1.679 4.082 -11.742 1 90.88 538 VAL B C 1
ATOM 8605 O O . VAL B 1 538 ? 2.252 4.512 -12.75 1 90.88 538 VAL B O 1
ATOM 8608 N N . ARG B 1 539 ? 0.36 4.137 -11.547 1 89.88 539 ARG B N 1
ATOM 8609 C CA . ARG B 1 539 ? -0.456 4.832 -12.531 1 89.88 539 ARG B CA 1
ATOM 8610 C C . ARG B 1 539 ? 0.063 6.246 -12.773 1 89.88 539 ARG B C 1
ATOM 8612 O O . ARG B 1 539 ? 0.526 6.91 -11.844 1 89.88 539 ARG B O 1
ATOM 8619 N N . ILE B 1 540 ? -0.114 6.707 -13.984 1 87.38 540 ILE B N 1
ATOM 8620 C CA . ILE B 1 540 ? 0.505 7.949 -14.43 1 87.38 540 ILE B CA 1
ATOM 8621 C C . ILE B 1 540 ? 0.01 9.109 -13.57 1 87.38 540 ILE B C 1
ATOM 8623 O O . ILE B 1 540 ? 0.804 9.938 -13.117 1 87.38 540 ILE B O 1
ATOM 8627 N N . HIS B 1 541 ? -1.256 9.18 -13.281 1 88.31 541 HIS B N 1
ATOM 8628 C CA . HIS B 1 541 ? -1.82 10.32 -12.57 1 88.31 541 HIS B CA 1
ATOM 8629 C C . HIS B 1 541 ? -1.451 10.289 -11.094 1 88.31 541 HIS B C 1
ATOM 8631 O O . HIS B 1 541 ? -1.706 11.258 -10.367 1 88.31 541 HIS B O 1
ATOM 8637 N N . ARG B 1 542 ? -0.821 9.258 -10.609 1 90.44 542 ARG B N 1
ATOM 8638 C CA . ARG B 1 542 ? -0.47 9.141 -9.195 1 90.44 542 ARG B CA 1
ATOM 8639 C C . ARG B 1 542 ? 1.018 9.391 -8.977 1 90.44 542 ARG B C 1
ATOM 8641 O O . ARG B 1 542 ? 1.503 9.336 -7.848 1 90.44 542 ARG B O 1
ATOM 8648 N N . ARG B 1 543 ? 1.721 9.586 -10.023 1 88.88 543 ARG B N 1
ATOM 8649 C CA . ARG B 1 543 ? 3.158 9.828 -9.93 1 88.88 543 ARG B CA 1
ATOM 8650 C C . ARG B 1 543 ? 3.447 11.242 -9.453 1 88.88 543 ARG B C 1
ATOM 8652 O O . ARG B 1 543 ? 2.537 12.07 -9.352 1 88.88 543 ARG B O 1
ATOM 8659 N N . LEU B 1 544 ? 4.684 11.461 -9.117 1 86.56 544 LEU B N 1
ATOM 8660 C CA . LEU B 1 544 ? 5.113 12.781 -8.68 1 86.56 544 LEU B CA 1
ATOM 8661 C C . LEU B 1 544 ? 4.941 13.805 -9.789 1 86.56 544 LEU B C 1
ATOM 8663 O O . LEU B 1 544 ? 5.23 13.523 -10.953 1 86.56 544 LEU B O 1
#

pLDDT: mean 83.34, std 24.71, range [13.48, 98.88]

Radius of gyration: 35.13 Å; Cα contacts (8 Å, |Δi|>4): 1946; chains: 2; bounding box: 110×100×96 Å

Foldseek 3Di:
DDDDDDDDDDDDDDDDDDDDDDDDDDDDDDDDDDDPDPDPDDPDPPPPPPPPCQVQVPDPPPPVPPPDPPQVVWFDDDPPDLFAADDAAQLQAKAWWAQLVLADAKAWFWFFFAPFIKIWYQFLVRDIWMFRQAFPPHGAGQRPFTHDNRWRFDPVQGFTADDQFDTDDGPPDPPPDDDDPSRGTGTWDWDQDLRTIITRRDPPDDHDPVNDDDDVQSVDPQKDKQKFKFKAQAFLLLVLQVVVFPLCQLPLCDPLDPPRHVVPRDFKAWDWDDDDLFWTKTFMDRPPDPPGFWIWTDGPPRKIKIKGWDQDPVRDIKIWMWIWRWGGRYHRMIMIMIMTIMSDDDPVVVVDDSVVVVLSVQQSCLSCRVVSSVVRVCCQVVVFACLVVDGHTNRTRVRVLRSLQSCSRHVVNDQWDHHNHGTDDHPDDGQQCPPPVHNVVSQVSDAGRDDGDPDPDRDDCNWLCNGTQRSDPVNVVLLVVLVVLLVVLVVLLVVLCVVLVVDDDPVSNVVSVVSNVVSVVSNVVSVVSNCSRTPHDDDPVRDD/DDDDDDDDPDDDDDDDDDDDDDDDDDDPDDDDPDPPPPDPPPPPPPPPPPPPCQPLVPDPPPPVCPPPPPLVVWFDDDPPDLPAADADAQLQAKAWWAFLVLADAKAWFWFFFAPFIKIWYQFLVRDIWMFRQAFPPHGAGQRPFIHDNRWRFDPVQGFTADDQFDTDDGPPDPPPDDDDPSRGTGTWDWDQDLRTIITRRDPPDDHDPVNDDDDVQSVDPQKDKQKFKFKAQAFLLLVLQVVVFPLCQLPLCDPLDPPRHVVPRAFKAWDWDDDDLFWTKTFMDRPPDPPGFWIWTDGPPRKIKIKGWDQDPVRDIKIWMWIWRWGGRYHRMIMIMIMTIMSDDDPVVVVDDSVVVVLSVLQSCLSCRVVSSVVRVCCQVVVFACLVPDGHTNRTRVRVLRSLQSCSRHVVNDQWDHHNSGTGDHPDPGQQAVPVVHNVVSQVSDAGRFDGDPDPDRDDCNWLCNGTQRSDPVNVVLLVVLVVLLVVLVVLLVVLCVVLVVDDDPVSVVVSVVSNVVSVVSNVVSVVSNCSRTPHDDDPVPDD